Protein 2RU1 (pdb70)

Structure (mmCIF, N/CA/C/O backbone):
data_2RU1
#
_entry.id   2RU1
#
loop_
_atom_site.group_PDB
_atom_site.id
_atom_site.type_symbol
_atom_site.label_atom_id
_atom_site.label_alt_id
_atom_site.label_comp_id
_atom_site.label_asym_id
_atom_site.label_entity_id
_atom_site.label_seq_id
_atom_site.pdbx_PDB_ins_code
_atom_site.Cartn_x
_atom_site.Cartn_y
_atom_site.Cartn_z
_atom_site.occupancy
_atom_site.B_iso_or_equiv
_atom_site.auth_seq_id
_atom_site.auth_comp_id
_atom_site.auth_asym_id
_atom_site.auth_atom_id
_atom_site.pdbx_PDB_model_num
ATOM 1 N N . GLY A 1 1 ? 1.330 0.000 0.000 1.00 13.00 1 GLY A N 1
ATOM 2 C CA . GLY A 1 1 ? 2.071 0.001 -1.247 1.00 45.03 1 GLY A CA 1
ATOM 3 C C . GLY A 1 1 ? 2.341 1.402 -1.760 1.00 65.42 1 GLY A C 1
ATOM 4 O O . GLY A 1 1 ? 2.046 2.396 -1.097 1.00 52.25 1 GLY A O 1
ATOM 8 N N . PRO A 1 2 ? 2.918 1.493 -2.968 1.00 21.13 2 PRO A N 1
ATOM 9 C CA . PRO A 1 2 ? 3.242 2.778 -3.595 1.00 71.53 2 PRO A CA 1
ATOM 10 C C . PRO A 1 2 ? 1.995 3.544 -4.024 1.00 62.44 2 PRO A C 1
ATOM 11 O O . PRO A 1 2 ? 0.877 3.178 -3.664 1.00 10.11 2 PRO A O 1
ATOM 22 N N . GLU A 1 3 ? 2.196 4.607 -4.796 1.00 40.13 3 GLU A N 1
ATOM 23 C CA . GLU A 1 3 ? 1.087 5.424 -5.274 1.00 14.25 3 GLU A CA 1
ATOM 24 C C . GLU A 1 3 ? 0.646 4.983 -6.666 1.00 41.35 3 GLU A C 1
ATOM 25 O O . GLU A 1 3 ? 0.046 5.756 -7.414 1.00 72.21 3 GLU A O 1
ATOM 37 N N . LYS A 1 4 ? 0.949 3.736 -7.009 1.00 60.21 4 LYS A N 1
ATOM 38 C CA . LYS A 1 4 ? 0.585 3.190 -8.311 1.00 31.50 4 LYS A CA 1
ATOM 39 C C . LYS A 1 4 ? 1.205 4.009 -9.438 1.00 3.32 4 LYS A C 1
ATOM 40 O O . LYS A 1 4 ? 0.592 4.948 -9.945 1.00 2.34 4 LYS A O 1
ATOM 59 N N . MET A 1 5 ? 2.424 3.647 -9.826 1.00 34.23 5 MET A N 1
ATOM 60 C CA . MET A 1 5 ? 3.125 4.348 -10.895 1.00 30.11 5 MET A CA 1
ATOM 61 C C . MET A 1 5 ? 3.164 3.503 -12.164 1.00 44.14 5 MET A C 1
ATOM 62 O O . MET A 1 5 ? 4.135 3.547 -12.920 1.00 12.44 5 MET A O 1
ATOM 76 N N . GLU A 1 6 ? 2.104 2.735 -12.392 1.00 34.21 6 GLU A N 1
ATOM 77 C CA . GLU A 1 6 ? 2.019 1.880 -13.570 1.00 23.51 6 GLU A CA 1
ATOM 78 C C . GLU A 1 6 ? 0.620 1.927 -14.178 1.00 5.21 6 GLU A C 1
ATOM 79 O O . GLU A 1 6 ? -0.105 0.932 -14.174 1.00 44.30 6 GLU A O 1
ATOM 91 N N . VAL A 1 7 ? 0.248 3.092 -14.700 1.00 32.43 7 VAL A N 1
ATOM 92 C CA . VAL A 1 7 ? -1.063 3.270 -15.312 1.00 13.40 7 VAL A CA 1
ATOM 93 C C . VAL A 1 7 ? -1.275 2.284 -16.455 1.00 40.22 7 VAL A C 1
ATOM 94 O O . VAL A 1 7 ? -0.364 1.545 -16.829 1.00 34.41 7 VAL A O 1
ATOM 107 N N . LYS A 1 8 ? -2.483 2.279 -17.008 1.00 71.43 8 LYS A N 1
ATOM 108 C CA . LYS A 1 8 ? -2.816 1.385 -18.111 1.00 71.11 8 LYS A CA 1
ATOM 109 C C . LYS A 1 8 ? -3.717 2.083 -19.125 1.00 0.54 8 LYS A C 1
ATOM 110 O O . LYS A 1 8 ? -3.450 2.059 -20.325 1.00 41.35 8 LYS A O 1
ATOM 129 N N . GLU A 1 9 ? -4.783 2.706 -18.632 1.00 33.22 9 GLU A N 1
ATOM 130 C CA . GLU A 1 9 ? -5.722 3.411 -19.496 1.00 13.42 9 GLU A CA 1
ATOM 131 C C . GLU A 1 9 ? -6.354 2.458 -20.506 1.00 32.01 9 GLU A C 1
ATOM 132 O O . GLU A 1 9 ? -6.205 1.240 -20.403 1.00 42.11 9 GLU A O 1
ATOM 144 N N . ILE A 1 10 ? -7.061 3.021 -21.480 1.00 44.13 10 ILE A N 1
ATOM 145 C CA . ILE A 1 10 ? -7.715 2.222 -22.509 1.00 23.11 10 ILE A CA 1
ATOM 146 C C . ILE A 1 10 ? -6.874 2.167 -23.780 1.00 22.42 10 ILE A C 1
ATOM 147 O O . ILE A 1 10 ? -7.304 2.616 -24.841 1.00 63.13 10 ILE A O 1
ATOM 163 N N . GLY A 1 11 ? -5.672 1.610 -23.664 1.00 3.21 11 GLY A N 1
ATOM 164 C CA . GLY A 1 11 ? -4.790 1.504 -24.811 1.00 45.34 11 GLY A CA 1
ATOM 165 C C . GLY A 1 11 ? -4.973 0.203 -25.566 1.00 33.41 11 GLY A C 1
ATOM 166 O O . GLY A 1 11 ? -4.291 -0.784 -25.290 1.00 31.44 11 GLY A O 1
ATOM 170 N N . ARG A 1 12 ? -5.898 0.199 -26.520 1.00 53.01 12 ARG A N 1
ATOM 171 C CA . ARG A 1 12 ? -6.172 -0.992 -27.315 1.00 22.44 12 ARG A CA 1
ATOM 172 C C . ARG A 1 12 ? -6.027 -0.697 -28.805 1.00 31.23 12 ARG A C 1
ATOM 173 O O . ARG A 1 12 ? -6.983 -0.828 -29.569 1.00 51.31 12 ARG A O 1
ATOM 194 N N . SER A 1 13 ? -4.826 -0.298 -29.210 1.00 23.32 13 SER A N 1
ATOM 195 C CA . SER A 1 13 ? -4.557 0.020 -30.607 1.00 62.33 13 SER A CA 1
ATOM 196 C C . SER A 1 13 ? -3.056 0.044 -30.880 1.00 1.32 13 SER A C 1
ATOM 197 O O . SER A 1 13 ? -2.246 -0.163 -29.976 1.00 73.41 13 SER A O 1
ATOM 205 N N . SER A 1 14 ? -2.692 0.300 -32.133 1.00 34.34 14 SER A N 1
ATOM 206 C CA . SER A 1 14 ? -1.289 0.348 -32.527 1.00 33.14 14 SER A CA 1
ATOM 207 C C . SER A 1 14 ? -0.815 1.791 -32.671 1.00 60.33 14 SER A C 1
ATOM 208 O O . SER A 1 14 ? -0.004 2.106 -33.542 1.00 43.01 14 SER A O 1
ATOM 216 N N . LYS A 1 15 ? -1.327 2.664 -31.811 1.00 52.20 15 LYS A N 1
ATOM 217 C CA . LYS A 1 15 ? -0.957 4.074 -31.840 1.00 0.22 15 LYS A CA 1
ATOM 218 C C . LYS A 1 15 ? 0.497 4.264 -31.421 1.00 23.44 15 LYS A C 1
ATOM 219 O O . LYS A 1 15 ? 1.000 3.552 -30.550 1.00 73.34 15 LYS A O 1
ATOM 238 N N . ILE A 1 16 ? 1.167 5.227 -32.043 1.00 42.35 16 ILE A N 1
ATOM 239 C CA . ILE A 1 16 ? 2.563 5.511 -31.732 1.00 73.13 16 ILE A CA 1
ATOM 240 C C . ILE A 1 16 ? 3.014 6.819 -32.373 1.00 14.45 16 ILE A C 1
ATOM 241 O O . ILE A 1 16 ? 2.313 7.385 -33.212 1.00 15.31 16 ILE A O 1
ATOM 257 N N . ILE A 1 17 ? 4.188 7.294 -31.972 1.00 24.40 17 ILE A N 1
ATOM 258 C CA . ILE A 1 17 ? 4.734 8.534 -32.509 1.00 23.21 17 ILE A CA 1
ATOM 259 C C . ILE A 1 17 ? 6.020 8.277 -33.288 1.00 74.24 17 ILE A C 1
ATOM 260 O O . ILE A 1 17 ? 6.628 7.212 -33.171 1.00 13.13 17 ILE A O 1
ATOM 276 N N . LEU A 1 18 ? 6.429 9.259 -34.083 1.00 42.13 18 LEU A N 1
ATOM 277 C CA . LEU A 1 18 ? 7.644 9.141 -34.882 1.00 24.13 18 LEU A CA 1
ATOM 278 C C . LEU A 1 18 ? 8.563 10.338 -34.656 1.00 73.32 18 LEU A C 1
ATOM 279 O O . LEU A 1 18 ? 8.295 11.451 -35.109 1.00 61.23 18 LEU A O 1
ATOM 295 N N . PRO A 1 19 ? 9.673 10.105 -33.941 1.00 3.31 19 PRO A N 1
ATOM 296 C CA . PRO A 1 19 ? 10.655 11.152 -33.641 1.00 64.54 19 PRO A CA 1
ATOM 297 C C . PRO A 1 19 ? 11.428 11.593 -34.880 1.00 14.32 19 PRO A C 1
ATOM 298 O O . PRO A 1 19 ? 11.662 10.801 -35.792 1.00 4.13 19 PRO A O 1
ATOM 309 N N . ALA A 1 20 ? 11.820 12.863 -34.905 1.00 24.30 20 ALA A N 1
ATOM 310 C CA . ALA A 1 20 ? 12.568 13.409 -36.031 1.00 25.34 20 ALA A CA 1
ATOM 311 C C . ALA A 1 20 ? 12.899 14.881 -35.808 1.00 75.31 20 ALA A C 1
ATOM 312 O O . ALA A 1 20 ? 14.032 15.230 -35.478 1.00 42.52 20 ALA A O 1
ATOM 319 N N . CYS A 1 21 ? 11.902 15.740 -35.991 1.00 54.03 21 CYS A N 1
ATOM 320 C CA . CYS A 1 21 ? 12.086 17.175 -35.812 1.00 13.00 21 CYS A CA 1
ATOM 321 C C . CYS A 1 21 ? 10.951 17.769 -34.983 1.00 1.55 21 CYS A C 1
ATOM 322 O O . CYS A 1 21 ? 11.174 18.639 -34.141 1.00 13.12 21 CYS A O 1
ATOM 329 N N . MET A 1 22 ? 9.735 17.293 -35.227 1.00 14.31 22 MET A N 1
ATOM 330 C CA . MET A 1 22 ? 8.565 17.776 -34.502 1.00 3.54 22 MET A CA 1
ATOM 331 C C . MET A 1 22 ? 7.860 16.631 -33.782 1.00 43.01 22 MET A C 1
ATOM 332 O O . MET A 1 22 ? 8.399 15.529 -33.671 1.00 3.44 22 MET A O 1
ATOM 346 N N . HIS A 1 23 ? 6.653 16.898 -33.295 1.00 54.01 23 HIS A N 1
ATOM 347 C CA . HIS A 1 23 ? 5.874 15.889 -32.586 1.00 72.33 23 HIS A CA 1
ATOM 348 C C . HIS A 1 23 ? 4.731 15.375 -33.456 1.00 74.21 23 HIS A C 1
ATOM 349 O O . HIS A 1 23 ? 3.764 16.091 -33.713 1.00 13.34 23 HIS A O 1
ATOM 363 N N . GLU A 1 24 ? 4.850 14.130 -33.907 1.00 33.10 24 GLU A N 1
ATOM 364 C CA . GLU A 1 24 ? 3.826 13.522 -34.749 1.00 64.03 24 GLU A CA 1
ATOM 365 C C . GLU A 1 24 ? 3.300 12.234 -34.122 1.00 53.41 24 GLU A C 1
ATOM 366 O O . GLU A 1 24 ? 3.905 11.685 -33.201 1.00 43.21 24 GLU A O 1
ATOM 378 N N . THR A 1 25 ? 2.166 11.757 -34.627 1.00 42.43 25 THR A N 1
ATOM 379 C CA . THR A 1 25 ? 1.556 10.536 -34.117 1.00 0.33 25 THR A CA 1
ATOM 380 C C . THR A 1 25 ? 0.670 9.882 -35.171 1.00 13.44 25 THR A C 1
ATOM 381 O O . THR A 1 25 ? 0.264 10.524 -36.140 1.00 75.10 25 THR A O 1
ATOM 392 N N . CYS A 1 26 ? 0.372 8.602 -34.975 1.00 1.21 26 CYS A N 1
ATOM 393 C CA . CYS A 1 26 ? -0.467 7.860 -35.908 1.00 41.43 26 CYS A CA 1
ATOM 394 C C . CYS A 1 26 ? -1.127 6.670 -35.218 1.00 55.33 26 CYS A C 1
ATOM 395 O O . CYS A 1 26 ? -0.542 6.051 -34.330 1.00 62.25 26 CYS A O 1
ATOM 402 N N . SER A 1 27 ? -2.351 6.357 -35.634 1.00 24.25 27 SER A N 1
ATOM 403 C CA . SER A 1 27 ? -3.093 5.244 -35.054 1.00 22.44 27 SER A CA 1
ATOM 404 C C . SER A 1 27 ? -4.267 4.850 -35.945 1.00 41.40 27 SER A C 1
ATOM 405 O O . SER A 1 27 ? -5.196 5.631 -36.148 1.00 4.30 27 SER A O 1
ATOM 413 N N . GLY A 1 28 ? -4.217 3.632 -36.475 1.00 52.15 28 GLY A N 1
ATOM 414 C CA . GLY A 1 28 ? -5.281 3.155 -37.339 1.00 54.12 28 GLY A CA 1
ATOM 415 C C . GLY A 1 28 ? -5.728 1.750 -36.987 1.00 62.14 28 GLY A C 1
ATOM 416 O O . GLY A 1 28 ? -4.933 0.811 -37.024 1.00 13.32 28 GLY A O 1
ATOM 420 N N . GLY A 1 29 ? -7.004 1.604 -36.644 1.00 10.42 29 GLY A N 1
ATOM 421 C CA . GLY A 1 29 ? -7.532 0.301 -36.287 1.00 32.41 29 GLY A CA 1
ATOM 422 C C . GLY A 1 29 ? -8.711 0.392 -35.338 1.00 43.40 29 GLY A C 1
ATOM 423 O O . GLY A 1 29 ? -9.620 -0.436 -35.384 1.00 30.31 29 GLY A O 1
ATOM 427 N N . PHE A 1 30 ? -8.695 1.402 -34.474 1.00 32.22 30 PHE A N 1
ATOM 428 C CA . PHE A 1 30 ? -9.770 1.597 -33.507 1.00 43.34 30 PHE A CA 1
ATOM 429 C C . PHE A 1 30 ? -9.775 3.030 -32.982 1.00 24.10 30 PHE A C 1
ATOM 430 O O . PHE A 1 30 ? -10.832 3.636 -32.810 1.00 71.12 30 PHE A O 1
ATOM 447 N N . SER A 1 31 ? -8.585 3.565 -32.728 1.00 65.31 31 SER A N 1
ATOM 448 C CA . SER A 1 31 ? -8.451 4.924 -32.218 1.00 4.21 31 SER A CA 1
ATOM 449 C C . SER A 1 31 ? -8.608 5.944 -33.342 1.00 11.14 31 SER A C 1
ATOM 450 O O . SER A 1 31 ? -9.250 6.981 -33.169 1.00 43.33 31 SER A O 1
ATOM 458 N N . LEU A 1 32 ? -8.018 5.642 -34.493 1.00 10.11 32 LEU A N 1
ATOM 459 C CA . LEU A 1 32 ? -8.092 6.532 -35.647 1.00 23.52 32 LEU A CA 1
ATOM 460 C C . LEU A 1 32 ? -7.679 7.950 -35.268 1.00 52.30 32 LEU A C 1
ATOM 461 O O . LEU A 1 32 ? -8.524 8.800 -34.986 1.00 53.10 32 LEU A O 1
ATOM 477 N N . LYS A 1 33 ? -6.374 8.201 -35.265 1.00 73.35 33 LYS A N 1
ATOM 478 C CA . LYS A 1 33 ? -5.848 9.517 -34.925 1.00 40.22 33 LYS A CA 1
ATOM 479 C C . LYS A 1 33 ? -4.395 9.654 -35.369 1.00 71.32 33 LYS A C 1
ATOM 480 O O . LYS A 1 33 ? -3.728 8.661 -35.655 1.00 60.42 33 LYS A O 1
ATOM 499 N N . ASN A 1 34 ? -3.911 10.890 -35.423 1.00 53.51 34 ASN A N 1
ATOM 500 C CA . ASN A 1 34 ? -2.537 11.156 -35.831 1.00 44.34 34 ASN A CA 1
ATOM 501 C C . ASN A 1 34 ? -2.160 12.610 -35.560 1.00 60.33 34 ASN A C 1
ATOM 502 O O . ASN A 1 34 ? -2.970 13.517 -35.749 1.00 51.23 34 ASN A O 1
ATOM 513 N N . ASP A 1 35 ? -0.926 12.822 -35.117 1.00 41.31 35 ASP A N 1
ATOM 514 C CA . ASP A 1 35 ? -0.440 14.165 -34.821 1.00 55.35 35 ASP A CA 1
ATOM 515 C C . ASP A 1 35 ? 0.398 14.706 -35.975 1.00 45.11 35 ASP A C 1
ATOM 516 O O . ASP A 1 35 ? 1.284 14.021 -36.487 1.00 60.25 35 ASP A O 1
ATOM 525 N N . CYS A 1 36 ? 0.113 15.939 -36.380 1.00 43.12 36 CYS A N 1
ATOM 526 C CA . CYS A 1 36 ? 0.840 16.572 -37.474 1.00 55.42 36 CYS A CA 1
ATOM 527 C C . CYS A 1 36 ? 2.346 16.410 -37.293 1.00 70.32 36 CYS A C 1
ATOM 528 O O . CYS A 1 36 ? 2.819 16.083 -36.205 1.00 32.14 36 CYS A O 1
ATOM 535 N N . TRP A 1 37 ? 3.093 16.640 -38.367 1.00 1.04 37 TRP A N 1
ATOM 536 C CA . TRP A 1 37 ? 4.546 16.519 -38.326 1.00 41.34 37 TRP A CA 1
ATOM 537 C C . TRP A 1 37 ? 5.211 17.878 -38.521 1.00 72.41 37 TRP A C 1
ATOM 538 O O . TRP A 1 37 ? 4.551 18.916 -38.467 1.00 3.13 37 TRP A O 1
ATOM 559 N N . CYS A 1 38 ? 6.520 17.864 -38.748 1.00 71.13 38 CYS A N 1
ATOM 560 C CA . CYS A 1 38 ? 7.274 19.095 -38.951 1.00 64.30 38 CYS A CA 1
ATOM 561 C C . CYS A 1 38 ? 6.545 20.027 -39.914 1.00 43.30 38 CYS A C 1
ATOM 562 O O . CYS A 1 38 ? 6.081 19.605 -40.973 1.00 70.43 38 CYS A O 1
ATOM 569 N N . CYS A 1 39 ? 6.449 21.298 -39.539 1.00 12.33 39 CYS A N 1
ATOM 570 C CA . CYS A 1 39 ? 5.777 22.292 -40.367 1.00 73.13 39 CYS A CA 1
ATOM 571 C C . CYS A 1 39 ? 6.610 22.624 -41.602 1.00 1.33 39 CYS A C 1
ATOM 572 O O . CYS A 1 39 ? 7.581 21.933 -41.914 1.00 13.01 39 CYS A O 1
ATOM 579 N N . LEU A 1 40 ? 6.225 23.687 -42.300 1.00 31.30 40 LEU A N 1
ATOM 580 C CA . LEU A 1 40 ? 6.936 24.112 -43.501 1.00 1.14 40 LEU A CA 1
ATOM 581 C C . LEU A 1 40 ? 8.435 24.212 -43.239 1.00 25.13 40 LEU A C 1
ATOM 582 O O . LEU A 1 40 ? 9.217 23.398 -43.731 1.00 21.11 40 LEU A O 1
ATOM 598 N N . ARG A 1 41 ? 8.829 25.214 -42.459 1.00 64.51 41 ARG A N 1
ATOM 599 C CA . ARG A 1 41 ? 10.235 25.419 -42.131 1.00 30.11 41 ARG A CA 1
ATOM 600 C C . ARG A 1 41 ? 10.386 26.423 -40.992 1.00 21.34 41 ARG A C 1
ATOM 601 O O . ARG A 1 41 ? 9.508 27.256 -40.763 1.00 43.14 41 ARG A O 1
ATOM 622 N N . LEU A 1 42 ? 11.504 26.337 -40.279 1.00 60.11 42 LEU A N 1
ATOM 623 C CA . LEU A 1 42 ? 11.771 27.237 -39.163 1.00 13.24 42 LEU A CA 1
ATOM 624 C C . LEU A 1 42 ? 13.268 27.341 -38.893 1.00 3.24 42 LEU A C 1
ATOM 625 O O . LEU A 1 42 ? 14.064 26.579 -39.443 1.00 11.53 42 LEU A O 1
ATOM 641 N N . LYS A 1 43 ? 13.646 28.288 -38.040 1.00 62.14 43 LYS A N 1
ATOM 642 C CA . LYS A 1 43 ? 15.048 28.491 -37.693 1.00 72.53 43 LYS A CA 1
ATOM 643 C C . LYS A 1 43 ? 15.307 28.118 -36.237 1.00 62.21 43 LYS A C 1
ATOM 644 O O . LYS A 1 43 ? 16.243 27.377 -35.932 1.00 15.35 43 LYS A O 1
ATOM 663 N N . THR A 1 44 ? 14.472 28.635 -35.341 1.00 21.51 44 THR A N 1
ATOM 664 C CA . THR A 1 44 ? 14.611 28.356 -33.917 1.00 71.21 44 THR A CA 1
ATOM 665 C C . THR A 1 44 ? 13.502 27.432 -33.427 1.00 13.10 44 THR A C 1
ATOM 666 O O . THR A 1 44 ? 13.711 26.614 -32.531 1.00 61.11 44 THR A O 1
ATOM 677 N N . LYS A 1 45 ? 12.320 27.567 -34.020 1.00 44.12 45 LYS A N 1
ATOM 678 C CA . LYS A 1 45 ? 11.177 26.743 -33.646 1.00 1.31 45 LYS A CA 1
ATOM 679 C C . LYS A 1 45 ? 9.929 27.162 -34.417 1.00 22.12 45 LYS A C 1
ATOM 680 O O . LYS A 1 45 ? 9.066 26.336 -34.712 1.00 14.24 45 LYS A O 1
ATOM 699 N N . GLN A 1 46 ? 9.843 28.448 -34.741 1.00 20.10 46 GLN A N 1
ATOM 700 C CA . GLN A 1 46 ? 8.701 28.974 -35.479 1.00 13.45 46 GLN A CA 1
ATOM 701 C C . GLN A 1 46 ? 9.151 29.971 -36.542 1.00 24.25 46 GLN A C 1
ATOM 702 O O . GLN A 1 46 ? 10.126 30.698 -36.351 1.00 70.33 46 GLN A O 1
ATOM 716 N N . ALA A 1 47 ? 8.436 29.998 -37.661 1.00 14.40 47 ALA A N 1
ATOM 717 C CA . ALA A 1 47 ? 8.761 30.907 -38.754 1.00 21.34 47 ALA A CA 1
ATOM 718 C C . ALA A 1 47 ? 7.784 30.743 -39.913 1.00 11.42 47 ALA A C 1
ATOM 719 O O . ALA A 1 47 ? 6.932 31.602 -40.144 1.00 61.55 47 ALA A O 1
ATOM 726 N N . ARG A 1 48 ? 7.913 29.637 -40.638 1.00 43.54 48 ARG A N 1
ATOM 727 C CA . ARG A 1 48 ? 7.042 29.363 -41.775 1.00 45.30 48 ARG A CA 1
ATOM 728 C C . ARG A 1 48 ? 6.291 28.049 -41.580 1.00 3.51 48 ARG A C 1
ATOM 729 O O . ARG A 1 48 ? 6.901 26.991 -41.425 1.00 75.40 48 ARG A O 1
ATOM 750 N N . CYS A 1 49 ? 4.965 28.126 -41.588 1.00 33.40 49 CYS A N 1
ATOM 751 C CA . CYS A 1 49 ? 4.129 26.944 -41.411 1.00 43.01 49 CYS A CA 1
ATOM 752 C C . CYS A 1 49 ?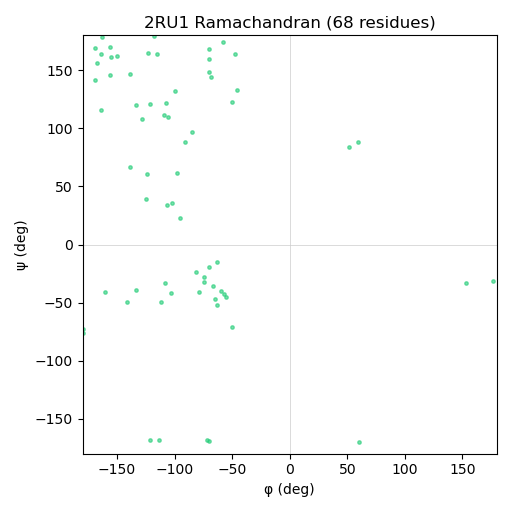 3.273 26.693 -42.649 1.00 63.31 49 CYS A C 1
ATOM 753 O O . CYS A 1 49 ? 3.330 27.449 -43.619 1.00 34.21 49 CYS A O 1
ATOM 760 N N . TRP A 1 50 ? 2.482 25.627 -42.608 1.00 21.13 50 TRP A N 1
ATOM 761 C CA . TRP A 1 50 ? 1.614 25.276 -43.726 1.00 31.11 50 TRP A CA 1
ATOM 762 C C . TRP A 1 50 ? 0.154 25.567 -43.394 1.00 65.11 50 TRP A C 1
ATOM 763 O O . TRP A 1 50 ? -0.390 25.037 -42.425 1.00 51.50 50 TRP A O 1
ATOM 784 N N . LYS A 1 51 ? -0.475 26.412 -44.204 1.00 21.40 51 LYS A N 1
ATOM 785 C CA . LYS A 1 51 ? -1.872 26.772 -43.998 1.00 15.33 51 LYS A CA 1
ATOM 786 C C . LYS A 1 51 ? -2.800 25.743 -44.636 1.00 1.20 51 LYS A C 1
ATOM 787 O O . LYS A 1 51 ? -3.079 25.805 -45.833 1.00 34.23 51 LYS A O 1
ATOM 806 N N . GLU A 1 52 ? -3.274 24.800 -43.829 1.00 35.43 52 GLU A N 1
ATOM 807 C CA . GLU A 1 52 ? -4.171 23.758 -44.316 1.00 51.22 52 GLU A CA 1
ATOM 808 C C . GLU A 1 52 ? -5.481 24.359 -44.817 1.00 53.13 52 GLU A C 1
ATOM 809 O O . GLU A 1 52 ? -6.252 23.701 -45.517 1.00 12.43 52 GLU A O 1
ATOM 821 N N . LYS A 1 53 ? -5.727 25.613 -44.454 1.00 52.31 53 LYS A N 1
ATOM 822 C CA . LYS A 1 53 ? -6.943 26.305 -44.866 1.00 3.31 53 LYS A CA 1
ATOM 823 C C . LYS A 1 53 ? -6.869 26.707 -46.335 1.00 44.44 53 LYS A C 1
ATOM 824 O O . LYS A 1 53 ? -7.883 26.741 -47.030 1.00 74.35 53 LYS A O 1
ATOM 843 N N . GLU A 1 54 ? -5.661 27.010 -46.801 1.00 41.33 54 GLU A N 1
ATOM 844 C CA . GLU A 1 54 ? -5.456 27.409 -48.189 1.00 11.21 54 GLU A CA 1
ATOM 845 C C . GLU A 1 54 ? -4.865 26.262 -49.003 1.00 42.02 54 GLU A C 1
ATOM 846 O O . GLU A 1 54 ? -5.262 26.027 -50.145 1.00 2.13 54 GLU A O 1
ATOM 858 N N . PHE A 1 55 ? -3.913 25.551 -48.408 1.00 21.00 55 PHE A N 1
ATOM 859 C CA . PHE A 1 55 ? -3.265 24.429 -49.078 1.00 1.25 55 PHE A CA 1
ATOM 860 C C . PHE A 1 55 ? -3.691 23.104 -48.453 1.00 62.42 55 PHE A C 1
ATOM 861 O O . PHE A 1 55 ? -3.354 22.790 -47.311 1.00 75.22 55 PHE A O 1
ATOM 878 N N . PRO A 1 56 ? -4.450 22.306 -49.219 1.00 43.15 56 PRO A N 1
ATOM 879 C CA . PRO A 1 56 ? -4.938 21.002 -48.763 1.00 75.52 56 PRO A CA 1
ATOM 880 C C . PRO A 1 56 ? -3.818 19.975 -48.634 1.00 41.42 56 PRO A C 1
ATOM 881 O O . PRO A 1 56 ? -3.967 18.962 -47.953 1.00 73.12 56 PRO A O 1
ATOM 892 N N . ASN A 1 57 ? -2.695 20.246 -49.293 1.00 34.25 57 ASN A N 1
ATOM 893 C CA . ASN A 1 57 ? -1.549 19.345 -49.251 1.00 51.20 57 ASN A CA 1
ATOM 894 C C . ASN A 1 57 ? -1.124 19.072 -47.812 1.00 3.14 57 ASN A C 1
ATOM 895 O O . ASN A 1 57 ? -0.861 17.930 -47.438 1.00 25.45 57 ASN A O 1
ATOM 906 N N . ALA A 1 58 ? -1.059 20.129 -47.009 1.00 13.23 58 ALA A N 1
ATOM 907 C CA . ALA A 1 58 ? -0.669 20.003 -45.610 1.00 42.50 58 ALA A CA 1
ATOM 908 C C . ALA A 1 58 ? -1.622 19.084 -44.854 1.00 70.24 58 ALA A C 1
ATOM 909 O O . ALA A 1 58 ? -1.199 18.285 -44.019 1.00 22.22 58 ALA A O 1
ATOM 916 N N . LYS A 1 59 ? -2.911 19.202 -45.153 1.00 34.04 59 LYS A N 1
ATOM 917 C CA . LYS A 1 59 ? -3.926 18.381 -44.502 1.00 40.13 59 LYS A CA 1
ATOM 918 C C . LYS A 1 59 ? -3.713 16.904 -44.816 1.00 32.54 59 LYS A C 1
ATOM 919 O O . LYS A 1 59 ? -3.651 16.071 -43.911 1.00 43.43 59 LYS A O 1
ATOM 938 N N . GLU A 1 60 ? -3.601 16.586 -46.102 1.00 33.14 60 GLU A N 1
ATOM 939 C CA . GLU A 1 60 ? -3.395 15.208 -46.532 1.00 42.23 60 GLU A CA 1
ATOM 940 C C . GLU A 1 60 ? -2.138 14.622 -45.896 1.00 31.35 60 GLU A C 1
ATOM 941 O O . GLU A 1 60 ? -2.135 13.477 -45.441 1.00 60.10 60 GLU A O 1
ATOM 953 N N . LEU A 1 61 ? -1.072 15.414 -45.867 1.00 30.32 61 LEU A N 1
ATOM 954 C CA . LEU A 1 61 ? 0.192 14.974 -45.286 1.00 42.24 61 LEU A CA 1
ATOM 955 C C . LEU A 1 61 ? 0.057 14.764 -43.782 1.00 33.13 61 LEU A C 1
ATOM 956 O O . LEU A 1 61 ? 0.667 13.858 -43.213 1.00 73.22 61 LEU A O 1
ATOM 972 N N . CYS A 1 62 ? -0.748 15.606 -43.142 1.00 74.41 62 CYS A N 1
ATOM 973 C CA . CYS A 1 62 ? -0.966 15.512 -41.704 1.00 34.14 62 CYS A CA 1
ATOM 974 C C . CYS A 1 62 ? -1.664 14.203 -41.343 1.00 44.23 62 CYS A C 1
ATOM 975 O O . CYS A 1 62 ? -1.253 13.503 -40.417 1.00 53.13 62 CYS A O 1
ATOM 982 N N . PHE A 1 63 ? -2.720 13.879 -42.082 1.00 1.24 63 PHE A N 1
ATOM 983 C CA . PHE A 1 63 ? -3.475 12.655 -41.840 1.00 51.31 63 PHE A CA 1
ATOM 984 C C . PHE A 1 63 ? -2.701 11.434 -42.327 1.00 20.43 63 PHE A C 1
ATOM 985 O O . PHE A 1 63 ? -2.868 10.332 -41.805 1.00 71.42 63 PHE A O 1
ATOM 1002 N N . ALA A 1 64 ? -1.854 11.638 -43.330 1.00 41.40 64 ALA A N 1
ATOM 1003 C CA . ALA A 1 64 ? -1.053 10.555 -43.887 1.00 2.34 64 ALA A CA 1
ATOM 1004 C C . ALA A 1 64 ? 0.181 10.290 -43.031 1.00 62.50 64 ALA A C 1
ATOM 1005 O O . ALA A 1 64 ? 0.743 9.195 -43.058 1.00 50.54 64 ALA A O 1
ATOM 1012 N N . ASN A 1 65 ? 0.598 11.298 -42.272 1.00 40.14 65 ASN A N 1
ATOM 1013 C CA . ASN A 1 65 ? 1.767 11.173 -41.409 1.00 41.15 65 ASN A CA 1
ATOM 1014 C C . ASN A 1 65 ? 1.677 9.915 -40.551 1.00 5.10 65 ASN A C 1
ATOM 1015 O O . ASN A 1 65 ? 0.717 9.727 -39.804 1.00 12.11 65 ASN A O 1
ATOM 1026 N N . CYS A 1 66 ? 2.685 9.056 -40.662 1.00 44.44 66 CYS A N 1
ATOM 1027 C CA . CYS A 1 66 ? 2.722 7.816 -39.897 1.00 40.12 66 CYS A CA 1
ATOM 1028 C C . CYS A 1 66 ? 4.161 7.397 -39.609 1.00 12.11 66 CYS A C 1
ATOM 1029 O O . CYS A 1 66 ? 5.107 7.851 -40.253 1.00 12.33 66 CYS A O 1
ATOM 1036 N N . PRO A 1 67 ? 4.331 6.509 -38.618 1.00 1.41 67 PRO A N 1
ATOM 1037 C CA . PRO A 1 67 ? 5.651 6.009 -38.222 1.00 33.32 67 PRO A CA 1
ATOM 1038 C C . PRO A 1 67 ? 6.265 5.096 -39.277 1.00 61.33 67 PRO A C 1
ATOM 1039 O O . PRO A 1 67 ? 5.605 4.671 -40.226 1.00 33.24 67 PRO A O 1
ATOM 1050 N N . PRO A 1 68 ? 7.559 4.785 -39.111 1.00 44.24 68 PRO A N 1
ATOM 1051 C CA . PRO A 1 68 ? 8.291 3.918 -40.040 1.00 52.31 68 PRO A CA 1
ATOM 1052 C C . PRO A 1 68 ? 7.831 2.466 -39.962 1.00 2.42 68 PRO A C 1
ATOM 1053 O O . PRO A 1 68 ? 7.229 2.048 -38.972 1.00 61.43 68 PRO A O 1
ATOM 1064 N N . LEU A 1 69 ? 8.119 1.702 -41.010 1.00 12.51 69 LEU A N 1
ATOM 1065 C CA . LEU A 1 69 ? 7.735 0.296 -41.060 1.00 23.24 69 LEU A CA 1
ATOM 1066 C C . LEU A 1 69 ? 8.950 -0.591 -41.311 1.00 24.34 69 LEU A C 1
ATOM 1067 O O . LEU A 1 69 ? 8.872 -1.572 -42.049 1.00 70.32 69 LEU A O 1
ATOM 1083 N N . GLU A 1 70 ? 10.072 -0.240 -40.689 1.00 72.10 70 GLU A N 1
ATOM 1084 C CA . GLU A 1 70 ? 11.303 -1.006 -40.845 1.00 32.03 70 GLU A CA 1
ATOM 1085 C C . GLU A 1 70 ? 11.801 -1.515 -39.495 1.00 45.32 70 GLU A C 1
ATOM 1086 O O . GLU A 1 70 ? 11.308 -2.516 -38.978 1.00 22.22 70 GLU A O 1
ATOM 1098 N N . GLY A 1 1 ? -2.028 -3.845 5.144 1.00 0.22 1 GLY A N 2
ATOM 1099 C CA . GLY A 1 1 ? -2.081 -3.243 3.825 1.00 41.41 1 GLY A CA 2
ATOM 1100 C C . GLY A 1 1 ? -0.733 -2.715 3.374 1.00 73.22 1 GLY A C 2
ATOM 1101 O O . GLY A 1 1 ? -0.502 -1.507 3.319 1.00 72.21 1 GLY A O 2
ATOM 1105 N N . PRO A 1 2 ? 0.185 -3.635 3.042 1.00 4.53 2 PRO A N 2
ATOM 1106 C CA . PRO A 1 2 ? 1.533 -3.279 2.589 1.00 4.11 2 PRO A CA 2
ATOM 1107 C C . PRO A 1 2 ? 1.530 -2.641 1.204 1.00 12.32 2 PRO A C 2
ATOM 1108 O O . PRO A 1 2 ? 0.472 -2.418 0.617 1.00 72.12 2 PRO A O 2
ATOM 1119 N N . GLU A 1 3 ? 2.720 -2.349 0.689 1.00 61.43 3 GLU A N 2
ATOM 1120 C CA . GLU A 1 3 ? 2.852 -1.736 -0.628 1.00 23.33 3 GLU A CA 2
ATOM 1121 C C . GLU A 1 3 ? 2.536 -2.742 -1.731 1.00 32.23 3 GLU A C 2
ATOM 1122 O O . GLU A 1 3 ? 3.329 -3.640 -2.014 1.00 71.34 3 GLU A O 2
ATOM 1134 N N . LYS A 1 4 ? 1.371 -2.585 -2.350 1.00 34.54 4 LYS A N 2
ATOM 1135 C CA . LYS A 1 4 ? 0.947 -3.478 -3.422 1.00 42.11 4 LYS A CA 2
ATOM 1136 C C . LYS A 1 4 ? 0.894 -2.739 -4.756 1.00 24.34 4 LYS A C 2
ATOM 1137 O O . LYS A 1 4 ? 1.235 -1.559 -4.836 1.00 33.42 4 LYS A O 2
ATOM 1156 N N . MET A 1 5 ? 0.464 -3.441 -5.799 1.00 65.10 5 MET A N 2
ATOM 1157 C CA . MET A 1 5 ? 0.365 -2.850 -7.128 1.00 52.04 5 MET A CA 2
ATOM 1158 C C . MET A 1 5 ? -0.516 -3.702 -8.038 1.00 4.45 5 MET A C 2
ATOM 1159 O O . MET A 1 5 ? -0.230 -4.876 -8.270 1.00 44.41 5 MET A O 2
ATOM 1173 N N . GLU A 1 6 ? -1.587 -3.102 -8.548 1.00 2.03 6 GLU A N 2
ATOM 1174 C CA . GLU A 1 6 ? -2.509 -3.807 -9.430 1.00 64.52 6 GLU A CA 2
ATOM 1175 C C . GLU A 1 6 ? -3.478 -2.834 -10.095 1.00 65.13 6 GLU A C 2
ATOM 1176 O O . GLU A 1 6 ? -4.033 -1.951 -9.443 1.00 15.35 6 GLU A O 2
ATOM 1188 N N . VAL A 1 7 ? -3.674 -3.002 -11.399 1.00 74.31 7 VAL A N 2
ATOM 1189 C CA . VAL A 1 7 ? -4.576 -2.140 -12.154 1.00 1.03 7 VAL A CA 2
ATOM 1190 C C . VAL A 1 7 ? -4.699 -2.605 -13.600 1.00 61.23 7 VAL A C 2
ATOM 1191 O O . VAL A 1 7 ? -3.701 -2.908 -14.254 1.00 25.20 7 VAL A O 2
ATOM 1204 N N . LYS A 1 8 ? -5.931 -2.659 -14.096 1.00 25.31 8 LYS A N 2
ATOM 1205 C CA . LYS A 1 8 ? -6.186 -3.086 -15.467 1.00 12.25 8 LYS A CA 2
ATOM 1206 C C . LYS A 1 8 ? -6.879 -1.982 -16.260 1.00 4.04 8 LYS A C 2
ATOM 1207 O O . LYS A 1 8 ? -8.054 -1.692 -16.040 1.00 31.11 8 LYS A O 2
ATOM 1226 N N . GLU A 1 9 ? -6.142 -1.371 -17.183 1.00 30.44 9 GLU A N 2
ATOM 1227 C CA . GLU A 1 9 ? -6.687 -0.300 -18.008 1.00 71.12 9 GLU A CA 2
ATOM 1228 C C . GLU A 1 9 ? -6.942 -0.787 -19.432 1.00 15.32 9 GLU A C 2
ATOM 1229 O O . GLU A 1 9 ? -6.876 -1.984 -19.711 1.00 23.10 9 GLU A O 2
ATOM 1241 N N . ILE A 1 10 ? -7.235 0.150 -20.327 1.00 54.33 10 ILE A N 2
ATOM 1242 C CA . ILE A 1 10 ? -7.500 -0.182 -21.721 1.00 72.45 10 ILE A CA 2
ATOM 1243 C C . ILE A 1 10 ? -6.446 0.424 -22.641 1.00 41.22 10 ILE A C 2
ATOM 1244 O O . ILE A 1 10 ? -6.770 1.148 -23.582 1.00 62.51 10 ILE A O 2
ATOM 1260 N N . GLY A 1 11 ? -5.181 0.122 -22.363 1.00 12.42 11 GLY A N 2
ATOM 1261 C CA . GLY A 1 11 ? -4.098 0.645 -23.175 1.00 61.42 11 GLY A CA 2
ATOM 1262 C C . GLY A 1 11 ? -3.816 -0.218 -24.390 1.00 12.34 11 GLY A C 2
ATOM 1263 O O . GLY A 1 11 ? -2.853 -0.984 -24.405 1.00 61.10 11 GLY A O 2
ATOM 1267 N N . ARG A 1 12 ? -4.659 -0.094 -25.409 1.00 73.25 12 ARG A N 2
ATOM 1268 C CA . ARG A 1 12 ? -4.498 -0.871 -26.633 1.00 3.14 12 ARG A CA 2
ATOM 1269 C C . ARG A 1 12 ? -4.542 0.034 -27.861 1.00 21.52 12 ARG A C 2
ATOM 1270 O O . ARG A 1 12 ? -5.434 -0.087 -28.701 1.00 4.32 12 ARG A O 2
ATOM 1291 N N . SER A 1 13 ? -3.574 0.939 -27.958 1.00 3.14 13 SER A N 2
ATOM 1292 C CA . SER A 1 13 ? -3.504 1.867 -29.080 1.00 74.15 13 SER A CA 2
ATOM 1293 C C . SER A 1 13 ? -2.111 1.864 -29.702 1.00 73.15 13 SER A C 2
ATOM 1294 O O . SER A 1 13 ? -1.109 1.707 -29.006 1.00 3.23 13 SER A O 2
ATOM 1302 N N . SER A 1 14 ? -2.058 2.038 -31.019 1.00 44.21 14 SER A N 2
ATOM 1303 C CA . SER A 1 14 ? -0.788 2.052 -31.737 1.00 75.12 14 SER A CA 2
ATOM 1304 C C . SER A 1 14 ? -0.328 3.483 -32.000 1.00 75.40 14 SER A C 2
ATOM 1305 O O . SER A 1 14 ? 0.333 3.761 -33.000 1.00 64.02 14 SER A O 2
ATOM 1313 N N . LYS A 1 15 ? -0.684 4.387 -31.094 1.00 52.44 15 LYS A N 2
ATOM 1314 C CA . LYS A 1 15 ? -0.308 5.790 -31.225 1.00 53.20 15 LYS A CA 2
ATOM 1315 C C . LYS A 1 15 ? 1.198 5.967 -31.062 1.00 12.45 15 LYS A C 2
ATOM 1316 O O . LYS A 1 15 ? 1.833 5.264 -30.275 1.00 50.12 15 LYS A O 2
ATOM 1335 N N . ILE A 1 16 ? 1.762 6.911 -31.807 1.00 43.22 16 ILE A N 2
ATOM 1336 C CA . ILE A 1 16 ? 3.193 7.182 -31.742 1.00 61.41 16 ILE A CA 2
ATOM 1337 C C . ILE A 1 16 ? 3.545 8.462 -32.492 1.00 2.03 16 ILE A C 2
ATOM 1338 O O . ILE A 1 16 ? 2.729 8.999 -33.241 1.00 72.11 16 ILE A O 2
ATOM 1354 N N . ILE A 1 17 ? 4.766 8.945 -32.286 1.00 32.03 17 ILE A N 2
ATOM 1355 C CA . ILE A 1 17 ? 5.227 10.161 -32.944 1.00 70.35 17 ILE A CA 2
ATOM 1356 C C . ILE A 1 17 ? 6.382 9.866 -33.895 1.00 42.43 17 ILE A C 2
ATOM 1357 O O . ILE A 1 17 ? 6.979 8.789 -33.851 1.00 15.52 17 ILE A O 2
ATOM 1373 N N . LEU A 1 18 ? 6.695 10.831 -34.754 1.00 34.40 18 LEU A N 2
ATOM 1374 C CA . LEU A 1 18 ? 7.781 10.676 -35.716 1.00 12.44 18 LEU A CA 2
ATOM 1375 C C . LEU A 1 18 ? 8.806 11.795 -35.563 1.00 4.14 18 LEU A C 2
ATOM 1376 O O . LEU A 1 18 ? 8.568 12.944 -35.935 1.00 42.12 18 LEU A O 2
ATOM 1392 N N . PRO A 1 19 ? 9.976 11.453 -35.003 1.00 45.13 19 PRO A N 2
ATOM 1393 C CA . PRO A 1 19 ? 11.063 12.414 -34.791 1.00 22.21 19 PRO A CA 2
ATOM 1394 C C . PRO A 1 19 ? 11.707 12.859 -36.099 1.00 40.34 19 PRO A C 2
ATOM 1395 O O . PRO A 1 19 ? 11.829 12.076 -37.041 1.00 34.25 19 PRO A O 2
ATOM 1406 N N . ALA A 1 20 ? 12.118 14.122 -36.151 1.00 42.03 20 ALA A N 2
ATOM 1407 C CA . ALA A 1 20 ? 12.752 14.671 -37.344 1.00 30.42 20 ALA A CA 2
ATOM 1408 C C . ALA A 1 20 ? 13.143 16.130 -37.136 1.00 32.22 20 ALA A C 2
ATOM 1409 O O . ALA A 1 20 ? 14.314 16.446 -36.925 1.00 21.54 20 ALA A O 2
ATOM 1416 N N . CYS A 1 21 ? 12.155 17.017 -37.198 1.00 21.43 21 CYS A N 2
ATOM 1417 C CA . CYS A 1 21 ? 12.395 18.443 -37.017 1.00 42.24 21 CYS A CA 2
ATOM 1418 C C . CYS A 1 21 ? 11.253 19.093 -36.243 1.00 13.54 21 CYS A C 2
ATOM 1419 O O . CYS A 1 21 ? 11.479 19.921 -35.360 1.00 25.50 21 CYS A O 2
ATOM 1426 N N . MET A 1 22 ? 10.025 18.713 -36.580 1.00 33.15 22 MET A N 2
ATOM 1427 C CA . MET A 1 22 ? 8.847 19.258 -35.915 1.00 33.35 22 MET A CA 2
ATOM 1428 C C . MET A 1 22 ? 8.209 18.217 -34.999 1.00 43.21 22 MET A C 2
ATOM 1429 O O . MET A 1 22 ? 8.791 17.163 -34.741 1.00 62.12 22 MET A O 2
ATOM 1443 N N . HIS A 1 23 ? 7.011 18.520 -34.510 1.00 51.32 23 HIS A N 2
ATOM 1444 C CA . HIS A 1 23 ? 6.295 17.610 -33.623 1.00 54.43 23 HIS A CA 2
ATOM 1445 C C . HIS A 1 23 ? 5.067 17.029 -34.318 1.00 12.12 23 HIS A C 2
ATOM 1446 O O . HIS A 1 23 ? 4.084 17.732 -34.551 1.00 30.21 23 HIS A O 2
ATOM 1460 N N . GLU A 1 24 ? 5.132 15.743 -34.646 1.00 31.51 24 GLU A N 2
ATOM 1461 C CA . GLU A 1 24 ? 4.026 15.069 -35.315 1.00 75.42 24 GLU A CA 2
ATOM 1462 C C . GLU A 1 24 ? 3.587 13.834 -34.533 1.00 11.25 24 GLU A C 2
ATOM 1463 O O . GLU A 1 24 ? 4.301 13.359 -33.649 1.00 34.53 24 GLU A O 2
ATOM 1475 N N . THR A 1 25 ? 2.407 13.319 -34.863 1.00 54.42 25 THR A N 2
ATOM 1476 C CA . THR A 1 25 ? 1.871 12.142 -34.191 1.00 51.25 25 THR A CA 2
ATOM 1477 C C . THR A 1 25 ? 0.835 11.438 -35.060 1.00 32.43 25 THR A C 2
ATOM 1478 O O . THR A 1 25 ? 0.311 12.016 -36.012 1.00 50.12 25 THR A O 2
ATOM 1489 N N . CYS A 1 26 ? 0.542 10.185 -34.725 1.00 43.30 26 CYS A N 2
ATOM 1490 C CA . CYS A 1 26 ? -0.432 9.401 -35.474 1.00 21.22 26 CYS A CA 2
ATOM 1491 C C . CYS A 1 26 ? -1.025 8.296 -34.604 1.00 0.21 26 CYS A C 2
ATOM 1492 O O . CYS A 1 26 ? -0.337 7.717 -33.763 1.00 51.21 26 CYS A O 2
ATOM 1499 N N . SER A 1 27 ? -2.306 8.009 -34.813 1.00 1.51 27 SER A N 2
ATOM 1500 C CA . SER A 1 27 ? -2.993 6.977 -34.046 1.00 12.01 27 SER A CA 2
ATOM 1501 C C . SER A 1 27 ? -4.340 6.638 -34.677 1.00 14.04 27 SER A C 2
ATOM 1502 O O . SER A 1 27 ? -5.146 7.523 -34.960 1.00 50.44 27 SER A O 2
ATOM 1510 N N . GLY A 1 28 ? -4.578 5.348 -34.893 1.00 65.32 28 GLY A N 2
ATOM 1511 C CA . GLY A 1 28 ? -5.827 4.913 -35.489 1.00 34.02 28 GLY A CA 2
ATOM 1512 C C . GLY A 1 28 ? -6.283 3.566 -34.963 1.00 42.20 28 GLY A C 2
ATOM 1513 O O . GLY A 1 28 ? -5.629 2.549 -35.191 1.00 43.51 28 GLY A O 2
ATOM 1517 N N . GLY A 1 29 ? -7.408 3.559 -34.255 1.00 31.53 29 GLY A N 2
ATOM 1518 C CA . GLY A 1 29 ? -7.930 2.321 -33.704 1.00 41.34 29 GLY A CA 2
ATOM 1519 C C . GLY A 1 29 ? -8.113 2.387 -32.201 1.00 40.11 29 GLY A C 2
ATOM 1520 O O . GLY A 1 29 ? -7.942 1.387 -31.503 1.00 55.22 29 GLY A O 2
ATOM 1524 N N . PHE A 1 30 ? -8.460 3.568 -31.700 1.00 44.10 30 PHE A N 2
ATOM 1525 C CA . PHE A 1 30 ? -8.663 3.761 -30.269 1.00 53.41 30 PHE A CA 2
ATOM 1526 C C . PHE A 1 30 ? -9.100 5.193 -29.970 1.00 72.53 30 PHE A C 2
ATOM 1527 O O . PHE A 1 30 ? -10.192 5.424 -29.451 1.00 50.11 30 PHE A O 2
ATOM 1544 N N . SER A 1 31 ? -8.239 6.149 -30.302 1.00 10.22 31 SER A N 2
ATOM 1545 C CA . SER A 1 31 ? -8.533 7.558 -30.066 1.00 30.25 31 SER A CA 2
ATOM 1546 C C . SER A 1 31 ? -8.624 8.322 -31.383 1.00 11.22 31 SER A C 2
ATOM 1547 O O . SER A 1 31 ? -9.280 9.362 -31.467 1.00 63.40 31 SER A O 2
ATOM 1555 N N . LEU A 1 32 ? -7.962 7.800 -32.409 1.00 42.12 32 LEU A N 2
ATOM 1556 C CA . LEU A 1 32 ? -7.967 8.432 -33.724 1.00 42.10 32 LEU A CA 2
ATOM 1557 C C . LEU A 1 32 ? -7.469 9.871 -33.638 1.00 42.34 32 LEU A C 2
ATOM 1558 O O . LEU A 1 32 ? -8.247 10.796 -33.406 1.00 10.53 32 LEU A O 2
ATOM 1574 N N . LYS A 1 33 ? -6.167 10.054 -33.830 1.00 63.40 33 LYS A N 2
ATOM 1575 C CA . LYS A 1 33 ? -5.564 11.380 -33.778 1.00 44.13 33 LYS A CA 2
ATOM 1576 C C . LYS A 1 33 ? -4.226 11.398 -34.511 1.00 42.50 33 LYS A C 2
ATOM 1577 O O . LYS A 1 33 ? -3.651 10.350 -34.799 1.00 22.34 33 LYS A O 2
ATOM 1596 N N . ASN A 1 34 ? -3.736 12.598 -34.809 1.00 22.52 34 ASN A N 2
ATOM 1597 C CA . ASN A 1 34 ? -2.465 12.752 -35.507 1.00 62.22 34 ASN A CA 2
ATOM 1598 C C . ASN A 1 34 ? -2.014 14.209 -35.500 1.00 41.34 34 ASN A C 2
ATOM 1599 O O . ASN A 1 34 ? -2.820 15.120 -35.693 1.00 45.03 34 ASN A O 2
ATOM 1610 N N . ASP A 1 35 ? -0.722 14.422 -35.278 1.00 24.24 35 ASP A N 2
ATOM 1611 C CA . ASP A 1 35 ? -0.162 15.768 -35.247 1.00 53.33 35 ASP A CA 2
ATOM 1612 C C . ASP A 1 35 ? 0.607 16.066 -36.530 1.00 64.03 35 ASP A C 2
ATOM 1613 O O . ASP A 1 35 ? 1.430 15.264 -36.974 1.00 74.21 35 ASP A O 2
ATOM 1622 N N . CYS A 1 36 ? 0.335 17.224 -37.123 1.00 34.32 36 CYS A N 2
ATOM 1623 C CA . CYS A 1 36 ? 0.999 17.628 -38.356 1.00 24.43 36 CYS A CA 2
ATOM 1624 C C . CYS A 1 36 ? 2.514 17.488 -38.228 1.00 74.53 36 CYS A C 2
ATOM 1625 O O . CYS A 1 36 ? 3.039 17.295 -37.132 1.00 2.41 36 CYS A O 2
ATOM 1632 N N . TRP A 1 37 ? 3.208 17.585 -39.356 1.00 52.32 37 TRP A N 2
ATOM 1633 C CA . TRP A 1 37 ? 4.662 17.470 -39.371 1.00 73.21 37 TRP A CA 2
ATOM 1634 C C . TRP A 1 37 ? 5.309 18.797 -39.750 1.00 4.02 37 TRP A C 2
ATOM 1635 O O . TRP A 1 37 ? 4.644 19.832 -39.799 1.00 2.21 37 TRP A O 2
ATOM 1656 N N . CYS A 1 38 ? 6.611 18.761 -40.017 1.00 75.41 38 CYS A N 2
ATOM 1657 C CA . CYS A 1 38 ? 7.349 19.961 -40.391 1.00 73.35 38 CYS A CA 2
ATOM 1658 C C . CYS A 1 38 ? 6.593 20.755 -41.453 1.00 1.11 38 CYS A C 2
ATOM 1659 O O . CYS A 1 38 ? 6.039 20.185 -42.394 1.00 0.35 38 CYS A O 2
ATOM 1666 N N . CYS A 1 39 ? 6.575 22.074 -41.295 1.00 42.44 39 CYS A N 2
ATOM 1667 C CA . CYS A 1 39 ? 5.888 22.948 -42.239 1.00 4.54 39 CYS A CA 2
ATOM 1668 C C . CYS A 1 39 ? 6.717 23.139 -43.506 1.00 12.11 39 CYS A C 2
ATOM 1669 O O . CYS A 1 39 ? 7.706 22.438 -43.726 1.00 14.20 39 CYS A O 2
ATOM 1676 N N . LEU A 1 40 ? 6.307 24.092 -44.336 1.00 71.31 40 LEU A N 2
ATOM 1677 C CA . LEU A 1 40 ? 7.011 24.376 -45.582 1.00 33.21 40 LEU A CA 2
ATOM 1678 C C . LEU A 1 40 ? 8.505 24.558 -45.334 1.00 53.00 40 LEU A C 2
ATOM 1679 O O . LEU A 1 40 ? 9.321 23.756 -45.786 1.00 64.54 40 LEU A O 2
ATOM 1695 N N . ARG A 1 41 ? 8.854 25.617 -44.611 1.00 65.12 41 ARG A N 2
ATOM 1696 C CA . ARG A 1 41 ? 10.250 25.904 -44.302 1.00 61.21 41 ARG A CA 2
ATOM 1697 C C . ARG A 1 41 ? 10.359 26.985 -43.231 1.00 35.24 41 ARG A C 2
ATOM 1698 O O . ARG A 1 41 ? 9.430 27.768 -43.028 1.00 11.34 41 ARG A O 2
ATOM 1719 N N . LEU A 1 42 ? 11.497 27.021 -42.548 1.00 2.15 42 LEU A N 2
ATOM 1720 C CA . LEU A 1 42 ? 11.728 28.006 -41.496 1.00 34.30 42 LEU A CA 2
ATOM 1721 C C . LEU A 1 42 ? 13.220 28.190 -41.240 1.00 50.22 42 LEU A C 2
ATOM 1722 O O . LEU A 1 42 ? 14.018 27.281 -41.471 1.00 13.14 42 LEU A O 2
ATOM 1738 N N . LYS A 1 43 ? 13.591 29.372 -40.760 1.00 50.44 43 LYS A N 2
ATOM 1739 C CA . LYS A 1 43 ? 14.987 29.677 -40.469 1.00 71.52 43 LYS A CA 2
ATOM 1740 C C . LYS A 1 43 ? 15.373 29.180 -39.080 1.00 5.03 43 LYS A C 2
ATOM 1741 O O . LYS A 1 43 ? 16.239 28.316 -38.936 1.00 31.32 43 LYS A O 2
ATOM 1760 N N . THR A 1 44 ? 14.726 29.731 -38.058 1.00 34.13 44 THR A N 2
ATOM 1761 C CA . THR A 1 44 ? 15.001 29.344 -36.680 1.00 23.10 44 THR A CA 2
ATOM 1762 C C . THR A 1 44 ? 13.889 28.462 -36.123 1.00 41.44 44 THR A C 2
ATOM 1763 O O . THR A 1 44 ? 14.139 27.557 -35.327 1.00 44.32 44 THR A O 2
ATOM 1774 N N . LYS A 1 45 ? 12.659 28.732 -36.548 1.00 20.44 45 LYS A N 2
ATOM 1775 C CA . LYS A 1 45 ? 11.507 27.962 -36.094 1.00 30.14 45 LYS A CA 2
ATOM 1776 C C . LYS A 1 45 ? 10.234 28.422 -36.797 1.00 31.23 45 LYS A C 2
ATOM 1777 O O . LYS A 1 45 ? 9.320 27.630 -37.024 1.00 34.04 45 LYS A O 2
ATOM 1796 N N . GLN A 1 46 ? 10.183 29.705 -37.140 1.00 23.13 46 GLN A N 2
ATOM 1797 C CA . GLN A 1 46 ? 9.022 30.269 -37.818 1.00 20.51 46 GLN A CA 2
ATOM 1798 C C . GLN A 1 46 ? 9.447 31.103 -39.022 1.00 13.35 46 GLN A C 2
ATOM 1799 O O . GLN A 1 46 ? 10.452 31.812 -38.974 1.00 54.11 46 GLN A O 2
ATOM 1813 N N . ALA A 1 47 ? 8.675 31.014 -40.100 1.00 34.25 47 ALA A N 2
ATOM 1814 C CA . ALA A 1 47 ? 8.970 31.762 -41.315 1.00 10.20 47 ALA A CA 2
ATOM 1815 C C . ALA A 1 47 ? 7.930 31.487 -42.396 1.00 32.14 47 ALA A C 2
ATOM 1816 O O . ALA A 1 47 ? 7.087 32.335 -42.690 1.00 21.24 47 ALA A O 2
ATOM 1823 N N . ARG A 1 48 ? 7.995 30.297 -42.984 1.00 44.11 48 ARG A N 2
ATOM 1824 C CA . ARG A 1 48 ? 7.060 29.911 -44.034 1.00 1.42 48 ARG A CA 2
ATOM 1825 C C . ARG A 1 48 ? 6.300 28.646 -43.647 1.00 64.20 48 ARG A C 2
ATOM 1826 O O . ARG A 1 48 ? 6.842 27.763 -42.980 1.00 55.32 48 ARG A O 2
ATOM 1847 N N . CYS A 1 49 ? 5.043 28.564 -44.069 1.00 42.34 49 CYS A N 2
ATOM 1848 C CA . CYS A 1 49 ? 4.208 27.408 -43.767 1.00 52.33 49 CYS A CA 2
ATOM 1849 C C . CYS A 1 49 ? 3.368 27.012 -44.978 1.00 43.35 49 CYS A C 2
ATOM 1850 O O . CYS A 1 49 ? 3.448 27.641 -46.034 1.00 64.40 49 CYS A O 2
ATOM 1857 N N . TRP A 1 50 ? 2.564 25.968 -44.818 1.00 23.44 50 TRP A N 2
ATOM 1858 C CA . TRP A 1 50 ? 1.710 25.488 -45.898 1.00 34.23 50 TRP A CA 2
ATOM 1859 C C . TRP A 1 50 ? 0.249 25.838 -45.633 1.00 25.12 50 TRP A C 2
ATOM 1860 O O . TRP A 1 50 ? -0.319 25.444 -44.614 1.00 72.13 50 TRP A O 2
ATOM 1881 N N . LYS A 1 51 ? -0.353 26.580 -46.555 1.00 53.14 51 LYS A N 2
ATOM 1882 C CA . LYS A 1 51 ? -1.748 26.982 -46.423 1.00 15.52 51 LYS A CA 2
ATOM 1883 C C . LYS A 1 51 ? -2.682 25.880 -46.914 1.00 4.40 51 LYS A C 2
ATOM 1884 O O . LYS A 1 51 ? -2.967 25.783 -48.107 1.00 11.11 51 LYS A O 2
ATOM 1903 N N . GLU A 1 52 ? -3.154 25.054 -45.986 1.00 72.01 52 GLU A N 2
ATOM 1904 C CA . GLU A 1 52 ? -4.056 23.960 -46.326 1.00 62.35 52 GLU A CA 2
ATOM 1905 C C . GLU A 1 52 ? -5.367 24.493 -46.897 1.00 32.54 52 GLU A C 2
ATOM 1906 O O . GLU A 1 52 ? -6.143 23.750 -47.499 1.00 41.33 52 GLU A O 2
ATOM 1918 N N . LYS A 1 53 ? -5.609 25.784 -46.701 1.00 42.41 53 LYS A N 2
ATOM 1919 C CA . LYS A 1 53 ? -6.825 26.419 -47.195 1.00 40.11 53 LYS A CA 2
ATOM 1920 C C . LYS A 1 53 ? -6.758 26.622 -48.705 1.00 43.43 53 LYS A C 2
ATOM 1921 O O . LYS A 1 53 ? -7.776 26.568 -49.393 1.00 53.24 53 LYS A O 2
ATOM 1940 N N . GLU A 1 54 ? -5.551 26.855 -49.214 1.00 34.05 54 GLU A N 2
ATOM 1941 C CA . GLU A 1 54 ? -5.353 27.065 -50.643 1.00 10.42 54 GLU A CA 2
ATOM 1942 C C . GLU A 1 54 ? -4.772 25.817 -51.301 1.00 11.21 54 GLU A C 2
ATOM 1943 O O . GLU A 1 54 ? -5.175 25.437 -52.401 1.00 4.14 54 GLU A O 2
ATOM 1955 N N . PHE A 1 55 ? -3.823 25.184 -50.620 1.00 64.01 55 PHE A N 2
ATOM 1956 C CA . PHE A 1 55 ? -3.184 23.980 -51.138 1.00 73.43 55 PHE A CA 2
ATOM 1957 C C . PHE A 1 55 ? -3.617 22.750 -50.345 1.00 14.21 55 PHE A C 2
ATOM 1958 O O . PHE A 1 55 ? -3.281 22.587 -49.172 1.00 31.21 55 PHE A O 2
ATOM 1975 N N . PRO A 1 56 ? -4.383 21.864 -50.999 1.00 63.12 56 PRO A N 2
ATOM 1976 C CA . PRO A 1 56 ? -4.879 20.634 -50.375 1.00 60.22 56 PRO A CA 2
ATOM 1977 C C . PRO A 1 56 ? -3.765 19.626 -50.114 1.00 3.24 56 PRO A C 2
ATOM 1978 O O . PRO A 1 56 ? -3.917 18.715 -49.301 1.00 54.03 56 PRO A O 2
ATOM 1989 N N . ASN A 1 57 ? -2.644 19.797 -50.807 1.00 61.01 57 ASN A N 2
ATOM 1990 C CA . ASN A 1 57 ? -1.503 18.902 -50.649 1.00 75.33 57 ASN A CA 2
ATOM 1991 C C . ASN A 1 57 ? -1.071 18.824 -49.188 1.00 41.23 57 ASN A C 2
ATOM 1992 O O . ASN A 1 57 ? -0.797 17.743 -48.668 1.00 12.10 57 ASN A O 2
ATOM 2003 N N . ALA A 1 58 ? -1.012 19.978 -48.532 1.00 51.53 58 ALA A N 2
ATOM 2004 C CA . ALA A 1 58 ? -0.616 20.041 -47.131 1.00 43.51 58 ALA A CA 2
ATOM 2005 C C . ALA A 1 58 ? -1.551 19.212 -46.258 1.00 70.31 58 ALA A C 2
ATOM 2006 O O . ALA A 1 58 ? -1.108 18.503 -45.354 1.00 61.22 58 ALA A O 2
ATOM 2013 N N . LYS A 1 59 ? -2.848 19.305 -46.533 1.00 65.13 59 LYS A N 2
ATOM 2014 C CA . LYS A 1 59 ? -3.847 18.563 -45.774 1.00 23.31 59 LYS A CA 2
ATOM 2015 C C . LYS A 1 59 ? -3.656 17.059 -45.948 1.00 11.33 59 LYS A C 2
ATOM 2016 O O . LYS A 1 59 ? -3.703 16.303 -44.978 1.00 63.03 59 LYS A O 2
ATOM 2035 N N . GLU A 1 60 ? -3.440 16.634 -47.189 1.00 0.23 60 GLU A N 2
ATOM 2036 C CA . GLU A 1 60 ? -3.242 15.221 -47.488 1.00 24.14 60 GLU A CA 2
ATOM 2037 C C . GLU A 1 60 ? -2.004 14.683 -46.776 1.00 21.34 60 GLU A C 2
ATOM 2038 O O . GLU A 1 60 ? -2.015 13.574 -46.239 1.00 13.25 60 GLU A O 2
ATOM 2050 N N . LEU A 1 61 ? -0.937 15.475 -46.776 1.00 34.32 61 LEU A N 2
ATOM 2051 C CA . LEU A 1 61 ? 0.310 15.079 -46.131 1.00 33.14 61 LEU A CA 2
ATOM 2052 C C . LEU A 1 61 ? 0.160 15.074 -44.613 1.00 11.33 61 LEU A C 2
ATOM 2053 O O . LEU A 1 61 ? 0.746 14.240 -43.923 1.00 21.43 61 LEU A O 2
ATOM 2069 N N . CYS A 1 62 ? -0.631 16.010 -44.099 1.00 4.55 62 CYS A N 2
ATOM 2070 C CA . CYS A 1 62 ? -0.860 16.114 -42.663 1.00 0.24 62 CYS A CA 2
ATOM 2071 C C . CYS A 1 62 ? -1.623 14.899 -42.144 1.00 60.53 62 CYS A C 2
ATOM 2072 O O . CYS A 1 62 ? -1.285 14.338 -41.101 1.00 50.15 62 CYS A O 2
ATOM 2079 N N . PHE A 1 63 ? -2.654 14.496 -42.880 1.00 43.03 63 PHE A N 2
ATOM 2080 C CA . PHE A 1 63 ? -3.466 13.347 -42.495 1.00 44.45 63 PHE A CA 2
ATOM 2081 C C . PHE A 1 63 ? -2.707 12.044 -42.726 1.00 30.43 63 PHE A C 2
ATOM 2082 O O . PHE A 1 63 ? -2.795 11.112 -41.926 1.00 51.41 63 PHE A O 2
ATOM 2099 N N . ALA A 1 64 ? -1.963 11.985 -43.825 1.00 44.41 64 ALA A N 2
ATOM 2100 C CA . ALA A 1 64 ? -1.187 10.798 -44.161 1.00 34.52 64 ALA A CA 2
ATOM 2101 C C . ALA A 1 64 ? 0.045 10.677 -43.271 1.00 62.22 64 ALA A C 2
ATOM 2102 O O . ALA A 1 64 ? 0.580 9.586 -43.081 1.00 22.41 64 ALA A O 2
ATOM 2109 N N . ASN A 1 65 ? 0.491 11.806 -42.729 1.00 60.43 65 ASN A N 2
ATOM 2110 C CA . ASN A 1 65 ? 1.662 11.826 -41.860 1.00 62.24 65 ASN A CA 2
ATOM 2111 C C . ASN A 1 65 ? 1.537 10.782 -40.754 1.00 40.34 65 ASN A C 2
ATOM 2112 O O . ASN A 1 65 ? 0.514 10.702 -40.074 1.00 11.52 65 ASN A O 2
ATOM 2123 N N . CYS A 1 66 ? 2.585 9.984 -40.580 1.00 41.32 66 CYS A N 2
ATOM 2124 C CA . CYS A 1 66 ? 2.594 8.946 -39.557 1.00 63.53 66 CYS A CA 2
ATOM 2125 C C . CYS A 1 66 ? 4.016 8.465 -39.283 1.00 4.25 66 CYS A C 2
ATOM 2126 O O . CYS A 1 66 ? 4.903 8.553 -40.132 1.00 70.23 66 CYS A O 2
ATOM 2133 N N . PRO A 1 67 ? 4.241 7.945 -38.067 1.00 34.13 67 PRO A N 2
ATOM 2134 C CA . PRO A 1 67 ? 5.552 7.440 -37.652 1.00 25.45 67 PRO A CA 2
ATOM 2135 C C . PRO A 1 67 ? 5.936 6.156 -38.379 1.00 60.33 67 PRO A C 2
ATOM 2136 O O . PRO A 1 67 ? 5.127 5.544 -39.078 1.00 2.23 67 PRO A O 2
ATOM 2147 N N . PRO A 1 68 ? 7.199 5.735 -38.214 1.00 11.33 68 PRO A N 2
ATOM 2148 C CA . PRO A 1 68 ? 7.718 4.519 -38.847 1.00 12.15 68 PRO A CA 2
ATOM 2149 C C . PRO A 1 68 ? 7.114 3.252 -38.250 1.00 2.42 68 PRO A C 2
ATOM 2150 O O . PRO A 1 68 ? 6.246 3.317 -37.378 1.00 62.12 68 PRO A O 2
ATOM 2161 N N . LEU A 1 69 ? 7.579 2.101 -38.723 1.00 54.55 69 LEU A N 2
ATOM 2162 C CA . LEU A 1 69 ? 7.085 0.818 -38.236 1.00 14.31 69 LEU A CA 2
ATOM 2163 C C . LEU A 1 69 ? 8.236 -0.152 -37.993 1.00 3.20 69 LEU A C 2
ATOM 2164 O O . LEU A 1 69 ? 8.063 -1.367 -38.073 1.00 21.43 69 LEU A O 2
ATOM 2180 N N . GLU A 1 70 ? 9.411 0.395 -37.694 1.00 72.34 70 GLU A N 2
ATOM 2181 C CA . GLU A 1 70 ? 10.590 -0.424 -37.438 1.00 43.43 70 GLU A CA 2
ATOM 2182 C C . GLU A 1 70 ? 10.495 -1.104 -36.076 1.00 20.12 70 GLU A C 2
ATOM 2183 O O . GLU A 1 70 ? 9.604 -1.920 -35.840 1.00 3.44 70 GLU A O 2
ATOM 2195 N N . GLY A 1 1 ? 3.304 -0.520 -0.613 1.00 52.23 1 GLY A N 3
ATOM 2196 C CA . GLY A 1 1 ? 1.906 -0.209 -0.848 1.00 12.22 1 GLY A CA 3
ATOM 2197 C C . GLY A 1 1 ? 1.585 -0.055 -2.321 1.00 62.44 1 GLY A C 3
ATOM 2198 O O . GLY A 1 1 ? 2.460 -0.150 -3.182 1.00 64.11 1 GLY A O 3
ATOM 2202 N N . PRO A 1 2 ? 0.302 0.186 -2.630 1.00 23.22 2 PRO A N 3
ATOM 2203 C CA . PRO A 1 2 ? -0.161 0.356 -4.010 1.00 14.40 2 PRO A CA 3
ATOM 2204 C C . PRO A 1 2 ? 0.335 1.657 -4.632 1.00 12.44 2 PRO A C 3
ATOM 2205 O O . PRO A 1 2 ? 1.134 2.376 -4.032 1.00 55.54 2 PRO A O 3
ATOM 2216 N N . GLU A 1 3 ? -0.144 1.953 -5.836 1.00 13.11 3 GLU A N 3
ATOM 2217 C CA . GLU A 1 3 ? 0.252 3.168 -6.538 1.00 1.23 3 GLU A CA 3
ATOM 2218 C C . GLU A 1 3 ? 1.753 3.173 -6.812 1.00 3.12 3 GLU A C 3
ATOM 2219 O O . GLU A 1 3 ? 2.372 4.231 -6.926 1.00 51.44 3 GLU A O 3
ATOM 2231 N N . LYS A 1 4 ? 2.334 1.982 -6.915 1.00 54.32 4 LYS A N 3
ATOM 2232 C CA . LYS A 1 4 ? 3.762 1.847 -7.176 1.00 73.33 4 LYS A CA 3
ATOM 2233 C C . LYS A 1 4 ? 4.010 0.976 -8.404 1.00 41.41 4 LYS A C 3
ATOM 2234 O O . LYS A 1 4 ? 4.911 0.138 -8.410 1.00 32.12 4 LYS A O 3
ATOM 2253 N N . MET A 1 5 ? 3.207 1.183 -9.442 1.00 74.34 5 MET A N 3
ATOM 2254 C CA . MET A 1 5 ? 3.342 0.418 -10.677 1.00 20.03 5 MET A CA 3
ATOM 2255 C C . MET A 1 5 ? 2.780 1.196 -11.862 1.00 72.45 5 MET A C 3
ATOM 2256 O O . MET A 1 5 ? 1.648 1.677 -11.819 1.00 44.52 5 MET A O 3
ATOM 2270 N N . GLU A 1 6 ? 3.578 1.314 -12.919 1.00 73.32 6 GLU A N 3
ATOM 2271 C CA . GLU A 1 6 ? 3.158 2.034 -14.116 1.00 3.25 6 GLU A CA 3
ATOM 2272 C C . GLU A 1 6 ? 2.073 1.264 -14.862 1.00 13.11 6 GLU A C 3
ATOM 2273 O O . GLU A 1 6 ? 2.343 0.243 -15.494 1.00 22.45 6 GLU A O 3
ATOM 2285 N N . VAL A 1 7 ? 0.842 1.762 -14.784 1.00 25.41 7 VAL A N 3
ATOM 2286 C CA . VAL A 1 7 ? -0.285 1.122 -15.452 1.00 23.13 7 VAL A CA 3
ATOM 2287 C C . VAL A 1 7 ? -1.325 2.150 -15.880 1.00 54.21 7 VAL A C 3
ATOM 2288 O O . VAL A 1 7 ? -1.638 3.081 -15.137 1.00 45.12 7 VAL A O 3
ATOM 2301 N N . LYS A 1 8 ? -1.861 1.976 -17.084 1.00 3.03 8 LYS A N 3
ATOM 2302 C CA . LYS A 1 8 ? -2.869 2.887 -17.613 1.00 4.25 8 LYS A CA 3
ATOM 2303 C C . LYS A 1 8 ? -4.062 2.116 -18.167 1.00 61.13 8 LYS A C 3
ATOM 2304 O O . LYS A 1 8 ? -4.176 0.907 -17.971 1.00 22.43 8 LYS A O 3
ATOM 2323 N N . GLU A 1 9 ? -4.947 2.824 -18.862 1.00 33.31 9 GLU A N 3
ATOM 2324 C CA . GLU A 1 9 ? -6.131 2.204 -19.445 1.00 73.32 9 GLU A CA 3
ATOM 2325 C C . GLU A 1 9 ? -6.309 2.631 -20.899 1.00 40.42 9 GLU A C 3
ATOM 2326 O O . GLU A 1 9 ? -5.509 3.401 -21.433 1.00 34.12 9 GLU A O 3
ATOM 2338 N N . ILE A 1 10 ? -7.362 2.127 -21.534 1.00 23.34 10 ILE A N 3
ATOM 2339 C CA . ILE A 1 10 ? -7.645 2.456 -22.925 1.00 2.51 10 ILE A CA 3
ATOM 2340 C C . ILE A 1 10 ? -6.479 2.071 -23.829 1.00 41.54 10 ILE A C 3
ATOM 2341 O O . ILE A 1 10 ? -5.887 2.922 -24.492 1.00 45.01 10 ILE A O 3
ATOM 2357 N N . GLY A 1 11 ? -6.156 0.782 -23.853 1.00 23.13 11 GLY A N 3
ATOM 2358 C CA . GLY A 1 11 ? -5.063 0.306 -24.681 1.00 20.14 11 GLY A CA 3
ATOM 2359 C C . GLY A 1 11 ? -5.541 -0.559 -25.830 1.00 43.23 11 GLY A C 3
ATOM 2360 O O . GLY A 1 11 ? -4.882 -1.531 -26.200 1.00 20.01 11 GLY A O 3
ATOM 2364 N N . ARG A 1 12 ? -6.690 -0.206 -26.396 1.00 52.12 12 ARG A N 3
ATOM 2365 C CA . ARG A 1 12 ? -7.257 -0.959 -27.509 1.00 1.24 12 ARG A CA 3
ATOM 2366 C C . ARG A 1 12 ? -7.033 -0.228 -28.830 1.00 20.44 12 ARG A C 3
ATOM 2367 O O . ARG A 1 12 ? -7.962 -0.051 -29.617 1.00 41.15 12 ARG A O 3
ATOM 2388 N N . SER A 1 13 ? -5.794 0.193 -29.064 1.00 55.21 13 SER A N 3
ATOM 2389 C CA . SER A 1 13 ? -5.449 0.908 -30.287 1.00 52.23 13 SER A CA 3
ATOM 2390 C C . SER A 1 13 ? -3.953 0.812 -30.569 1.00 3.14 13 SER A C 3
ATOM 2391 O O . SER A 1 13 ? -3.152 0.595 -29.659 1.00 44.55 13 SER A O 3
ATOM 2399 N N . SER A 1 14 ? -3.583 0.975 -31.835 1.00 75.00 14 SER A N 3
ATOM 2400 C CA . SER A 1 14 ? -2.184 0.903 -32.239 1.00 10.05 14 SER A CA 3
ATOM 2401 C C . SER A 1 14 ? -1.598 2.300 -32.418 1.00 1.10 14 SER A C 3
ATOM 2402 O O . SER A 1 14 ? -0.770 2.531 -33.300 1.00 34.10 14 SER A O 3
ATOM 2410 N N . LYS A 1 15 ? -2.033 3.230 -31.575 1.00 12.22 15 LYS A N 3
ATOM 2411 C CA . LYS A 1 15 ? -1.553 4.605 -31.637 1.00 44.41 15 LYS A CA 3
ATOM 2412 C C . LYS A 1 15 ? -0.084 4.688 -31.232 1.00 35.45 15 LYS A C 3
ATOM 2413 O O . LYS A 1 15 ? 0.365 3.963 -30.343 1.00 70.01 15 LYS A O 3
ATOM 2432 N N . ILE A 1 16 ? 0.657 5.575 -31.887 1.00 32.44 16 ILE A N 3
ATOM 2433 C CA . ILE A 1 16 ? 2.073 5.752 -31.592 1.00 1.44 16 ILE A CA 3
ATOM 2434 C C . ILE A 1 16 ? 2.626 6.996 -32.280 1.00 22.31 16 ILE A C 3
ATOM 2435 O O . ILE A 1 16 ? 1.961 7.598 -33.124 1.00 25.42 16 ILE A O 3
ATOM 2451 N N . ILE A 1 17 ? 3.847 7.374 -31.915 1.00 73.52 17 ILE A N 3
ATOM 2452 C CA . ILE A 1 17 ? 4.490 8.543 -32.500 1.00 3.41 17 ILE A CA 3
ATOM 2453 C C . ILE A 1 17 ? 5.704 8.144 -33.332 1.00 50.54 17 ILE A C 3
ATOM 2454 O O . ILE A 1 17 ? 6.206 7.025 -33.222 1.00 33.01 17 ILE A O 3
ATOM 2470 N N . LEU A 1 18 ? 6.173 9.068 -34.165 1.00 32.34 18 LEU A N 3
ATOM 2471 C CA . LEU A 1 18 ? 7.330 8.814 -35.016 1.00 22.24 18 LEU A CA 3
ATOM 2472 C C . LEU A 1 18 ? 8.286 10.002 -35.003 1.00 45.00 18 LEU A C 3
ATOM 2473 O O . LEU A 1 18 ? 8.012 11.057 -35.576 1.00 23.05 18 LEU A O 3
ATOM 2489 N N . PRO A 1 19 ? 9.438 9.829 -34.337 1.00 34.43 19 PRO A N 3
ATOM 2490 C CA . PRO A 1 19 ? 10.459 10.875 -34.236 1.00 63.10 19 PRO A CA 3
ATOM 2491 C C . PRO A 1 19 ? 11.156 11.135 -35.567 1.00 55.44 19 PRO A C 3
ATOM 2492 O O . PRO A 1 19 ? 11.303 10.231 -36.389 1.00 21.12 19 PRO A O 3
ATOM 2503 N N . ALA A 1 20 ? 11.582 12.377 -35.774 1.00 11.00 20 ALA A N 3
ATOM 2504 C CA . ALA A 1 20 ? 12.265 12.755 -37.005 1.00 11.31 20 ALA A CA 3
ATOM 2505 C C . ALA A 1 20 ? 12.686 14.221 -36.971 1.00 20.40 20 ALA A C 3
ATOM 2506 O O . ALA A 1 20 ? 13.854 14.536 -36.741 1.00 52.53 20 ALA A O 3
ATOM 2513 N N . CYS A 1 21 ? 11.728 15.112 -37.202 1.00 1.12 21 CYS A N 3
ATOM 2514 C CA . CYS A 1 21 ? 11.999 16.545 -37.199 1.00 22.40 21 CYS A CA 3
ATOM 2515 C C . CYS A 1 21 ? 11.139 17.259 -36.161 1.00 15.00 21 CYS A C 3
ATOM 2516 O O . CYS A 1 21 ? 11.509 18.318 -35.656 1.00 12.32 21 CYS A O 3
ATOM 2523 N N . MET A 1 22 ? 9.989 16.671 -35.848 1.00 75.00 22 MET A N 3
ATOM 2524 C CA . MET A 1 22 ? 9.076 17.250 -34.869 1.00 51.43 22 MET A CA 3
ATOM 2525 C C . MET A 1 22 ? 8.294 16.160 -34.143 1.00 52.43 22 MET A C 3
ATOM 2526 O O . MET A 1 22 ? 8.606 14.975 -34.261 1.00 41.12 22 MET A O 3
ATOM 2540 N N . HIS A 1 23 ? 7.276 16.569 -33.392 1.00 21.11 23 HIS A N 3
ATOM 2541 C CA . HIS A 1 23 ? 6.449 15.626 -32.647 1.00 1.31 23 HIS A CA 3
ATOM 2542 C C . HIS A 1 23 ? 5.184 15.279 -33.426 1.00 42.32 23 HIS A C 3
ATOM 2543 O O . HIS A 1 23 ? 4.285 16.107 -33.567 1.00 13.11 23 HIS A O 3
ATOM 2557 N N . GLU A 1 24 ? 5.124 14.051 -33.931 1.00 31.12 24 GLU A N 3
ATOM 2558 C CA . GLU A 1 24 ? 3.970 13.596 -34.697 1.00 54.42 24 GLU A CA 3
ATOM 2559 C C . GLU A 1 24 ? 3.363 12.342 -34.075 1.00 63.21 24 GLU A C 3
ATOM 2560 O O . GLU A 1 24 ? 3.984 11.688 -33.236 1.00 11.11 24 GLU A O 3
ATOM 2572 N N . THR A 1 25 ? 2.145 12.011 -34.492 1.00 61.12 25 THR A N 3
ATOM 2573 C CA . THR A 1 25 ? 1.453 10.837 -33.976 1.00 21.30 25 THR A CA 3
ATOM 2574 C C . THR A 1 25 ? 0.515 10.247 -35.023 1.00 14.24 25 THR A C 3
ATOM 2575 O O . THR A 1 25 ? 0.168 10.907 -36.002 1.00 54.35 25 THR A O 3
ATOM 2586 N N . CYS A 1 26 ? 0.106 9.001 -34.809 1.00 52.00 26 CYS A N 3
ATOM 2587 C CA . CYS A 1 26 ? -0.793 8.322 -35.734 1.00 34.43 26 CYS A CA 3
ATOM 2588 C C . CYS A 1 26 ? -1.568 7.214 -35.025 1.00 1.33 26 CYS A C 3
ATOM 2589 O O . CYS A 1 26 ? -1.047 6.557 -34.123 1.00 50.53 26 CYS A O 3
ATOM 2596 N N . SER A 1 27 ? -2.815 7.013 -35.439 1.00 1.32 27 SER A N 3
ATOM 2597 C CA . SER A 1 27 ? -3.663 5.988 -34.842 1.00 1.45 27 SER A CA 3
ATOM 2598 C C . SER A 1 27 ? -4.894 5.731 -35.705 1.00 11.10 27 SER A C 3
ATOM 2599 O O . SER A 1 27 ? -5.694 6.633 -35.950 1.00 42.22 27 SER A O 3
ATOM 2607 N N . GLY A 1 28 ? -5.039 4.491 -36.164 1.00 11.43 28 GLY A N 3
ATOM 2608 C CA . GLY A 1 28 ? -6.174 4.136 -36.995 1.00 13.11 28 GLY A CA 3
ATOM 2609 C C . GLY A 1 28 ? -6.738 2.771 -36.654 1.00 63.20 28 GLY A C 3
ATOM 2610 O O . GLY A 1 28 ? -6.340 1.764 -37.238 1.00 25.22 28 GLY A O 3
ATOM 2614 N N . GLY A 1 29 ? -7.667 2.736 -35.704 1.00 12.12 29 GLY A N 3
ATOM 2615 C CA . GLY A 1 29 ? -8.270 1.479 -35.301 1.00 64.30 29 GLY A CA 3
ATOM 2616 C C . GLY A 1 29 ? -9.351 1.663 -34.255 1.00 75.13 29 GLY A C 3
ATOM 2617 O O . GLY A 1 29 ? -10.338 0.926 -34.236 1.00 1.33 29 GLY A O 3
ATOM 2621 N N . PHE A 1 30 ? -9.167 2.647 -33.382 1.00 43.41 30 PHE A N 3
ATOM 2622 C CA . PHE A 1 30 ? -10.134 2.924 -32.326 1.00 42.54 30 PHE A CA 3
ATOM 2623 C C . PHE A 1 30 ? -10.037 4.377 -31.868 1.00 75.31 30 PHE A C 3
ATOM 2624 O O . PHE A 1 30 ? -11.052 5.036 -31.640 1.00 70.51 30 PHE A O 3
ATOM 2641 N N . SER A 1 31 ? -8.810 4.869 -31.735 1.00 21.33 31 SER A N 3
ATOM 2642 C CA . SER A 1 31 ? -8.580 6.241 -31.299 1.00 43.34 31 SER A CA 3
ATOM 2643 C C . SER A 1 31 ? -8.788 7.219 -32.452 1.00 23.10 31 SER A C 3
ATOM 2644 O O . SER A 1 31 ? -9.328 8.310 -32.266 1.00 43.32 31 SER A O 3
ATOM 2652 N N . LEU A 1 32 ? -8.356 6.820 -33.643 1.00 65.20 32 LEU A N 3
ATOM 2653 C CA . LEU A 1 32 ? -8.494 7.660 -34.828 1.00 24.41 32 LEU A CA 3
ATOM 2654 C C . LEU A 1 32 ? -7.933 9.055 -34.574 1.00 42.35 32 LEU A C 3
ATOM 2655 O O . LEU A 1 32 ? -8.655 9.960 -34.156 1.00 11.12 32 LEU A O 3
ATOM 2671 N N . LYS A 1 33 ? -6.640 9.224 -34.833 1.00 74.20 33 LYS A N 3
ATOM 2672 C CA . LYS A 1 33 ? -5.982 10.510 -34.637 1.00 22.22 33 LYS A CA 3
ATOM 2673 C C . LYS A 1 33 ? -4.559 10.482 -35.185 1.00 62.45 33 LYS A C 3
ATOM 2674 O O . LYS A 1 33 ? -4.007 9.414 -35.450 1.00 40.54 33 LYS A O 3
ATOM 2693 N N . ASN A 1 34 ? -3.970 11.661 -35.352 1.00 51.50 34 ASN A N 3
ATOM 2694 C CA . ASN A 1 34 ? -2.611 11.771 -35.868 1.00 45.23 34 ASN A CA 3
ATOM 2695 C C . ASN A 1 34 ? -2.088 13.197 -35.725 1.00 42.43 34 ASN A C 3
ATOM 2696 O O . ASN A 1 34 ? -2.789 14.160 -36.037 1.00 3.52 34 ASN A O 3
ATOM 2707 N N . ASP A 1 35 ? -0.853 13.324 -35.253 1.00 43.31 35 ASP A N 3
ATOM 2708 C CA . ASP A 1 35 ? -0.235 14.632 -35.070 1.00 44.43 35 ASP A CA 3
ATOM 2709 C C . ASP A 1 35 ? 0.696 14.961 -36.234 1.00 11.14 35 ASP A C 3
ATOM 2710 O O . ASP A 1 35 ? 1.653 14.234 -36.502 1.00 11.13 35 ASP A O 3
ATOM 2719 N N . CYS A 1 36 ? 0.408 16.060 -36.922 1.00 40.44 36 CYS A N 3
ATOM 2720 C CA . CYS A 1 36 ? 1.217 16.486 -38.058 1.00 61.42 36 CYS A CA 3
ATOM 2721 C C . CYS A 1 36 ? 2.685 16.613 -37.663 1.00 4.54 36 CYS A C 3
ATOM 2722 O O . CYS A 1 36 ? 3.044 16.423 -36.501 1.00 24.23 36 CYS A O 3
ATOM 2729 N N . TRP A 1 37 ? 3.528 16.937 -38.636 1.00 42.43 37 TRP A N 3
ATOM 2730 C CA . TRP A 1 37 ? 4.958 17.091 -38.390 1.00 54.20 37 TRP A CA 3
ATOM 2731 C C . TRP A 1 37 ? 5.393 18.538 -38.595 1.00 13.02 37 TRP A C 3
ATOM 2732 O O . TRP A 1 37 ? 4.574 19.406 -38.900 1.00 61.32 37 TRP A O 3
ATOM 2753 N N . CYS A 1 38 ? 6.686 18.792 -38.425 1.00 51.10 38 CYS A N 3
ATOM 2754 C CA . CYS A 1 38 ? 7.230 20.134 -38.591 1.00 2.40 38 CYS A CA 3
ATOM 2755 C C . CYS A 1 38 ? 6.798 20.735 -39.925 1.00 41.44 38 CYS A C 3
ATOM 2756 O O . CYS A 1 38 ? 7.335 20.389 -40.978 1.00 60.00 38 CYS A O 3
ATOM 2763 N N . CYS A 1 39 ? 5.824 21.638 -39.874 1.00 5.33 39 CYS A N 3
ATOM 2764 C CA . CYS A 1 39 ? 5.319 22.288 -41.077 1.00 10.33 39 CYS A CA 3
ATOM 2765 C C . CYS A 1 39 ? 6.185 23.488 -41.452 1.00 32.34 39 CYS A C 3
ATOM 2766 O O . CYS A 1 39 ? 6.574 24.280 -40.592 1.00 71.50 39 CYS A O 3
ATOM 2773 N N . LEU A 1 40 ? 6.483 23.615 -42.740 1.00 15.51 40 LEU A N 3
ATOM 2774 C CA . LEU A 1 40 ? 7.302 24.718 -43.230 1.00 1.30 40 LEU A CA 3
ATOM 2775 C C . LEU A 1 40 ? 8.624 24.792 -42.473 1.00 44.32 40 LEU A C 3
ATOM 2776 O O . LEU A 1 40 ? 8.922 23.938 -41.638 1.00 73.24 40 LEU A O 3
ATOM 2792 N N . ARG A 1 41 ? 9.413 25.820 -42.770 1.00 1.15 41 ARG A N 3
ATOM 2793 C CA . ARG A 1 41 ? 10.703 26.006 -42.116 1.00 42.25 41 ARG A CA 3
ATOM 2794 C C . ARG A 1 41 ? 10.602 27.037 -40.996 1.00 53.11 41 ARG A C 3
ATOM 2795 O O . ARG A 1 41 ? 9.835 27.996 -41.088 1.00 55.51 41 ARG A O 3
ATOM 2816 N N . LEU A 1 42 ? 11.380 26.833 -39.939 1.00 34.41 42 LEU A N 3
ATOM 2817 C CA . LEU A 1 42 ? 11.377 27.744 -38.800 1.00 24.24 42 LEU A CA 3
ATOM 2818 C C . LEU A 1 42 ? 12.801 28.057 -38.350 1.00 70.11 42 LEU A C 3
ATOM 2819 O O . LEU A 1 42 ? 13.770 27.606 -38.961 1.00 42.43 42 LEU A O 3
ATOM 2835 N N . LYS A 1 43 ? 12.920 28.830 -37.276 1.00 41.22 43 LYS A N 3
ATOM 2836 C CA . LYS A 1 43 ? 14.225 29.202 -36.741 1.00 74.51 43 LYS A CA 3
ATOM 2837 C C . LYS A 1 43 ? 14.205 29.208 -35.216 1.00 2.21 43 LYS A C 3
ATOM 2838 O O . LYS A 1 43 ? 15.124 28.702 -34.570 1.00 51.32 43 LYS A O 3
ATOM 2857 N N . THR A 1 44 ? 13.152 29.783 -34.644 1.00 54.33 44 THR A N 3
ATOM 2858 C CA . THR A 1 44 ? 13.012 29.855 -33.195 1.00 45.33 44 THR A CA 3
ATOM 2859 C C . THR A 1 44 ? 11.911 28.924 -32.702 1.00 1.12 44 THR A C 3
ATOM 2860 O O . THR A 1 44 ? 11.105 29.296 -31.849 1.00 11.12 44 THR A O 3
ATOM 2871 N N . LYS A 1 45 ? 11.882 27.711 -33.243 1.00 20.12 45 LYS A N 3
ATOM 2872 C CA . LYS A 1 45 ? 10.881 26.724 -32.856 1.00 55.14 45 LYS A CA 3
ATOM 2873 C C . LYS A 1 45 ? 9.520 27.068 -33.453 1.00 75.23 45 LYS A C 3
ATOM 2874 O O . LYS A 1 45 ? 8.547 26.338 -33.263 1.00 50.12 45 LYS A O 3
ATOM 2893 N N . GLN A 1 46 ? 9.460 28.182 -34.176 1.00 34.40 46 GLN A N 3
ATOM 2894 C CA . GLN A 1 46 ? 8.217 28.620 -34.801 1.00 3.21 46 GLN A CA 3
ATOM 2895 C C . GLN A 1 46 ? 8.469 29.783 -35.755 1.00 71.01 46 GLN A C 3
ATOM 2896 O O . GLN A 1 46 ? 9.382 30.581 -35.549 1.00 5.21 46 GLN A O 3
ATOM 2910 N N . ALA A 1 47 ? 7.653 29.872 -36.800 1.00 74.31 47 ALA A N 3
ATOM 2911 C CA . ALA A 1 47 ? 7.786 30.938 -37.785 1.00 72.22 47 ALA A CA 3
ATOM 2912 C C . ALA A 1 47 ? 6.721 30.819 -38.870 1.00 13.20 47 ALA A C 3
ATOM 2913 O O . ALA A 1 47 ? 5.737 31.560 -38.871 1.00 62.40 47 ALA A O 3
ATOM 2920 N N . ARG A 1 48 ? 6.924 29.884 -39.792 1.00 74.02 48 ARG A N 3
ATOM 2921 C CA . ARG A 1 48 ? 5.981 29.670 -40.884 1.00 1.22 48 ARG A CA 3
ATOM 2922 C C . ARG A 1 48 ? 5.449 28.240 -40.870 1.00 51.24 48 ARG A C 3
ATOM 2923 O O . ARG A 1 48 ? 6.163 27.304 -40.511 1.00 21.23 48 ARG A O 3
ATOM 2944 N N . CYS A 1 49 ? 4.190 28.079 -41.264 1.00 41.22 49 CYS A N 3
ATOM 2945 C CA . CYS A 1 49 ? 3.561 26.765 -41.297 1.00 33.40 49 CYS A CA 3
ATOM 2946 C C . CYS A 1 49 ? 2.946 26.490 -42.666 1.00 72.13 49 CYS A C 3
ATOM 2947 O O . CYS A 1 49 ? 3.027 27.320 -43.572 1.00 33.30 49 CYS A O 3
ATOM 2954 N N . TRP A 1 50 ? 2.332 25.321 -42.809 1.00 12.02 50 TRP A N 3
ATOM 2955 C CA . TRP A 1 50 ? 1.703 24.937 -44.067 1.00 72.24 50 TRP A CA 3
ATOM 2956 C C . TRP A 1 50 ? 0.205 25.220 -44.036 1.00 71.11 50 TRP A C 3
ATOM 2957 O O . TRP A 1 50 ? -0.517 24.707 -43.180 1.00 65.03 50 TRP A O 3
ATOM 2978 N N . LYS A 1 51 ? -0.258 26.039 -44.974 1.00 43.22 51 LYS A N 3
ATOM 2979 C CA . LYS A 1 51 ? -1.671 26.390 -45.056 1.00 23.15 51 LYS A CA 3
ATOM 2980 C C . LYS A 1 51 ? -2.463 25.294 -45.761 1.00 55.31 51 LYS A C 3
ATOM 2981 O O . LYS A 1 51 ? -2.571 25.286 -46.987 1.00 31.22 51 LYS A O 3
ATOM 3000 N N . GLU A 1 52 ? -3.017 24.373 -44.979 1.00 12.24 52 GLU A N 3
ATOM 3001 C CA . GLU A 1 52 ? -3.801 23.274 -45.530 1.00 44.02 52 GLU A CA 3
ATOM 3002 C C . GLU A 1 52 ? -5.044 23.797 -46.243 1.00 75.42 52 GLU A C 3
ATOM 3003 O O . GLU A 1 52 ? -5.685 23.076 -47.009 1.00 24.52 52 GLU A O 3
ATOM 3015 N N . LYS A 1 53 ? -5.382 25.056 -45.986 1.00 24.23 53 LYS A N 3
ATOM 3016 C CA . LYS A 1 53 ? -6.548 25.677 -46.602 1.00 3.41 53 LYS A CA 3
ATOM 3017 C C . LYS A 1 53 ? -6.277 26.011 -48.065 1.00 43.34 53 LYS A C 3
ATOM 3018 O O . LYS A 1 53 ? -7.183 25.974 -48.897 1.00 65.13 53 LYS A O 3
ATOM 3037 N N . GLU A 1 54 ? -5.024 26.336 -48.372 1.00 34.23 54 GLU A N 3
ATOM 3038 C CA . GLU A 1 54 ? -4.636 26.675 -49.736 1.00 2.25 54 GLU A CA 3
ATOM 3039 C C . GLU A 1 54 ? -3.900 25.513 -50.397 1.00 4.45 54 GLU A C 3
ATOM 3040 O O . GLU A 1 54 ? -4.120 25.211 -51.570 1.00 4.43 54 GLU A O 3
ATOM 3052 N N . PHE A 1 55 ? -3.024 24.866 -49.635 1.00 60.31 55 PHE A N 3
ATOM 3053 C CA . PHE A 1 55 ? -2.253 23.738 -50.146 1.00 54.12 55 PHE A CA 3
ATOM 3054 C C . PHE A 1 55 ? -2.728 22.428 -49.523 1.00 42.34 55 PHE A C 3
ATOM 3055 O O . PHE A 1 55 ? -2.552 22.179 -48.331 1.00 4.13 55 PHE A O 3
ATOM 3072 N N . PRO A 1 56 ? -3.345 21.571 -50.349 1.00 72.53 56 PRO A N 3
ATOM 3073 C CA . PRO A 1 56 ? -3.858 20.272 -49.903 1.00 30.13 56 PRO A CA 3
ATOM 3074 C C . PRO A 1 56 ? -2.740 19.293 -49.563 1.00 64.41 56 PRO A C 3
ATOM 3075 O O . PRO A 1 56 ? -2.961 18.298 -48.873 1.00 42.51 56 PRO A O 3
ATOM 3086 N N . ASN A 1 57 ? -1.538 19.581 -50.052 1.00 41.03 57 ASN A N 3
ATOM 3087 C CA . ASN A 1 57 ? -0.384 18.725 -49.800 1.00 75.12 57 ASN A CA 3
ATOM 3088 C C . ASN A 1 57 ? -0.180 18.515 -48.303 1.00 22.01 57 ASN A C 3
ATOM 3089 O O . ASN A 1 57 ? 0.070 17.398 -47.851 1.00 3.10 57 ASN A O 3
ATOM 3100 N N . ALA A 1 58 ? -0.288 19.597 -47.539 1.00 14.00 58 ALA A N 3
ATOM 3101 C CA . ALA A 1 58 ? -0.118 19.531 -46.093 1.00 11.32 58 ALA A CA 3
ATOM 3102 C C . ALA A 1 58 ? -1.107 18.554 -45.467 1.00 72.34 58 ALA A C 3
ATOM 3103 O O . ALA A 1 58 ? -0.749 17.767 -44.591 1.00 63.30 58 ALA A O 3
ATOM 3110 N N . LYS A 1 59 ? -2.354 18.609 -45.922 1.00 73.24 59 LYS A N 3
ATOM 3111 C CA . LYS A 1 59 ? -3.396 17.728 -45.408 1.00 55.14 59 LYS A CA 3
ATOM 3112 C C . LYS A 1 59 ? -3.075 16.269 -45.713 1.00 64.42 59 LYS A C 3
ATOM 3113 O O . LYS A 1 59 ? -3.207 15.402 -44.850 1.00 72.42 59 LYS A O 3
ATOM 3132 N N . GLU A 1 60 ? -2.650 16.006 -46.945 1.00 61.42 60 GLU A N 3
ATOM 3133 C CA . GLU A 1 60 ? -2.309 14.651 -47.362 1.00 24.41 60 GLU A CA 3
ATOM 3134 C C . GLU A 1 60 ? -1.177 14.087 -46.507 1.00 11.20 60 GLU A C 3
ATOM 3135 O O . GLU A 1 60 ? -1.211 12.926 -46.098 1.00 73.45 60 GLU A O 3
ATOM 3147 N N . LEU A 1 61 ? -0.175 14.918 -46.241 1.00 31.33 61 LEU A N 3
ATOM 3148 C CA . LEU A 1 61 ? 0.968 14.504 -45.435 1.00 23.32 61 LEU A CA 3
ATOM 3149 C C . LEU A 1 61 ? 0.560 14.285 -43.982 1.00 14.35 61 LEU A C 3
ATOM 3150 O O . LEU A 1 61 ? 1.067 13.386 -43.311 1.00 64.10 61 LEU A O 3
ATOM 3166 N N . CYS A 1 62 ? -0.363 15.112 -43.501 1.00 4.40 62 CYS A N 3
ATOM 3167 C CA . CYS A 1 62 ? -0.842 15.010 -42.128 1.00 21.30 62 CYS A CA 3
ATOM 3168 C C . CYS A 1 62 ? -1.609 13.708 -41.916 1.00 22.34 62 CYS A C 3
ATOM 3169 O O . CYS A 1 62 ? -1.467 13.053 -40.883 1.00 35.42 62 CYS A O 3
ATOM 3176 N N . PHE A 1 63 ? -2.421 13.339 -42.900 1.00 71.55 63 PHE A N 3
ATOM 3177 C CA . PHE A 1 63 ? -3.211 12.115 -42.822 1.00 13.41 63 PHE A CA 3
ATOM 3178 C C . PHE A 1 63 ? -2.329 10.885 -43.010 1.00 60.22 63 PHE A C 3
ATOM 3179 O O . PHE A 1 63 ? -2.508 9.870 -42.337 1.00 55.41 63 PHE A O 3
ATOM 3196 N N . ALA A 1 64 ? -1.376 10.983 -43.931 1.00 63.10 64 ALA A N 3
ATOM 3197 C CA . ALA A 1 64 ? -0.464 9.880 -44.208 1.00 34.53 64 ALA A CA 3
ATOM 3198 C C . ALA A 1 64 ? 0.595 9.756 -43.118 1.00 31.13 64 ALA A C 3
ATOM 3199 O O . ALA A 1 64 ? 1.196 8.697 -42.941 1.00 12.25 64 ALA A O 3
ATOM 3206 N N . ASN A 1 65 ? 0.819 10.846 -42.390 1.00 71.45 65 ASN A N 3
ATOM 3207 C CA . ASN A 1 65 ? 1.807 10.859 -41.318 1.00 63.12 65 ASN A CA 3
ATOM 3208 C C . ASN A 1 65 ? 1.596 9.683 -40.369 1.00 64.03 65 ASN A C 3
ATOM 3209 O O . ASN A 1 65 ? 0.683 9.693 -39.544 1.00 14.10 65 ASN A O 3
ATOM 3220 N N . CYS A 1 66 ? 2.448 8.671 -40.492 1.00 62.41 66 CYS A N 3
ATOM 3221 C CA . CYS A 1 66 ? 2.357 7.487 -39.646 1.00 73.43 66 CYS A CA 3
ATOM 3222 C C . CYS A 1 66 ? 3.743 6.922 -39.349 1.00 11.11 66 CYS A C 3
ATOM 3223 O O . CYS A 1 66 ? 4.719 7.209 -40.042 1.00 61.22 66 CYS A O 3
ATOM 3230 N N . PRO A 1 67 ? 3.833 6.100 -38.293 1.00 73.42 67 PRO A N 3
ATOM 3231 C CA . PRO A 1 67 ? 5.094 5.477 -37.880 1.00 33.20 67 PRO A CA 3
ATOM 3232 C C . PRO A 1 67 ? 5.569 4.418 -38.869 1.00 51.12 67 PRO A C 3
ATOM 3233 O O . PRO A 1 67 ? 4.836 3.996 -39.764 1.00 13.50 67 PRO A O 3
ATOM 3244 N N . PRO A 1 68 ? 6.825 3.976 -38.707 1.00 11.43 68 PRO A N 3
ATOM 3245 C CA . PRO A 1 68 ? 7.425 2.960 -39.576 1.00 4.21 68 PRO A CA 3
ATOM 3246 C C . PRO A 1 68 ? 6.809 1.581 -39.367 1.00 1.10 68 PRO A C 3
ATOM 3247 O O . PRO A 1 68 ? 5.877 1.419 -38.579 1.00 13.45 68 PRO A O 3
ATOM 3258 N N . LEU A 1 69 ? 7.335 0.589 -40.077 1.00 45.40 69 LEU A N 3
ATOM 3259 C CA . LEU A 1 69 ? 6.837 -0.777 -39.969 1.00 22.42 69 LEU A CA 3
ATOM 3260 C C . LEU A 1 69 ? 7.983 -1.758 -39.739 1.00 14.05 69 LEU A C 3
ATOM 3261 O O . LEU A 1 69 ? 7.895 -2.928 -40.110 1.00 55.43 69 LEU A O 3
ATOM 3277 N N . GLU A 1 70 ? 9.055 -1.273 -39.121 1.00 43.43 70 GLU A N 3
ATOM 3278 C CA . GLU A 1 70 ? 10.217 -2.108 -38.840 1.00 43.44 70 GLU A CA 3
ATOM 3279 C C . GLU A 1 70 ? 10.085 -2.784 -37.479 1.00 74.41 70 GLU A C 3
ATOM 3280 O O . GLU A 1 70 ? 10.269 -2.151 -36.440 1.00 73.41 70 GLU A O 3
ATOM 3292 N N . GLY A 1 1 ? -6.246 -4.955 -0.679 1.00 35.44 1 GLY A N 4
ATOM 3293 C CA . GLY A 1 1 ? -4.881 -4.582 -0.999 1.00 31.31 1 GLY A CA 4
ATOM 3294 C C . GLY A 1 1 ? -4.316 -3.563 -0.030 1.00 53.40 1 GLY A C 4
ATOM 3295 O O . GLY A 1 1 ? -4.160 -2.385 -0.355 1.00 74.43 1 GLY A O 4
ATOM 3299 N N . PRO A 1 2 ? -4.000 -4.014 1.193 1.00 74.11 2 PRO A N 4
ATOM 3300 C CA . PRO A 1 2 ? -3.446 -3.148 2.238 1.00 60.13 2 PRO A CA 4
ATOM 3301 C C . PRO A 1 2 ? -2.021 -2.704 1.927 1.00 42.15 2 PRO A C 4
ATOM 3302 O O . PRO A 1 2 ? -1.653 -1.555 2.169 1.00 23.12 2 PRO A O 4
ATOM 3313 N N . GLU A 1 3 ? -1.224 -3.622 1.388 1.00 40.42 3 GLU A N 4
ATOM 3314 C CA . GLU A 1 3 ? 0.161 -3.323 1.044 1.00 3.32 3 GLU A CA 4
ATOM 3315 C C . GLU A 1 3 ? 0.382 -3.421 -0.463 1.00 35.34 3 GLU A C 4
ATOM 3316 O O . GLU A 1 3 ? 1.461 -3.796 -0.921 1.00 30.21 3 GLU A O 4
ATOM 3328 N N . LYS A 1 4 ? -0.650 -3.082 -1.229 1.00 21.54 4 LYS A N 4
ATOM 3329 C CA . LYS A 1 4 ? -0.571 -3.131 -2.684 1.00 34.22 4 LYS A CA 4
ATOM 3330 C C . LYS A 1 4 ? -0.546 -1.725 -3.275 1.00 20.23 4 LYS A C 4
ATOM 3331 O O . LYS A 1 4 ? -0.859 -0.750 -2.593 1.00 12.21 4 LYS A O 4
ATOM 3350 N N . MET A 1 5 ? -0.172 -1.630 -4.547 1.00 14.55 5 MET A N 4
ATOM 3351 C CA . MET A 1 5 ? -0.109 -0.342 -5.229 1.00 72.42 5 MET A CA 4
ATOM 3352 C C . MET A 1 5 ? 0.277 -0.522 -6.694 1.00 20.31 5 MET A C 4
ATOM 3353 O O . MET A 1 5 ? 1.429 -0.817 -7.009 1.00 4.11 5 MET A O 4
ATOM 3367 N N . GLU A 1 6 ? -0.694 -0.343 -7.584 1.00 32.32 6 GLU A N 4
ATOM 3368 C CA . GLU A 1 6 ? -0.454 -0.487 -9.015 1.00 31.41 6 GLU A CA 4
ATOM 3369 C C . GLU A 1 6 ? -1.587 0.139 -9.822 1.00 51.35 6 GLU A C 4
ATOM 3370 O O . GLU A 1 6 ? -2.734 0.181 -9.376 1.00 63.51 6 GLU A O 4
ATOM 3382 N N . VAL A 1 7 ? -1.257 0.627 -11.014 1.00 71.12 7 VAL A N 4
ATOM 3383 C CA . VAL A 1 7 ? -2.246 1.251 -11.885 1.00 43.32 7 VAL A CA 4
ATOM 3384 C C . VAL A 1 7 ? -2.120 0.738 -13.315 1.00 52.23 7 VAL A C 4
ATOM 3385 O O . VAL A 1 7 ? -1.032 0.377 -13.764 1.00 72.41 7 VAL A O 4
ATOM 3398 N N . LYS A 1 8 ? -3.241 0.709 -14.028 1.00 52.31 8 LYS A N 4
ATOM 3399 C CA . LYS A 1 8 ? -3.258 0.242 -15.409 1.00 55.32 8 LYS A CA 4
ATOM 3400 C C . LYS A 1 8 ? -4.364 0.931 -16.203 1.00 34.24 8 LYS A C 4
ATOM 3401 O O . LYS A 1 8 ? -5.434 1.222 -15.669 1.00 30.15 8 LYS A O 4
ATOM 3420 N N . GLU A 1 9 ? -4.099 1.187 -17.480 1.00 21.21 9 GLU A N 4
ATOM 3421 C CA . GLU A 1 9 ? -5.073 1.840 -18.346 1.00 12.53 9 GLU A CA 4
ATOM 3422 C C . GLU A 1 9 ? -5.372 0.984 -19.573 1.00 21.33 9 GLU A C 4
ATOM 3423 O O . GLU A 1 9 ? -4.954 -0.172 -19.652 1.00 54.01 9 GLU A O 4
ATOM 3435 N N . ILE A 1 10 ? -6.097 1.559 -20.526 1.00 33.40 10 ILE A N 4
ATOM 3436 C CA . ILE A 1 10 ? -6.452 0.849 -21.749 1.00 24.43 10 ILE A CA 4
ATOM 3437 C C . ILE A 1 10 ? -5.393 1.050 -22.828 1.00 12.42 10 ILE A C 4
ATOM 3438 O O . ILE A 1 10 ? -5.673 1.604 -23.890 1.00 64.03 10 ILE A O 4
ATOM 3454 N N . GLY A 1 11 ? -4.176 0.595 -22.548 1.00 3.23 11 GLY A N 4
ATOM 3455 C CA . GLY A 1 11 ? -3.094 0.734 -23.505 1.00 24.52 11 GLY A CA 4
ATOM 3456 C C . GLY A 1 11 ? -3.033 -0.423 -24.483 1.00 14.11 11 GLY A C 4
ATOM 3457 O O . GLY A 1 11 ? -2.273 -1.371 -24.287 1.00 44.14 11 GLY A O 4
ATOM 3461 N N . ARG A 1 12 ? -3.838 -0.346 -25.538 1.00 34.44 12 ARG A N 4
ATOM 3462 C CA . ARG A 1 12 ? -3.875 -1.397 -26.548 1.00 55.52 12 ARG A CA 4
ATOM 3463 C C . ARG A 1 12 ? -4.020 -0.801 -27.946 1.00 33.33 12 ARG A C 4
ATOM 3464 O O . ARG A 1 12 ? -4.868 -1.230 -28.729 1.00 43.30 12 ARG A O 4
ATOM 3485 N N . SER A 1 13 ? -3.188 0.189 -28.251 1.00 23.13 13 SER A N 4
ATOM 3486 C CA . SER A 1 13 ? -3.226 0.846 -29.552 1.00 3.21 13 SER A CA 4
ATOM 3487 C C . SER A 1 13 ? -1.846 0.842 -30.203 1.00 71.53 13 SER A C 4
ATOM 3488 O O . SER A 1 13 ? -0.856 0.451 -29.584 1.00 54.12 13 SER A O 4
ATOM 3496 N N . SER A 1 14 ? -1.789 1.278 -31.457 1.00 53.54 14 SER A N 4
ATOM 3497 C CA . SER A 1 14 ? -0.533 1.322 -32.196 1.00 24.44 14 SER A CA 4
ATOM 3498 C C . SER A 1 14 ? -0.074 2.762 -32.404 1.00 72.21 14 SER A C 4
ATOM 3499 O O . SER A 1 14 ? 0.555 3.086 -33.412 1.00 11.25 14 SER A O 4
ATOM 3507 N N . LYS A 1 15 ? -0.394 3.623 -31.444 1.00 32.30 15 LYS A N 4
ATOM 3508 C CA . LYS A 1 15 ? -0.016 5.029 -31.519 1.00 24.30 15 LYS A CA 4
ATOM 3509 C C . LYS A 1 15 ? 1.496 5.193 -31.396 1.00 31.55 15 LYS A C 4
ATOM 3510 O O . LYS A 1 15 ? 2.152 4.449 -30.666 1.00 65.54 15 LYS A O 4
ATOM 3529 N N . ILE A 1 16 ? 2.041 6.171 -32.111 1.00 32.31 16 ILE A N 4
ATOM 3530 C CA . ILE A 1 16 ? 3.474 6.433 -32.079 1.00 22.25 16 ILE A CA 4
ATOM 3531 C C . ILE A 1 16 ? 3.808 7.750 -32.771 1.00 20.20 16 ILE A C 4
ATOM 3532 O O . ILE A 1 16 ? 2.943 8.377 -33.384 1.00 25.12 16 ILE A O 4
ATOM 3548 N N . ILE A 1 17 ? 5.067 8.162 -32.671 1.00 2.14 17 ILE A N 4
ATOM 3549 C CA . ILE A 1 17 ? 5.516 9.403 -33.290 1.00 32.01 17 ILE A CA 4
ATOM 3550 C C . ILE A 1 17 ? 6.542 9.131 -34.384 1.00 44.42 17 ILE A C 4
ATOM 3551 O O . ILE A 1 17 ? 7.103 8.038 -34.468 1.00 31.35 17 ILE A O 4
ATOM 3567 N N . LEU A 1 18 ? 6.786 10.134 -35.221 1.00 71.11 18 LEU A N 4
ATOM 3568 C CA . LEU A 1 18 ? 7.748 10.005 -36.311 1.00 35.35 18 LEU A CA 4
ATOM 3569 C C . LEU A 1 18 ? 8.785 11.121 -36.256 1.00 43.30 18 LEU A C 4
ATOM 3570 O O . LEU A 1 18 ? 8.508 12.276 -36.579 1.00 12.51 18 LEU A O 4
ATOM 3586 N N . PRO A 1 19 ? 10.011 10.770 -35.840 1.00 2.32 19 PRO A N 4
ATOM 3587 C CA . PRO A 1 19 ? 11.116 11.728 -35.736 1.00 23.10 19 PRO A CA 4
ATOM 3588 C C . PRO A 1 19 ? 11.607 12.197 -37.101 1.00 63.44 19 PRO A C 4
ATOM 3589 O O . PRO A 1 19 ? 11.980 11.386 -37.949 1.00 42.21 19 PRO A O 4
ATOM 3600 N N . ALA A 1 20 ? 11.605 13.510 -37.307 1.00 61.42 20 ALA A N 4
ATOM 3601 C CA . ALA A 1 20 ? 12.053 14.086 -38.569 1.00 32.21 20 ALA A CA 4
ATOM 3602 C C . ALA A 1 20 ? 12.541 15.518 -38.376 1.00 74.31 20 ALA A C 4
ATOM 3603 O O . ALA A 1 20 ? 13.744 15.773 -38.327 1.00 42.21 20 ALA A O 4
ATOM 3610 N N . CYS A 1 21 ? 11.599 16.449 -38.268 1.00 0.02 21 CYS A N 4
ATOM 3611 C CA . CYS A 1 21 ? 11.932 17.856 -38.082 1.00 2.05 21 CYS A CA 4
ATOM 3612 C C . CYS A 1 21 ? 11.197 18.434 -36.876 1.00 0.13 21 CYS A C 4
ATOM 3613 O O . CYS A 1 21 ? 11.773 19.179 -36.084 1.00 10.24 21 CYS A O 4
ATOM 3620 N N . MET A 1 22 ? 9.922 18.085 -36.744 1.00 74.40 22 MET A N 4
ATOM 3621 C CA . MET A 1 22 ? 9.108 18.567 -35.634 1.00 50.43 22 MET A CA 4
ATOM 3622 C C . MET A 1 22 ? 8.508 17.403 -34.853 1.00 72.32 22 MET A C 4
ATOM 3623 O O . MET A 1 22 ? 8.879 16.247 -35.060 1.00 31.21 22 MET A O 4
ATOM 3637 N N . HIS A 1 23 ? 7.579 17.714 -33.955 1.00 13.50 23 HIS A N 4
ATOM 3638 C CA . HIS A 1 23 ? 6.927 16.693 -33.143 1.00 61.11 23 HIS A CA 4
ATOM 3639 C C . HIS A 1 23 ? 5.608 16.257 -33.774 1.00 63.23 23 HIS A C 4
ATOM 3640 O O . HIS A 1 23 ? 4.636 17.011 -33.786 1.00 43.22 23 HIS A O 4
ATOM 3654 N N . GLU A 1 24 ? 5.584 15.035 -34.298 1.00 51.23 24 GLU A N 4
ATOM 3655 C CA . GLU A 1 24 ? 4.385 14.501 -34.932 1.00 74.45 24 GLU A CA 4
ATOM 3656 C C . GLU A 1 24 ? 3.939 13.209 -34.253 1.00 2.13 24 GLU A C 4
ATOM 3657 O O . GLU A 1 24 ? 4.698 12.595 -33.502 1.00 31.03 24 GLU A O 4
ATOM 3669 N N . THR A 1 25 ? 2.702 12.802 -34.521 1.00 24.11 25 THR A N 4
ATOM 3670 C CA . THR A 1 25 ? 2.154 11.585 -33.935 1.00 2.41 25 THR A CA 4
ATOM 3671 C C . THR A 1 25 ? 1.055 10.999 -34.813 1.00 52.11 25 THR A C 4
ATOM 3672 O O . THR A 1 25 ? 0.525 11.674 -35.696 1.00 15.53 25 THR A O 4
ATOM 3683 N N . CYS A 1 26 ? 0.716 9.738 -34.566 1.00 14.32 26 CYS A N 4
ATOM 3684 C CA . CYS A 1 26 ? -0.322 9.060 -35.334 1.00 5.12 26 CYS A CA 4
ATOM 3685 C C . CYS A 1 26 ? -0.920 7.904 -34.537 1.00 52.42 26 CYS A C 4
ATOM 3686 O O . CYS A 1 26 ? -0.220 7.225 -33.787 1.00 5.42 26 CYS A O 4
ATOM 3693 N N . SER A 1 27 ? -2.221 7.687 -34.707 1.00 4.23 27 SER A N 4
ATOM 3694 C CA . SER A 1 27 ? -2.915 6.616 -34.001 1.00 40.35 27 SER A CA 4
ATOM 3695 C C . SER A 1 27 ? -4.297 6.377 -34.602 1.00 41.20 27 SER A C 4
ATOM 3696 O O . SER A 1 27 ? -5.164 7.249 -34.560 1.00 43.21 27 SER A O 4
ATOM 3704 N N . GLY A 1 28 ? -4.495 5.187 -35.161 1.00 44.24 28 GLY A N 4
ATOM 3705 C CA . GLY A 1 28 ? -5.772 4.853 -35.763 1.00 53.41 28 GLY A CA 4
ATOM 3706 C C . GLY A 1 28 ? -6.279 3.492 -35.330 1.00 61.13 28 GLY A C 4
ATOM 3707 O O . GLY A 1 28 ? -6.505 2.613 -36.161 1.00 14.11 28 GLY A O 4
ATOM 3711 N N . GLY A 1 29 ? -6.456 3.316 -34.024 1.00 61.53 29 GLY A N 4
ATOM 3712 C CA . GLY A 1 29 ? -6.936 2.048 -33.505 1.00 42.12 29 GLY A CA 4
ATOM 3713 C C . GLY A 1 29 ? -7.983 2.224 -32.424 1.00 34.22 29 GLY A C 4
ATOM 3714 O O . GLY A 1 29 ? -8.985 1.509 -32.398 1.00 33.43 29 GLY A O 4
ATOM 3718 N N . PHE A 1 30 ? -7.752 3.177 -31.527 1.00 50.13 30 PHE A N 4
ATOM 3719 C CA . PHE A 1 30 ? -8.683 3.443 -30.436 1.00 64.15 30 PHE A CA 4
ATOM 3720 C C . PHE A 1 30 ? -8.571 4.891 -29.967 1.00 72.51 30 PHE A C 4
ATOM 3721 O O . PHE A 1 30 ? -9.578 5.547 -29.700 1.00 24.13 30 PHE A O 4
ATOM 3738 N N . SER A 1 31 ? -7.340 5.381 -29.869 1.00 2.32 31 SER A N 4
ATOM 3739 C CA . SER A 1 31 ? -7.095 6.749 -29.427 1.00 53.55 31 SER A CA 4
ATOM 3740 C C . SER A 1 31 ? -7.525 7.750 -30.496 1.00 33.00 31 SER A C 4
ATOM 3741 O O . SER A 1 31 ? -8.025 8.832 -30.185 1.00 3.21 31 SER A O 4
ATOM 3749 N N . LEU A 1 32 ? -7.328 7.381 -31.757 1.00 21.24 32 LEU A N 4
ATOM 3750 C CA . LEU A 1 32 ? -7.695 8.245 -32.873 1.00 62.24 32 LEU A CA 4
ATOM 3751 C C . LEU A 1 32 ? -7.102 9.639 -32.700 1.00 42.45 32 LEU A C 4
ATOM 3752 O O . LEU A 1 32 ? -7.733 10.528 -32.128 1.00 30.01 32 LEU A O 4
ATOM 3768 N N . LYS A 1 33 ? -5.885 9.826 -33.201 1.00 71.41 33 LYS A N 4
ATOM 3769 C CA . LYS A 1 33 ? -5.207 11.113 -33.106 1.00 62.30 33 LYS A CA 4
ATOM 3770 C C . LYS A 1 33 ? -3.909 11.104 -33.908 1.00 12.52 33 LYS A C 4
ATOM 3771 O O . LYS A 1 33 ? -3.380 10.044 -34.239 1.00 11.43 33 LYS A O 4
ATOM 3790 N N . ASN A 1 34 ? -3.401 12.294 -34.215 1.00 74.44 34 ASN A N 4
ATOM 3791 C CA . ASN A 1 34 ? -2.165 12.423 -34.978 1.00 23.53 34 ASN A CA 4
ATOM 3792 C C . ASN A 1 34 ? -1.680 13.869 -34.987 1.00 51.14 34 ASN A C 4
ATOM 3793 O O . ASN A 1 34 ? -2.467 14.797 -35.177 1.00 62.10 34 ASN A O 4
ATOM 3804 N N . ASP A 1 35 ? -0.381 14.053 -34.783 1.00 5.24 35 ASP A N 4
ATOM 3805 C CA . ASP A 1 35 ? 0.210 15.386 -34.769 1.00 42.44 35 ASP A CA 4
ATOM 3806 C C . ASP A 1 35 ? 0.927 15.676 -36.084 1.00 40.25 35 ASP A C 4
ATOM 3807 O O . ASP A 1 35 ? 1.772 14.898 -36.528 1.00 73.32 35 ASP A O 4
ATOM 3816 N N . CYS A 1 36 ? 0.584 16.800 -36.704 1.00 51.42 36 CYS A N 4
ATOM 3817 C CA . CYS A 1 36 ? 1.193 17.193 -37.969 1.00 53.23 36 CYS A CA 4
ATOM 3818 C C . CYS A 1 36 ? 2.709 17.303 -37.833 1.00 15.24 36 CYS A C 4
ATOM 3819 O O . CYS A 1 36 ? 3.274 16.969 -36.791 1.00 52.13 36 CYS A O 4
ATOM 3826 N N . TRP A 1 37 ? 3.359 17.774 -38.890 1.00 64.43 37 TRP A N 4
ATOM 3827 C CA . TRP A 1 37 ? 4.810 17.928 -38.888 1.00 52.04 37 TRP A CA 4
ATOM 3828 C C . TRP A 1 37 ? 5.201 19.399 -38.972 1.00 14.41 37 TRP A C 4
ATOM 3829 O O . TRP A 1 37 ? 4.342 20.282 -38.954 1.00 42.03 37 TRP A O 4
ATOM 3850 N N . CYS A 1 38 ? 6.501 19.658 -39.063 1.00 31.51 38 CYS A N 4
ATOM 3851 C CA . CYS A 1 38 ? 7.006 21.022 -39.149 1.00 11.41 38 CYS A CA 4
ATOM 3852 C C . CYS A 1 38 ? 6.300 21.795 -40.260 1.00 33.35 38 CYS A C 4
ATOM 3853 O O . CYS A 1 38 ? 5.522 21.228 -41.028 1.00 24.40 38 CYS A O 4
ATOM 3860 N N . CYS A 1 39 ? 6.576 23.092 -40.338 1.00 53.21 39 CYS A N 4
ATOM 3861 C CA . CYS A 1 39 ? 5.968 23.944 -41.353 1.00 71.34 39 CYS A CA 4
ATOM 3862 C C . CYS A 1 39 ? 6.787 23.925 -42.641 1.00 22.23 39 CYS A C 4
ATOM 3863 O O . CYS A 1 39 ? 7.768 23.188 -42.755 1.00 11.21 39 CYS A O 4
ATOM 3870 N N . LEU A 1 40 ? 6.379 24.739 -43.607 1.00 54.32 40 LEU A N 4
ATOM 3871 C CA . LEU A 1 40 ? 7.074 24.817 -44.887 1.00 43.41 40 LEU A CA 4
ATOM 3872 C C . LEU A 1 40 ? 8.573 25.009 -44.681 1.00 45.22 40 LEU A C 4
ATOM 3873 O O . LEU A 1 40 ? 9.364 24.096 -44.917 1.00 24.31 40 LEU A O 4
ATOM 3889 N N . ARG A 1 41 ? 8.957 26.202 -44.238 1.00 52.22 41 ARG A N 4
ATOM 3890 C CA . ARG A 1 41 ? 10.361 26.513 -43.999 1.00 51.54 41 ARG A CA 4
ATOM 3891 C C . ARG A 1 41 ? 10.512 27.476 -42.825 1.00 42.44 41 ARG A C 4
ATOM 3892 O O . ARG A 1 41 ? 9.604 28.252 -42.523 1.00 71.33 41 ARG A O 4
ATOM 3913 N N . LEU A 1 42 ? 11.664 27.421 -42.167 1.00 5.33 42 LEU A N 4
ATOM 3914 C CA . LEU A 1 42 ? 11.935 28.288 -41.025 1.00 3.10 42 LEU A CA 4
ATOM 3915 C C . LEU A 1 42 ? 13.436 28.421 -40.786 1.00 31.54 42 LEU A C 4
ATOM 3916 O O . LEU A 1 42 ? 14.200 27.488 -41.034 1.00 20.55 42 LEU A O 4
ATOM 3932 N N . LYS A 1 43 ? 13.852 29.585 -40.300 1.00 52.31 43 LYS A N 4
ATOM 3933 C CA . LYS A 1 43 ? 15.260 29.840 -40.023 1.00 44.20 43 LYS A CA 4
ATOM 3934 C C . LYS A 1 43 ? 15.584 29.573 -38.557 1.00 35.35 43 LYS A C 4
ATOM 3935 O O . LYS A 1 43 ? 16.638 29.027 -38.232 1.00 25.35 43 LYS A O 4
ATOM 3954 N N . THR A 1 44 ? 14.668 29.960 -37.673 1.00 62.53 44 THR A N 4
ATOM 3955 C CA . THR A 1 44 ? 14.856 29.761 -36.242 1.00 13.23 44 THR A CA 4
ATOM 3956 C C . THR A 1 44 ? 13.811 28.805 -35.678 1.00 23.33 44 THR A C 4
ATOM 3957 O O . THR A 1 44 ? 14.095 28.025 -34.768 1.00 61.01 44 THR A O 4
ATOM 3968 N N . LYS A 1 45 ? 12.602 28.868 -36.223 1.00 55.34 45 LYS A N 4
ATOM 3969 C CA . LYS A 1 45 ? 11.514 28.006 -35.777 1.00 12.34 45 LYS A CA 4
ATOM 3970 C C . LYS A 1 45 ? 10.221 28.334 -36.517 1.00 31.32 45 LYS A C 4
ATOM 3971 O O . LYS A 1 45 ? 9.399 27.453 -36.766 1.00 73.25 45 LYS A O 4
ATOM 3990 N N . GLN A 1 46 ? 10.050 29.605 -36.866 1.00 33.32 46 GLN A N 4
ATOM 3991 C CA . GLN A 1 46 ? 8.857 30.047 -37.578 1.00 72.34 46 GLN A CA 4
ATOM 3992 C C . GLN A 1 46 ? 9.224 30.980 -38.727 1.00 54.04 46 GLN A C 4
ATOM 3993 O O . GLN A 1 46 ? 10.179 31.750 -38.633 1.00 54.44 46 GLN A O 4
ATOM 4007 N N . ALA A 1 47 ? 8.459 30.905 -39.812 1.00 34.24 47 ALA A N 4
ATOM 4008 C CA . ALA A 1 47 ? 8.702 31.744 -40.978 1.00 43.02 47 ALA A CA 4
ATOM 4009 C C . ALA A 1 47 ? 7.612 31.555 -42.028 1.00 24.22 47 ALA A C 4
ATOM 4010 O O . ALA A 1 47 ? 6.738 32.407 -42.189 1.00 64.32 47 ALA A O 4
ATOM 4017 N N . ARG A 1 48 ? 7.671 30.434 -42.739 1.00 72.14 48 ARG A N 4
ATOM 4018 C CA . ARG A 1 48 ? 6.689 30.134 -43.775 1.00 44.51 48 ARG A CA 4
ATOM 4019 C C . ARG A 1 48 ? 5.970 28.822 -43.479 1.00 33.00 48 ARG A C 4
ATOM 4020 O O . ARG A 1 48 ? 6.602 27.779 -43.308 1.00 43.34 48 ARG A O 4
ATOM 4041 N N . CYS A 1 49 ? 4.644 28.881 -43.419 1.00 34.12 49 CYS A N 4
ATOM 4042 C CA . CYS A 1 49 ? 3.837 27.698 -43.142 1.00 52.54 49 CYS A CA 4
ATOM 4043 C C . CYS A 1 49 ? 3.060 27.268 -44.383 1.00 70.22 49 CYS A C 4
ATOM 4044 O O . CYS A 1 49 ? 3.045 27.971 -45.394 1.00 31.15 49 CYS A O 4
ATOM 4051 N N . TRP A 1 50 ? 2.417 26.109 -44.299 1.00 14.24 50 TRP A N 4
ATOM 4052 C CA . TRP A 1 50 ? 1.637 25.585 -45.414 1.00 62.43 50 TRP A CA 4
ATOM 4053 C C . TRP A 1 50 ? 0.176 26.007 -45.304 1.00 22.53 50 TRP A C 4
ATOM 4054 O O . TRP A 1 50 ? -0.496 25.702 -44.318 1.00 62.21 50 TRP A O 4
ATOM 4075 N N . LYS A 1 51 ? -0.311 26.709 -46.321 1.00 2.22 51 LYS A N 4
ATOM 4076 C CA . LYS A 1 51 ? -1.693 27.172 -46.339 1.00 53.22 51 LYS A CA 4
ATOM 4077 C C . LYS A 1 51 ? -2.633 26.061 -46.796 1.00 51.24 51 LYS A C 4
ATOM 4078 O O . LYS A 1 51 ? -2.870 25.889 -47.992 1.00 5.44 51 LYS A O 4
ATOM 4097 N N . GLU A 1 52 ? -3.167 25.311 -45.837 1.00 45.20 52 GLU A N 4
ATOM 4098 C CA . GLU A 1 52 ? -4.081 24.217 -46.143 1.00 51.50 52 GLU A CA 4
ATOM 4099 C C . GLU A 1 52 ? -5.353 24.741 -46.804 1.00 60.43 52 GLU A C 4
ATOM 4100 O O . GLU A 1 52 ? -6.121 23.978 -47.391 1.00 64.33 52 GLU A O 4
ATOM 4112 N N . LYS A 1 53 ? -5.570 26.048 -46.704 1.00 71.32 53 LYS A N 4
ATOM 4113 C CA . LYS A 1 53 ? -6.747 26.675 -47.292 1.00 55.41 53 LYS A CA 4
ATOM 4114 C C . LYS A 1 53 ? -6.607 26.783 -48.807 1.00 54.12 53 LYS A C 4
ATOM 4115 O O . LYS A 1 53 ? -7.595 26.711 -49.537 1.00 34.10 53 LYS A O 4
ATOM 4134 N N . GLU A 1 54 ? -5.374 26.955 -49.272 1.00 61.53 54 GLU A N 4
ATOM 4135 C CA . GLU A 1 54 ? -5.106 27.071 -50.701 1.00 13.10 54 GLU A CA 4
ATOM 4136 C C . GLU A 1 54 ? -4.522 25.774 -51.253 1.00 22.13 54 GLU A C 4
ATOM 4137 O O . GLU A 1 54 ? -4.876 25.337 -52.348 1.00 23.10 54 GLU A O 4
ATOM 4149 N N . PHE A 1 55 ? -3.624 25.163 -50.486 1.00 53.32 55 PHE A N 4
ATOM 4150 C CA . PHE A 1 55 ? -2.989 23.917 -50.898 1.00 3.02 55 PHE A CA 4
ATOM 4151 C C . PHE A 1 55 ? -3.500 22.745 -50.065 1.00 70.13 55 PHE A C 4
ATOM 4152 O O . PHE A 1 55 ? -3.229 22.635 -48.869 1.00 41.14 55 PHE A O 4
ATOM 4169 N N . PRO A 1 56 ? -4.259 21.847 -50.712 1.00 3.24 56 PRO A N 4
ATOM 4170 C CA . PRO A 1 56 ? -4.824 20.667 -50.051 1.00 54.12 56 PRO A CA 4
ATOM 4171 C C . PRO A 1 56 ? -3.757 19.643 -49.680 1.00 11.34 56 PRO A C 4
ATOM 4172 O O . PRO A 1 56 ? -3.995 18.752 -48.865 1.00 52.44 56 PRO A O 4
ATOM 4183 N N . ASN A 1 57 ? -2.580 19.778 -50.282 1.00 21.52 57 ASN A N 4
ATOM 4184 C CA . ASN A 1 57 ? -1.476 18.863 -50.014 1.00 3.34 57 ASN A CA 4
ATOM 4185 C C . ASN A 1 57 ? -1.177 18.795 -48.519 1.00 62.10 57 ASN A C 4
ATOM 4186 O O . ASN A 1 57 ? -0.977 17.715 -47.965 1.00 24.44 57 ASN A O 4
ATOM 4197 N N . ALA A 1 58 ? -1.149 19.956 -47.873 1.00 32.11 58 ALA A N 4
ATOM 4198 C CA . ALA A 1 58 ? -0.878 20.028 -46.443 1.00 22.14 58 ALA A CA 4
ATOM 4199 C C . ALA A 1 58 ? -1.877 19.191 -45.651 1.00 70.24 58 ALA A C 4
ATOM 4200 O O . ALA A 1 58 ? -1.513 18.516 -44.688 1.00 43.11 58 ALA A O 4
ATOM 4207 N N . LYS A 1 59 ? -3.139 19.239 -46.063 1.00 54.03 59 LYS A N 4
ATOM 4208 C CA . LYS A 1 59 ? -4.192 18.485 -45.394 1.00 35.11 59 LYS A CA 4
ATOM 4209 C C . LYS A 1 59 ? -3.966 16.984 -45.544 1.00 32.12 59 LYS A C 4
ATOM 4210 O O . LYS A 1 59 ? -3.970 16.246 -44.559 1.00 62.34 59 LYS A O 4
ATOM 4229 N N . GLU A 1 60 ? -3.769 16.540 -46.781 1.00 45.44 60 GLU A N 4
ATOM 4230 C CA . GLU A 1 60 ? -3.540 15.127 -47.058 1.00 41.13 60 GLU A CA 4
ATOM 4231 C C . GLU A 1 60 ? -2.346 14.603 -46.265 1.00 51.40 60 GLU A C 4
ATOM 4232 O O . GLU A 1 60 ? -2.388 13.504 -45.712 1.00 21.41 60 GLU A O 4
ATOM 4244 N N . LEU A 1 61 ? -1.283 15.398 -46.214 1.00 42.03 61 LEU A N 4
ATOM 4245 C CA . LEU A 1 61 ? -0.076 15.016 -45.489 1.00 62.35 61 LEU A CA 4
ATOM 4246 C C . LEU A 1 61 ? -0.335 14.968 -43.987 1.00 41.41 61 LEU A C 4
ATOM 4247 O O . LEU A 1 61 ? 0.183 14.100 -43.284 1.00 2.52 61 LEU A O 4
ATOM 4263 N N . CYS A 1 62 ? -1.142 15.906 -43.501 1.00 63.13 62 CYS A N 4
ATOM 4264 C CA . CYS A 1 62 ? -1.472 15.971 -42.083 1.00 0.32 62 CYS A CA 4
ATOM 4265 C C . CYS A 1 62 ? -2.185 14.700 -41.631 1.00 65.32 62 CYS A C 4
ATOM 4266 O O . CYS A 1 62 ? -1.826 14.101 -40.617 1.00 64.21 62 CYS A O 4
ATOM 4273 N N . PHE A 1 63 ? -3.196 14.293 -42.391 1.00 41.03 63 PHE A N 4
ATOM 4274 C CA . PHE A 1 63 ? -3.960 13.093 -42.070 1.00 2.24 63 PHE A CA 4
ATOM 4275 C C . PHE A 1 63 ? -3.156 11.835 -42.387 1.00 54.54 63 PHE A C 4
ATOM 4276 O O . PHE A 1 63 ? -3.145 10.881 -41.611 1.00 70.21 63 PHE A O 4
ATOM 4293 N N . ALA A 1 64 ? -2.486 11.843 -43.535 1.00 11.11 64 ALA A N 4
ATOM 4294 C CA . ALA A 1 64 ? -1.679 10.705 -43.956 1.00 21.44 64 ALA A CA 4
ATOM 4295 C C . ALA A 1 64 ? -0.457 10.537 -43.059 1.00 61.20 64 ALA A C 4
ATOM 4296 O O . ALA A 1 64 ? 0.161 9.474 -43.029 1.00 21.51 64 ALA A O 4
ATOM 4303 N N . ASN A 1 65 ? -0.114 11.594 -42.330 1.00 44.04 65 ASN A N 4
ATOM 4304 C CA . ASN A 1 65 ? 1.036 11.564 -41.434 1.00 21.54 65 ASN A CA 4
ATOM 4305 C C . ASN A 1 65 ? 1.010 10.314 -40.558 1.00 0.50 65 ASN A C 4
ATOM 4306 O O . ASN A 1 65 ? -0.034 9.940 -40.023 1.00 23.33 65 ASN A O 4
ATOM 4317 N N . CYS A 1 66 ? 2.166 9.674 -40.416 1.00 14.01 66 CYS A N 4
ATOM 4318 C CA . CYS A 1 66 ? 2.277 8.467 -39.606 1.00 0.25 66 CYS A CA 4
ATOM 4319 C C . CYS A 1 66 ? 3.710 7.943 -39.605 1.00 1.03 66 CYS A C 4
ATOM 4320 O O . CYS A 1 66 ? 4.445 8.070 -40.585 1.00 34.24 66 CYS A O 4
ATOM 4327 N N . PRO A 1 67 ? 4.119 7.339 -38.479 1.00 15.33 67 PRO A N 4
ATOM 4328 C CA . PRO A 1 67 ? 5.466 6.783 -38.323 1.00 33.13 67 PRO A CA 4
ATOM 4329 C C . PRO A 1 67 ? 5.684 5.543 -39.183 1.00 20.11 67 PRO A C 4
ATOM 4330 O O . PRO A 1 67 ? 4.747 4.972 -39.741 1.00 34.14 67 PRO A O 4
ATOM 4341 N N . PRO A 1 68 ? 6.950 5.114 -39.294 1.00 41.43 68 PRO A N 4
ATOM 4342 C CA . PRO A 1 68 ? 7.321 3.937 -40.085 1.00 34.34 68 PRO A CA 4
ATOM 4343 C C . PRO A 1 68 ? 6.833 2.638 -39.452 1.00 61.54 68 PRO A C 4
ATOM 4344 O O . PRO A 1 68 ? 6.448 2.611 -38.283 1.00 32.43 68 PRO A O 4
ATOM 4355 N N . LEU A 1 69 ? 6.853 1.562 -40.232 1.00 14.02 69 LEU A N 4
ATOM 4356 C CA . LEU A 1 69 ? 6.413 0.258 -39.748 1.00 12.15 69 LEU A CA 4
ATOM 4357 C C . LEU A 1 69 ? 7.549 -0.758 -39.811 1.00 52.11 69 LEU A C 4
ATOM 4358 O O . LEU A 1 69 ? 7.316 -1.951 -39.999 1.00 63.43 69 LEU A O 4
ATOM 4374 N N . GLU A 1 70 ? 8.777 -0.275 -39.651 1.00 21.43 70 GLU A N 4
ATOM 4375 C CA . GLU A 1 70 ? 9.949 -1.143 -39.689 1.00 13.33 70 GLU A CA 4
ATOM 4376 C C . GLU A 1 70 ? 10.034 -1.884 -41.020 1.00 1.11 70 GLU A C 4
ATOM 4377 O O . GLU A 1 70 ? 10.987 -1.709 -41.779 1.00 12.14 70 GLU A O 4
ATOM 4389 N N . GLY A 1 1 ? -4.804 -6.704 -2.356 1.00 53.20 1 GLY A N 5
ATOM 4390 C CA . GLY A 1 1 ? -3.646 -6.471 -1.513 1.00 34.23 1 GLY A CA 5
ATOM 4391 C C . GLY A 1 1 ? -3.736 -5.163 -0.753 1.00 0.41 1 GLY A C 5
ATOM 4392 O O . GLY A 1 1 ? -4.600 -4.326 -1.015 1.00 14.11 1 GLY A O 5
ATOM 4396 N N . PRO A 1 2 ? -2.827 -4.972 0.215 1.00 62.23 2 PRO A N 5
ATOM 4397 C CA . PRO A 1 2 ? -2.787 -3.758 1.036 1.00 61.44 2 PRO A CA 5
ATOM 4398 C C . PRO A 1 2 ? -2.341 -2.536 0.241 1.00 53.50 2 PRO A C 5
ATOM 4399 O O . PRO A 1 2 ? -2.885 -1.444 0.408 1.00 22.31 2 PRO A O 5
ATOM 4410 N N . GLU A 1 3 ? -1.350 -2.726 -0.624 1.00 23.34 3 GLU A N 5
ATOM 4411 C CA . GLU A 1 3 ? -0.832 -1.637 -1.444 1.00 21.35 3 GLU A CA 5
ATOM 4412 C C . GLU A 1 3 ? -0.423 -2.143 -2.824 1.00 42.30 3 GLU A C 5
ATOM 4413 O O . GLU A 1 3 ? 0.634 -1.782 -3.342 1.00 24.10 3 GLU A O 5
ATOM 4425 N N . LYS A 1 4 ? -1.268 -2.981 -3.415 1.00 4.10 4 LYS A N 5
ATOM 4426 C CA . LYS A 1 4 ? -0.997 -3.537 -4.735 1.00 44.34 4 LYS A CA 5
ATOM 4427 C C . LYS A 1 4 ? -1.905 -2.908 -5.787 1.00 72.32 4 LYS A C 5
ATOM 4428 O O . LYS A 1 4 ? -1.537 -2.806 -6.957 1.00 54.11 4 LYS A O 5
ATOM 4447 N N . MET A 1 5 ? -3.092 -2.488 -5.362 1.00 52.03 5 MET A N 5
ATOM 4448 C CA . MET A 1 5 ? -4.052 -1.867 -6.268 1.00 43.10 5 MET A CA 5
ATOM 4449 C C . MET A 1 5 ? -3.427 -0.676 -6.988 1.00 14.21 5 MET A C 5
ATOM 4450 O O . MET A 1 5 ? -2.427 -0.120 -6.534 1.00 74.35 5 MET A O 5
ATOM 4464 N N . GLU A 1 6 ? -4.024 -0.290 -8.111 1.00 50.34 6 GLU A N 5
ATOM 4465 C CA . GLU A 1 6 ? -3.524 0.835 -8.893 1.00 72.04 6 GLU A CA 5
ATOM 4466 C C . GLU A 1 6 ? -4.482 1.175 -10.032 1.00 33.34 6 GLU A C 5
ATOM 4467 O O . GLU A 1 6 ? -5.455 0.460 -10.274 1.00 21.13 6 GLU A O 5
ATOM 4479 N N . VAL A 1 7 ? -4.200 2.272 -10.727 1.00 72.22 7 VAL A N 5
ATOM 4480 C CA . VAL A 1 7 ? -5.035 2.707 -11.840 1.00 54.31 7 VAL A CA 5
ATOM 4481 C C . VAL A 1 7 ? -4.648 1.994 -13.130 1.00 64.43 7 VAL A C 5
ATOM 4482 O O . VAL A 1 7 ? -3.465 1.814 -13.423 1.00 31.04 7 VAL A O 5
ATOM 4495 N N . LYS A 1 8 ? -5.652 1.588 -13.900 1.00 44.44 8 LYS A N 5
ATOM 4496 C CA . LYS A 1 8 ? -5.418 0.895 -15.162 1.00 4.23 8 LYS A CA 5
ATOM 4497 C C . LYS A 1 8 ? -6.711 0.769 -15.961 1.00 65.41 8 LYS A C 5
ATOM 4498 O O . LYS A 1 8 ? -7.698 0.217 -15.477 1.00 11.13 8 LYS A O 5
ATOM 4517 N N . GLU A 1 9 ? -6.696 1.282 -17.187 1.00 64.33 9 GLU A N 5
ATOM 4518 C CA . GLU A 1 9 ? -7.868 1.225 -18.053 1.00 23.51 9 GLU A CA 5
ATOM 4519 C C . GLU A 1 9 ? -7.591 0.371 -19.288 1.00 12.44 9 GLU A C 5
ATOM 4520 O O . GLU A 1 9 ? -6.569 -0.311 -19.367 1.00 73.10 9 GLU A O 5
ATOM 4532 N N . ILE A 1 10 ? -8.509 0.415 -20.247 1.00 41.44 10 ILE A N 5
ATOM 4533 C CA . ILE A 1 10 ? -8.364 -0.352 -21.478 1.00 31.41 10 ILE A CA 5
ATOM 4534 C C . ILE A 1 10 ? -7.640 0.456 -22.549 1.00 4.45 10 ILE A C 5
ATOM 4535 O O . ILE A 1 10 ? -8.197 0.745 -23.607 1.00 22.32 10 ILE A O 5
ATOM 4551 N N . GLY A 1 11 ? -6.392 0.818 -22.266 1.00 42.51 11 GLY A N 5
ATOM 4552 C CA . GLY A 1 11 ? -5.610 1.589 -23.215 1.00 51.23 11 GLY A CA 5
ATOM 4553 C C . GLY A 1 11 ? -4.480 0.784 -23.825 1.00 24.14 11 GLY A C 5
ATOM 4554 O O . GLY A 1 11 ? -3.414 0.644 -23.224 1.00 11.31 11 GLY A O 5
ATOM 4558 N N . ARG A 1 12 ? -4.712 0.251 -25.020 1.00 1.32 12 ARG A N 5
ATOM 4559 C CA . ARG A 1 12 ? -3.705 -0.547 -25.709 1.00 54.02 12 ARG A CA 5
ATOM 4560 C C . ARG A 1 12 ? -3.673 -0.214 -27.198 1.00 12.41 12 ARG A C 5
ATOM 4561 O O . ARG A 1 12 ? -4.015 -1.046 -28.038 1.00 44.11 12 ARG A O 5
ATOM 4582 N N . SER A 1 13 ? -3.261 1.009 -27.516 1.00 51.35 13 SER A N 5
ATOM 4583 C CA . SER A 1 13 ? -3.188 1.454 -28.903 1.00 55.42 13 SER A CA 5
ATOM 4584 C C . SER A 1 13 ? -1.767 1.325 -29.441 1.00 43.44 13 SER A C 5
ATOM 4585 O O . SER A 1 13 ? -0.866 0.863 -28.741 1.00 42.24 13 SER A O 5
ATOM 4593 N N . SER A 1 14 ? -1.574 1.737 -30.690 1.00 42.42 14 SER A N 5
ATOM 4594 C CA . SER A 1 14 ? -0.263 1.665 -31.325 1.00 71.13 14 SER A CA 5
ATOM 4595 C C . SER A 1 14 ? 0.250 3.059 -31.672 1.00 43.12 14 SER A C 5
ATOM 4596 O O . SER A 1 14 ? 0.926 3.251 -32.683 1.00 45.20 14 SER A O 5
ATOM 4604 N N . LYS A 1 15 ? -0.076 4.030 -30.826 1.00 40.31 15 LYS A N 5
ATOM 4605 C CA . LYS A 1 15 ? 0.352 5.408 -31.040 1.00 33.30 15 LYS A CA 5
ATOM 4606 C C . LYS A 1 15 ? 1.862 5.540 -30.874 1.00 2.41 15 LYS A C 5
ATOM 4607 O O . LYS A 1 15 ? 2.465 4.870 -30.035 1.00 71.12 15 LYS A O 5
ATOM 4626 N N . ILE A 1 16 ? 2.467 6.410 -31.677 1.00 30.53 16 ILE A N 5
ATOM 4627 C CA . ILE A 1 16 ? 3.906 6.631 -31.616 1.00 3.21 16 ILE A CA 5
ATOM 4628 C C . ILE A 1 16 ? 4.310 7.851 -32.437 1.00 13.43 16 ILE A C 5
ATOM 4629 O O . ILE A 1 16 ? 3.499 8.410 -33.177 1.00 22.24 16 ILE A O 5
ATOM 4645 N N . ILE A 1 17 ? 5.567 8.259 -32.302 1.00 22.21 17 ILE A N 5
ATOM 4646 C CA . ILE A 1 17 ? 6.079 9.411 -33.033 1.00 70.04 17 ILE A CA 5
ATOM 4647 C C . ILE A 1 17 ? 7.123 8.990 -34.061 1.00 65.15 17 ILE A C 5
ATOM 4648 O O . ILE A 1 17 ? 7.644 7.874 -34.013 1.00 53.33 17 ILE A O 5
ATOM 4664 N N . LEU A 1 18 ? 7.428 9.890 -34.990 1.00 74.42 18 LEU A N 5
ATOM 4665 C CA . LEU A 1 18 ? 8.412 9.613 -36.030 1.00 65.23 18 LEU A CA 5
ATOM 4666 C C . LEU A 1 18 ? 9.350 10.800 -36.222 1.00 42.41 18 LEU A C 5
ATOM 4667 O O . LEU A 1 18 ? 8.971 11.842 -36.757 1.00 52.31 18 LEU A O 5
ATOM 4683 N N . PRO A 1 19 ? 10.606 10.641 -35.777 1.00 53.25 19 PRO A N 5
ATOM 4684 C CA . PRO A 1 19 ? 11.625 11.689 -35.892 1.00 33.23 19 PRO A CA 5
ATOM 4685 C C . PRO A 1 19 ? 12.061 11.919 -37.335 1.00 34.33 19 PRO A C 5
ATOM 4686 O O . PRO A 1 19 ? 12.113 10.984 -38.134 1.00 11.05 19 PRO A O 5
ATOM 4697 N N . ALA A 1 20 ? 12.373 13.168 -37.662 1.00 10.42 20 ALA A N 5
ATOM 4698 C CA . ALA A 1 20 ? 12.807 13.520 -39.008 1.00 71.01 20 ALA A CA 5
ATOM 4699 C C . ALA A 1 20 ? 13.137 15.005 -39.108 1.00 53.43 20 ALA A C 5
ATOM 4700 O O . ALA A 1 20 ? 14.305 15.390 -39.172 1.00 71.42 20 ALA A O 5
ATOM 4707 N N . CYS A 1 21 ? 12.100 15.837 -39.122 1.00 45.12 21 CYS A N 5
ATOM 4708 C CA . CYS A 1 21 ? 12.279 17.281 -39.216 1.00 24.12 21 CYS A CA 5
ATOM 4709 C C . CYS A 1 21 ? 11.709 17.981 -37.986 1.00 34.33 21 CYS A C 5
ATOM 4710 O O . CYS A 1 21 ? 12.333 18.881 -37.426 1.00 1.31 21 CYS A O 5
ATOM 4717 N N . MET A 1 22 ? 10.518 17.559 -37.571 1.00 44.20 22 MET A N 5
ATOM 4718 C CA . MET A 1 22 ? 9.864 18.144 -36.406 1.00 41.24 22 MET A CA 5
ATOM 4719 C C . MET A 1 22 ? 9.225 17.063 -35.541 1.00 63.52 22 MET A C 5
ATOM 4720 O O . MET A 1 22 ? 9.465 15.871 -35.742 1.00 12.34 22 MET A O 5
ATOM 4734 N N . HIS A 1 23 ? 8.412 17.485 -34.578 1.00 72.34 23 HIS A N 5
ATOM 4735 C CA . HIS A 1 23 ? 7.738 16.551 -33.683 1.00 3.24 23 HIS A CA 5
ATOM 4736 C C . HIS A 1 23 ? 6.383 16.137 -34.248 1.00 42.04 23 HIS A C 5
ATOM 4737 O O . HIS A 1 23 ? 5.445 16.933 -34.281 1.00 21.50 23 HIS A O 5
ATOM 4751 N N . GLU A 1 24 ? 6.290 14.888 -34.693 1.00 72.23 24 GLU A N 5
ATOM 4752 C CA . GLU A 1 24 ? 5.050 14.370 -35.259 1.00 73.11 24 GLU A CA 5
ATOM 4753 C C . GLU A 1 24 ? 4.584 13.128 -34.504 1.00 62.14 24 GLU A C 5
ATOM 4754 O O . GLU A 1 24 ? 5.345 12.527 -33.745 1.00 14.05 24 GLU A O 5
ATOM 4766 N N . THR A 1 25 ? 3.328 12.748 -34.719 1.00 3.22 25 THR A N 5
ATOM 4767 C CA . THR A 1 25 ? 2.760 11.580 -34.059 1.00 33.13 25 THR A CA 5
ATOM 4768 C C . THR A 1 25 ? 1.695 10.921 -34.928 1.00 61.12 25 THR A C 5
ATOM 4769 O O . THR A 1 25 ? 1.189 11.526 -35.874 1.00 65.21 25 THR A O 5
ATOM 4780 N N . CYS A 1 26 ? 1.358 9.678 -34.602 1.00 72.31 26 CYS A N 5
ATOM 4781 C CA . CYS A 1 26 ? 0.352 8.936 -35.353 1.00 64.40 26 CYS A CA 5
ATOM 4782 C C . CYS A 1 26 ? -0.274 7.843 -34.491 1.00 64.11 26 CYS A C 5
ATOM 4783 O O . CYS A 1 26 ? 0.396 7.238 -33.654 1.00 43.10 26 CYS A O 5
ATOM 4790 N N . SER A 1 27 ? -1.562 7.596 -34.703 1.00 33.42 27 SER A N 5
ATOM 4791 C CA . SER A 1 27 ? -2.280 6.579 -33.943 1.00 72.44 27 SER A CA 5
ATOM 4792 C C . SER A 1 27 ? -3.622 6.260 -34.596 1.00 31.14 27 SER A C 5
ATOM 4793 O O . SER A 1 27 ? -4.461 7.141 -34.779 1.00 2.10 27 SER A O 5
ATOM 4801 N N . GLY A 1 28 ? -3.817 4.992 -34.944 1.00 74.33 28 GLY A N 5
ATOM 4802 C CA . GLY A 1 28 ? -5.058 4.578 -35.572 1.00 74.25 28 GLY A CA 5
ATOM 4803 C C . GLY A 1 28 ? -5.527 3.219 -35.091 1.00 11.14 28 GLY A C 5
ATOM 4804 O O . GLY A 1 28 ? -5.183 2.193 -35.675 1.00 72.22 28 GLY A O 5
ATOM 4808 N N . GLY A 1 29 ? -6.314 3.212 -34.019 1.00 33.00 29 GLY A N 5
ATOM 4809 C CA . GLY A 1 29 ? -6.816 1.963 -33.476 1.00 14.43 29 GLY A CA 5
ATOM 4810 C C . GLY A 1 29 ? -7.693 2.172 -32.257 1.00 1.42 29 GLY A C 5
ATOM 4811 O O . GLY A 1 29 ? -8.641 1.421 -32.029 1.00 55.31 29 GLY A O 5
ATOM 4815 N N . PHE A 1 30 ? -7.375 3.195 -31.469 1.00 62.45 30 PHE A N 5
ATOM 4816 C CA . PHE A 1 30 ? -8.139 3.499 -30.265 1.00 61.32 30 PHE A CA 5
ATOM 4817 C C . PHE A 1 30 ? -7.997 4.970 -29.888 1.00 40.52 30 PHE A C 5
ATOM 4818 O O . PHE A 1 30 ? -8.969 5.620 -29.503 1.00 2.04 30 PHE A O 5
ATOM 4835 N N . SER A 1 31 ? -6.779 5.490 -30.002 1.00 64.52 31 SER A N 5
ATOM 4836 C CA . SER A 1 31 ? -6.507 6.883 -29.669 1.00 53.14 31 SER A CA 5
ATOM 4837 C C . SER A 1 31 ? -6.944 7.807 -30.802 1.00 14.10 31 SER A C 5
ATOM 4838 O O . SER A 1 31 ? -7.474 8.893 -30.564 1.00 11.34 31 SER A O 5
ATOM 4846 N N . LEU A 1 32 ? -6.719 7.368 -32.035 1.00 41.23 32 LEU A N 5
ATOM 4847 C CA . LEU A 1 32 ? -7.089 8.155 -33.207 1.00 21.30 32 LEU A CA 5
ATOM 4848 C C . LEU A 1 32 ? -6.532 9.571 -33.110 1.00 0.31 32 LEU A C 5
ATOM 4849 O O . LEU A 1 32 ? -7.193 10.477 -32.602 1.00 34.14 32 LEU A O 5
ATOM 4865 N N . LYS A 1 33 ? -5.312 9.757 -33.603 1.00 31.13 33 LYS A N 5
ATOM 4866 C CA . LYS A 1 33 ? -4.666 11.064 -33.576 1.00 30.25 33 LYS A CA 5
ATOM 4867 C C . LYS A 1 33 ? -3.345 11.034 -34.338 1.00 31.32 33 LYS A C 5
ATOM 4868 O O . LYS A 1 33 ? -2.812 9.965 -34.633 1.00 33.24 33 LYS A O 5
ATOM 4887 N N . ASN A 1 34 ? -2.822 12.214 -34.653 1.00 3.15 34 ASN A N 5
ATOM 4888 C CA . ASN A 1 34 ? -1.562 12.322 -35.380 1.00 12.32 34 ASN A CA 5
ATOM 4889 C C . ASN A 1 34 ? -1.063 13.764 -35.392 1.00 32.01 34 ASN A C 5
ATOM 4890 O O . ASN A 1 34 ? -1.823 14.693 -35.667 1.00 73.50 34 ASN A O 5
ATOM 4901 N N . ASP A 1 35 ? 0.219 13.943 -35.093 1.00 33.03 35 ASP A N 5
ATOM 4902 C CA . ASP A 1 35 ? 0.820 15.271 -35.071 1.00 5.13 35 ASP A CA 5
ATOM 4903 C C . ASP A 1 35 ? 1.558 15.555 -36.376 1.00 11.25 35 ASP A C 5
ATOM 4904 O O . ASP A 1 35 ? 2.464 14.817 -36.763 1.00 31.53 35 ASP A O 5
ATOM 4913 N N . CYS A 1 36 ? 1.163 16.630 -37.050 1.00 62.34 36 CYS A N 5
ATOM 4914 C CA . CYS A 1 36 ? 1.785 17.011 -38.313 1.00 14.53 36 CYS A CA 5
ATOM 4915 C C . CYS A 1 36 ? 3.286 17.223 -38.138 1.00 13.21 36 CYS A C 5
ATOM 4916 O O . CYS A 1 36 ? 3.834 16.993 -37.060 1.00 32.10 36 CYS A O 5
ATOM 4923 N N . TRP A 1 37 ? 3.943 17.663 -39.204 1.00 43.15 37 TRP A N 5
ATOM 4924 C CA . TRP A 1 37 ? 5.381 17.906 -39.169 1.00 40.41 37 TRP A CA 5
ATOM 4925 C C . TRP A 1 37 ? 5.688 19.386 -39.372 1.00 31.00 37 TRP A C 5
ATOM 4926 O O . TRP A 1 37 ? 4.779 20.208 -39.491 1.00 10.22 37 TRP A O 5
ATOM 4947 N N . CYS A 1 38 ? 6.974 19.719 -39.411 1.00 13.30 38 CYS A N 5
ATOM 4948 C CA . CYS A 1 38 ? 7.401 21.100 -39.599 1.00 52.44 38 CYS A CA 5
ATOM 4949 C C . CYS A 1 38 ? 6.649 21.749 -40.758 1.00 14.12 38 CYS A C 5
ATOM 4950 O O . CYS A 1 38 ? 6.055 21.062 -41.589 1.00 53.14 38 CYS A O 5
ATOM 4957 N N . CYS A 1 39 ? 6.679 23.077 -40.806 1.00 34.32 39 CYS A N 5
ATOM 4958 C CA . CYS A 1 39 ? 6.001 23.820 -41.861 1.00 35.21 39 CYS A CA 5
ATOM 4959 C C . CYS A 1 39 ? 6.771 23.724 -43.175 1.00 12.53 39 CYS A C 5
ATOM 4960 O O . CYS A 1 39 ? 7.730 22.960 -43.291 1.00 52.10 39 CYS A O 5
ATOM 4967 N N . LEU A 1 40 ? 6.345 24.505 -44.161 1.00 42.45 40 LEU A N 5
ATOM 4968 C CA . LEU A 1 40 ? 6.994 24.510 -45.468 1.00 5.12 40 LEU A CA 5
ATOM 4969 C C . LEU A 1 40 ? 8.506 24.656 -45.324 1.00 40.01 40 LEU A C 5
ATOM 4970 O O . LEU A 1 40 ? 9.272 23.883 -45.900 1.00 33.33 40 LEU A O 5
ATOM 4986 N N . ARG A 1 41 ? 8.928 25.651 -44.551 1.00 4.01 41 ARG A N 5
ATOM 4987 C CA . ARG A 1 41 ? 10.348 25.897 -44.331 1.00 3.54 41 ARG A CA 5
ATOM 4988 C C . ARG A 1 41 ? 10.555 27.033 -43.332 1.00 54.05 41 ARG A C 5
ATOM 4989 O O . ARG A 1 41 ? 10.199 28.182 -43.600 1.00 72.41 41 ARG A O 5
ATOM 5010 N N . LEU A 1 42 ? 11.131 26.705 -42.181 1.00 75.54 42 LEU A N 5
ATOM 5011 C CA . LEU A 1 42 ? 11.384 27.696 -41.142 1.00 40.51 42 LEU A CA 5
ATOM 5012 C C . LEU A 1 42 ? 12.599 27.309 -40.304 1.00 55.34 42 LEU A C 5
ATOM 5013 O O . LEU A 1 42 ? 13.240 26.289 -40.556 1.00 4.20 42 LEU A O 5
ATOM 5029 N N . LYS A 1 43 ? 12.908 28.129 -39.306 1.00 14.33 43 LYS A N 5
ATOM 5030 C CA . LYS A 1 43 ? 14.043 27.872 -38.427 1.00 53.34 43 LYS A CA 5
ATOM 5031 C C . LYS A 1 43 ? 13.584 27.698 -36.983 1.00 4.10 43 LYS A C 5
ATOM 5032 O O . LYS A 1 43 ? 14.373 27.336 -36.109 1.00 61.33 43 LYS A O 5
ATOM 5051 N N . THR A 1 44 ? 12.304 27.957 -36.738 1.00 13.33 44 THR A N 5
ATOM 5052 C CA . THR A 1 44 ? 11.741 27.829 -35.400 1.00 35.14 44 THR A CA 5
ATOM 5053 C C . THR A 1 44 ? 10.223 27.976 -35.425 1.00 45.12 44 THR A C 5
ATOM 5054 O O . THR A 1 44 ? 9.492 27.022 -35.158 1.00 40.41 44 THR A O 5
ATOM 5065 N N . LYS A 1 45 ? 9.756 29.177 -35.749 1.00 34.13 45 LYS A N 5
ATOM 5066 C CA . LYS A 1 45 ? 8.325 29.450 -35.811 1.00 74.55 45 LYS A CA 5
ATOM 5067 C C . LYS A 1 45 ? 8.032 30.600 -36.769 1.00 15.44 45 LYS A C 5
ATOM 5068 O O . LYS A 1 45 ? 6.940 31.169 -36.753 1.00 4.54 45 LYS A O 5
ATOM 5087 N N . GLN A 1 46 ? 9.012 30.936 -37.601 1.00 12.20 46 GLN A N 5
ATOM 5088 C CA . GLN A 1 46 ? 8.857 32.019 -38.565 1.00 62.24 46 GLN A CA 5
ATOM 5089 C C . GLN A 1 46 ? 8.971 31.496 -39.994 1.00 31.04 46 GLN A C 5
ATOM 5090 O O . GLN A 1 46 ? 8.771 30.309 -40.248 1.00 73.20 46 GLN A O 5
ATOM 5104 N N . ALA A 1 47 ? 9.293 32.391 -40.922 1.00 62.40 47 ALA A N 5
ATOM 5105 C CA . ALA A 1 47 ? 9.435 32.019 -42.324 1.00 41.03 47 ALA A CA 5
ATOM 5106 C C . ALA A 1 47 ? 8.084 31.674 -42.940 1.00 74.52 47 ALA A C 5
ATOM 5107 O O . ALA A 1 47 ? 7.035 31.987 -42.375 1.00 63.45 47 ALA A O 5
ATOM 5114 N N . ARG A 1 48 ? 8.115 31.027 -44.101 1.00 43.41 48 ARG A N 5
ATOM 5115 C CA . ARG A 1 48 ? 6.892 30.641 -44.794 1.00 43.43 48 ARG A CA 5
ATOM 5116 C C . ARG A 1 48 ? 6.358 29.317 -44.258 1.00 21.34 48 ARG A C 5
ATOM 5117 O O . ARG A 1 48 ? 7.127 28.435 -43.872 1.00 52.41 48 ARG A O 5
ATOM 5138 N N . CYS A 1 49 ? 5.036 29.183 -44.235 1.00 42.30 49 CYS A N 5
ATOM 5139 C CA . CYS A 1 49 ? 4.398 27.968 -43.745 1.00 70.40 49 CYS A CA 5
ATOM 5140 C C . CYS A 1 49 ? 3.351 27.466 -44.735 1.00 62.45 49 CYS A C 5
ATOM 5141 O O . CYS A 1 49 ? 2.987 28.168 -45.679 1.00 24.13 49 CYS A O 5
ATOM 5148 N N . TRP A 1 50 ? 2.872 26.247 -44.514 1.00 12.24 50 TRP A N 5
ATOM 5149 C CA . TRP A 1 50 ? 1.867 25.651 -45.386 1.00 74.03 50 TRP A CA 5
ATOM 5150 C C . TRP A 1 50 ? 0.461 25.927 -44.865 1.00 74.21 50 TRP A C 5
ATOM 5151 O O . TRP A 1 50 ? 0.121 25.558 -43.741 1.00 33.23 50 TRP A O 5
ATOM 5172 N N . LYS A 1 51 ? -0.354 26.578 -45.689 1.00 20.43 51 LYS A N 5
ATOM 5173 C CA . LYS A 1 51 ? -1.725 26.902 -45.312 1.00 23.11 51 LYS A CA 5
ATOM 5174 C C . LYS A 1 51 ? -2.688 25.814 -45.776 1.00 13.42 51 LYS A C 5
ATOM 5175 O O . LYS A 1 51 ? -3.008 25.721 -46.960 1.00 61.54 51 LYS A O 5
ATOM 5194 N N . GLU A 1 52 ? -3.148 24.996 -44.834 1.00 54.42 52 GLU A N 5
ATOM 5195 C CA . GLU A 1 52 ? -4.076 23.916 -45.148 1.00 52.33 52 GLU A CA 5
ATOM 5196 C C . GLU A 1 52 ? -5.396 24.470 -45.677 1.00 73.43 52 GLU A C 5
ATOM 5197 O O . GLU A 1 52 ? -6.202 23.740 -46.255 1.00 33.55 52 GLU A O 5
ATOM 5209 N N . LYS A 1 53 ? -5.611 25.765 -45.475 1.00 51.25 53 LYS A N 5
ATOM 5210 C CA . LYS A 1 53 ? -6.832 26.419 -45.932 1.00 10.05 53 LYS A CA 5
ATOM 5211 C C . LYS A 1 53 ? -6.804 26.631 -47.442 1.00 33.41 53 LYS A C 5
ATOM 5212 O O . LYS A 1 53 ? -7.820 26.473 -48.118 1.00 14.51 53 LYS A O 5
ATOM 5231 N N . GLU A 1 54 ? -5.635 26.986 -47.964 1.00 5.21 54 GLU A N 5
ATOM 5232 C CA . GLU A 1 54 ? -5.476 27.218 -49.395 1.00 12.13 54 GLU A CA 5
ATOM 5233 C C . GLU A 1 54 ? -4.935 25.973 -50.091 1.00 73.32 54 GLU A C 5
ATOM 5234 O O . GLU A 1 54 ? -5.387 25.610 -51.178 1.00 23.24 54 GLU A O 5
ATOM 5246 N N . PHE A 1 55 ? -3.965 25.322 -49.458 1.00 2.31 55 PHE A N 5
ATOM 5247 C CA . PHE A 1 55 ? -3.360 24.118 -50.016 1.00 54.43 55 PHE A CA 5
ATOM 5248 C C . PHE A 1 55 ? -3.744 22.888 -49.199 1.00 50.03 55 PHE A C 5
ATOM 5249 O O . PHE A 1 55 ? -3.326 22.717 -48.054 1.00 14.33 55 PHE A O 5
ATOM 5266 N N . PRO A 1 56 ? -4.559 22.009 -49.801 1.00 54.52 56 PRO A N 5
ATOM 5267 C CA . PRO A 1 56 ? -5.018 20.780 -49.149 1.00 31.53 56 PRO A CA 5
ATOM 5268 C C . PRO A 1 56 ? -3.895 19.764 -48.971 1.00 25.01 56 PRO A C 5
ATOM 5269 O O . PRO A 1 56 ? -3.998 18.846 -48.159 1.00 72.40 56 PRO A O 5
ATOM 5280 N N . ASN A 1 57 ? -2.821 19.936 -49.735 1.00 51.15 57 ASN A N 5
ATOM 5281 C CA . ASN A 1 57 ? -1.678 19.034 -49.662 1.00 23.30 57 ASN A CA 5
ATOM 5282 C C . ASN A 1 57 ? -1.149 18.941 -48.234 1.00 21.01 57 ASN A C 5
ATOM 5283 O O . ASN A 1 57 ? -0.851 17.853 -47.741 1.00 15.53 57 ASN A O 5
ATOM 5294 N N . ALA A 1 58 ? -1.035 20.090 -47.575 1.00 72.41 58 ALA A N 5
ATOM 5295 C CA . ALA A 1 58 ? -0.545 20.138 -46.203 1.00 51.12 58 ALA A CA 5
ATOM 5296 C C . ALA A 1 58 ? -1.418 19.296 -45.278 1.00 44.05 58 ALA A C 5
ATOM 5297 O O . ALA A 1 58 ? -0.912 18.565 -44.426 1.00 15.30 58 ALA A O 5
ATOM 5304 N N . LYS A 1 59 ? -2.731 19.403 -45.452 1.00 4.23 59 LYS A N 5
ATOM 5305 C CA . LYS A 1 59 ? -3.675 18.651 -44.633 1.00 43.55 59 LYS A CA 5
ATOM 5306 C C . LYS A 1 59 ? -3.502 17.151 -44.844 1.00 21.44 59 LYS A C 5
ATOM 5307 O O . LYS A 1 59 ? -3.455 16.382 -43.884 1.00 14.24 59 LYS A O 5
ATOM 5326 N N . GLU A 1 60 ? -3.406 16.741 -46.105 1.00 11.23 60 GLU A N 5
ATOM 5327 C CA . GLU A 1 60 ? -3.238 15.332 -46.439 1.00 23.21 60 GLU A CA 5
ATOM 5328 C C . GLU A 1 60 ? -1.961 14.774 -45.817 1.00 22.02 60 GLU A C 5
ATOM 5329 O O . GLU A 1 60 ? -1.950 13.664 -45.284 1.00 30.44 60 GLU A O 5
ATOM 5341 N N . LEU A 1 61 ? -0.886 15.551 -45.889 1.00 51.42 61 LEU A N 5
ATOM 5342 C CA . LEU A 1 61 ? 0.397 15.136 -45.334 1.00 5.20 61 LEU A CA 5
ATOM 5343 C C . LEU A 1 61 ? 0.328 15.043 -43.813 1.00 44.20 61 LEU A C 5
ATOM 5344 O O . LEU A 1 61 ? 0.945 14.168 -43.205 1.00 73.51 61 LEU A O 5
ATOM 5360 N N . CYS A 1 62 ? -0.427 15.951 -43.204 1.00 34.42 62 CYS A N 5
ATOM 5361 C CA . CYS A 1 62 ? -0.580 15.971 -41.754 1.00 45.00 62 CYS A CA 5
ATOM 5362 C C . CYS A 1 62 ? -1.316 14.726 -41.267 1.00 4.32 62 CYS A C 5
ATOM 5363 O O . CYS A 1 62 ? -0.898 14.081 -40.305 1.00 2.43 62 CYS A O 5
ATOM 5370 N N . PHE A 1 63 ? -2.413 14.394 -41.938 1.00 15.31 63 PHE A N 5
ATOM 5371 C CA . PHE A 1 63 ? -3.209 13.227 -41.574 1.00 3.45 63 PHE A CA 5
ATOM 5372 C C . PHE A 1 63 ? -2.510 11.939 -41.999 1.00 14.12 63 PHE A C 5
ATOM 5373 O O . PHE A 1 63 ? -2.635 10.907 -41.340 1.00 65.24 63 PHE A O 5
ATOM 5390 N N . ALA A 1 64 ? -1.777 12.008 -43.105 1.00 5.14 64 ALA A N 5
ATOM 5391 C CA . ALA A 1 64 ? -1.057 10.849 -43.618 1.00 32.22 64 ALA A CA 5
ATOM 5392 C C . ALA A 1 64 ? 0.225 10.606 -42.830 1.00 24.42 64 ALA A C 5
ATOM 5393 O O . ALA A 1 64 ? 0.747 9.492 -42.803 1.00 71.35 64 ALA A O 5
ATOM 5400 N N . ASN A 1 65 ? 0.729 11.656 -42.189 1.00 61.33 65 ASN A N 5
ATOM 5401 C CA . ASN A 1 65 ? 1.952 11.556 -41.401 1.00 62.33 65 ASN A CA 5
ATOM 5402 C C . ASN A 1 65 ? 1.882 10.378 -40.435 1.00 32.54 65 ASN A C 5
ATOM 5403 O O . ASN A 1 65 ? 1.037 10.345 -39.539 1.00 23.30 65 ASN A O 5
ATOM 5414 N N . CYS A 1 66 ? 2.775 9.412 -40.621 1.00 61.35 66 CYS A N 5
ATOM 5415 C CA . CYS A 1 66 ? 2.816 8.231 -39.767 1.00 53.21 66 CYS A CA 5
ATOM 5416 C C . CYS A 1 66 ? 4.229 7.661 -39.694 1.00 63.23 66 CYS A C 5
ATOM 5417 O O . CYS A 1 66 ? 5.080 7.932 -40.542 1.00 55.52 66 CYS A O 5
ATOM 5424 N N . PRO A 1 67 ? 4.487 6.850 -38.657 1.00 45.41 67 PRO A N 5
ATOM 5425 C CA . PRO A 1 67 ? 5.796 6.224 -38.449 1.00 23.03 67 PRO A CA 5
ATOM 5426 C C . PRO A 1 67 ? 6.097 5.150 -39.489 1.00 3.32 67 PRO A C 5
ATOM 5427 O O . PRO A 1 67 ? 5.224 4.720 -40.243 1.00 1.31 67 PRO A O 5
ATOM 5438 N N . PRO A 1 68 ? 7.362 4.705 -39.532 1.00 52.11 68 PRO A N 5
ATOM 5439 C CA . PRO A 1 68 ? 7.806 3.675 -40.475 1.00 65.15 68 PRO A CA 5
ATOM 5440 C C . PRO A 1 68 ? 7.231 2.302 -40.148 1.00 33.52 68 PRO A C 5
ATOM 5441 O O . PRO A 1 68 ? 6.999 1.976 -38.983 1.00 14.14 68 PRO A O 5
ATOM 5452 N N . LEU A 1 69 ? 7.003 1.499 -41.181 1.00 74.15 69 LEU A N 5
ATOM 5453 C CA . LEU A 1 69 ? 6.454 0.159 -41.003 1.00 60.03 69 LEU A CA 5
ATOM 5454 C C . LEU A 1 69 ? 7.373 -0.892 -41.618 1.00 1.12 69 LEU A C 5
ATOM 5455 O O . LEU A 1 69 ? 6.925 -1.969 -42.010 1.00 11.33 69 LEU A O 5
ATOM 5471 N N . GLU A 1 70 ? 8.661 -0.571 -41.696 1.00 71.32 70 GLU A N 5
ATOM 5472 C CA . GLU A 1 70 ? 9.643 -1.489 -42.262 1.00 32.12 70 GLU A CA 5
ATOM 5473 C C . GLU A 1 70 ? 10.647 -1.933 -41.202 1.00 11.53 70 GLU A C 5
ATOM 5474 O O . GLU A 1 70 ? 10.305 -2.068 -40.027 1.00 61.04 70 GLU A O 5
ATOM 5486 N N . GLY A 1 1 ? -1.001 17.993 -18.769 1.00 53.21 1 GLY A N 6
ATOM 5487 C CA . GLY A 1 1 ? -1.332 17.815 -17.367 1.00 41.23 1 GLY A CA 6
ATOM 5488 C C . GLY A 1 1 ? -0.103 17.791 -16.480 1.00 61.04 1 GLY A C 6
ATOM 5489 O O . GLY A 1 1 ? 1.017 18.040 -16.928 1.00 13.44 1 GLY A O 6
ATOM 5493 N N . PRO A 1 2 ? -0.306 17.486 -15.190 1.00 5.00 2 PRO A N 6
ATOM 5494 C CA . PRO A 1 2 ? 0.784 17.424 -14.211 1.00 14.23 2 PRO A CA 6
ATOM 5495 C C . PRO A 1 2 ? 1.709 16.236 -14.448 1.00 24.04 2 PRO A C 6
ATOM 5496 O O . PRO A 1 2 ? 2.930 16.387 -14.485 1.00 50.12 2 PRO A O 6
ATOM 5507 N N . GLU A 1 3 ? 1.120 15.055 -14.607 1.00 42.02 3 GLU A N 6
ATOM 5508 C CA . GLU A 1 3 ? 1.894 13.841 -14.840 1.00 40.31 3 GLU A CA 6
ATOM 5509 C C . GLU A 1 3 ? 1.002 12.719 -15.362 1.00 73.14 3 GLU A C 6
ATOM 5510 O O . GLU A 1 3 ? -0.134 12.954 -15.776 1.00 10.15 3 GLU A O 6
ATOM 5522 N N . LYS A 1 4 ? 1.524 11.497 -15.341 1.00 42.44 4 LYS A N 6
ATOM 5523 C CA . LYS A 1 4 ? 0.777 10.337 -15.811 1.00 71.04 4 LYS A CA 6
ATOM 5524 C C . LYS A 1 4 ? 1.421 9.042 -15.326 1.00 51.22 4 LYS A C 6
ATOM 5525 O O . LYS A 1 4 ? 2.461 9.064 -14.668 1.00 73.04 4 LYS A O 6
ATOM 5544 N N . MET A 1 5 ? 0.797 7.916 -15.656 1.00 52.24 5 MET A N 6
ATOM 5545 C CA . MET A 1 5 ? 1.312 6.612 -15.256 1.00 34.10 5 MET A CA 6
ATOM 5546 C C . MET A 1 5 ? 1.406 5.673 -16.455 1.00 1.33 5 MET A C 6
ATOM 5547 O O . MET A 1 5 ? 1.082 6.054 -17.579 1.00 12.31 5 MET A O 6
ATOM 5561 N N . GLU A 1 6 ? 1.852 4.446 -16.206 1.00 63.02 6 GLU A N 6
ATOM 5562 C CA . GLU A 1 6 ? 1.990 3.455 -17.267 1.00 30.43 6 GLU A CA 6
ATOM 5563 C C . GLU A 1 6 ? 1.410 2.111 -16.834 1.00 50.10 6 GLU A C 6
ATOM 5564 O O . GLU A 1 6 ? 2.096 1.089 -16.859 1.00 52.02 6 GLU A O 6
ATOM 5576 N N . VAL A 1 7 ? 0.142 2.121 -16.437 1.00 15.14 7 VAL A N 6
ATOM 5577 C CA . VAL A 1 7 ? -0.532 0.904 -15.999 1.00 11.53 7 VAL A CA 6
ATOM 5578 C C . VAL A 1 7 ? -1.848 0.707 -16.742 1.00 54.11 7 VAL A C 6
ATOM 5579 O O . VAL A 1 7 ? -2.700 1.596 -16.766 1.00 72.31 7 VAL A O 6
ATOM 5592 N N . LYS A 1 8 ? -2.009 -0.464 -17.348 1.00 72.32 8 LYS A N 6
ATOM 5593 C CA . LYS A 1 8 ? -3.223 -0.781 -18.092 1.00 24.31 8 LYS A CA 6
ATOM 5594 C C . LYS A 1 8 ? -3.274 -2.265 -18.442 1.00 35.14 8 LYS A C 6
ATOM 5595 O O . LYS A 1 8 ? -2.243 -2.892 -18.680 1.00 43.32 8 LYS A O 6
ATOM 5614 N N . GLU A 1 9 ? -4.482 -2.820 -18.471 1.00 53.21 9 GLU A N 6
ATOM 5615 C CA . GLU A 1 9 ? -4.667 -4.230 -18.793 1.00 22.04 9 GLU A CA 6
ATOM 5616 C C . GLU A 1 9 ? -5.435 -4.394 -20.101 1.00 12.22 9 GLU A C 6
ATOM 5617 O O . GLU A 1 9 ? -5.633 -5.510 -20.581 1.00 32.42 9 GLU A O 6
ATOM 5629 N N . ILE A 1 10 ? -5.866 -3.274 -20.671 1.00 44.34 10 ILE A N 6
ATOM 5630 C CA . ILE A 1 10 ? -6.611 -3.293 -21.924 1.00 14.44 10 ILE A CA 6
ATOM 5631 C C . ILE A 1 10 ? -5.816 -2.638 -23.047 1.00 44.44 10 ILE A C 6
ATOM 5632 O O . ILE A 1 10 ? -6.226 -1.619 -23.601 1.00 55.31 10 ILE A O 6
ATOM 5648 N N . GLY A 1 11 ? -4.674 -3.232 -23.381 1.00 3.31 11 GLY A N 6
ATOM 5649 C CA . GLY A 1 11 ? -3.839 -2.693 -24.439 1.00 23.13 11 GLY A CA 6
ATOM 5650 C C . GLY A 1 11 ? -3.990 -3.454 -25.741 1.00 24.32 11 GLY A C 6
ATOM 5651 O O . GLY A 1 11 ? -3.135 -4.267 -26.095 1.00 52.33 11 GLY A O 6
ATOM 5655 N N . ARG A 1 12 ? -5.080 -3.193 -26.454 1.00 41.33 12 ARG A N 6
ATOM 5656 C CA . ARG A 1 12 ? -5.341 -3.861 -27.723 1.00 72.52 12 ARG A CA 6
ATOM 5657 C C . ARG A 1 12 ? -5.307 -2.866 -28.879 1.00 64.55 12 ARG A C 6
ATOM 5658 O O . ARG A 1 12 ? -6.206 -2.844 -29.719 1.00 72.04 12 ARG A O 6
ATOM 5679 N N . SER A 1 13 ? -4.262 -2.045 -28.915 1.00 54.23 13 SER A N 6
ATOM 5680 C CA . SER A 1 13 ? -4.113 -1.044 -29.966 1.00 24.43 13 SER A CA 6
ATOM 5681 C C . SER A 1 13 ? -2.701 -1.071 -30.543 1.00 43.43 13 SER A C 6
ATOM 5682 O O . SER A 1 13 ? -1.749 -1.460 -29.867 1.00 44.02 13 SER A O 6
ATOM 5690 N N . SER A 1 14 ? -2.574 -0.653 -31.799 1.00 31.21 14 SER A N 6
ATOM 5691 C CA . SER A 1 14 ? -1.280 -0.632 -32.470 1.00 41.15 14 SER A CA 6
ATOM 5692 C C . SER A 1 14 ? -0.732 0.790 -32.549 1.00 23.35 14 SER A C 6
ATOM 5693 O O . SER A 1 14 ? -0.027 1.145 -33.494 1.00 12.55 14 SER A O 6
ATOM 5701 N N . LYS A 1 15 ? -1.060 1.600 -31.548 1.00 34.53 15 LYS A N 6
ATOM 5702 C CA . LYS A 1 15 ? -0.602 2.983 -31.500 1.00 25.33 15 LYS A CA 6
ATOM 5703 C C . LYS A 1 15 ? 0.908 3.048 -31.287 1.00 55.22 15 LYS A C 6
ATOM 5704 O O . LYS A 1 15 ? 1.480 2.220 -30.579 1.00 23.23 15 LYS A O 6
ATOM 5723 N N . ILE A 1 16 ? 1.545 4.038 -31.904 1.00 33.14 16 ILE A N 6
ATOM 5724 C CA . ILE A 1 16 ? 2.987 4.212 -31.779 1.00 55.11 16 ILE A CA 6
ATOM 5725 C C . ILE A 1 16 ? 3.430 5.553 -32.354 1.00 11.23 16 ILE A C 6
ATOM 5726 O O . ILE A 1 16 ? 2.645 6.258 -32.988 1.00 55.02 16 ILE A O 6
ATOM 5742 N N . ILE A 1 17 ? 4.693 5.898 -32.129 1.00 1.45 17 ILE A N 6
ATOM 5743 C CA . ILE A 1 17 ? 5.242 7.154 -32.627 1.00 33.35 17 ILE A CA 6
ATOM 5744 C C . ILE A 1 17 ? 6.293 6.905 -33.703 1.00 54.54 17 ILE A C 6
ATOM 5745 O O . ILE A 1 17 ? 6.785 5.787 -33.860 1.00 54.23 17 ILE A O 6
ATOM 5761 N N . LEU A 1 18 ? 6.634 7.955 -34.442 1.00 52.41 18 LEU A N 6
ATOM 5762 C CA . LEU A 1 18 ? 7.629 7.853 -35.504 1.00 72.21 18 LEU A CA 6
ATOM 5763 C C . LEU A 1 18 ? 8.498 9.105 -35.559 1.00 22.14 18 LEU A C 6
ATOM 5764 O O . LEU A 1 18 ? 8.057 10.179 -35.967 1.00 43.34 18 LEU A O 6
ATOM 5780 N N . PRO A 1 19 ? 9.764 8.965 -35.139 1.00 45.10 19 PRO A N 6
ATOM 5781 C CA . PRO A 1 19 ? 10.723 10.074 -35.133 1.00 24.20 19 PRO A CA 6
ATOM 5782 C C . PRO A 1 19 ? 11.133 10.494 -36.541 1.00 32.15 19 PRO A C 6
ATOM 5783 O O . PRO A 1 19 ? 11.224 9.664 -37.444 1.00 61.42 19 PRO A O 6
ATOM 5794 N N . ALA A 1 20 ? 11.379 11.788 -36.719 1.00 35.30 20 ALA A N 6
ATOM 5795 C CA . ALA A 1 20 ? 11.781 12.317 -38.016 1.00 53.02 20 ALA A CA 6
ATOM 5796 C C . ALA A 1 20 ? 12.034 13.819 -37.942 1.00 22.14 20 ALA A C 6
ATOM 5797 O O . ALA A 1 20 ? 13.180 14.268 -37.980 1.00 50.24 20 ALA A O 6
ATOM 5804 N N . CYS A 1 21 ? 10.958 14.591 -37.835 1.00 41.22 21 CYS A N 6
ATOM 5805 C CA . CYS A 1 21 ? 11.063 16.043 -37.756 1.00 41.14 21 CYS A CA 6
ATOM 5806 C C . CYS A 1 21 ? 10.608 16.548 -36.390 1.00 51.12 21 CYS A C 6
ATOM 5807 O O . CYS A 1 21 ? 11.018 17.620 -35.945 1.00 60.42 21 CYS A O 6
ATOM 5814 N N . MET A 1 22 ? 9.758 15.768 -35.730 1.00 50.14 22 MET A N 6
ATOM 5815 C CA . MET A 1 22 ? 9.248 16.135 -34.414 1.00 42.44 22 MET A CA 6
ATOM 5816 C C . MET A 1 22 ? 8.556 14.950 -33.749 1.00 63.11 22 MET A C 6
ATOM 5817 O O . MET A 1 22 ? 8.668 13.814 -34.211 1.00 73.14 22 MET A O 6
ATOM 5831 N N . HIS A 1 23 ? 7.842 15.221 -32.661 1.00 41.33 23 HIS A N 6
ATOM 5832 C CA . HIS A 1 23 ? 7.132 14.176 -31.933 1.00 12.34 23 HIS A CA 6
ATOM 5833 C C . HIS A 1 23 ? 5.749 13.939 -32.533 1.00 64.11 23 HIS A C 6
ATOM 5834 O O . HIS A 1 23 ? 4.845 14.757 -32.372 1.00 55.02 23 HIS A O 6
ATOM 5848 N N . GLU A 1 24 ? 5.595 12.815 -33.226 1.00 23.34 24 GLU A N 6
ATOM 5849 C CA . GLU A 1 24 ? 4.323 12.472 -33.851 1.00 64.20 24 GLU A CA 6
ATOM 5850 C C . GLU A 1 24 ? 3.833 11.107 -33.375 1.00 4.30 24 GLU A C 6
ATOM 5851 O O . GLU A 1 24 ? 4.589 10.334 -32.786 1.00 21.32 24 GLU A O 6
ATOM 5863 N N . THR A 1 25 ? 2.562 10.818 -33.634 1.00 51.21 25 THR A N 6
ATOM 5864 C CA . THR A 1 25 ? 1.969 9.549 -33.231 1.00 42.14 25 THR A CA 6
ATOM 5865 C C . THR A 1 25 ? 0.909 9.097 -34.228 1.00 73.55 25 THR A C 6
ATOM 5866 O O . THR A 1 25 ? 0.433 9.886 -35.045 1.00 70.44 25 THR A O 6
ATOM 5877 N N . CYS A 1 26 ? 0.541 7.822 -34.156 1.00 63.44 26 CYS A N 6
ATOM 5878 C CA . CYS A 1 26 ? -0.464 7.263 -35.053 1.00 1.14 26 CYS A CA 6
ATOM 5879 C C . CYS A 1 26 ? -1.128 6.039 -34.429 1.00 72.24 26 CYS A C 6
ATOM 5880 O O . CYS A 1 26 ? -0.487 5.268 -33.716 1.00 30.52 26 CYS A O 6
ATOM 5887 N N . SER A 1 27 ? -2.417 5.867 -34.705 1.00 13.53 27 SER A N 6
ATOM 5888 C CA . SER A 1 27 ? -3.170 4.739 -34.169 1.00 10.53 27 SER A CA 6
ATOM 5889 C C . SER A 1 27 ? -4.502 4.580 -34.896 1.00 2.40 27 SER A C 6
ATOM 5890 O O . SER A 1 27 ? -5.319 5.499 -34.926 1.00 51.31 27 SER A O 6
ATOM 5898 N N . GLY A 1 28 ? -4.712 3.405 -35.482 1.00 14.41 28 GLY A N 6
ATOM 5899 C CA . GLY A 1 28 ? -5.946 3.146 -36.202 1.00 24.15 28 GLY A CA 6
ATOM 5900 C C . GLY A 1 28 ? -6.481 1.750 -35.949 1.00 53.55 28 GLY A C 6
ATOM 5901 O O . GLY A 1 28 ? -6.689 0.979 -36.885 1.00 53.42 28 GLY A O 6
ATOM 5905 N N . GLY A 1 29 ? -6.704 1.424 -34.680 1.00 20.21 29 GLY A N 6
ATOM 5906 C CA . GLY A 1 29 ? -7.215 0.111 -34.330 1.00 42.33 29 GLY A CA 6
ATOM 5907 C C . GLY A 1 29 ? -8.252 0.168 -33.226 1.00 60.03 29 GLY A C 6
ATOM 5908 O O . GLY A 1 29 ? -9.408 -0.204 -33.431 1.00 2.24 29 GLY A O 6
ATOM 5912 N N . PHE A 1 30 ? -7.839 0.633 -32.052 1.00 21.11 30 PHE A N 6
ATOM 5913 C CA . PHE A 1 30 ? -8.740 0.734 -30.910 1.00 12.40 30 PHE A CA 6
ATOM 5914 C C . PHE A 1 30 ? -8.766 2.158 -30.363 1.00 13.45 30 PHE A C 6
ATOM 5915 O O . PHE A 1 30 ? -9.809 2.651 -29.932 1.00 73.43 30 PHE A O 6
ATOM 5932 N N . SER A 1 31 ? -7.611 2.815 -30.382 1.00 25.43 31 SER A N 6
ATOM 5933 C CA . SER A 1 31 ? -7.499 4.181 -29.884 1.00 23.55 31 SER A CA 6
ATOM 5934 C C . SER A 1 31 ? -7.959 5.183 -30.938 1.00 33.34 31 SER A C 6
ATOM 5935 O O . SER A 1 31 ? -8.632 6.166 -30.624 1.00 43.25 31 SER A O 6
ATOM 5943 N N . LEU A 1 32 ? -7.593 4.926 -32.188 1.00 42.35 32 LEU A N 6
ATOM 5944 C CA . LEU A 1 32 ? -7.968 5.805 -33.291 1.00 3.00 32 LEU A CA 6
ATOM 5945 C C . LEU A 1 32 ? -7.526 7.239 -33.019 1.00 5.23 32 LEU A C 6
ATOM 5946 O O . LEU A 1 32 ? -8.349 8.115 -32.752 1.00 73.42 32 LEU A O 6
ATOM 5962 N N . LYS A 1 33 ? -6.220 7.474 -33.089 1.00 64.25 33 LYS A N 6
ATOM 5963 C CA . LYS A 1 33 ? -5.667 8.802 -32.854 1.00 45.34 33 LYS A CA 6
ATOM 5964 C C . LYS A 1 33 ? -4.378 9.003 -33.646 1.00 52.10 33 LYS A C 6
ATOM 5965 O O . LYS A 1 33 ? -3.907 8.091 -34.324 1.00 51.32 33 LYS A O 6
ATOM 5984 N N . ASN A 1 34 ? -3.813 10.202 -33.553 1.00 41.42 34 ASN A N 6
ATOM 5985 C CA . ASN A 1 34 ? -2.578 10.522 -34.260 1.00 51.13 34 ASN A CA 6
ATOM 5986 C C . ASN A 1 34 ? -2.046 11.887 -33.835 1.00 44.24 34 ASN A C 6
ATOM 5987 O O . ASN A 1 34 ? -2.816 12.796 -33.524 1.00 62.05 34 ASN A O 6
ATOM 5998 N N . ASP A 1 35 ? -0.724 12.024 -33.825 1.00 73.42 35 ASP A N 6
ATOM 5999 C CA . ASP A 1 35 ? -0.088 13.278 -33.440 1.00 51.13 35 ASP A CA 6
ATOM 6000 C C . ASP A 1 35 ? 0.651 13.897 -34.622 1.00 43.43 35 ASP A C 6
ATOM 6001 O O . ASP A 1 35 ? 1.528 13.270 -35.218 1.00 10.34 35 ASP A O 6
ATOM 6010 N N . CYS A 1 36 ? 0.291 15.132 -34.958 1.00 22.32 36 CYS A N 6
ATOM 6011 C CA . CYS A 1 36 ? 0.918 15.836 -36.069 1.00 43.34 36 CYS A CA 6
ATOM 6012 C C . CYS A 1 36 ? 2.438 15.823 -35.934 1.00 22.03 36 CYS A C 6
ATOM 6013 O O . CYS A 1 36 ? 2.978 15.360 -34.928 1.00 53.45 36 CYS A O 6
ATOM 6020 N N . TRP A 1 37 ? 3.122 16.333 -36.952 1.00 13.45 37 TRP A N 6
ATOM 6021 C CA . TRP A 1 37 ? 4.579 16.380 -36.946 1.00 4.50 37 TRP A CA 6
ATOM 6022 C C . TRP A 1 37 ? 5.078 17.820 -37.012 1.00 32.12 37 TRP A C 6
ATOM 6023 O O . TRP A 1 37 ? 4.290 18.764 -36.944 1.00 30.14 37 TRP A O 6
ATOM 6044 N N . CYS A 1 38 ? 6.390 17.982 -37.145 1.00 30.21 38 CYS A N 6
ATOM 6045 C CA . CYS A 1 38 ? 6.994 19.307 -37.220 1.00 31.52 38 CYS A CA 6
ATOM 6046 C C . CYS A 1 38 ? 6.271 20.177 -38.244 1.00 63.42 38 CYS A C 6
ATOM 6047 O O . CYS A 1 38 ? 5.703 19.672 -39.213 1.00 13.10 38 CYS A O 6
ATOM 6054 N N . CYS A 1 39 ? 6.298 21.487 -38.023 1.00 70.33 39 CYS A N 6
ATOM 6055 C CA . CYS A 1 39 ? 5.646 22.428 -38.926 1.00 2.24 39 CYS A CA 6
ATOM 6056 C C . CYS A 1 39 ? 6.506 22.683 -40.160 1.00 64.21 39 CYS A C 6
ATOM 6057 O O . CYS A 1 39 ? 7.470 21.960 -40.419 1.00 10.41 39 CYS A O 6
ATOM 6064 N N . LEU A 1 40 ? 6.152 23.714 -40.919 1.00 10.25 40 LEU A N 6
ATOM 6065 C CA . LEU A 1 40 ? 6.891 24.066 -42.126 1.00 61.42 40 LEU A CA 6
ATOM 6066 C C . LEU A 1 40 ? 8.392 24.097 -41.856 1.00 40.13 40 LEU A C 6
ATOM 6067 O O . LEU A 1 40 ? 9.126 23.200 -42.271 1.00 43.33 40 LEU A O 6
ATOM 6083 N N . ARG A 1 41 ? 8.841 25.134 -41.157 1.00 15.33 41 ARG A N 6
ATOM 6084 C CA . ARG A 1 41 ? 10.254 25.282 -40.830 1.00 73.13 41 ARG A CA 6
ATOM 6085 C C . ARG A 1 41 ? 10.435 26.110 -39.561 1.00 70.33 41 ARG A C 6
ATOM 6086 O O . ARG A 1 41 ? 9.511 26.790 -39.114 1.00 32.14 41 ARG A O 6
ATOM 6107 N N . LEU A 1 42 ? 11.631 26.047 -38.986 1.00 73.21 42 LEU A N 6
ATOM 6108 C CA . LEU A 1 42 ? 11.934 26.790 -37.768 1.00 12.11 42 LEU A CA 6
ATOM 6109 C C . LEU A 1 42 ? 13.437 26.821 -37.509 1.00 14.14 42 LEU A C 6
ATOM 6110 O O . LEU A 1 42 ? 14.159 25.891 -37.867 1.00 30.20 42 LEU A O 6
ATOM 6126 N N . LYS A 1 43 ? 13.901 27.896 -36.882 1.00 3.45 43 LYS A N 6
ATOM 6127 C CA . LYS A 1 43 ? 15.318 28.049 -36.570 1.00 74.40 43 LYS A CA 6
ATOM 6128 C C . LYS A 1 43 ? 15.633 27.494 -35.184 1.00 55.52 43 LYS A C 6
ATOM 6129 O O . LYS A 1 43 ? 16.648 26.826 -34.987 1.00 74.41 43 LYS A O 6
ATOM 6148 N N . THR A 1 44 ? 14.755 27.776 -34.226 1.00 20.42 44 THR A N 6
ATOM 6149 C CA . THR A 1 44 ? 14.939 27.305 -32.859 1.00 3.12 44 THR A CA 6
ATOM 6150 C C . THR A 1 44 ? 13.794 26.394 -32.432 1.00 1.33 44 THR A C 6
ATOM 6151 O O . THR A 1 44 ? 13.998 25.424 -31.702 1.00 73.30 44 THR A O 6
ATOM 6162 N N . LYS A 1 45 ? 12.589 26.712 -32.891 1.00 54.31 45 LYS A N 6
ATOM 6163 C CA . LYS A 1 45 ? 11.409 25.922 -32.559 1.00 25.44 45 LYS A CA 6
ATOM 6164 C C . LYS A 1 45 ? 10.171 26.469 -33.261 1.00 43.15 45 LYS A C 6
ATOM 6165 O O . LYS A 1 45 ? 9.266 25.716 -33.618 1.00 32.20 45 LYS A O 6
ATOM 6184 N N . GLN A 1 46 ? 10.141 27.783 -33.458 1.00 55.21 46 GLN A N 6
ATOM 6185 C CA . GLN A 1 46 ? 9.013 28.430 -34.119 1.00 63.14 46 GLN A CA 6
ATOM 6186 C C . GLN A 1 46 ? 9.496 29.473 -35.121 1.00 52.55 46 GLN A C 6
ATOM 6187 O O . GLN A 1 46 ? 10.471 30.182 -34.873 1.00 54.32 46 GLN A O 6
ATOM 6201 N N . ALA A 1 47 ? 8.807 29.562 -36.254 1.00 72.55 47 ALA A N 6
ATOM 6202 C CA . ALA A 1 47 ? 9.164 30.520 -37.293 1.00 61.53 47 ALA A CA 6
ATOM 6203 C C . ALA A 1 47 ? 8.135 30.518 -38.419 1.00 24.10 47 ALA A C 6
ATOM 6204 O O . ALA A 1 47 ? 7.346 31.453 -38.552 1.00 74.22 47 ALA A O 6
ATOM 6211 N N . ARG A 1 48 ? 8.151 29.463 -39.227 1.00 31.20 48 ARG A N 6
ATOM 6212 C CA . ARG A 1 48 ? 7.220 29.341 -40.343 1.00 3.14 48 ARG A CA 6
ATOM 6213 C C . ARG A 1 48 ? 6.391 28.066 -40.222 1.00 61.23 48 ARG A C 6
ATOM 6214 O O . ARG A 1 48 ? 6.934 26.961 -40.181 1.00 12.24 48 ARG A O 6
ATOM 6235 N N . CYS A 1 49 ? 5.073 28.226 -40.166 1.00 42.33 49 CYS A N 6
ATOM 6236 C CA . CYS A 1 49 ? 4.168 27.089 -40.050 1.00 2.33 49 CYS A CA 6
ATOM 6237 C C . CYS A 1 49 ? 3.377 26.890 -41.339 1.00 33.40 49 CYS A C 6
ATOM 6238 O O . CYS A 1 49 ? 3.351 27.764 -42.205 1.00 51.00 49 CYS A O 6
ATOM 6245 N N . TRP A 1 50 ? 2.733 25.734 -41.458 1.00 41.11 50 TRP A N 6
ATOM 6246 C CA . TRP A 1 50 ? 1.940 25.419 -42.641 1.00 45.44 50 TRP A CA 6
ATOM 6247 C C . TRP A 1 50 ? 0.481 25.813 -42.440 1.00 4.23 50 TRP A C 6
ATOM 6248 O O . TRP A 1 50 ? -0.178 25.339 -41.515 1.00 32.43 50 TRP A O 6
ATOM 6269 N N . LYS A 1 51 ? -0.018 26.683 -43.311 1.00 0.43 51 LYS A N 6
ATOM 6270 C CA . LYS A 1 51 ? -1.400 27.140 -43.230 1.00 12.34 51 LYS A CA 6
ATOM 6271 C C . LYS A 1 51 ? -2.345 26.135 -43.880 1.00 22.41 51 LYS A C 6
ATOM 6272 O O . LYS A 1 51 ? -2.567 26.172 -45.089 1.00 75.35 51 LYS A O 6
ATOM 6291 N N . GLU A 1 52 ? -2.898 25.238 -43.068 1.00 42.55 52 GLU A N 6
ATOM 6292 C CA . GLU A 1 52 ? -3.819 24.224 -43.567 1.00 21.35 52 GLU A CA 6
ATOM 6293 C C . GLU A 1 52 ? -5.076 24.867 -44.145 1.00 61.14 52 GLU A C 6
ATOM 6294 O O . GLU A 1 52 ? -5.844 24.223 -44.861 1.00 45.41 52 GLU A O 6
ATOM 6306 N N . LYS A 1 53 ? -5.280 26.141 -43.830 1.00 11.33 53 LYS A N 6
ATOM 6307 C CA . LYS A 1 53 ? -6.442 26.874 -44.318 1.00 14.14 53 LYS A CA 6
ATOM 6308 C C . LYS A 1 53 ? -6.283 27.228 -45.793 1.00 21.42 53 LYS A C 6
ATOM 6309 O O . LYS A 1 53 ? -7.262 27.285 -46.536 1.00 33.45 53 LYS A O 6
ATOM 6328 N N . GLU A 1 54 ? -5.043 27.463 -46.210 1.00 23.52 54 GLU A N 6
ATOM 6329 C CA . GLU A 1 54 ? -4.757 27.810 -47.597 1.00 23.41 54 GLU A CA 6
ATOM 6330 C C . GLU A 1 54 ? -4.182 26.613 -48.350 1.00 3.24 54 GLU A C 6
ATOM 6331 O O . GLU A 1 54 ? -4.537 26.361 -49.501 1.00 32.40 54 GLU A O 6
ATOM 6343 N N . PHE A 1 55 ? -3.290 25.880 -47.691 1.00 12.11 55 PHE A N 6
ATOM 6344 C CA . PHE A 1 55 ? -2.664 24.711 -48.297 1.00 40.02 55 PHE A CA 6
ATOM 6345 C C . PHE A 1 55 ? -3.172 23.425 -47.651 1.00 51.43 55 PHE A C 6
ATOM 6346 O O . PHE A 1 55 ? -2.888 23.130 -46.490 1.00 74.33 55 PHE A O 6
ATOM 6363 N N . PRO A 1 56 ? -3.943 22.642 -48.420 1.00 63.15 56 PRO A N 6
ATOM 6364 C CA . PRO A 1 56 ? -4.507 21.375 -47.945 1.00 53.32 56 PRO A CA 6
ATOM 6365 C C . PRO A 1 56 ? -3.441 20.302 -47.750 1.00 54.51 56 PRO A C 6
ATOM 6366 O O . PRO A 1 56 ? -3.671 19.303 -47.071 1.00 22.21 56 PRO A O 6
ATOM 6377 N N . ASN A 1 57 ? -2.275 20.518 -48.350 1.00 70.40 57 ASN A N 6
ATOM 6378 C CA . ASN A 1 57 ? -1.173 19.568 -48.242 1.00 13.12 57 ASN A CA 6
ATOM 6379 C C . ASN A 1 57 ? -0.834 19.293 -46.780 1.00 70.11 57 ASN A C 6
ATOM 6380 O O . ASN A 1 57 ? -0.626 18.146 -46.386 1.00 64.21 57 ASN A O 6
ATOM 6391 N N . ALA A 1 58 ? -0.781 20.353 -45.981 1.00 12.33 58 ALA A N 6
ATOM 6392 C CA . ALA A 1 58 ? -0.470 20.226 -44.562 1.00 51.14 58 ALA A CA 6
ATOM 6393 C C . ALA A 1 58 ? -1.449 19.285 -43.868 1.00 65.21 58 ALA A C 6
ATOM 6394 O O . ALA A 1 58 ? -1.050 18.435 -43.071 1.00 63.15 58 ALA A O 6
ATOM 6401 N N . LYS A 1 59 ? -2.732 19.442 -44.174 1.00 61.24 59 LYS A N 6
ATOM 6402 C CA . LYS A 1 59 ? -3.769 18.606 -43.581 1.00 25.13 59 LYS A CA 6
ATOM 6403 C C . LYS A 1 59 ? -3.598 17.149 -43.999 1.00 34.12 59 LYS A C 6
ATOM 6404 O O . LYS A 1 59 ? -3.687 16.243 -43.171 1.00 62.53 59 LYS A O 6
ATOM 6423 N N . GLU A 1 60 ? -3.353 16.932 -45.287 1.00 44.42 60 GLU A N 6
ATOM 6424 C CA . GLU A 1 60 ? -3.170 15.585 -45.813 1.00 65.23 60 GLU A CA 6
ATOM 6425 C C . GLU A 1 60 ? -2.028 14.871 -45.095 1.00 61.22 60 GLU A C 6
ATOM 6426 O O . GLU A 1 60 ? -2.143 13.699 -44.734 1.00 62.33 60 GLU A O 6
ATOM 6438 N N . LEU A 1 61 ? -0.927 15.585 -44.892 1.00 4.14 61 LEU A N 6
ATOM 6439 C CA . LEU A 1 61 ? 0.237 15.021 -44.217 1.00 65.01 61 LEU A CA 6
ATOM 6440 C C . LEU A 1 61 ? -0.069 14.735 -42.750 1.00 44.14 61 LEU A C 6
ATOM 6441 O O . LEU A 1 61 ? 0.330 13.702 -42.212 1.00 2.13 61 LEU A O 6
ATOM 6457 N N . CYS A 1 62 ? -0.781 15.656 -42.110 1.00 21.24 62 CYS A N 6
ATOM 6458 C CA . CYS A 1 62 ? -1.143 15.503 -40.706 1.00 1.03 62 CYS A CA 6
ATOM 6459 C C . CYS A 1 62 ? -1.940 14.221 -40.486 1.00 33.40 62 CYS A C 6
ATOM 6460 O O . CYS A 1 62 ? -1.648 13.443 -39.577 1.00 53.11 62 CYS A O 6
ATOM 6467 N N . PHE A 1 63 ? -2.948 14.006 -41.325 1.00 14.31 63 PHE A N 6
ATOM 6468 C CA . PHE A 1 63 ? -3.789 12.819 -41.223 1.00 1.03 63 PHE A CA 6
ATOM 6469 C C . PHE A 1 63 ? -3.049 11.584 -41.727 1.00 62.34 63 PHE A C 6
ATOM 6470 O O . PHE A 1 63 ? -3.114 10.516 -41.119 1.00 2.35 63 PHE A O 6
ATOM 6487 N N . ALA A 1 64 ? -2.346 11.738 -42.845 1.00 32.21 64 ALA A N 6
ATOM 6488 C CA . ALA A 1 64 ? -1.593 10.636 -43.431 1.00 43.54 64 ALA A CA 6
ATOM 6489 C C . ALA A 1 64 ? -0.422 10.236 -42.540 1.00 41.31 64 ALA A C 6
ATOM 6490 O O . ALA A 1 64 ? 0.152 9.160 -42.700 1.00 4.20 64 ALA A O 6
ATOM 6497 N N . ASN A 1 65 ? -0.073 11.110 -41.602 1.00 2.33 65 ASN A N 6
ATOM 6498 C CA . ASN A 1 65 ? 1.031 10.848 -40.685 1.00 62.05 65 ASN A CA 6
ATOM 6499 C C . ASN A 1 65 ? 0.912 9.455 -40.074 1.00 54.24 65 ASN A C 6
ATOM 6500 O O . ASN A 1 65 ? -0.161 9.053 -39.624 1.00 34.23 65 ASN A O 6
ATOM 6511 N N . CYS A 1 66 ? 2.021 8.723 -40.062 1.00 13.41 66 CYS A N 6
ATOM 6512 C CA . CYS A 1 66 ? 2.042 7.376 -39.506 1.00 60.35 66 CYS A CA 6
ATOM 6513 C C . CYS A 1 66 ? 3.450 6.790 -39.553 1.00 45.23 66 CYS A C 6
ATOM 6514 O O . CYS A 1 66 ? 4.290 7.192 -40.359 1.00 61.23 66 CYS A O 6
ATOM 6521 N N . PRO A 1 67 ? 3.716 5.817 -38.669 1.00 5.40 67 PRO A N 6
ATOM 6522 C CA . PRO A 1 67 ? 5.022 5.155 -38.590 1.00 12.14 67 PRO A CA 6
ATOM 6523 C C . PRO A 1 67 ? 5.295 4.266 -39.798 1.00 21.11 67 PRO A C 6
ATOM 6524 O O . PRO A 1 67 ? 4.406 3.973 -40.597 1.00 52.35 67 PRO A O 6
ATOM 6535 N N . PRO A 1 68 ? 6.554 3.824 -39.936 1.00 41.41 68 PRO A N 6
ATOM 6536 C CA . PRO A 1 68 ? 6.973 2.961 -41.044 1.00 41.02 68 PRO A CA 6
ATOM 6537 C C . PRO A 1 68 ? 6.388 1.557 -40.938 1.00 62.21 68 PRO A C 6
ATOM 6538 O O . PRO A 1 68 ? 6.258 1.008 -39.843 1.00 4.31 68 PRO A O 6
ATOM 6549 N N . LEU A 1 69 ? 6.037 0.979 -42.082 1.00 1.32 69 LEU A N 6
ATOM 6550 C CA . LEU A 1 69 ? 5.466 -0.363 -42.118 1.00 2.44 69 LEU A CA 6
ATOM 6551 C C . LEU A 1 69 ? 6.469 -1.366 -42.678 1.00 73.24 69 LEU A C 6
ATOM 6552 O O . LEU A 1 69 ? 6.086 -2.389 -43.246 1.00 13.24 69 LEU A O 6
ATOM 6568 N N . GLU A 1 70 ? 7.753 -1.067 -42.513 1.00 44.25 70 GLU A N 6
ATOM 6569 C CA . GLU A 1 70 ? 8.810 -1.944 -43.002 1.00 64.25 70 GLU A CA 6
ATOM 6570 C C . GLU A 1 70 ? 9.868 -2.174 -41.927 1.00 1.32 70 GLU A C 6
ATOM 6571 O O . GLU A 1 70 ? 9.982 -3.269 -41.378 1.00 74.21 70 GLU A O 6
ATOM 6583 N N . GLY A 1 1 ? -6.762 -4.029 -3.638 1.00 31.14 1 GLY A N 7
ATOM 6584 C CA . GLY A 1 1 ? -7.710 -3.607 -4.652 1.00 71.42 1 GLY A CA 7
ATOM 6585 C C . GLY A 1 1 ? -9.039 -4.329 -4.540 1.00 3.53 1 GLY A C 7
ATOM 6586 O O . GLY A 1 1 ? -9.398 -5.149 -5.385 1.00 4.22 1 GLY A O 7
ATOM 6590 N N . PRO A 1 2 ? -9.793 -4.024 -3.473 1.00 72.24 2 PRO A N 7
ATOM 6591 C CA . PRO A 1 2 ? -11.101 -4.639 -3.227 1.00 61.24 2 PRO A CA 7
ATOM 6592 C C . PRO A 1 2 ? -12.156 -4.179 -4.228 1.00 5.42 2 PRO A C 7
ATOM 6593 O O . PRO A 1 2 ? -12.926 -4.986 -4.746 1.00 14.23 2 PRO A O 7
ATOM 6604 N N . GLU A 1 3 ? -12.183 -2.877 -4.495 1.00 3.42 3 GLU A N 7
ATOM 6605 C CA . GLU A 1 3 ? -13.144 -2.310 -5.434 1.00 21.04 3 GLU A CA 7
ATOM 6606 C C . GLU A 1 3 ? -12.431 -1.594 -6.577 1.00 64.20 3 GLU A C 7
ATOM 6607 O O . GLU A 1 3 ? -12.363 -0.365 -6.610 1.00 34.20 3 GLU A O 7
ATOM 6619 N N . LYS A 1 4 ? -11.898 -2.372 -7.514 1.00 34.04 4 LYS A N 7
ATOM 6620 C CA . LYS A 1 4 ? -11.190 -1.815 -8.660 1.00 12.01 4 LYS A CA 7
ATOM 6621 C C . LYS A 1 4 ? -11.184 -2.798 -9.826 1.00 20.30 4 LYS A C 7
ATOM 6622 O O . LYS A 1 4 ? -10.583 -3.869 -9.744 1.00 32.25 4 LYS A O 7
ATOM 6641 N N . MET A 1 5 ? -11.855 -2.427 -10.911 1.00 41.53 5 MET A N 7
ATOM 6642 C CA . MET A 1 5 ? -11.924 -3.276 -12.095 1.00 4.50 5 MET A CA 7
ATOM 6643 C C . MET A 1 5 ? -11.621 -2.474 -13.357 1.00 61.21 5 MET A C 7
ATOM 6644 O O . MET A 1 5 ? -12.089 -2.811 -14.444 1.00 33.52 5 MET A O 7
ATOM 6658 N N . GLU A 1 6 ? -10.836 -1.412 -13.205 1.00 25.53 6 GLU A N 7
ATOM 6659 C CA . GLU A 1 6 ? -10.472 -0.563 -14.333 1.00 73.52 6 GLU A CA 7
ATOM 6660 C C . GLU A 1 6 ? -8.957 -0.427 -14.446 1.00 24.12 6 GLU A C 7
ATOM 6661 O O . GLU A 1 6 ? -8.300 0.089 -13.542 1.00 4.23 6 GLU A O 7
ATOM 6673 N N . VAL A 1 7 ? -8.408 -0.895 -15.563 1.00 4.45 7 VAL A N 7
ATOM 6674 C CA . VAL A 1 7 ? -6.970 -0.825 -15.795 1.00 1.01 7 VAL A CA 7
ATOM 6675 C C . VAL A 1 7 ? -6.577 0.513 -16.411 1.00 0.01 7 VAL A C 7
ATOM 6676 O O . VAL A 1 7 ? -7.320 1.084 -17.210 1.00 20.14 7 VAL A O 7
ATOM 6689 N N . LYS A 1 8 ? -5.403 1.009 -16.035 1.00 11.21 8 LYS A N 7
ATOM 6690 C CA . LYS A 1 8 ? -4.908 2.280 -16.551 1.00 73.00 8 LYS A CA 7
ATOM 6691 C C . LYS A 1 8 ? -3.489 2.550 -16.062 1.00 12.55 8 LYS A C 7
ATOM 6692 O O . LYS A 1 8 ? -3.284 3.315 -15.120 1.00 4.31 8 LYS A O 7
ATOM 6711 N N . GLU A 1 9 ? -2.514 1.919 -16.708 1.00 74.03 9 GLU A N 7
ATOM 6712 C CA . GLU A 1 9 ? -1.115 2.093 -16.338 1.00 1.32 9 GLU A CA 7
ATOM 6713 C C . GLU A 1 9 ? -0.205 1.270 -17.245 1.00 33.51 9 GLU A C 7
ATOM 6714 O O . GLU A 1 9 ? 0.914 1.678 -17.555 1.00 24.14 9 GLU A O 7
ATOM 6726 N N . ILE A 1 10 ? -0.695 0.108 -17.666 1.00 44.34 10 ILE A N 7
ATOM 6727 C CA . ILE A 1 10 ? 0.073 -0.772 -18.538 1.00 21.52 10 ILE A CA 7
ATOM 6728 C C . ILE A 1 10 ? -0.654 -1.011 -19.857 1.00 43.50 10 ILE A C 7
ATOM 6729 O O . ILE A 1 10 ? -1.114 -2.118 -20.133 1.00 43.55 10 ILE A O 7
ATOM 6745 N N . GLY A 1 11 ? -0.752 0.037 -20.670 1.00 1.10 11 GLY A N 7
ATOM 6746 C CA . GLY A 1 11 ? -1.422 -0.079 -21.952 1.00 13.12 11 GLY A CA 7
ATOM 6747 C C . GLY A 1 11 ? -0.456 -0.340 -23.090 1.00 42.20 11 GLY A C 7
ATOM 6748 O O . GLY A 1 11 ? -0.717 -1.175 -23.956 1.00 21.44 11 GLY A O 7
ATOM 6752 N N . ARG A 1 12 ? 0.663 0.378 -23.091 1.00 32.34 12 ARG A N 7
ATOM 6753 C CA . ARG A 1 12 ? 1.670 0.222 -24.133 1.00 21.50 12 ARG A CA 7
ATOM 6754 C C . ARG A 1 12 ? 1.081 0.524 -25.508 1.00 4.43 12 ARG A C 7
ATOM 6755 O O . ARG A 1 12 ? 0.653 -0.381 -26.224 1.00 5.40 12 ARG A O 7
ATOM 6776 N N . SER A 1 13 ? 1.063 1.803 -25.869 1.00 52.51 13 SER A N 7
ATOM 6777 C CA . SER A 1 13 ? 0.523 2.226 -27.156 1.00 13.51 13 SER A CA 7
ATOM 6778 C C . SER A 1 13 ? 1.533 1.987 -28.274 1.00 53.21 13 SER A C 7
ATOM 6779 O O . SER A 1 13 ? 2.562 1.344 -28.069 1.00 30.03 13 SER A O 7
ATOM 6787 N N . SER A 1 14 ? 1.230 2.510 -29.458 1.00 60.21 14 SER A N 7
ATOM 6788 C CA . SER A 1 14 ? 2.108 2.351 -30.611 1.00 65.51 14 SER A CA 7
ATOM 6789 C C . SER A 1 14 ? 2.612 3.705 -31.102 1.00 34.31 14 SER A C 7
ATOM 6790 O O . SER A 1 14 ? 2.843 3.899 -32.295 1.00 50.34 14 SER A O 7
ATOM 6798 N N . LYS A 1 15 ? 2.779 4.639 -30.172 1.00 71.10 15 LYS A N 7
ATOM 6799 C CA . LYS A 1 15 ? 3.256 5.976 -30.507 1.00 34.42 15 LYS A CA 7
ATOM 6800 C C . LYS A 1 15 ? 4.708 5.935 -30.970 1.00 64.10 15 LYS A C 7
ATOM 6801 O O . LYS A 1 15 ? 5.506 5.140 -30.472 1.00 61.12 15 LYS A O 7
ATOM 6820 N N . ILE A 1 16 ? 5.045 6.797 -31.924 1.00 32.05 16 ILE A N 7
ATOM 6821 C CA . ILE A 1 16 ? 6.402 6.860 -32.451 1.00 2.40 16 ILE A CA 7
ATOM 6822 C C . ILE A 1 16 ? 6.591 8.087 -33.337 1.00 72.13 16 ILE A C 7
ATOM 6823 O O . ILE A 1 16 ? 5.625 8.762 -33.694 1.00 75.53 16 ILE A O 7
ATOM 6839 N N . ILE A 1 17 ? 7.840 8.369 -33.690 1.00 25.50 17 ILE A N 7
ATOM 6840 C CA . ILE A 1 17 ? 8.155 9.512 -34.537 1.00 43.03 17 ILE A CA 7
ATOM 6841 C C . ILE A 1 17 ? 8.786 9.065 -35.852 1.00 0.23 17 ILE A C 7
ATOM 6842 O O . ILE A 1 17 ? 9.223 7.921 -35.986 1.00 42.52 17 ILE A O 7
ATOM 6858 N N . LEU A 1 18 ? 8.832 9.975 -36.819 1.00 32.22 18 LEU A N 7
ATOM 6859 C CA . LEU A 1 18 ? 9.411 9.676 -38.124 1.00 25.33 18 LEU A CA 7
ATOM 6860 C C . LEU A 1 18 ? 10.514 10.671 -38.471 1.00 24.44 18 LEU A C 7
ATOM 6861 O O . LEU A 1 18 ? 10.259 11.834 -38.782 1.00 3.22 18 LEU A O 7
ATOM 6877 N N . PRO A 1 19 ? 11.771 10.204 -38.418 1.00 73.34 19 PRO A N 7
ATOM 6878 C CA . PRO A 1 19 ? 12.938 11.035 -38.727 1.00 12.44 19 PRO A CA 7
ATOM 6879 C C . PRO A 1 19 ? 13.025 11.385 -40.208 1.00 41.52 19 PRO A C 7
ATOM 6880 O O . PRO A 1 19 ? 12.641 10.592 -41.067 1.00 22.12 19 PRO A O 7
ATOM 6891 N N . ALA A 1 20 ? 13.533 12.578 -40.501 1.00 0.33 20 ALA A N 7
ATOM 6892 C CA . ALA A 1 20 ? 13.673 13.032 -41.879 1.00 30.21 20 ALA A CA 7
ATOM 6893 C C . ALA A 1 20 ? 14.301 14.420 -41.939 1.00 0.11 20 ALA A C 7
ATOM 6894 O O . ALA A 1 20 ? 15.484 14.565 -42.248 1.00 22.31 20 ALA A O 7
ATOM 6901 N N . CYS A 1 21 ? 13.502 15.439 -41.642 1.00 53.32 21 CYS A N 7
ATOM 6902 C CA . CYS A 1 21 ? 13.978 16.817 -41.663 1.00 64.14 21 CYS A CA 7
ATOM 6903 C C . CYS A 1 21 ? 13.443 17.596 -40.465 1.00 43.14 21 CYS A C 7
ATOM 6904 O O . CYS A 1 21 ? 14.168 18.372 -39.843 1.00 30.21 21 CYS A O 7
ATOM 6911 N N . MET A 1 22 ? 12.170 17.383 -40.149 1.00 3.11 22 MET A N 7
ATOM 6912 C CA . MET A 1 22 ? 11.538 18.064 -39.025 1.00 5.23 22 MET A CA 7
ATOM 6913 C C . MET A 1 22 ? 11.175 17.073 -37.923 1.00 51.34 22 MET A C 7
ATOM 6914 O O . MET A 1 22 ? 11.593 15.915 -37.954 1.00 2.44 22 MET A O 7
ATOM 6928 N N . HIS A 1 23 ? 10.394 17.535 -36.952 1.00 2.32 23 HIS A N 7
ATOM 6929 C CA . HIS A 1 23 ? 9.974 16.689 -35.841 1.00 24.33 23 HIS A CA 7
ATOM 6930 C C . HIS A 1 23 ? 8.504 16.303 -35.977 1.00 4.34 23 HIS A C 7
ATOM 6931 O O . HIS A 1 23 ? 7.617 17.144 -35.832 1.00 24.34 23 HIS A O 7
ATOM 6945 N N . GLU A 1 24 ? 8.255 15.028 -36.257 1.00 23.24 24 GLU A N 7
ATOM 6946 C CA . GLU A 1 24 ? 6.893 14.533 -36.414 1.00 33.25 24 GLU A CA 7
ATOM 6947 C C . GLU A 1 24 ? 6.615 13.387 -35.445 1.00 22.21 24 GLU A C 7
ATOM 6948 O O . GLU A 1 24 ? 7.537 12.810 -34.866 1.00 13.20 24 GLU A O 7
ATOM 6960 N N . THR A 1 25 ? 5.338 13.061 -35.273 1.00 13.44 25 THR A N 7
ATOM 6961 C CA . THR A 1 25 ? 4.937 11.986 -34.374 1.00 3.43 25 THR A CA 7
ATOM 6962 C C . THR A 1 25 ? 3.555 11.454 -34.735 1.00 25.41 25 THR A C 7
ATOM 6963 O O . THR A 1 25 ? 2.797 12.103 -35.456 1.00 3.00 25 THR A O 7
ATOM 6974 N N . CYS A 1 26 ? 3.233 10.268 -34.229 1.00 71.12 26 CYS A N 7
ATOM 6975 C CA . CYS A 1 26 ? 1.942 9.647 -34.498 1.00 55.11 26 CYS A CA 7
ATOM 6976 C C . CYS A 1 26 ? 1.582 8.645 -33.405 1.00 73.20 26 CYS A C 7
ATOM 6977 O O . CYS A 1 26 ? 2.450 7.956 -32.870 1.00 21.12 26 CYS A O 7
ATOM 6984 N N . SER A 1 27 ? 0.295 8.569 -33.079 1.00 43.52 27 SER A N 7
ATOM 6985 C CA . SER A 1 27 ? -0.180 7.655 -32.048 1.00 23.52 27 SER A CA 7
ATOM 6986 C C . SER A 1 27 ? -1.701 7.546 -32.077 1.00 32.12 27 SER A C 7
ATOM 6987 O O . SER A 1 27 ? -2.407 8.553 -32.050 1.00 74.11 27 SER A O 7
ATOM 6995 N N . GLY A 1 28 ? -2.200 6.314 -32.132 1.00 5.30 28 GLY A N 7
ATOM 6996 C CA . GLY A 1 28 ? -3.634 6.095 -32.164 1.00 43.10 28 GLY A CA 7
ATOM 6997 C C . GLY A 1 28 ? -4.046 4.844 -31.414 1.00 1.12 28 GLY A C 7
ATOM 6998 O O . GLY A 1 28 ? -3.753 3.729 -31.844 1.00 10.25 28 GLY A O 7
ATOM 7002 N N . GLY A 1 29 ? -4.727 5.029 -30.287 1.00 31.11 29 GLY A N 7
ATOM 7003 C CA . GLY A 1 29 ? -5.167 3.897 -29.492 1.00 54.32 29 GLY A CA 7
ATOM 7004 C C . GLY A 1 29 ? -4.700 3.983 -28.053 1.00 24.41 29 GLY A C 7
ATOM 7005 O O . GLY A 1 29 ? -4.432 2.962 -27.418 1.00 14.22 29 GLY A O 7
ATOM 7009 N N . PHE A 1 30 ? -4.598 5.203 -27.537 1.00 33.14 30 PHE A N 7
ATOM 7010 C CA . PHE A 1 30 ? -4.157 5.418 -26.164 1.00 24.14 30 PHE A CA 7
ATOM 7011 C C . PHE A 1 30 ? -4.181 6.902 -25.811 1.00 5.23 30 PHE A C 7
ATOM 7012 O O . PHE A 1 30 ? -4.951 7.335 -24.954 1.00 1.23 30 PHE A O 7
ATOM 7029 N N . SER A 1 31 ? -3.331 7.677 -26.477 1.00 64.45 31 SER A N 7
ATOM 7030 C CA . SER A 1 31 ? -3.250 9.112 -26.232 1.00 32.20 31 SER A CA 7
ATOM 7031 C C . SER A 1 31 ? -3.804 9.897 -27.417 1.00 4.41 31 SER A C 7
ATOM 7032 O O . SER A 1 31 ? -4.253 11.035 -27.268 1.00 24.33 31 SER A O 7
ATOM 7040 N N . LEU A 1 32 ? -3.768 9.283 -28.594 1.00 51.12 32 LEU A N 7
ATOM 7041 C CA . LEU A 1 32 ? -4.266 9.924 -29.807 1.00 21.53 32 LEU A CA 7
ATOM 7042 C C . LEU A 1 32 ? -3.579 11.267 -30.034 1.00 74.53 32 LEU A C 7
ATOM 7043 O O . LEU A 1 32 ? -4.025 12.297 -29.530 1.00 10.42 32 LEU A O 7
ATOM 7059 N N . LYS A 1 33 ? -2.493 11.248 -30.799 1.00 71.31 33 LYS A N 7
ATOM 7060 C CA . LYS A 1 33 ? -1.746 12.464 -31.098 1.00 21.43 33 LYS A CA 7
ATOM 7061 C C . LYS A 1 33 ? -0.780 12.238 -32.257 1.00 12.13 33 LYS A C 7
ATOM 7062 O O . LYS A 1 33 ? -0.480 11.100 -32.614 1.00 73.22 33 LYS A O 7
ATOM 7081 N N . ASN A 1 34 ? -0.296 13.330 -32.839 1.00 1.43 34 ASN A N 7
ATOM 7082 C CA . ASN A 1 34 ? 0.637 13.251 -33.957 1.00 11.00 34 ASN A CA 7
ATOM 7083 C C . ASN A 1 34 ? 1.224 14.623 -34.274 1.00 52.12 34 ASN A C 7
ATOM 7084 O O . ASN A 1 34 ? 0.516 15.630 -34.263 1.00 52.21 34 ASN A O 7
ATOM 7095 N N . ASP A 1 35 ? 2.521 14.654 -34.557 1.00 44.23 35 ASP A N 7
ATOM 7096 C CA . ASP A 1 35 ? 3.204 15.902 -34.880 1.00 31.14 35 ASP A CA 7
ATOM 7097 C C . ASP A 1 35 ? 3.430 16.025 -36.383 1.00 71.02 35 ASP A C 7
ATOM 7098 O O . ASP A 1 35 ? 3.982 15.123 -37.015 1.00 13.42 35 ASP A O 7
ATOM 7107 N N . CYS A 1 36 ? 2.999 17.146 -36.951 1.00 51.23 36 CYS A N 7
ATOM 7108 C CA . CYS A 1 36 ? 3.152 17.388 -38.381 1.00 21.31 36 CYS A CA 7
ATOM 7109 C C . CYS A 1 36 ? 4.597 17.166 -38.818 1.00 61.42 36 CYS A C 7
ATOM 7110 O O . CYS A 1 36 ? 5.487 16.987 -37.987 1.00 23.10 36 CYS A O 7
ATOM 7117 N N . TRP A 1 37 ? 4.821 17.179 -40.127 1.00 65.51 37 TRP A N 7
ATOM 7118 C CA . TRP A 1 37 ? 6.158 16.979 -40.675 1.00 63.22 37 TRP A CA 7
ATOM 7119 C C . TRP A 1 37 ? 6.674 18.255 -41.330 1.00 42.25 37 TRP A C 7
ATOM 7120 O O . TRP A 1 37 ? 6.092 19.328 -41.167 1.00 71.22 37 TRP A O 7
ATOM 7141 N N . CYS A 1 38 ? 7.770 18.133 -42.073 1.00 14.03 38 CYS A N 7
ATOM 7142 C CA . CYS A 1 38 ? 8.364 19.277 -42.753 1.00 5.01 38 CYS A CA 7
ATOM 7143 C C . CYS A 1 38 ? 7.295 20.108 -43.456 1.00 42.12 38 CYS A C 7
ATOM 7144 O O . CYS A 1 38 ? 6.278 19.579 -43.905 1.00 52.33 38 CYS A O 7
ATOM 7151 N N . CYS A 1 39 ? 7.533 21.412 -43.548 1.00 50.24 39 CYS A N 7
ATOM 7152 C CA . CYS A 1 39 ? 6.592 22.318 -44.196 1.00 72.43 39 CYS A CA 7
ATOM 7153 C C . CYS A 1 39 ? 7.174 22.871 -45.494 1.00 24.52 39 CYS A C 7
ATOM 7154 O O . CYS A 1 39 ? 8.168 22.357 -46.010 1.00 30.12 39 CYS A O 7
ATOM 7161 N N . LEU A 1 40 ? 6.550 23.920 -46.016 1.00 11.31 40 LEU A N 7
ATOM 7162 C CA . LEU A 1 40 ? 7.006 24.544 -47.253 1.00 53.33 40 LEU A CA 7
ATOM 7163 C C . LEU A 1 40 ? 8.508 24.804 -47.211 1.00 22.12 40 LEU A C 7
ATOM 7164 O O . LEU A 1 40 ? 9.230 24.487 -48.157 1.00 32.05 40 LEU A O 7
ATOM 7180 N N . ARG A 1 41 ? 8.973 25.380 -46.107 1.00 51.42 41 ARG A N 7
ATOM 7181 C CA . ARG A 1 41 ? 10.390 25.682 -45.941 1.00 73.50 41 ARG A CA 7
ATOM 7182 C C . ARG A 1 41 ? 10.655 26.315 -44.579 1.00 14.55 41 ARG A C 7
ATOM 7183 O O . ARG A 1 41 ? 10.066 27.341 -44.234 1.00 51.20 41 ARG A O 7
ATOM 7204 N N . LEU A 1 42 ? 11.543 25.698 -43.808 1.00 10.45 42 LEU A N 7
ATOM 7205 C CA . LEU A 1 42 ? 11.886 26.202 -42.482 1.00 21.41 42 LEU A CA 7
ATOM 7206 C C . LEU A 1 42 ? 13.363 25.970 -42.177 1.00 15.11 42 LEU A C 7
ATOM 7207 O O . LEU A 1 42 ? 13.944 24.968 -42.594 1.00 4.32 42 LEU A O 7
ATOM 7223 N N . LYS A 1 43 ? 13.963 26.902 -41.445 1.00 3.11 43 LYS A N 7
ATOM 7224 C CA . LYS A 1 43 ? 15.371 26.799 -41.080 1.00 2.42 43 LYS A CA 7
ATOM 7225 C C . LYS A 1 43 ? 15.527 26.287 -39.652 1.00 30.43 43 LYS A C 7
ATOM 7226 O O . LYS A 1 43 ? 16.486 25.583 -39.334 1.00 64.34 43 LYS A O 7
ATOM 7245 N N . THR A 1 44 ? 14.577 26.643 -38.793 1.00 34.42 44 THR A N 7
ATOM 7246 C CA . THR A 1 44 ? 14.608 26.218 -37.399 1.00 3.31 44 THR A CA 7
ATOM 7247 C C . THR A 1 44 ? 13.483 25.235 -37.098 1.00 12.33 44 THR A C 7
ATOM 7248 O O . THR A 1 44 ? 13.687 24.231 -36.415 1.00 2.52 44 THR A O 7
ATOM 7259 N N . LYS A 1 45 ? 12.293 25.529 -37.612 1.00 4.32 45 LYS A N 7
ATOM 7260 C CA . LYS A 1 45 ? 11.134 24.670 -37.400 1.00 43.51 45 LYS A CA 7
ATOM 7261 C C . LYS A 1 45 ? 9.889 25.267 -38.048 1.00 42.24 45 LYS A C 7
ATOM 7262 O O . LYS A 1 45 ? 9.016 24.540 -38.520 1.00 35.03 45 LYS A O 7
ATOM 7281 N N . GLN A 1 46 ? 9.817 26.594 -38.069 1.00 53.22 46 GLN A N 7
ATOM 7282 C CA . GLN A 1 46 ? 8.678 27.287 -38.661 1.00 4.31 46 GLN A CA 7
ATOM 7283 C C . GLN A 1 46 ? 9.143 28.423 -39.567 1.00 23.41 46 GLN A C 7
ATOM 7284 O O . GLN A 1 46 ? 10.215 28.993 -39.364 1.00 33.14 46 GLN A O 7
ATOM 7298 N N . ALA A 1 47 ? 8.330 28.745 -40.568 1.00 5.14 47 ALA A N 7
ATOM 7299 C CA . ALA A 1 47 ? 8.658 29.813 -41.504 1.00 11.42 47 ALA A CA 7
ATOM 7300 C C . ALA A 1 47 ? 7.563 29.979 -42.553 1.00 24.34 47 ALA A C 7
ATOM 7301 O O . ALA A 1 47 ? 6.762 30.911 -42.486 1.00 3.22 47 ALA A O 7
ATOM 7308 N N . ARG A 1 48 ? 7.536 29.069 -43.521 1.00 33.32 48 ARG A N 7
ATOM 7309 C CA . ARG A 1 48 ? 6.540 29.115 -44.585 1.00 43.50 48 ARG A CA 7
ATOM 7310 C C . ARG A 1 48 ? 5.708 27.837 -44.608 1.00 22.43 48 ARG A C 7
ATOM 7311 O O . ARG A 1 48 ? 6.243 26.738 -44.761 1.00 73.04 48 ARG A O 7
ATOM 7332 N N . CYS A 1 49 ? 4.397 27.987 -44.453 1.00 40.22 49 CYS A N 7
ATOM 7333 C CA . CYS A 1 49 ? 3.490 26.846 -44.455 1.00 23.32 49 CYS A CA 7
ATOM 7334 C C . CYS A 1 49 ? 2.086 27.267 -44.877 1.00 52.21 49 CYS A C 7
ATOM 7335 O O . CYS A 1 49 ? 1.841 28.437 -45.173 1.00 75.41 49 CYS A O 7
ATOM 7342 N N . TRP A 1 50 ? 1.169 26.307 -44.902 1.00 53.01 50 TRP A N 7
ATOM 7343 C CA . TRP A 1 50 ? -0.211 26.578 -45.288 1.00 15.51 50 TRP A CA 7
ATOM 7344 C C . TRP A 1 50 ? -1.164 26.312 -44.127 1.00 45.31 50 TRP A C 7
ATOM 7345 O O . TRP A 1 50 ? -1.048 25.300 -43.436 1.00 13.13 50 TRP A O 7
ATOM 7366 N N . LYS A 1 51 ? -2.105 27.227 -43.918 1.00 24.32 51 LYS A N 7
ATOM 7367 C CA . LYS A 1 51 ? -3.079 27.090 -42.841 1.00 45.43 51 LYS A CA 7
ATOM 7368 C C . LYS A 1 51 ? -4.090 25.994 -43.159 1.00 15.13 51 LYS A C 7
ATOM 7369 O O . LYS A 1 51 ? -4.602 25.914 -44.275 1.00 64.21 51 LYS A O 7
ATOM 7388 N N . GLU A 1 52 ? -4.376 25.153 -42.169 1.00 45.50 52 GLU A N 7
ATOM 7389 C CA . GLU A 1 52 ? -5.327 24.063 -42.344 1.00 73.24 52 GLU A CA 7
ATOM 7390 C C . GLU A 1 52 ? -6.730 24.602 -42.607 1.00 54.13 52 GLU A C 7
ATOM 7391 O O . GLU A 1 52 ? -7.576 23.913 -43.178 1.00 52.33 52 GLU A O 7
ATOM 7403 N N . LYS A 1 53 ? -6.971 25.839 -42.186 1.00 41.10 53 LYS A N 7
ATOM 7404 C CA . LYS A 1 53 ? -8.270 26.473 -42.375 1.00 50.43 53 LYS A CA 7
ATOM 7405 C C . LYS A 1 53 ? -8.456 26.911 -43.825 1.00 30.43 53 LYS A C 7
ATOM 7406 O O . LYS A 1 53 ? -9.546 26.791 -44.383 1.00 10.10 53 LYS A O 7
ATOM 7425 N N . GLU A 1 54 ? -7.385 27.416 -44.428 1.00 25.00 54 GLU A N 7
ATOM 7426 C CA . GLU A 1 54 ? -7.431 27.870 -45.813 1.00 34.21 54 GLU A CA 7
ATOM 7427 C C . GLU A 1 54 ? -6.969 26.768 -46.762 1.00 40.34 54 GLU A C 7
ATOM 7428 O O . GLU A 1 54 ? -7.108 26.884 -47.980 1.00 54.02 54 GLU A O 7
ATOM 7440 N N . PHE A 1 55 ? -6.417 25.700 -46.196 1.00 54.20 55 PHE A N 7
ATOM 7441 C CA . PHE A 1 55 ? -5.932 24.578 -46.991 1.00 35.10 55 PHE A CA 7
ATOM 7442 C C . PHE A 1 55 ? -6.267 23.250 -46.318 1.00 20.01 55 PHE A C 7
ATOM 7443 O O . PHE A 1 55 ? -5.763 22.926 -45.242 1.00 70.24 55 PHE A O 7
ATOM 7460 N N . PRO A 1 56 ? -7.139 22.462 -46.965 1.00 43.31 56 PRO A N 7
ATOM 7461 C CA . PRO A 1 56 ? -7.561 21.157 -46.448 1.00 62.05 56 PRO A CA 7
ATOM 7462 C C . PRO A 1 56 ? -6.440 20.124 -46.498 1.00 73.12 56 PRO A C 7
ATOM 7463 O O . PRO A 1 56 ? -6.415 19.183 -45.706 1.00 11.54 56 PRO A O 7
ATOM 7474 N N . ASN A 1 57 ? -5.515 20.306 -47.434 1.00 42.15 57 ASN A N 7
ATOM 7475 C CA . ASN A 1 57 ? -4.391 19.389 -47.587 1.00 72.02 57 ASN A CA 7
ATOM 7476 C C . ASN A 1 57 ? -3.556 19.335 -46.311 1.00 71.44 57 ASN A C 7
ATOM 7477 O O . ASN A 1 57 ? -3.003 18.292 -45.964 1.00 23.03 57 ASN A O 7
ATOM 7488 N N . ALA A 1 58 ? -3.471 20.465 -45.618 1.00 1.20 58 ALA A N 7
ATOM 7489 C CA . ALA A 1 58 ? -2.706 20.546 -44.380 1.00 32.13 58 ALA A CA 7
ATOM 7490 C C . ALA A 1 58 ? -3.197 19.521 -43.363 1.00 71.54 58 ALA A C 7
ATOM 7491 O O . ALA A 1 58 ? -2.404 18.785 -42.775 1.00 72.45 58 ALA A O 7
ATOM 7498 N N . LYS A 1 59 ? -4.509 19.477 -43.160 1.00 55.32 59 LYS A N 7
ATOM 7499 C CA . LYS A 1 59 ? -5.107 18.542 -42.215 1.00 75.21 59 LYS A CA 7
ATOM 7500 C C . LYS A 1 59 ? -4.955 17.104 -42.702 1.00 41.41 59 LYS A C 7
ATOM 7501 O O . LYS A 1 59 ? -4.686 16.198 -41.914 1.00 43.41 59 LYS A O 7
ATOM 7520 N N . GLU A 1 60 ? -5.127 16.904 -44.005 1.00 13.10 60 GLU A N 7
ATOM 7521 C CA . GLU A 1 60 ? -5.008 15.576 -44.595 1.00 43.25 60 GLU A CA 7
ATOM 7522 C C . GLU A 1 60 ? -3.589 15.037 -44.438 1.00 60.43 60 GLU A C 7
ATOM 7523 O O . GLU A 1 60 ? -3.390 13.888 -44.040 1.00 61.04 60 GLU A O 7
ATOM 7535 N N . LEU A 1 61 ? -2.606 15.873 -44.754 1.00 32.22 61 LEU A N 7
ATOM 7536 C CA . LEU A 1 61 ? -1.205 15.481 -44.649 1.00 1.05 61 LEU A CA 7
ATOM 7537 C C . LEU A 1 61 ? -0.815 15.238 -43.194 1.00 11.40 61 LEU A C 7
ATOM 7538 O O . LEU A 1 61 ? -0.129 14.266 -42.878 1.00 4.32 61 LEU A O 7
ATOM 7554 N N . CYS A 1 62 ? -1.259 16.127 -42.312 1.00 12.23 62 CYS A N 7
ATOM 7555 C CA . CYS A 1 62 ? -0.959 16.010 -40.890 1.00 31.21 62 CYS A CA 7
ATOM 7556 C C . CYS A 1 62 ? -1.560 14.732 -40.311 1.00 11.33 62 CYS A C 7
ATOM 7557 O O . CYS A 1 62 ? -0.934 14.051 -39.498 1.00 43.44 62 CYS A O 7
ATOM 7564 N N . PHE A 1 63 ? -2.778 14.413 -40.735 1.00 14.23 63 PHE A N 7
ATOM 7565 C CA . PHE A 1 63 ? -3.465 13.218 -40.258 1.00 51.22 63 PHE A CA 7
ATOM 7566 C C . PHE A 1 63 ? -2.774 11.956 -40.765 1.00 32.50 63 PHE A C 7
ATOM 7567 O O . PHE A 1 63 ? -2.602 10.989 -40.023 1.00 32.00 63 PHE A O 7
ATOM 7584 N N . ALA A 1 64 ? -2.381 11.972 -42.034 1.00 51.34 64 ALA A N 7
ATOM 7585 C CA . ALA A 1 64 ? -1.708 10.830 -42.641 1.00 0.43 64 ALA A CA 7
ATOM 7586 C C . ALA A 1 64 ? -0.276 10.703 -42.131 1.00 53.15 64 ALA A C 7
ATOM 7587 O O . ALA A 1 64 ? 0.281 9.607 -42.085 1.00 14.22 64 ALA A O 7
ATOM 7594 N N . ASN A 1 65 ? 0.314 11.832 -41.751 1.00 62.53 65 ASN A N 7
ATOM 7595 C CA . ASN A 1 65 ? 1.682 11.846 -41.246 1.00 64.25 65 ASN A CA 7
ATOM 7596 C C . ASN A 1 65 ? 1.862 10.817 -40.134 1.00 45.31 65 ASN A C 7
ATOM 7597 O O . ASN A 1 65 ? 1.246 10.919 -39.073 1.00 55.23 65 ASN A O 7
ATOM 7608 N N . CYS A 1 66 ? 2.712 9.827 -40.384 1.00 24.24 66 CYS A N 7
ATOM 7609 C CA . CYS A 1 66 ? 2.975 8.779 -39.405 1.00 2.04 66 CYS A CA 7
ATOM 7610 C C . CYS A 1 66 ? 4.286 8.062 -39.714 1.00 21.21 66 CYS A C 7
ATOM 7611 O O . CYS A 1 66 ? 4.733 8.000 -40.859 1.00 65.23 66 CYS A O 7
ATOM 7618 N N . PRO A 1 67 ? 4.917 7.506 -38.669 1.00 4.41 67 PRO A N 7
ATOM 7619 C CA . PRO A 1 67 ? 6.185 6.783 -38.803 1.00 62.23 67 PRO A CA 7
ATOM 7620 C C . PRO A 1 67 ? 6.020 5.455 -39.535 1.00 21.03 67 PRO A C 7
ATOM 7621 O O . PRO A 1 67 ? 4.908 4.992 -39.788 1.00 14.22 67 PRO A O 7
ATOM 7632 N N . PRO A 1 68 ? 7.152 4.826 -39.883 1.00 22.51 68 PRO A N 7
ATOM 7633 C CA . PRO A 1 68 ? 7.159 3.541 -40.589 1.00 54.14 68 PRO A CA 7
ATOM 7634 C C . PRO A 1 68 ? 6.675 2.393 -39.710 1.00 3.24 68 PRO A C 7
ATOM 7635 O O . PRO A 1 68 ? 6.638 2.510 -38.484 1.00 14.10 68 PRO A O 7
ATOM 7646 N N . LEU A 1 69 ? 6.307 1.284 -40.342 1.00 10.34 69 LEU A N 7
ATOM 7647 C CA . LEU A 1 69 ? 5.826 0.114 -39.616 1.00 22.23 69 LEU A CA 7
ATOM 7648 C C . LEU A 1 69 ? 6.942 -0.910 -39.434 1.00 72.52 69 LEU A C 7
ATOM 7649 O O . LEU A 1 69 ? 6.693 -2.115 -39.412 1.00 60.33 69 LEU A O 7
ATOM 7665 N N . GLU A 1 70 ? 8.171 -0.422 -39.302 1.00 42.13 70 GLU A N 7
ATOM 7666 C CA . GLU A 1 70 ? 9.324 -1.296 -39.121 1.00 43.21 70 GLU A CA 7
ATOM 7667 C C . GLU A 1 70 ? 9.883 -1.173 -37.706 1.00 50.13 70 GLU A C 7
ATOM 7668 O O . GLU A 1 70 ? 10.254 -2.169 -37.086 1.00 74.24 70 GLU A O 7
ATOM 7680 N N . GLY A 1 1 ? 7.609 12.421 -15.756 1.00 14.53 1 GLY A N 8
ATOM 7681 C CA . GLY A 1 1 ? 7.964 11.979 -14.420 1.00 12.11 1 GLY A CA 8
ATOM 7682 C C . GLY A 1 1 ? 7.594 10.530 -14.171 1.00 52.34 1 GLY A C 8
ATOM 7683 O O . GLY A 1 1 ? 7.205 9.801 -15.084 1.00 52.31 1 GLY A O 8
ATOM 7687 N N . PRO A 1 2 ? 7.716 10.092 -12.909 1.00 52.55 2 PRO A N 8
ATOM 7688 C CA . PRO A 1 2 ? 7.397 8.717 -12.514 1.00 42.25 2 PRO A CA 8
ATOM 7689 C C . PRO A 1 2 ? 5.901 8.429 -12.574 1.00 30.04 2 PRO A C 8
ATOM 7690 O O . PRO A 1 2 ? 5.486 7.334 -12.951 1.00 54.15 2 PRO A O 8
ATOM 7701 N N . GLU A 1 3 ? 5.097 9.419 -12.198 1.00 72.22 3 GLU A N 8
ATOM 7702 C CA . GLU A 1 3 ? 3.646 9.270 -12.209 1.00 24.51 3 GLU A CA 8
ATOM 7703 C C . GLU A 1 3 ? 3.006 10.251 -13.186 1.00 14.22 3 GLU A C 8
ATOM 7704 O O . GLU A 1 3 ? 2.318 11.189 -12.781 1.00 34.53 3 GLU A O 8
ATOM 7716 N N . LYS A 1 4 ? 3.237 10.030 -14.475 1.00 70.42 4 LYS A N 8
ATOM 7717 C CA . LYS A 1 4 ? 2.683 10.892 -15.512 1.00 1.51 4 LYS A CA 8
ATOM 7718 C C . LYS A 1 4 ? 1.941 10.073 -16.562 1.00 55.15 4 LYS A C 8
ATOM 7719 O O . LYS A 1 4 ? 0.782 10.349 -16.873 1.00 43.15 4 LYS A O 8
ATOM 7738 N N . MET A 1 5 ? 2.614 9.064 -17.104 1.00 65.13 5 MET A N 8
ATOM 7739 C CA . MET A 1 5 ? 2.016 8.203 -18.118 1.00 64.11 5 MET A CA 8
ATOM 7740 C C . MET A 1 5 ? 1.885 6.772 -17.607 1.00 34.21 5 MET A C 8
ATOM 7741 O O . MET A 1 5 ? 2.874 6.146 -17.228 1.00 34.32 5 MET A O 8
ATOM 7755 N N . GLU A 1 6 ? 0.657 6.261 -17.600 1.00 1.34 6 GLU A N 8
ATOM 7756 C CA . GLU A 1 6 ? 0.398 4.904 -17.133 1.00 53.25 6 GLU A CA 8
ATOM 7757 C C . GLU A 1 6 ? -0.980 4.428 -17.585 1.00 12.15 6 GLU A C 8
ATOM 7758 O O . GLU A 1 6 ? -1.149 3.279 -17.994 1.00 12.34 6 GLU A O 8
ATOM 7770 N N . VAL A 1 7 ? -1.963 5.320 -17.506 1.00 61.21 7 VAL A N 8
ATOM 7771 C CA . VAL A 1 7 ? -3.326 4.992 -17.906 1.00 51.23 7 VAL A CA 8
ATOM 7772 C C . VAL A 1 7 ? -3.479 5.036 -19.422 1.00 73.25 7 VAL A C 8
ATOM 7773 O O . VAL A 1 7 ? -2.925 5.910 -20.089 1.00 51.10 7 VAL A O 8
ATOM 7786 N N . LYS A 1 8 ? -4.236 4.086 -19.963 1.00 3.33 8 LYS A N 8
ATOM 7787 C CA . LYS A 1 8 ? -4.465 4.016 -21.401 1.00 23.41 8 LYS A CA 8
ATOM 7788 C C . LYS A 1 8 ? -5.504 2.950 -21.735 1.00 1.14 8 LYS A C 8
ATOM 7789 O O . LYS A 1 8 ? -5.250 2.053 -22.537 1.00 43.05 8 LYS A O 8
ATOM 7808 N N . GLU A 1 9 ? -6.675 3.057 -21.114 1.00 63.20 9 GLU A N 8
ATOM 7809 C CA . GLU A 1 9 ? -7.752 2.102 -21.347 1.00 22.20 9 GLU A CA 8
ATOM 7810 C C . GLU A 1 9 ? -8.137 2.066 -22.823 1.00 72.21 9 GLU A C 8
ATOM 7811 O O . GLU A 1 9 ? -7.961 3.047 -23.545 1.00 40.44 9 GLU A O 8
ATOM 7823 N N . ILE A 1 10 ? -8.663 0.928 -23.264 1.00 30.25 10 ILE A N 8
ATOM 7824 C CA . ILE A 1 10 ? -9.074 0.764 -24.652 1.00 63.24 10 ILE A CA 8
ATOM 7825 C C . ILE A 1 10 ? -7.954 1.164 -25.608 1.00 32.45 10 ILE A C 8
ATOM 7826 O O . ILE A 1 10 ? -8.184 1.868 -26.589 1.00 42.53 10 ILE A O 8
ATOM 7842 N N . GLY A 1 11 ? -6.741 0.707 -25.313 1.00 63.51 11 GLY A N 8
ATOM 7843 C CA . GLY A 1 11 ? -5.603 1.025 -26.156 1.00 53.31 11 GLY A CA 8
ATOM 7844 C C . GLY A 1 11 ? -5.238 -0.111 -27.091 1.00 1.32 11 GLY A C 8
ATOM 7845 O O . GLY A 1 11 ? -4.135 -0.654 -27.017 1.00 54.44 11 GLY A O 8
ATOM 7849 N N . ARG A 1 12 ? -6.166 -0.472 -27.971 1.00 23.40 12 ARG A N 8
ATOM 7850 C CA . ARG A 1 12 ? -5.936 -1.553 -28.922 1.00 35.40 12 ARG A CA 8
ATOM 7851 C C . ARG A 1 12 ? -5.936 -1.027 -30.354 1.00 54.31 12 ARG A C 8
ATOM 7852 O O . ARG A 1 12 ? -6.690 -1.505 -31.202 1.00 63.00 12 ARG A O 8
ATOM 7873 N N . SER A 1 13 ? -5.087 -0.039 -30.616 1.00 3.43 13 SER A N 8
ATOM 7874 C CA . SER A 1 13 ? -4.992 0.556 -31.944 1.00 4.23 13 SER A CA 8
ATOM 7875 C C . SER A 1 13 ? -3.539 0.631 -32.403 1.00 25.52 13 SER A C 8
ATOM 7876 O O . SER A 1 13 ? -3.238 1.185 -33.460 1.00 24.31 13 SER A O 8
ATOM 7884 N N . SER A 1 14 ? -2.641 0.068 -31.600 1.00 32.04 14 SER A N 8
ATOM 7885 C CA . SER A 1 14 ? -1.219 0.073 -31.920 1.00 43.22 14 SER A CA 8
ATOM 7886 C C . SER A 1 14 ? -0.700 1.500 -32.069 1.00 15.45 14 SER A C 8
ATOM 7887 O O . SER A 1 14 ? 0.098 1.795 -32.959 1.00 34.33 14 SER A O 8
ATOM 7895 N N . LYS A 1 15 ? -1.160 2.384 -31.189 1.00 53.45 15 LYS A N 8
ATOM 7896 C CA . LYS A 1 15 ? -0.744 3.781 -31.219 1.00 51.44 15 LYS A CA 8
ATOM 7897 C C . LYS A 1 15 ? 0.723 3.921 -30.825 1.00 33.25 15 LYS A C 8
ATOM 7898 O O . LYS A 1 15 ? 1.214 3.193 -29.961 1.00 44.04 15 LYS A O 8
ATOM 7917 N N . ILE A 1 16 ? 1.415 4.860 -31.460 1.00 61.11 16 ILE A N 8
ATOM 7918 C CA . ILE A 1 16 ? 2.825 5.095 -31.173 1.00 15.45 16 ILE A CA 8
ATOM 7919 C C . ILE A 1 16 ? 3.309 6.389 -31.818 1.00 53.24 16 ILE A C 8
ATOM 7920 O O . ILE A 1 16 ? 2.578 7.028 -32.576 1.00 72.55 16 ILE A O 8
ATOM 7936 N N . ILE A 1 17 ? 4.545 6.769 -31.514 1.00 41.05 17 ILE A N 8
ATOM 7937 C CA . ILE A 1 17 ? 5.128 7.985 -32.068 1.00 11.11 17 ILE A CA 8
ATOM 7938 C C . ILE A 1 17 ? 6.306 7.664 -32.981 1.00 23.22 17 ILE A C 8
ATOM 7939 O O . ILE A 1 17 ? 6.840 6.554 -32.956 1.00 44.13 17 ILE A O 8
ATOM 7955 N N . LEU A 1 18 ? 6.709 8.642 -33.784 1.00 74.05 18 LEU A N 8
ATOM 7956 C CA . LEU A 1 18 ? 7.826 8.465 -34.705 1.00 63.12 18 LEU A CA 8
ATOM 7957 C C . LEU A 1 18 ? 8.832 9.603 -34.566 1.00 51.32 18 LEU A C 8
ATOM 7958 O O . LEU A 1 18 ? 8.586 10.736 -34.982 1.00 20.22 18 LEU A O 8
ATOM 7974 N N . PRO A 1 19 ? 9.994 9.297 -33.970 1.00 13.44 19 PRO A N 8
ATOM 7975 C CA . PRO A 1 19 ? 11.061 10.281 -33.765 1.00 23.13 19 PRO A CA 8
ATOM 7976 C C . PRO A 1 19 ? 11.729 10.693 -35.072 1.00 54.03 19 PRO A C 8
ATOM 7977 O O . PRO A 1 19 ? 11.825 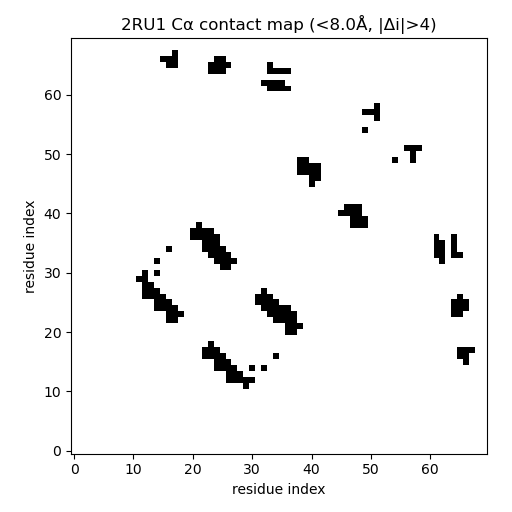9.899 -36.008 1.00 3.32 19 PRO A O 8
ATOM 7988 N N . ALA A 1 20 ? 12.188 11.939 -35.130 1.00 32.20 20 ALA A N 8
ATOM 7989 C CA . ALA A 1 20 ? 12.848 12.455 -36.322 1.00 44.13 20 ALA A CA 8
ATOM 7990 C C . ALA A 1 20 ? 13.280 13.904 -36.127 1.00 5.34 20 ALA A C 8
ATOM 7991 O O . ALA A 1 20 ? 14.460 14.188 -35.916 1.00 41.31 20 ALA A O 8
ATOM 7998 N N . CYS A 1 21 ? 12.319 14.818 -36.198 1.00 13.40 21 CYS A N 8
ATOM 7999 C CA . CYS A 1 21 ? 12.599 16.239 -36.030 1.00 2.11 21 CYS A CA 8
ATOM 8000 C C . CYS A 1 21 ? 11.566 16.893 -35.117 1.00 2.21 21 CYS A C 8
ATOM 8001 O O . CYS A 1 21 ? 11.902 17.739 -34.288 1.00 62.15 21 CYS A O 8
ATOM 8008 N N . MET A 1 22 ? 10.308 16.495 -35.275 1.00 62.21 22 MET A N 8
ATOM 8009 C CA . MET A 1 22 ? 9.226 17.041 -34.464 1.00 43.00 22 MET A CA 8
ATOM 8010 C C . MET A 1 22 ? 8.503 15.933 -33.705 1.00 74.05 22 MET A C 8
ATOM 8011 O O . MET A 1 22 ? 8.970 14.795 -33.653 1.00 45.02 22 MET A O 8
ATOM 8025 N N . HIS A 1 23 ? 7.359 16.273 -33.118 1.00 64.35 23 HIS A N 8
ATOM 8026 C CA . HIS A 1 23 ? 6.571 15.306 -32.363 1.00 22.32 23 HIS A CA 8
ATOM 8027 C C . HIS A 1 23 ? 5.356 14.850 -33.165 1.00 62.40 23 HIS A C 8
ATOM 8028 O O . HIS A 1 23 ? 4.414 15.614 -33.369 1.00 71.04 23 HIS A O 8
ATOM 8042 N N . GLU A 1 24 ? 5.387 13.600 -33.617 1.00 73.12 24 GLU A N 8
ATOM 8043 C CA . GLU A 1 24 ? 4.288 13.044 -34.398 1.00 61.14 24 GLU A CA 8
ATOM 8044 C C . GLU A 1 24 ? 3.737 11.782 -33.741 1.00 21.21 24 GLU A C 8
ATOM 8045 O O . GLU A 1 24 ? 4.368 11.202 -32.856 1.00 53.20 24 GLU A O 8
ATOM 8057 N N . THR A 1 25 ? 2.555 11.361 -34.179 1.00 53.04 25 THR A N 8
ATOM 8058 C CA . THR A 1 25 ? 1.917 10.170 -33.634 1.00 32.34 25 THR A CA 8
ATOM 8059 C C . THR A 1 25 ? 1.014 9.506 -34.668 1.00 4.43 25 THR A C 8
ATOM 8060 O O . THR A 1 25 ? 0.619 10.130 -35.653 1.00 50.20 25 THR A O 8
ATOM 8071 N N . CYS A 1 26 ? 0.691 8.238 -34.437 1.00 51.44 26 CYS A N 8
ATOM 8072 C CA . CYS A 1 26 ? -0.166 7.490 -35.349 1.00 22.52 26 CYS A CA 8
ATOM 8073 C C . CYS A 1 26 ? -0.848 6.331 -34.626 1.00 42.33 26 CYS A C 8
ATOM 8074 O O . CYS A 1 26 ? -0.270 5.721 -33.727 1.00 32.21 26 CYS A O 8
ATOM 8081 N N . SER A 1 27 ? -2.080 6.035 -35.027 1.00 20.32 27 SER A N 8
ATOM 8082 C CA . SER A 1 27 ? -2.843 4.952 -34.416 1.00 4.43 27 SER A CA 8
ATOM 8083 C C . SER A 1 27 ? -4.035 4.569 -35.287 1.00 32.03 27 SER A C 8
ATOM 8084 O O . SER A 1 27 ? -4.973 5.348 -35.453 1.00 44.11 27 SER A O 8
ATOM 8092 N N . GLY A 1 28 ? -3.991 3.361 -35.841 1.00 14.11 28 GLY A N 8
ATOM 8093 C CA . GLY A 1 28 ? -5.073 2.894 -36.688 1.00 40.13 28 GLY A CA 8
ATOM 8094 C C . GLY A 1 28 ? -5.604 1.541 -36.258 1.00 63.02 28 GLY A C 8
ATOM 8095 O O . GLY A 1 28 ? -4.857 0.565 -36.196 1.00 35.11 28 GLY A O 8
ATOM 8099 N N . GLY A 1 29 ? -6.898 1.482 -35.959 1.00 1.44 29 GLY A N 8
ATOM 8100 C CA . GLY A 1 29 ? -7.505 0.235 -35.534 1.00 32.41 29 GLY A CA 8
ATOM 8101 C C . GLY A 1 29 ? -8.841 0.444 -34.849 1.00 31.32 29 GLY A C 8
ATOM 8102 O O . GLY A 1 29 ? -9.790 -0.307 -35.079 1.00 45.34 29 GLY A O 8
ATOM 8106 N N . PHE A 1 30 ? -8.917 1.465 -34.002 1.00 43.43 30 PHE A N 8
ATOM 8107 C CA . PHE A 1 30 ? -10.146 1.769 -33.279 1.00 2.51 30 PHE A CA 8
ATOM 8108 C C . PHE A 1 30 ? -10.158 3.223 -32.814 1.00 23.32 30 PHE A C 8
ATOM 8109 O O . PHE A 1 30 ? -11.183 3.900 -32.886 1.00 42.42 30 PHE A O 8
ATOM 8126 N N . SER A 1 31 ? -9.011 3.694 -32.336 1.00 4.33 31 SER A N 8
ATOM 8127 C CA . SER A 1 31 ? -8.889 5.065 -31.854 1.00 52.43 31 SER A CA 8
ATOM 8128 C C . SER A 1 31 ? -8.779 6.043 -33.021 1.00 31.24 31 SER A C 8
ATOM 8129 O O . SER A 1 31 ? -9.338 7.140 -32.982 1.00 34.42 31 SER A O 8
ATOM 8137 N N . LEU A 1 32 ? -8.054 5.638 -34.057 1.00 71.53 32 LEU A N 8
ATOM 8138 C CA . LEU A 1 32 ? -7.869 6.476 -35.236 1.00 54.45 32 LEU A CA 8
ATOM 8139 C C . LEU A 1 32 ? -7.387 7.869 -34.844 1.00 12.23 32 LEU A C 8
ATOM 8140 O O . LEU A 1 32 ? -8.187 8.790 -34.672 1.00 23.53 32 LEU A O 8
ATOM 8156 N N . LYS A 1 33 ? -6.074 8.018 -34.705 1.00 71.33 33 LYS A N 8
ATOM 8157 C CA . LYS A 1 33 ? -5.483 9.299 -34.337 1.00 32.35 33 LYS A CA 8
ATOM 8158 C C . LYS A 1 33 ? -4.036 9.387 -34.811 1.00 52.21 33 LYS A C 8
ATOM 8159 O O . LYS A 1 33 ? -3.397 8.370 -35.075 1.00 43.02 33 LYS A O 8
ATOM 8178 N N . ASN A 1 34 ? -3.526 10.610 -34.916 1.00 12.14 34 ASN A N 8
ATOM 8179 C CA . ASN A 1 34 ? -2.154 10.831 -35.358 1.00 20.35 34 ASN A CA 8
ATOM 8180 C C . ASN A 1 34 ? -1.744 12.286 -35.153 1.00 22.25 34 ASN A C 8
ATOM 8181 O O . ASN A 1 34 ? -2.529 13.203 -35.395 1.00 64.20 34 ASN A O 8
ATOM 8192 N N . ASP A 1 35 ? -0.510 12.489 -34.705 1.00 44.22 35 ASP A N 8
ATOM 8193 C CA . ASP A 1 35 ? 0.006 13.833 -34.469 1.00 63.41 35 ASP A CA 8
ATOM 8194 C C . ASP A 1 35 ? 0.856 14.303 -35.646 1.00 12.14 35 ASP A C 8
ATOM 8195 O O . ASP A 1 35 ? 1.718 13.573 -36.134 1.00 25.53 35 ASP A O 8
ATOM 8204 N N . CYS A 1 36 ? 0.605 15.527 -36.097 1.00 42.44 36 CYS A N 8
ATOM 8205 C CA . CYS A 1 36 ? 1.345 16.096 -37.218 1.00 30.14 36 CYS A CA 8
ATOM 8206 C C . CYS A 1 36 ? 2.847 15.900 -37.033 1.00 60.21 36 CYS A C 8
ATOM 8207 O O . CYS A 1 36 ? 3.313 15.590 -35.936 1.00 53.25 36 CYS A O 8
ATOM 8214 N N . TRP A 1 37 ? 3.599 16.083 -38.113 1.00 35.53 37 TRP A N 8
ATOM 8215 C CA . TRP A 1 37 ? 5.048 15.926 -38.070 1.00 41.01 37 TRP A CA 8
ATOM 8216 C C . TRP A 1 37 ? 5.747 17.253 -38.345 1.00 21.15 37 TRP A C 8
ATOM 8217 O O . TRP A 1 37 ? 5.123 18.314 -38.307 1.00 64.04 37 TRP A O 8
ATOM 8238 N N . CYS A 1 38 ? 7.045 17.187 -38.620 1.00 63.13 38 CYS A N 8
ATOM 8239 C CA . CYS A 1 38 ? 7.830 18.383 -38.901 1.00 52.20 38 CYS A CA 8
ATOM 8240 C C . CYS A 1 38 ? 7.080 19.315 -39.849 1.00 1.34 38 CYS A C 8
ATOM 8241 O O . CYS A 1 38 ? 6.203 18.883 -40.597 1.00 13.40 38 CYS A O 8
ATOM 8248 N N . CYS A 1 39 ? 7.432 20.596 -39.811 1.00 41.00 39 CYS A N 8
ATOM 8249 C CA . CYS A 1 39 ? 6.794 21.590 -40.665 1.00 51.41 39 CYS A CA 8
ATOM 8250 C C . CYS A 1 39 ? 7.814 22.249 -41.590 1.00 21.35 39 CYS A C 8
ATOM 8251 O O . CYS A 1 39 ? 8.927 21.750 -41.759 1.00 64.35 39 CYS A O 8
ATOM 8258 N N . LEU A 1 40 ? 7.427 23.372 -42.184 1.00 71.42 40 LEU A N 8
ATOM 8259 C CA . LEU A 1 40 ? 8.307 24.100 -43.092 1.00 22.34 40 LEU A CA 8
ATOM 8260 C C . LEU A 1 40 ? 9.699 24.260 -42.488 1.00 61.44 40 LEU A C 8
ATOM 8261 O O . LEU A 1 40 ? 10.706 23.997 -43.147 1.00 34.12 40 LEU A O 8
ATOM 8277 N N . ARG A 1 41 ? 9.748 24.690 -41.232 1.00 30.21 41 ARG A N 8
ATOM 8278 C CA . ARG A 1 41 ? 11.016 24.884 -40.540 1.00 23.55 41 ARG A CA 8
ATOM 8279 C C . ARG A 1 41 ? 10.786 25.327 -39.098 1.00 4.22 41 ARG A C 8
ATOM 8280 O O . ARG A 1 41 ? 10.015 26.252 -38.837 1.00 23.32 41 ARG A O 8
ATOM 8301 N N . LEU A 1 42 ? 11.459 24.662 -38.165 1.00 44.33 42 LEU A N 8
ATOM 8302 C CA . LEU A 1 42 ? 11.329 24.987 -36.749 1.00 54.41 42 LEU A CA 8
ATOM 8303 C C . LEU A 1 42 ? 12.621 24.681 -35.998 1.00 75.45 42 LEU A C 8
ATOM 8304 O O . LEU A 1 42 ? 13.297 23.692 -36.282 1.00 72.34 42 LEU A O 8
ATOM 8320 N N . LYS A 1 43 ? 12.957 25.534 -35.037 1.00 70.12 43 LYS A N 8
ATOM 8321 C CA . LYS A 1 43 ? 14.166 25.354 -34.242 1.00 33.51 43 LYS A CA 8
ATOM 8322 C C . LYS A 1 43 ? 13.846 24.679 -32.912 1.00 22.51 43 LYS A C 8
ATOM 8323 O O . LYS A 1 43 ? 14.669 23.946 -32.361 1.00 42.33 43 LYS A O 8
ATOM 8342 N N . THR A 1 44 ? 12.645 24.928 -32.400 1.00 52.20 44 THR A N 8
ATOM 8343 C CA . THR A 1 44 ? 12.217 24.345 -31.135 1.00 74.41 44 THR A CA 8
ATOM 8344 C C . THR A 1 44 ? 11.056 23.378 -31.341 1.00 22.43 44 THR A C 8
ATOM 8345 O O . THR A 1 44 ? 11.023 22.297 -30.752 1.00 20.12 44 THR A O 8
ATOM 8356 N N . LYS A 1 45 ? 10.105 23.772 -32.180 1.00 41.14 45 LYS A N 8
ATOM 8357 C CA . LYS A 1 45 ? 8.943 22.940 -32.466 1.00 74.31 45 LYS A CA 8
ATOM 8358 C C . LYS A 1 45 ? 7.984 23.651 -33.416 1.00 1.33 45 LYS A C 8
ATOM 8359 O O . LYS A 1 45 ? 7.319 23.014 -34.232 1.00 41.31 45 LYS A O 8
ATOM 8378 N N . GLN A 1 46 ? 7.920 24.974 -33.303 1.00 41.03 46 GLN A N 8
ATOM 8379 C CA . GLN A 1 46 ? 7.043 25.771 -34.153 1.00 62.11 46 GLN A CA 8
ATOM 8380 C C . GLN A 1 46 ? 7.780 26.985 -34.710 1.00 23.53 46 GLN A C 8
ATOM 8381 O O . GLN A 1 46 ? 8.724 27.484 -34.098 1.00 0.01 46 GLN A O 8
ATOM 8395 N N . ALA A 1 47 ? 7.343 27.454 -35.874 1.00 21.52 47 ALA A N 8
ATOM 8396 C CA . ALA A 1 47 ? 7.960 28.610 -36.512 1.00 24.50 47 ALA A CA 8
ATOM 8397 C C . ALA A 1 47 ? 7.274 28.939 -37.833 1.00 71.01 47 ALA A C 8
ATOM 8398 O O . ALA A 1 47 ? 6.491 29.885 -37.917 1.00 75.14 47 ALA A O 8
ATOM 8405 N N . ARG A 1 48 ? 7.573 28.153 -38.862 1.00 44.34 48 ARG A N 8
ATOM 8406 C CA . ARG A 1 48 ? 6.986 28.363 -40.180 1.00 42.31 48 ARG A CA 8
ATOM 8407 C C . ARG A 1 48 ? 6.218 27.126 -40.636 1.00 51.44 48 ARG A C 8
ATOM 8408 O O . ARG A 1 48 ? 6.783 26.038 -40.750 1.00 11.20 48 ARG A O 8
ATOM 8429 N N . CYS A 1 49 ? 4.926 27.301 -40.896 1.00 64.11 49 CYS A N 8
ATOM 8430 C CA . CYS A 1 49 ? 4.079 26.200 -41.339 1.00 4.11 49 CYS A CA 8
ATOM 8431 C C . CYS A 1 49 ? 2.883 26.719 -42.131 1.00 14.14 49 CYS A C 8
ATOM 8432 O O . CYS A 1 49 ? 2.735 27.924 -42.334 1.00 4.21 49 CYS A O 8
ATOM 8439 N N . TRP A 1 50 ? 2.031 25.801 -42.574 1.00 42.41 50 TRP A N 8
ATOM 8440 C CA . TRP A 1 50 ? 0.847 26.166 -43.343 1.00 51.14 50 TRP A CA 8
ATOM 8441 C C . TRP A 1 50 ? -0.426 25.806 -42.586 1.00 14.53 50 TRP A C 8
ATOM 8442 O O . TRP A 1 50 ? -0.533 24.724 -42.008 1.00 41.24 50 TRP A O 8
ATOM 8463 N N . LYS A 1 51 ? -1.391 26.720 -42.591 1.00 51.23 51 LYS A N 8
ATOM 8464 C CA . LYS A 1 51 ? -2.659 26.499 -41.906 1.00 2.22 51 LYS A CA 8
ATOM 8465 C C . LYS A 1 51 ? -3.508 25.473 -42.649 1.00 64.32 51 LYS A C 8
ATOM 8466 O O . LYS A 1 51 ? -3.790 25.631 -43.836 1.00 54.32 51 LYS A O 8
ATOM 8485 N N . GLU A 1 52 ? -3.912 24.422 -41.942 1.00 65.22 52 GLU A N 8
ATOM 8486 C CA . GLU A 1 52 ? -4.729 23.371 -42.537 1.00 23.44 52 GLU A CA 8
ATOM 8487 C C . GLU A 1 52 ? -6.074 23.923 -42.999 1.00 11.02 52 GLU A C 8
ATOM 8488 O O . GLU A 1 52 ? -6.790 23.282 -43.769 1.00 13.45 52 GLU A O 8
ATOM 8500 N N . LYS A 1 53 ? -6.412 25.117 -42.523 1.00 23.32 53 LYS A N 8
ATOM 8501 C CA . LYS A 1 53 ? -7.670 25.758 -42.886 1.00 62.10 53 LYS A CA 8
ATOM 8502 C C . LYS A 1 53 ? -7.607 26.316 -44.304 1.00 63.43 53 LYS A C 8
ATOM 8503 O O . LYS A 1 53 ? -8.579 26.240 -45.054 1.00 74.21 53 LYS A O 8
ATOM 8522 N N . GLU A 1 54 ? -6.456 26.874 -44.665 1.00 45.12 54 GLU A N 8
ATOM 8523 C CA . GLU A 1 54 ? -6.267 27.443 -45.994 1.00 50.53 54 GLU A CA 8
ATOM 8524 C C . GLU A 1 54 ? -5.441 26.510 -46.874 1.00 62.41 54 GLU A C 8
ATOM 8525 O O . GLU A 1 54 ? -5.321 26.720 -48.081 1.00 51.12 54 GLU A O 8
ATOM 8537 N N . PHE A 1 55 ? -4.872 25.477 -46.260 1.00 51.32 55 PHE A N 8
ATOM 8538 C CA . PHE A 1 55 ? -4.056 24.511 -46.986 1.00 44.41 55 PHE A CA 8
ATOM 8539 C C . PHE A 1 55 ? -4.515 23.085 -46.698 1.00 12.21 55 PHE A C 8
ATOM 8540 O O . PHE A 1 55 ? -4.409 22.586 -45.577 1.00 43.24 55 PHE A O 8
ATOM 8557 N N . PRO A 1 56 ? -5.040 22.413 -47.733 1.00 64.40 56 PRO A N 8
ATOM 8558 C CA . PRO A 1 56 ? -5.526 21.035 -47.617 1.00 33.32 56 PRO A CA 8
ATOM 8559 C C . PRO A 1 56 ? -4.393 20.035 -47.415 1.00 30.33 56 PRO A C 8
ATOM 8560 O O . PRO A 1 56 ? -4.594 18.960 -46.851 1.00 14.01 56 PRO A O 8
ATOM 8571 N N . ASN A 1 57 ? -3.201 20.396 -47.878 1.00 51.45 57 ASN A N 8
ATOM 8572 C CA . ASN A 1 57 ? -2.035 19.530 -47.748 1.00 73.13 57 ASN A CA 8
ATOM 8573 C C . ASN A 1 57 ? -1.733 19.242 -46.281 1.00 22.31 57 ASN A C 8
ATOM 8574 O O . ASN A 1 57 ? -1.346 18.130 -45.923 1.00 72.52 57 ASN A O 8
ATOM 8585 N N . ALA A 1 58 ? -1.912 20.252 -45.436 1.00 75.30 58 ALA A N 8
ATOM 8586 C CA . ALA A 1 58 ? -1.662 20.106 -44.008 1.00 4.45 58 ALA A CA 8
ATOM 8587 C C . ALA A 1 58 ? -2.472 18.955 -43.422 1.00 64.42 58 ALA A C 8
ATOM 8588 O O . ALA A 1 58 ? -1.950 18.137 -42.664 1.00 2.35 58 ALA A O 8
ATOM 8595 N N . LYS A 1 59 ? -3.750 18.895 -43.779 1.00 12.53 59 LYS A N 8
ATOM 8596 C CA . LYS A 1 59 ? -4.633 17.843 -43.290 1.00 15.42 59 LYS A CA 8
ATOM 8597 C C . LYS A 1 59 ? -4.217 16.483 -43.841 1.00 2.54 59 LYS A C 8
ATOM 8598 O O . LYS A 1 59 ? -4.074 15.518 -43.091 1.00 40.12 59 LYS A O 8
ATOM 8617 N N . GLU A 1 60 ? -4.022 16.416 -45.154 1.00 52.20 60 GLU A N 8
ATOM 8618 C CA . GLU A 1 60 ? -3.621 15.174 -45.804 1.00 31.15 60 GLU A CA 8
ATOM 8619 C C . GLU A 1 60 ? -2.321 14.643 -45.207 1.00 21.05 60 GLU A C 8
ATOM 8620 O O . GLU A 1 60 ? -2.207 13.457 -44.894 1.00 65.12 60 GLU A O 8
ATOM 8632 N N . LEU A 1 61 ? -1.343 15.529 -45.051 1.00 72.23 61 LEU A N 8
ATOM 8633 C CA . LEU A 1 61 ? -0.050 15.151 -44.492 1.00 61.32 61 LEU A CA 8
ATOM 8634 C C . LEU A 1 61 ? -0.189 14.733 -43.032 1.00 10.12 61 LEU A C 8
ATOM 8635 O O . LEU A 1 61 ? 0.415 13.753 -42.595 1.00 1.11 61 LEU A O 8
ATOM 8651 N N . CYS A 1 62 ? -0.991 15.482 -42.282 1.00 24.34 62 CYS A N 8
ATOM 8652 C CA . CYS A 1 62 ? -1.212 15.189 -40.871 1.00 5.25 62 CYS A CA 8
ATOM 8653 C C . CYS A 1 62 ? -1.715 13.761 -40.683 1.00 54.04 62 CYS A C 8
ATOM 8654 O O . CYS A 1 62 ? -1.213 13.020 -39.838 1.00 74.22 62 CYS A O 8
ATOM 8661 N N . PHE A 1 63 ? -2.711 13.382 -41.478 1.00 64.22 63 PHE A N 8
ATOM 8662 C CA . PHE A 1 63 ? -3.283 12.043 -41.400 1.00 54.03 63 PHE A CA 8
ATOM 8663 C C . PHE A 1 63 ? -2.332 11.009 -41.996 1.00 55.12 63 PHE A C 8
ATOM 8664 O O . PHE A 1 63 ? -2.249 9.878 -41.518 1.00 14.20 63 PHE A O 8
ATOM 8681 N N . ALA A 1 64 ? -1.617 11.406 -43.044 1.00 34.03 64 ALA A N 8
ATOM 8682 C CA . ALA A 1 64 ? -0.671 10.515 -43.705 1.00 14.55 64 ALA A CA 8
ATOM 8683 C C . ALA A 1 64 ? 0.507 10.191 -42.792 1.00 53.42 64 ALA A C 8
ATOM 8684 O O . ALA A 1 64 ? 1.082 9.107 -42.868 1.00 23.11 64 ALA A O 8
ATOM 8691 N N . ASN A 1 65 ? 0.861 11.140 -41.931 1.00 35.22 65 ASN A N 8
ATOM 8692 C CA . ASN A 1 65 ? 1.972 10.955 -41.004 1.00 53.05 65 ASN A CA 8
ATOM 8693 C C . ASN A 1 65 ? 1.831 9.641 -40.242 1.00 65.00 65 ASN A C 8
ATOM 8694 O O . ASN A 1 65 ? 0.768 9.333 -39.704 1.00 13.35 65 ASN A O 8
ATOM 8705 N N . CYS A 1 66 ? 2.913 8.870 -40.200 1.00 34.51 66 CYS A N 8
ATOM 8706 C CA . CYS A 1 66 ? 2.912 7.589 -39.504 1.00 31.51 66 CYS A CA 8
ATOM 8707 C C . CYS A 1 66 ? 4.334 7.064 -39.329 1.00 22.13 66 CYS A C 8
ATOM 8708 O O . CYS A 1 66 ? 5.267 7.486 -40.013 1.00 32.21 66 CYS A O 8
ATOM 8715 N N . PRO A 1 67 ? 4.506 6.121 -38.390 1.00 55.13 67 PRO A N 8
ATOM 8716 C CA . PRO A 1 67 ? 5.810 5.518 -38.103 1.00 63.44 67 PRO A CA 8
ATOM 8717 C C . PRO A 1 67 ? 6.294 4.618 -39.235 1.00 62.34 67 PRO A C 8
ATOM 8718 O O . PRO A 1 67 ? 5.549 4.282 -40.156 1.00 13.20 67 PRO A O 8
ATOM 8729 N N . PRO A 1 68 ? 7.572 4.216 -39.168 1.00 22.01 68 PRO A N 8
ATOM 8730 C CA . PRO A 1 68 ? 8.184 3.348 -40.179 1.00 53.40 68 PRO A CA 8
ATOM 8731 C C . PRO A 1 68 ? 7.632 1.928 -40.134 1.00 22.52 68 PRO A C 8
ATOM 8732 O O . PRO A 1 68 ? 6.681 1.643 -39.405 1.00 21.43 68 PRO A O 8
ATOM 8743 N N . LEU A 1 69 ? 8.235 1.039 -40.916 1.00 55.04 69 LEU A N 8
ATOM 8744 C CA . LEU A 1 69 ? 7.804 -0.354 -40.965 1.00 52.12 69 LEU A CA 8
ATOM 8745 C C . LEU A 1 69 ? 8.854 -1.271 -40.347 1.00 3.22 69 LEU A C 8
ATOM 8746 O O . LEU A 1 69 ? 8.970 -2.438 -40.720 1.00 13.41 69 LEU A O 8
ATOM 8762 N N . GLU A 1 70 ? 9.616 -0.734 -39.398 1.00 60.54 70 GLU A N 8
ATOM 8763 C CA . GLU A 1 70 ? 10.656 -1.506 -38.728 1.00 11.24 70 GLU A CA 8
ATOM 8764 C C . GLU A 1 70 ? 10.067 -2.740 -38.051 1.00 73.31 70 GLU A C 8
ATOM 8765 O O . GLU A 1 70 ? 10.411 -3.871 -38.393 1.00 73.03 70 GLU A O 8
ATOM 8777 N N . GLY A 1 1 ? -1.094 4.191 -1.041 1.00 61.01 1 GLY A N 9
ATOM 8778 C CA . GLY A 1 1 ? -0.881 5.499 -1.632 1.00 53.21 1 GLY A CA 9
ATOM 8779 C C . GLY A 1 1 ? -2.095 6.398 -1.502 1.00 41.14 1 GLY A C 9
ATOM 8780 O O . GLY A 1 1 ? -3.043 6.097 -0.777 1.00 24.44 1 GLY A O 9
ATOM 8784 N N . PRO A 1 2 ? -2.075 7.533 -2.218 1.00 30.43 2 PRO A N 9
ATOM 8785 C CA . PRO A 1 2 ? -3.174 8.502 -2.195 1.00 54.01 2 PRO A CA 9
ATOM 8786 C C . PRO A 1 2 ? -4.427 7.974 -2.885 1.00 35.31 2 PRO A C 9
ATOM 8787 O O . PRO A 1 2 ? -5.540 8.152 -2.391 1.00 52.30 2 PRO A O 9
ATOM 8798 N N . GLU A 1 3 ? -4.238 7.323 -4.028 1.00 72.43 3 GLU A N 9
ATOM 8799 C CA . GLU A 1 3 ? -5.355 6.769 -4.785 1.00 62.12 3 GLU A CA 9
ATOM 8800 C C . GLU A 1 3 ? -4.899 5.596 -5.649 1.00 4.33 3 GLU A C 9
ATOM 8801 O O . GLU A 1 3 ? -5.070 5.604 -6.868 1.00 2.41 3 GLU A O 9
ATOM 8813 N N . LYS A 1 4 ? -4.316 4.589 -5.008 1.00 32.33 4 LYS A N 9
ATOM 8814 C CA . LYS A 1 4 ? -3.835 3.408 -5.715 1.00 31.45 4 LYS A CA 9
ATOM 8815 C C . LYS A 1 4 ? -2.722 3.774 -6.691 1.00 72.13 4 LYS A C 9
ATOM 8816 O O . LYS A 1 4 ? -2.982 4.290 -7.778 1.00 14.44 4 LYS A O 9
ATOM 8835 N N . MET A 1 5 ? -1.482 3.502 -6.298 1.00 33.42 5 MET A N 9
ATOM 8836 C CA . MET A 1 5 ? -0.330 3.801 -7.141 1.00 35.52 5 MET A CA 9
ATOM 8837 C C . MET A 1 5 ? -0.099 2.689 -8.159 1.00 73.14 5 MET A C 9
ATOM 8838 O O . MET A 1 5 ? -0.604 1.578 -8.003 1.00 63.51 5 MET A O 9
ATOM 8852 N N . GLU A 1 6 ? 0.666 2.997 -9.202 1.00 11.11 6 GLU A N 9
ATOM 8853 C CA . GLU A 1 6 ? 0.962 2.023 -10.246 1.00 11.20 6 GLU A CA 9
ATOM 8854 C C . GLU A 1 6 ? -0.324 1.450 -10.836 1.00 3.41 6 GLU A C 9
ATOM 8855 O O . GLU A 1 6 ? -0.720 0.329 -10.519 1.00 23.32 6 GLU A O 9
ATOM 8867 N N . VAL A 1 7 ? -0.972 2.230 -11.696 1.00 64.31 7 VAL A N 9
ATOM 8868 C CA . VAL A 1 7 ? -2.212 1.801 -12.331 1.00 40.14 7 VAL A CA 9
ATOM 8869 C C . VAL A 1 7 ? -1.987 1.458 -13.800 1.00 32.54 7 VAL A C 9
ATOM 8870 O O . VAL A 1 7 ? -1.106 2.017 -14.452 1.00 63.01 7 VAL A O 9
ATOM 8883 N N . LYS A 1 8 ? -2.791 0.533 -14.315 1.00 50.50 8 LYS A N 9
ATOM 8884 C CA . LYS A 1 8 ? -2.683 0.115 -15.708 1.00 24.15 8 LYS A CA 9
ATOM 8885 C C . LYS A 1 8 ? -4.040 0.172 -16.400 1.00 35.40 8 LYS A C 9
ATOM 8886 O O . LYS A 1 8 ? -5.039 0.559 -15.795 1.00 55.01 8 LYS A O 9
ATOM 8905 N N . GLU A 1 9 ? -4.069 -0.219 -17.671 1.00 3.45 9 GLU A N 9
ATOM 8906 C CA . GLU A 1 9 ? -5.305 -0.212 -18.444 1.00 20.24 9 GLU A CA 9
ATOM 8907 C C . GLU A 1 9 ? -5.213 -1.175 -19.624 1.00 53.44 9 GLU A C 9
ATOM 8908 O O . GLU A 1 9 ? -4.264 -1.952 -19.733 1.00 13.32 9 GLU A O 9
ATOM 8920 N N . ILE A 1 10 ? -6.206 -1.117 -20.506 1.00 11.35 10 ILE A N 9
ATOM 8921 C CA . ILE A 1 10 ? -6.238 -1.982 -21.678 1.00 64.10 10 ILE A CA 9
ATOM 8922 C C . ILE A 1 10 ? -5.533 -1.329 -22.862 1.00 62.12 10 ILE A C 9
ATOM 8923 O O . ILE A 1 10 ? -6.146 -1.069 -23.897 1.00 1.14 10 ILE A O 9
ATOM 8939 N N . GLY A 1 11 ? -4.239 -1.068 -22.703 1.00 63.24 11 GLY A N 9
ATOM 8940 C CA . GLY A 1 11 ? -3.471 -0.449 -23.768 1.00 24.40 11 GLY A CA 9
ATOM 8941 C C . GLY A 1 11 ? -3.129 -1.423 -24.878 1.00 72.42 11 GLY A C 9
ATOM 8942 O O . GLY A 1 11 ? -2.174 -2.192 -24.767 1.00 33.45 11 GLY A O 9
ATOM 8946 N N . ARG A 1 12 ? -3.912 -1.392 -25.952 1.00 20.52 12 ARG A N 9
ATOM 8947 C CA . ARG A 1 12 ? -3.689 -2.282 -27.086 1.00 12.54 12 ARG A CA 9
ATOM 8948 C C . ARG A 1 12 ? -3.839 -1.529 -28.404 1.00 54.14 12 ARG A C 9
ATOM 8949 O O . ARG A 1 12 ? -4.795 -1.746 -29.149 1.00 14.31 12 ARG A O 9
ATOM 8970 N N . SER A 1 13 ? -2.889 -0.643 -28.686 1.00 61.51 13 SER A N 9
ATOM 8971 C CA . SER A 1 13 ? -2.918 0.145 -29.913 1.00 23.43 13 SER A CA 9
ATOM 8972 C C . SER A 1 13 ? -1.637 -0.055 -30.717 1.00 24.21 13 SER A C 9
ATOM 8973 O O . SER A 1 13 ? -0.737 -0.784 -30.300 1.00 65.34 13 SER A O 9
ATOM 8981 N N . SER A 1 14 ? -1.563 0.598 -31.872 1.00 44.20 14 SER A N 9
ATOM 8982 C CA . SER A 1 14 ? -0.394 0.490 -32.738 1.00 12.32 14 SER A CA 9
ATOM 8983 C C . SER A 1 14 ? 0.227 1.862 -32.985 1.00 62.51 14 SER A C 9
ATOM 8984 O O . SER A 1 14 ? 0.774 2.125 -34.056 1.00 63.43 14 SER A O 9
ATOM 8992 N N . LYS A 1 15 ? 0.139 2.733 -31.986 1.00 53.01 15 LYS A N 9
ATOM 8993 C CA . LYS A 1 15 ? 0.692 4.078 -32.092 1.00 23.32 15 LYS A CA 9
ATOM 8994 C C . LYS A 1 15 ? 2.216 4.036 -32.146 1.00 41.11 15 LYS A C 9
ATOM 8995 O O . LYS A 1 15 ? 2.847 3.205 -31.492 1.00 61.14 15 LYS A O 9
ATOM 9014 N N . ILE A 1 16 ? 2.801 4.938 -32.928 1.00 34.24 16 ILE A N 9
ATOM 9015 C CA . ILE A 1 16 ? 4.250 5.005 -33.064 1.00 62.32 16 ILE A CA 9
ATOM 9016 C C . ILE A 1 16 ? 4.674 6.265 -33.811 1.00 64.31 16 ILE A C 9
ATOM 9017 O O . ILE A 1 16 ? 3.838 6.991 -34.348 1.00 12.53 16 ILE A O 9
ATOM 9033 N N . ILE A 1 17 ? 5.979 6.516 -33.843 1.00 13.02 17 ILE A N 9
ATOM 9034 C CA . ILE A 1 17 ? 6.514 7.687 -34.527 1.00 22.43 17 ILE A CA 9
ATOM 9035 C C . ILE A 1 17 ? 7.344 7.282 -35.740 1.00 41.44 17 ILE A C 9
ATOM 9036 O O . ILE A 1 17 ? 7.729 6.121 -35.885 1.00 12.15 17 ILE A O 9
ATOM 9052 N N . LEU A 1 18 ? 7.618 8.248 -36.611 1.00 24.14 18 LEU A N 9
ATOM 9053 C CA . LEU A 1 18 ? 8.405 7.994 -37.812 1.00 63.14 18 LEU A CA 9
ATOM 9054 C C . LEU A 1 18 ? 9.389 9.131 -38.070 1.00 55.21 18 LEU A C 9
ATOM 9055 O O . LEU A 1 18 ? 9.009 10.237 -38.455 1.00 1.41 18 LEU A O 9
ATOM 9071 N N . PRO A 1 19 ? 10.683 8.854 -37.856 1.00 3.44 19 PRO A N 9
ATOM 9072 C CA . PRO A 1 19 ? 11.748 9.841 -38.061 1.00 62.30 19 PRO A CA 9
ATOM 9073 C C . PRO A 1 19 ? 11.961 10.166 -39.536 1.00 32.44 19 PRO A C 9
ATOM 9074 O O . PRO A 1 19 ? 11.790 9.307 -40.401 1.00 12.42 19 PRO A O 9
ATOM 9085 N N . ALA A 1 20 ? 12.335 11.410 -39.815 1.00 20.14 20 ALA A N 9
ATOM 9086 C CA . ALA A 1 20 ? 12.573 11.847 -41.185 1.00 24.04 20 ALA A CA 9
ATOM 9087 C C . ALA A 1 20 ? 13.021 13.304 -41.226 1.00 12.20 20 ALA A C 9
ATOM 9088 O O . ALA A 1 20 ? 14.199 13.597 -41.434 1.00 14.12 20 ALA A O 9
ATOM 9095 N N . CYS A 1 21 ? 12.074 14.215 -41.028 1.00 33.14 21 CYS A N 9
ATOM 9096 C CA . CYS A 1 21 ? 12.369 15.642 -41.043 1.00 43.33 21 CYS A CA 9
ATOM 9097 C C . CYS A 1 21 ? 12.132 16.262 -39.669 1.00 52.23 21 CYS A C 9
ATOM 9098 O O . CYS A 1 21 ? 12.813 17.210 -39.279 1.00 14.03 21 CYS A O 9
ATOM 9105 N N . MET A 1 22 ? 11.161 15.719 -38.941 1.00 44.52 22 MET A N 9
ATOM 9106 C CA . MET A 1 22 ? 10.835 16.218 -37.610 1.00 41.12 22 MET A CA 9
ATOM 9107 C C . MET A 1 22 ? 10.201 15.122 -36.759 1.00 41.25 22 MET A C 9
ATOM 9108 O O . MET A 1 22 ? 10.225 13.947 -37.125 1.00 61.51 22 MET A O 9
ATOM 9122 N N . HIS A 1 23 ? 9.635 15.515 -35.623 1.00 35.32 23 HIS A N 9
ATOM 9123 C CA . HIS A 1 23 ? 8.994 14.565 -34.720 1.00 73.11 23 HIS A CA 9
ATOM 9124 C C . HIS A 1 23 ? 7.518 14.396 -35.068 1.00 71.30 23 HIS A C 9
ATOM 9125 O O . HIS A 1 23 ? 6.708 15.291 -34.830 1.00 4.25 23 HIS A O 9
ATOM 9139 N N . GLU A 1 24 ? 7.177 13.242 -35.633 1.00 55.05 24 GLU A N 9
ATOM 9140 C CA . GLU A 1 24 ? 5.798 12.958 -36.015 1.00 63.53 24 GLU A CA 9
ATOM 9141 C C . GLU A 1 24 ? 5.298 11.684 -35.340 1.00 24.23 24 GLU A C 9
ATOM 9142 O O . GLU A 1 24 ? 6.085 10.897 -34.811 1.00 50.04 24 GLU A O 9
ATOM 9154 N N . THR A 1 25 ? 3.984 11.487 -35.360 1.00 33.12 25 THR A N 9
ATOM 9155 C CA . THR A 1 25 ? 3.378 10.311 -34.749 1.00 35.14 25 THR A CA 9
ATOM 9156 C C . THR A 1 25 ? 2.118 9.890 -35.496 1.00 55.34 25 THR A C 9
ATOM 9157 O O . THR A 1 25 ? 1.552 10.667 -36.267 1.00 21.21 25 THR A O 9
ATOM 9168 N N . CYS A 1 26 ? 1.681 8.657 -35.264 1.00 63.12 26 CYS A N 9
ATOM 9169 C CA . CYS A 1 26 ? 0.487 8.132 -35.916 1.00 2.25 26 CYS A CA 9
ATOM 9170 C C . CYS A 1 26 ? -0.145 7.022 -35.080 1.00 43.35 26 CYS A C 9
ATOM 9171 O O . CYS A 1 26 ? 0.555 6.247 -34.428 1.00 54.22 26 CYS A O 9
ATOM 9178 N N . SER A 1 27 ? -1.472 6.952 -35.106 1.00 41.44 27 SER A N 9
ATOM 9179 C CA . SER A 1 27 ? -2.199 5.940 -34.349 1.00 41.14 27 SER A CA 9
ATOM 9180 C C . SER A 1 27 ? -3.658 5.875 -34.791 1.00 62.03 27 SER A C 9
ATOM 9181 O O . SER A 1 27 ? -4.361 6.884 -34.800 1.00 51.33 27 SER A O 9
ATOM 9189 N N . GLY A 1 28 ? -4.106 4.678 -35.158 1.00 22.11 28 GLY A N 9
ATOM 9190 C CA . GLY A 1 28 ? -5.478 4.502 -35.596 1.00 61.33 28 GLY A CA 9
ATOM 9191 C C . GLY A 1 28 ? -6.076 3.194 -35.117 1.00 15.32 28 GLY A C 9
ATOM 9192 O O . GLY A 1 28 ? -6.610 2.420 -35.910 1.00 31.11 28 GLY A O 9
ATOM 9196 N N . GLY A 1 29 ? -5.986 2.946 -33.813 1.00 54.55 29 GLY A N 9
ATOM 9197 C CA . GLY A 1 29 ? -6.526 1.722 -33.252 1.00 60.22 29 GLY A CA 9
ATOM 9198 C C . GLY A 1 29 ? -7.270 1.958 -31.953 1.00 2.13 29 GLY A C 9
ATOM 9199 O O . GLY A 1 29 ? -8.457 1.650 -31.844 1.00 2.15 29 GLY A O 9
ATOM 9203 N N . PHE A 1 30 ? -6.571 2.505 -30.964 1.00 23.13 30 PHE A N 9
ATOM 9204 C CA . PHE A 1 30 ? -7.172 2.780 -29.664 1.00 24.33 30 PHE A CA 9
ATOM 9205 C C . PHE A 1 30 ? -7.000 4.248 -29.285 1.00 24.35 30 PHE A C 9
ATOM 9206 O O . PHE A 1 30 ? -7.889 4.854 -28.688 1.00 54.21 30 PHE A O 9
ATOM 9223 N N . SER A 1 31 ? -5.848 4.812 -29.635 1.00 14.23 31 SER A N 9
ATOM 9224 C CA . SER A 1 31 ? -5.557 6.208 -29.328 1.00 23.43 31 SER A CA 9
ATOM 9225 C C . SER A 1 31 ? -6.168 7.133 -30.375 1.00 44.52 31 SER A C 9
ATOM 9226 O O . SER A 1 31 ? -6.724 8.182 -30.046 1.00 21.15 31 SER A O 9
ATOM 9234 N N . LEU A 1 32 ? -6.060 6.739 -31.639 1.00 71.30 32 LEU A N 9
ATOM 9235 C CA . LEU A 1 32 ? -6.602 7.532 -32.737 1.00 44.01 32 LEU A CA 9
ATOM 9236 C C . LEU A 1 32 ? -6.033 8.947 -32.718 1.00 53.42 32 LEU A C 9
ATOM 9237 O O . LEU A 1 32 ? -6.743 9.910 -32.426 1.00 35.44 32 LEU A O 9
ATOM 9253 N N . LYS A 1 33 ? -4.748 9.068 -33.034 1.00 74.33 33 LYS A N 9
ATOM 9254 C CA . LYS A 1 33 ? -4.084 10.365 -33.058 1.00 1.44 33 LYS A CA 9
ATOM 9255 C C . LYS A 1 33 ? -2.934 10.370 -34.060 1.00 21.14 33 LYS A C 9
ATOM 9256 O O . LYS A 1 33 ? -2.647 9.356 -34.694 1.00 32.41 33 LYS A O 9
ATOM 9275 N N . ASN A 1 34 ? -2.278 11.518 -34.196 1.00 21.24 34 ASN A N 9
ATOM 9276 C CA . ASN A 1 34 ? -1.158 11.653 -35.120 1.00 52.41 34 ASN A CA 9
ATOM 9277 C C . ASN A 1 34 ? -0.464 13.000 -34.940 1.00 55.35 34 ASN A C 9
ATOM 9278 O O . ASN A 1 34 ? -1.111 14.011 -34.665 1.00 41.31 34 ASN A O 9
ATOM 9289 N N . ASP A 1 35 ? 0.854 13.006 -35.099 1.00 24.11 35 ASP A N 9
ATOM 9290 C CA . ASP A 1 35 ? 1.636 14.229 -34.956 1.00 65.51 35 ASP A CA 9
ATOM 9291 C C . ASP A 1 35 ? 2.211 14.666 -36.300 1.00 23.12 35 ASP A C 9
ATOM 9292 O O . ASP A 1 35 ? 2.970 13.930 -36.932 1.00 34.11 35 ASP A O 9
ATOM 9301 N N . CYS A 1 36 ? 1.845 15.868 -36.731 1.00 73.03 36 CYS A N 9
ATOM 9302 C CA . CYS A 1 36 ? 2.322 16.404 -38.000 1.00 72.23 36 CYS A CA 9
ATOM 9303 C C . CYS A 1 36 ? 3.847 16.426 -38.042 1.00 61.14 36 CYS A C 9
ATOM 9304 O O . CYS A 1 36 ? 4.510 15.989 -37.102 1.00 64.20 36 CYS A O 9
ATOM 9311 N N . TRP A 1 37 ? 4.395 16.938 -39.138 1.00 64.23 37 TRP A N 9
ATOM 9312 C CA . TRP A 1 37 ? 5.842 17.017 -39.303 1.00 45.20 37 TRP A CA 9
ATOM 9313 C C . TRP A 1 37 ? 6.302 18.469 -39.384 1.00 22.30 37 TRP A C 9
ATOM 9314 O O . TRP A 1 37 ? 5.505 19.393 -39.220 1.00 22.14 37 TRP A O 9
ATOM 9335 N N . CYS A 1 38 ? 7.592 18.663 -39.638 1.00 51.04 38 CYS A N 9
ATOM 9336 C CA . CYS A 1 38 ? 8.158 20.002 -39.741 1.00 42.51 38 CYS A CA 9
ATOM 9337 C C . CYS A 1 38 ? 7.385 20.844 -40.752 1.00 15.11 38 CYS A C 9
ATOM 9338 O O . CYS A 1 38 ? 6.458 20.358 -41.401 1.00 51.33 38 CYS A O 9
ATOM 9345 N N . CYS A 1 39 ? 7.772 22.109 -40.880 1.00 33.20 39 CYS A N 9
ATOM 9346 C CA . CYS A 1 39 ? 7.116 23.019 -41.811 1.00 11.33 39 CYS A CA 9
ATOM 9347 C C . CYS A 1 39 ? 8.093 23.501 -42.880 1.00 14.04 39 CYS A C 9
ATOM 9348 O O . CYS A 1 39 ? 9.186 22.954 -43.030 1.00 32.44 39 CYS A O 9
ATOM 9355 N N . LEU A 1 40 ? 7.691 24.528 -43.620 1.00 0.30 40 LEU A N 9
ATOM 9356 C CA . LEU A 1 40 ? 8.530 25.085 -44.675 1.00 43.14 40 LEU A CA 9
ATOM 9357 C C . LEU A 1 40 ? 9.949 25.330 -44.171 1.00 71.51 40 LEU A C 9
ATOM 9358 O O . LEU A 1 40 ? 10.924 24.975 -44.834 1.00 53.44 40 LEU A O 9
ATOM 9374 N N . ARG A 1 41 ? 10.056 25.935 -42.993 1.00 5.01 41 ARG A N 9
ATOM 9375 C CA . ARG A 1 41 ? 11.356 26.226 -42.399 1.00 71.41 41 ARG A CA 9
ATOM 9376 C C . ARG A 1 41 ? 11.194 26.888 -41.034 1.00 31.42 41 ARG A C 9
ATOM 9377 O O . ARG A 1 41 ? 10.479 27.881 -40.894 1.00 41.15 41 ARG A O 9
ATOM 9398 N N . LEU A 1 42 ? 11.861 26.331 -40.029 1.00 63.23 42 LEU A N 9
ATOM 9399 C CA . LEU A 1 42 ? 11.791 26.866 -38.674 1.00 45.42 42 LEU A CA 9
ATOM 9400 C C . LEU A 1 42 ? 13.117 26.676 -37.944 1.00 61.42 42 LEU A C 9
ATOM 9401 O O . LEU A 1 42 ? 13.778 25.647 -38.092 1.00 55.10 42 LEU A O 9
ATOM 9417 N N . LYS A 1 43 ? 13.500 27.673 -37.154 1.00 63.30 43 LYS A N 9
ATOM 9418 C CA . LYS A 1 43 ? 14.745 27.615 -36.397 1.00 62.31 43 LYS A CA 9
ATOM 9419 C C . LYS A 1 43 ? 14.490 27.155 -34.965 1.00 65.33 43 LYS A C 9
ATOM 9420 O O . LYS A 1 43 ? 15.336 26.504 -34.351 1.00 63.40 43 LYS A O 9
ATOM 9439 N N . THR A 1 44 ? 13.319 27.496 -34.438 1.00 54.23 44 THR A N 9
ATOM 9440 C CA . THR A 1 44 ? 12.952 27.118 -33.079 1.00 45.12 44 THR A CA 9
ATOM 9441 C C . THR A 1 44 ? 11.786 26.137 -33.077 1.00 21.32 44 THR A C 9
ATOM 9442 O O . THR A 1 44 ? 11.782 25.162 -32.325 1.00 5.04 44 THR A O 9
ATOM 9453 N N . LYS A 1 45 ? 10.796 26.399 -33.924 1.00 4.24 45 LYS A N 9
ATOM 9454 C CA . LYS A 1 45 ? 9.624 25.538 -34.021 1.00 52.14 45 LYS A CA 9
ATOM 9455 C C . LYS A 1 45 ? 8.620 26.098 -35.024 1.00 71.43 45 LYS A C 9
ATOM 9456 O O . LYS A 1 45 ? 7.919 25.344 -35.699 1.00 51.54 45 LYS A O 9
ATOM 9475 N N . GLN A 1 46 ? 8.558 27.422 -35.117 1.00 1.13 46 GLN A N 9
ATOM 9476 C CA . GLN A 1 46 ? 7.640 28.081 -36.038 1.00 43.03 46 GLN A CA 9
ATOM 9477 C C . GLN A 1 46 ? 8.348 29.188 -36.813 1.00 11.02 46 GLN A C 9
ATOM 9478 O O . GLN A 1 46 ? 9.323 29.768 -36.335 1.00 35.31 46 GLN A O 9
ATOM 9492 N N . ALA A 1 47 ? 7.851 29.476 -38.011 1.00 72.33 47 ALA A N 9
ATOM 9493 C CA . ALA A 1 47 ? 8.435 30.514 -38.851 1.00 54.22 47 ALA A CA 9
ATOM 9494 C C . ALA A 1 47 ? 7.679 30.643 -40.170 1.00 1.25 47 ALA A C 9
ATOM 9495 O O . ALA A 1 47 ? 6.882 31.563 -40.351 1.00 54.33 47 ALA A O 9
ATOM 9502 N N . ARG A 1 48 ? 7.936 29.716 -41.087 1.00 12.15 48 ARG A N 9
ATOM 9503 C CA . ARG A 1 48 ? 7.281 29.728 -42.389 1.00 60.10 48 ARG A CA 9
ATOM 9504 C C . ARG A 1 48 ? 6.510 28.432 -42.621 1.00 54.05 48 ARG A C 9
ATOM 9505 O O . ARG A 1 48 ? 7.085 27.343 -42.609 1.00 1.43 48 ARG A O 9
ATOM 9526 N N . CYS A 1 49 ? 5.204 28.557 -42.833 1.00 73.22 49 CYS A N 9
ATOM 9527 C CA . CYS A 1 49 ? 4.352 27.397 -43.067 1.00 62.15 49 CYS A CA 9
ATOM 9528 C C . CYS A 1 49 ? 3.107 27.787 -43.859 1.00 2.02 49 CYS A C 9
ATOM 9529 O O . CYS A 1 49 ? 2.928 28.950 -44.219 1.00 52.34 49 CYS A O 9
ATOM 9536 N N . TRP A 1 50 ? 2.251 26.807 -44.125 1.00 2.14 50 TRP A N 9
ATOM 9537 C CA . TRP A 1 50 ? 1.023 27.048 -44.873 1.00 74.20 50 TRP A CA 9
ATOM 9538 C C . TRP A 1 50 ? -0.203 26.721 -44.027 1.00 60.42 50 TRP A C 9
ATOM 9539 O O . TRP A 1 50 ? -0.277 25.659 -43.408 1.00 74.22 50 TRP A O 9
ATOM 9560 N N . LYS A 1 51 ? -1.163 27.639 -44.005 1.00 32.34 51 LYS A N 9
ATOM 9561 C CA . LYS A 1 51 ? -2.387 27.448 -43.236 1.00 33.53 51 LYS A CA 9
ATOM 9562 C C . LYS A 1 51 ? -3.283 26.400 -43.890 1.00 25.14 51 LYS A C 9
ATOM 9563 O O . LYS A 1 51 ? -3.618 26.507 -45.069 1.00 31.34 51 LYS A O 9
ATOM 9582 N N . GLU A 1 52 ? -3.666 25.389 -43.116 1.00 13.54 52 GLU A N 9
ATOM 9583 C CA . GLU A 1 52 ? -4.523 24.324 -43.621 1.00 74.42 52 GLU A CA 9
ATOM 9584 C C . GLU A 1 52 ? -5.890 24.870 -44.024 1.00 72.43 52 GLU A C 9
ATOM 9585 O O . GLU A 1 52 ? -6.658 24.203 -44.718 1.00 35.54 52 GLU A O 9
ATOM 9597 N N . LYS A 1 53 ? -6.187 26.088 -43.584 1.00 74.43 53 LYS A N 9
ATOM 9598 C CA . LYS A 1 53 ? -7.460 26.726 -43.898 1.00 72.33 53 LYS A CA 9
ATOM 9599 C C . LYS A 1 53 ? -7.512 27.144 -45.364 1.00 41.51 53 LYS A C 9
ATOM 9600 O O . LYS A 1 53 ? -8.552 27.039 -46.012 1.00 75.32 53 LYS A O 9
ATOM 9619 N N . GLU A 1 54 ? -6.382 27.619 -45.880 1.00 30.52 54 GLU A N 9
ATOM 9620 C CA . GLU A 1 54 ? -6.300 28.052 -47.270 1.00 13.14 54 GLU A CA 9
ATOM 9621 C C . GLU A 1 54 ? -5.558 27.023 -48.118 1.00 14.02 54 GLU A C 9
ATOM 9622 O O . GLU A 1 54 ? -5.748 26.950 -49.332 1.00 73.11 54 GLU A O 9
ATOM 9634 N N . PHE A 1 55 ? -4.712 26.230 -47.469 1.00 71.12 55 PHE A N 9
ATOM 9635 C CA . PHE A 1 55 ? -3.940 25.206 -48.163 1.00 22.21 55 PHE A CA 9
ATOM 9636 C C . PHE A 1 55 ? -4.445 23.810 -47.808 1.00 42.31 55 PHE A C 9
ATOM 9637 O O . PHE A 1 55 ? -4.322 23.348 -46.674 1.00 21.22 55 PHE A O 9
ATOM 9654 N N . PRO A 1 56 ? -5.028 23.122 -48.801 1.00 42.42 56 PRO A N 9
ATOM 9655 C CA . PRO A 1 56 ? -5.564 21.770 -48.619 1.00 44.12 56 PRO A CA 9
ATOM 9656 C C . PRO A 1 56 ? -4.464 20.734 -48.415 1.00 20.41 56 PRO A C 9
ATOM 9657 O O . PRO A 1 56 ? -4.674 19.713 -47.761 1.00 1.23 56 PRO A O 9
ATOM 9668 N N . ASN A 1 57 ? -3.291 21.003 -48.979 1.00 70.10 57 ASN A N 9
ATOM 9669 C CA . ASN A 1 57 ? -2.158 20.093 -48.858 1.00 60.34 57 ASN A CA 9
ATOM 9670 C C . ASN A 1 57 ? -1.781 19.884 -47.395 1.00 33.12 57 ASN A C 9
ATOM 9671 O O . ASN A 1 57 ? -1.373 18.793 -46.998 1.00 2.00 57 ASN A O 9
ATOM 9682 N N . ALA A 1 58 ? -1.922 20.937 -46.597 1.00 54.51 58 ALA A N 9
ATOM 9683 C CA . ALA A 1 58 ? -1.600 20.869 -45.177 1.00 42.33 58 ALA A CA 9
ATOM 9684 C C . ALA A 1 58 ? -2.371 19.746 -44.492 1.00 62.15 58 ALA A C 9
ATOM 9685 O O . ALA A 1 58 ? -1.795 18.939 -43.763 1.00 31.43 58 ALA A O 9
ATOM 9692 N N . LYS A 1 59 ? -3.677 19.700 -44.732 1.00 30.15 59 LYS A N 9
ATOM 9693 C CA . LYS A 1 59 ? -4.528 18.675 -44.139 1.00 12.24 59 LYS A CA 9
ATOM 9694 C C . LYS A 1 59 ? -4.199 17.298 -44.707 1.00 4.54 59 LYS A C 9
ATOM 9695 O O . LYS A 1 59 ? -4.124 16.316 -43.970 1.00 65.42 59 LYS A O 9
ATOM 9714 N N . GLU A 1 60 ? -4.002 17.237 -46.020 1.00 24.31 60 GLU A N 9
ATOM 9715 C CA . GLU A 1 60 ? -3.679 15.980 -46.685 1.00 32.30 60 GLU A CA 9
ATOM 9716 C C . GLU A 1 60 ? -2.402 15.373 -46.112 1.00 23.01 60 GLU A C 9
ATOM 9717 O O . GLU A 1 60 ? -2.333 14.170 -45.855 1.00 43.24 60 GLU A O 9
ATOM 9729 N N . LEU A 1 61 ? -1.392 16.213 -45.914 1.00 41.22 61 LEU A N 9
ATOM 9730 C CA . LEU A 1 61 ? -0.115 15.761 -45.372 1.00 13.11 61 LEU A CA 9
ATOM 9731 C C . LEU A 1 61 ? -0.263 15.333 -43.915 1.00 74.04 61 LEU A C 9
ATOM 9732 O O . LEU A 1 61 ? 0.224 14.275 -43.515 1.00 51.24 61 LEU A O 9
ATOM 9748 N N . CYS A 1 62 ? -0.941 16.161 -43.127 1.00 22.52 62 CYS A N 9
ATOM 9749 C CA . CYS A 1 62 ? -1.156 15.868 -41.715 1.00 25.12 62 CYS A CA 9
ATOM 9750 C C . CYS A 1 62 ? -1.942 14.572 -41.541 1.00 74.04 62 CYS A C 9
ATOM 9751 O O . CYS A 1 62 ? -1.634 13.758 -40.671 1.00 34.32 62 CYS A O 9
ATOM 9758 N N . PHE A 1 63 ? -2.960 14.388 -42.376 1.00 64.34 63 PHE A N 9
ATOM 9759 C CA . PHE A 1 63 ? -3.792 13.192 -42.316 1.00 24.43 63 PHE A CA 9
ATOM 9760 C C . PHE A 1 63 ? -3.049 11.984 -42.879 1.00 72.45 63 PHE A C 9
ATOM 9761 O O . PHE A 1 63 ? -3.119 10.886 -42.328 1.00 33.30 63 PHE A O 9
ATOM 9778 N N . ALA A 1 64 ? -2.339 12.195 -43.982 1.00 43.15 64 ALA A N 9
ATOM 9779 C CA . ALA A 1 64 ? -1.582 11.125 -44.621 1.00 12.22 64 ALA A CA 9
ATOM 9780 C C . ALA A 1 64 ? -0.371 10.733 -43.782 1.00 4.42 64 ALA A C 9
ATOM 9781 O O . ALA A 1 64 ? 0.176 9.642 -43.936 1.00 11.12 64 ALA A O 9
ATOM 9788 N N . ASN A 1 65 ? 0.044 11.632 -42.894 1.00 63.44 65 ASN A N 9
ATOM 9789 C CA . ASN A 1 65 ? 1.193 11.380 -42.032 1.00 32.44 65 ASN A CA 9
ATOM 9790 C C . ASN A 1 65 ? 1.064 10.028 -41.336 1.00 24.20 65 ASN A C 9
ATOM 9791 O O . ASN A 1 65 ? 0.026 9.713 -40.755 1.00 33.54 65 ASN A O 9
ATOM 9802 N N . CYS A 1 66 ? 2.127 9.233 -41.399 1.00 62.33 66 CYS A N 9
ATOM 9803 C CA . CYS A 1 66 ? 2.135 7.915 -40.776 1.00 61.21 66 CYS A CA 9
ATOM 9804 C C . CYS A 1 66 ? 3.456 7.197 -41.038 1.00 40.12 66 CYS A C 9
ATOM 9805 O O . CYS A 1 66 ? 4.156 7.469 -42.014 1.00 71.20 66 CYS A O 9
ATOM 9812 N N . PRO A 1 67 ? 3.806 6.258 -40.147 1.00 20.12 67 PRO A N 9
ATOM 9813 C CA . PRO A 1 67 ? 5.044 5.481 -40.260 1.00 51.03 67 PRO A CA 9
ATOM 9814 C C . PRO A 1 67 ? 5.008 4.500 -41.427 1.00 35.42 67 PRO A C 9
ATOM 9815 O O . PRO A 1 67 ? 3.963 4.253 -42.029 1.00 74.42 67 PRO A O 9
ATOM 9826 N N . PRO A 1 68 ? 6.174 3.925 -41.755 1.00 5.24 68 PRO A N 9
ATOM 9827 C CA . PRO A 1 68 ? 6.302 2.960 -42.851 1.00 15.51 68 PRO A CA 9
ATOM 9828 C C . PRO A 1 68 ? 5.624 1.632 -42.535 1.00 71.52 68 PRO A C 9
ATOM 9829 O O . PRO A 1 68 ? 5.462 1.267 -41.370 1.00 30.12 68 PRO A O 9
ATOM 9840 N N . LEU A 1 69 ? 5.230 0.911 -43.579 1.00 72.03 69 LEU A N 9
ATOM 9841 C CA . LEU A 1 69 ? 4.570 -0.379 -43.413 1.00 74.22 69 LEU A CA 9
ATOM 9842 C C . LEU A 1 69 ? 5.525 -1.525 -43.731 1.00 1.10 69 LEU A C 9
ATOM 9843 O O . LEU A 1 69 ? 5.121 -2.547 -44.284 1.00 32.12 69 LEU A O 9
ATOM 9859 N N . GLU A 1 70 ? 6.794 -1.347 -43.376 1.00 13.44 70 GLU A N 9
ATOM 9860 C CA . GLU A 1 70 ? 7.806 -2.367 -43.622 1.00 50.32 70 GLU A CA 9
ATOM 9861 C C . GLU A 1 70 ? 7.668 -3.521 -42.633 1.00 53.32 70 GLU A C 9
ATOM 9862 O O . GLU A 1 70 ? 6.624 -3.689 -42.003 1.00 3.10 70 GLU A O 9
ATOM 9874 N N . GLY A 1 1 ? 7.384 12.252 -6.219 1.00 5.41 1 GLY A N 10
ATOM 9875 C CA . GLY A 1 1 ? 6.227 13.123 -6.129 1.00 74.34 1 GLY A CA 10
ATOM 9876 C C . GLY A 1 1 ? 4.942 12.355 -5.890 1.00 55.14 1 GLY A C 10
ATOM 9877 O O . GLY A 1 1 ? 4.884 11.135 -6.044 1.00 24.11 1 GLY A O 10
ATOM 9881 N N . PRO A 1 2 ? 3.880 13.077 -5.503 1.00 54.45 2 PRO A N 10
ATOM 9882 C CA . PRO A 1 2 ? 2.570 12.477 -5.233 1.00 71.13 2 PRO A CA 10
ATOM 9883 C C . PRO A 1 2 ? 1.889 11.975 -6.502 1.00 64.02 2 PRO A C 10
ATOM 9884 O O . PRO A 1 2 ? 2.479 11.994 -7.582 1.00 22.40 2 PRO A O 10
ATOM 9895 N N . GLU A 1 3 ? 0.645 11.527 -6.364 1.00 3.52 3 GLU A N 10
ATOM 9896 C CA . GLU A 1 3 ? -0.114 11.020 -7.501 1.00 13.35 3 GLU A CA 10
ATOM 9897 C C . GLU A 1 3 ? -0.274 12.095 -8.572 1.00 2.44 3 GLU A C 10
ATOM 9898 O O . GLU A 1 3 ? -1.060 13.030 -8.417 1.00 51.24 3 GLU A O 10
ATOM 9910 N N . LYS A 1 4 ? 0.479 11.956 -9.658 1.00 13.22 4 LYS A N 10
ATOM 9911 C CA . LYS A 1 4 ? 0.422 12.913 -10.756 1.00 41.52 4 LYS A CA 10
ATOM 9912 C C . LYS A 1 4 ? 0.489 12.201 -12.103 1.00 62.21 4 LYS A C 10
ATOM 9913 O O . LYS A 1 4 ? 1.119 12.686 -13.042 1.00 3.41 4 LYS A O 10
ATOM 9932 N N . MET A 1 5 ? -0.166 11.048 -12.190 1.00 64.45 5 MET A N 10
ATOM 9933 C CA . MET A 1 5 ? -0.182 10.270 -13.424 1.00 41.01 5 MET A CA 10
ATOM 9934 C C . MET A 1 5 ? -1.547 9.626 -13.643 1.00 32.33 5 MET A C 10
ATOM 9935 O O . MET A 1 5 ? -2.326 9.468 -12.703 1.00 40.11 5 MET A O 10
ATOM 9949 N N . GLU A 1 6 ? -1.830 9.256 -14.888 1.00 2.10 6 GLU A N 10
ATOM 9950 C CA . GLU A 1 6 ? -3.102 8.630 -15.228 1.00 51.12 6 GLU A CA 10
ATOM 9951 C C . GLU A 1 6 ? -2.904 7.164 -15.602 1.00 34.12 6 GLU A C 10
ATOM 9952 O O . GLU A 1 6 ? -1.775 6.681 -15.690 1.00 34.21 6 GLU A O 10
ATOM 9964 N N . VAL A 1 7 ? -4.011 6.460 -15.820 1.00 40.40 7 VAL A N 10
ATOM 9965 C CA . VAL A 1 7 ? -3.961 5.050 -16.185 1.00 24.44 7 VAL A CA 10
ATOM 9966 C C . VAL A 1 7 ? -4.936 4.739 -17.314 1.00 33.30 7 VAL A C 10
ATOM 9967 O O . VAL A 1 7 ? -6.053 5.256 -17.345 1.00 40.42 7 VAL A O 10
ATOM 9980 N N . LYS A 1 8 ? -4.508 3.889 -18.241 1.00 40.13 8 LYS A N 10
ATOM 9981 C CA . LYS A 1 8 ? -5.343 3.506 -19.373 1.00 54.13 8 LYS A CA 10
ATOM 9982 C C . LYS A 1 8 ? -4.845 2.209 -20.003 1.00 34.02 8 LYS A C 10
ATOM 9983 O O . LYS A 1 8 ? -3.722 1.776 -19.747 1.00 52.54 8 LYS A O 10
ATOM 10002 N N . GLU A 1 9 ? -5.688 1.595 -20.827 1.00 73.31 9 GLU A N 10
ATOM 10003 C CA . GLU A 1 9 ? -5.332 0.347 -21.493 1.00 1.41 9 GLU A CA 10
ATOM 10004 C C . GLU A 1 9 ? -6.305 0.039 -22.627 1.00 71.40 9 GLU A C 10
ATOM 10005 O O . GLU A 1 9 ? -7.095 0.892 -23.030 1.00 55.43 9 GLU A O 10
ATOM 10017 N N . ILE A 1 10 ? -6.241 -1.187 -23.137 1.00 4.32 10 ILE A N 10
ATOM 10018 C CA . ILE A 1 10 ? -7.116 -1.608 -24.224 1.00 23.55 10 ILE A CA 10
ATOM 10019 C C . ILE A 1 10 ? -6.901 -0.751 -25.466 1.00 74.12 10 ILE A C 10
ATOM 10020 O O . ILE A 1 10 ? -7.704 0.130 -25.771 1.00 71.13 10 ILE A O 10
ATOM 10036 N N . GLY A 1 11 ? -5.813 -1.017 -26.182 1.00 3.13 11 GLY A N 10
ATOM 10037 C CA . GLY A 1 11 ? -5.513 -0.262 -27.385 1.00 21.45 11 GLY A CA 10
ATOM 10038 C C . GLY A 1 11 ? -5.608 -1.109 -28.639 1.00 2.45 11 GLY A C 10
ATOM 10039 O O . GLY A 1 11 ? -6.605 -1.053 -29.359 1.00 24.11 11 GLY A O 10
ATOM 10043 N N . ARG A 1 12 ? -4.568 -1.893 -28.901 1.00 44.14 12 ARG A N 10
ATOM 10044 C CA . ARG A 1 12 ? -4.537 -2.752 -30.079 1.00 22.02 12 ARG A CA 10
ATOM 10045 C C . ARG A 1 12 ? -4.844 -1.954 -31.342 1.00 52.25 12 ARG A C 10
ATOM 10046 O O . ARG A 1 12 ? -5.835 -2.212 -32.026 1.00 64.12 12 ARG A O 10
ATOM 10067 N N . SER A 1 13 ? -3.989 -0.983 -31.646 1.00 5.02 13 SER A N 10
ATOM 10068 C CA . SER A 1 13 ? -4.171 -0.144 -32.824 1.00 62.04 13 SER A CA 10
ATOM 10069 C C . SER A 1 13 ? -2.877 -0.047 -33.628 1.00 34.42 13 SER A C 10
ATOM 10070 O O . SER A 1 13 ? -2.799 0.685 -34.614 1.00 14.42 13 SER A O 10
ATOM 10078 N N . SER A 1 14 ? -1.864 -0.793 -33.198 1.00 52.21 14 SER A N 10
ATOM 10079 C CA . SER A 1 14 ? -0.572 -0.789 -33.874 1.00 71.20 14 SER A CA 10
ATOM 10080 C C . SER A 1 14 ? -0.004 0.625 -33.953 1.00 30.44 14 SER A C 10
ATOM 10081 O O . SER A 1 14 ? 0.637 0.995 -34.936 1.00 41.31 14 SER A O 10
ATOM 10089 N N . LYS A 1 15 ? -0.244 1.411 -32.909 1.00 32.34 15 LYS A N 10
ATOM 10090 C CA . LYS A 1 15 ? 0.243 2.784 -32.856 1.00 62.11 15 LYS A CA 10
ATOM 10091 C C . LYS A 1 15 ? 1.764 2.817 -32.740 1.00 53.53 15 LYS A C 10
ATOM 10092 O O . LYS A 1 15 ? 2.364 1.966 -32.083 1.00 43.54 15 LYS A O 10
ATOM 10111 N N . ILE A 1 16 ? 2.380 3.805 -33.381 1.00 14.54 16 ILE A N 10
ATOM 10112 C CA . ILE A 1 16 ? 3.830 3.950 -33.347 1.00 14.45 16 ILE A CA 10
ATOM 10113 C C . ILE A 1 16 ? 4.261 5.297 -33.916 1.00 50.45 16 ILE A C 10
ATOM 10114 O O . ILE A 1 16 ? 3.455 6.022 -34.501 1.00 62.13 16 ILE A O 10
ATOM 10130 N N . ILE A 1 17 ? 5.537 5.625 -33.743 1.00 52.54 17 ILE A N 10
ATOM 10131 C CA . ILE A 1 17 ? 6.076 6.884 -34.243 1.00 50.13 17 ILE A CA 10
ATOM 10132 C C . ILE A 1 17 ? 7.090 6.644 -35.356 1.00 44.23 17 ILE A C 10
ATOM 10133 O O . ILE A 1 17 ? 7.581 5.528 -35.535 1.00 14.43 17 ILE A O 10
ATOM 10149 N N . LEU A 1 18 ? 7.403 7.698 -36.102 1.00 14.53 18 LEU A N 10
ATOM 10150 C CA . LEU A 1 18 ? 8.361 7.604 -37.197 1.00 61.14 18 LEU A CA 10
ATOM 10151 C C . LEU A 1 18 ? 9.371 8.745 -37.137 1.00 42.33 18 LEU A C 10
ATOM 10152 O O . LEU A 1 18 ? 9.055 9.902 -37.416 1.00 40.11 18 LEU A O 10
ATOM 10168 N N . PRO A 1 19 ? 10.617 8.414 -36.767 1.00 1.41 19 PRO A N 10
ATOM 10169 C CA . PRO A 1 19 ? 11.700 9.397 -36.664 1.00 51.24 19 PRO A CA 10
ATOM 10170 C C . PRO A 1 19 ? 12.139 9.920 -38.028 1.00 1.22 19 PRO A C 10
ATOM 10171 O O . PRO A 1 19 ? 12.080 9.203 -39.026 1.00 41.44 19 PRO A O 10
ATOM 10182 N N . ALA A 1 20 ? 12.580 11.173 -38.062 1.00 12.53 20 ALA A N 10
ATOM 10183 C CA . ALA A 1 20 ? 13.031 11.791 -39.302 1.00 44.14 20 ALA A CA 10
ATOM 10184 C C . ALA A 1 20 ? 13.507 13.220 -39.063 1.00 10.00 20 ALA A C 10
ATOM 10185 O O . ALA A 1 20 ? 14.708 13.490 -39.039 1.00 63.31 20 ALA A O 10
ATOM 10192 N N . CYS A 1 21 ? 12.558 14.133 -38.887 1.00 34.13 21 CYS A N 10
ATOM 10193 C CA . CYS A 1 21 ? 12.879 15.535 -38.650 1.00 51.22 21 CYS A CA 10
ATOM 10194 C C . CYS A 1 21 ? 12.217 16.036 -37.370 1.00 2.42 21 CYS A C 10
ATOM 10195 O O . CYS A 1 21 ? 12.792 16.839 -36.635 1.00 62.11 21 CYS A O 10
ATOM 10202 N N . MET A 1 22 ? 11.005 15.557 -37.110 1.00 24.33 22 MET A N 10
ATOM 10203 C CA . MET A 1 22 ? 10.266 15.955 -35.917 1.00 70.25 22 MET A CA 10
ATOM 10204 C C . MET A 1 22 ? 9.621 14.745 -35.249 1.00 13.12 22 MET A C 10
ATOM 10205 O O . MET A 1 22 ? 9.918 13.601 -35.593 1.00 73.25 22 MET A O 10
ATOM 10219 N N . HIS A 1 23 ? 8.737 15.006 -34.291 1.00 33.53 23 HIS A N 10
ATOM 10220 C CA . HIS A 1 23 ? 8.049 13.937 -33.574 1.00 3.31 23 HIS A CA 10
ATOM 10221 C C . HIS A 1 23 ? 6.663 13.692 -34.163 1.00 2.53 23 HIS A C 10
ATOM 10222 O O . HIS A 1 23 ? 5.762 14.518 -34.016 1.00 23.31 23 HIS A O 10
ATOM 10236 N N . GLU A 1 24 ? 6.501 12.554 -34.829 1.00 62.24 24 GLU A N 10
ATOM 10237 C CA . GLU A 1 24 ? 5.225 12.202 -35.441 1.00 41.52 24 GLU A CA 10
ATOM 10238 C C . GLU A 1 24 ? 4.721 10.861 -34.917 1.00 24.20 24 GLU A C 10
ATOM 10239 O O . GLU A 1 24 ? 5.472 10.097 -34.309 1.00 31.22 24 GLU A O 10
ATOM 10251 N N . THR A 1 25 ? 3.444 10.580 -35.157 1.00 2.14 25 THR A N 10
ATOM 10252 C CA . THR A 1 25 ? 2.839 9.333 -34.708 1.00 74.30 25 THR A CA 10
ATOM 10253 C C . THR A 1 25 ? 1.698 8.913 -35.629 1.00 25.24 25 THR A C 10
ATOM 10254 O O . THR A 1 25 ? 1.168 9.725 -36.387 1.00 14.13 25 THR A O 10
ATOM 10265 N N . CYS A 1 26 ? 1.325 7.639 -35.558 1.00 3.43 26 CYS A N 10
ATOM 10266 C CA . CYS A 1 26 ? 0.247 7.111 -36.385 1.00 23.34 26 CYS A CA 10
ATOM 10267 C C . CYS A 1 26 ? -0.381 5.880 -35.738 1.00 21.24 26 CYS A C 10
ATOM 10268 O O . CYS A 1 26 ? 0.302 5.094 -35.082 1.00 23.44 26 CYS A O 10
ATOM 10275 N N . SER A 1 27 ? -1.687 5.720 -35.928 1.00 23.44 27 SER A N 10
ATOM 10276 C CA . SER A 1 27 ? -2.408 4.587 -35.360 1.00 75.20 27 SER A CA 10
ATOM 10277 C C . SER A 1 27 ? -3.780 4.436 -36.010 1.00 73.23 27 SER A C 10
ATOM 10278 O O . SER A 1 27 ? -4.570 5.378 -36.046 1.00 41.53 27 SER A O 10
ATOM 10286 N N . GLY A 1 28 ? -4.057 3.241 -36.524 1.00 24.20 28 GLY A N 10
ATOM 10287 C CA . GLY A 1 28 ? -5.333 2.987 -37.167 1.00 22.35 28 GLY A CA 10
ATOM 10288 C C . GLY A 1 28 ? -5.809 1.562 -36.966 1.00 34.22 28 GLY A C 10
ATOM 10289 O O . GLY A 1 28 ? -5.178 0.617 -37.436 1.00 72.53 28 GLY A O 10
ATOM 10293 N N . GLY A 1 29 ? -6.927 1.407 -36.263 1.00 33.44 29 GLY A N 10
ATOM 10294 C CA . GLY A 1 29 ? -7.468 0.084 -36.011 1.00 61.52 29 GLY A CA 10
ATOM 10295 C C . GLY A 1 29 ? -8.472 0.074 -34.876 1.00 74.31 29 GLY A C 10
ATOM 10296 O O . GLY A 1 29 ? -9.389 -0.748 -34.856 1.00 55.51 29 GLY A O 10
ATOM 10300 N N . PHE A 1 30 ? -8.299 0.988 -33.927 1.00 73.40 30 PHE A N 10
ATOM 10301 C CA . PHE A 1 30 ? -9.197 1.079 -32.781 1.00 42.43 30 PHE A CA 10
ATOM 10302 C C . PHE A 1 30 ? -9.045 2.425 -32.078 1.00 54.23 30 PHE A C 10
ATOM 10303 O O . PHE A 1 30 ? -10.028 3.021 -31.637 1.00 1.02 30 PHE A O 10
ATOM 10320 N N . SER A 1 31 ? -7.807 2.898 -31.978 1.00 31.41 31 SER A N 10
ATOM 10321 C CA . SER A 1 31 ? -7.525 4.171 -31.325 1.00 32.41 31 SER A CA 10
ATOM 10322 C C . SER A 1 31 ? -7.699 5.331 -32.300 1.00 4.43 31 SER A C 10
ATOM 10323 O O . SER A 1 31 ? -8.321 6.343 -31.974 1.00 53.14 31 SER A O 10
ATOM 10331 N N . LEU A 1 32 ? -7.144 5.178 -33.497 1.00 25.02 32 LEU A N 10
ATOM 10332 C CA . LEU A 1 32 ? -7.236 6.213 -34.521 1.00 63.42 32 LEU A CA 10
ATOM 10333 C C . LEU A 1 32 ? -6.603 7.514 -34.039 1.00 63.03 32 LEU A C 10
ATOM 10334 O O . LEU A 1 32 ? -7.215 8.275 -33.290 1.00 11.01 32 LEU A O 10
ATOM 10350 N N . LYS A 1 33 ? -5.373 7.765 -34.476 1.00 31.10 33 LYS A N 10
ATOM 10351 C CA . LYS A 1 33 ? -4.657 8.976 -34.093 1.00 21.20 33 LYS A CA 10
ATOM 10352 C C . LYS A 1 33 ? -3.324 9.075 -34.828 1.00 21.12 33 LYS A C 10
ATOM 10353 O O . LYS A 1 33 ? -2.828 8.088 -35.369 1.00 21.54 33 LYS A O 10
ATOM 10372 N N . ASN A 1 34 ? -2.748 10.273 -34.842 1.00 35.15 34 ASN A N 10
ATOM 10373 C CA . ASN A 1 34 ? -1.472 10.500 -35.509 1.00 40.12 34 ASN A CA 10
ATOM 10374 C C . ASN A 1 34 ? -0.913 11.877 -35.161 1.00 74.53 34 ASN A C 10
ATOM 10375 O O . ASN A 1 34 ? -1.655 12.856 -35.079 1.00 42.04 34 ASN A O 10
ATOM 10386 N N . ASP A 1 35 ? 0.398 11.943 -34.958 1.00 73.32 35 ASP A N 10
ATOM 10387 C CA . ASP A 1 35 ? 1.057 13.199 -34.621 1.00 13.03 35 ASP A CA 10
ATOM 10388 C C . ASP A 1 35 ? 1.745 13.797 -35.844 1.00 24.04 35 ASP A C 10
ATOM 10389 O O . ASP A 1 35 ? 2.562 13.142 -36.492 1.00 72.20 35 ASP A O 10
ATOM 10398 N N . CYS A 1 36 ? 1.410 15.045 -36.154 1.00 21.20 36 CYS A N 10
ATOM 10399 C CA . CYS A 1 36 ? 1.994 15.732 -37.300 1.00 22.44 36 CYS A CA 10
ATOM 10400 C C . CYS A 1 36 ? 3.515 15.602 -37.295 1.00 34.45 36 CYS A C 10
ATOM 10401 O O . CYS A 1 36 ? 4.111 15.216 -36.289 1.00 63.44 36 CYS A O 10
ATOM 10408 N N . TRP A 1 37 ? 4.134 15.927 -38.423 1.00 60.44 37 TRP A N 10
ATOM 10409 C CA . TRP A 1 37 ? 5.585 15.846 -38.549 1.00 51.53 37 TRP A CA 10
ATOM 10410 C C . TRP A 1 37 ? 6.196 17.235 -38.699 1.00 11.44 37 TRP A C 10
ATOM 10411 O O . TRP A 1 37 ? 5.522 18.246 -38.498 1.00 35.02 37 TRP A O 10
ATOM 10432 N N . CYS A 1 38 ? 7.476 17.279 -39.052 1.00 50.13 38 CYS A N 10
ATOM 10433 C CA . CYS A 1 38 ? 8.178 18.544 -39.228 1.00 44.44 38 CYS A CA 10
ATOM 10434 C C . CYS A 1 38 ? 7.350 19.514 -40.066 1.00 11.41 38 CYS A C 10
ATOM 10435 O O . CYS A 1 38 ? 6.487 19.102 -40.841 1.00 73.03 38 CYS A O 10
ATOM 10442 N N . CYS A 1 39 ? 7.619 20.806 -39.904 1.00 72.32 39 CYS A N 10
ATOM 10443 C CA . CYS A 1 39 ? 6.899 21.836 -40.644 1.00 25.41 39 CYS A CA 10
ATOM 10444 C C . CYS A 1 39 ? 7.844 22.605 -41.563 1.00 71.33 39 CYS A C 10
ATOM 10445 O O . CYS A 1 39 ? 8.968 22.171 -41.821 1.00 13.14 39 CYS A O 10
ATOM 10452 N N . LEU A 1 40 ? 7.380 23.748 -42.055 1.00 43.32 40 LEU A N 10
ATOM 10453 C CA . LEU A 1 40 ? 8.183 24.579 -42.946 1.00 11.30 40 LEU A CA 10
ATOM 10454 C C . LEU A 1 40 ? 9.589 24.776 -42.388 1.00 34.04 40 LEU A C 10
ATOM 10455 O O . LEU A 1 40 ? 10.569 24.312 -42.970 1.00 41.42 40 LEU A O 10
ATOM 10471 N N . ARG A 1 41 ? 9.679 25.464 -41.254 1.00 53.44 41 ARG A N 10
ATOM 10472 C CA . ARG A 1 41 ? 10.964 25.721 -40.617 1.00 3.44 41 ARG A CA 10
ATOM 10473 C C . ARG A 1 41 ? 10.774 26.165 -39.169 1.00 40.01 41 ARG A C 10
ATOM 10474 O O . ARG A 1 41 ? 9.905 26.984 -38.869 1.00 14.24 41 ARG A O 10
ATOM 10495 N N . LEU A 1 42 ? 11.592 25.619 -38.276 1.00 72.31 42 LEU A N 10
ATOM 10496 C CA . LEU A 1 42 ? 11.514 25.957 -36.859 1.00 51.43 42 LEU A CA 10
ATOM 10497 C C . LEU A 1 42 ? 12.892 25.897 -36.208 1.00 71.42 42 LEU A C 10
ATOM 10498 O O . LEU A 1 42 ? 13.860 25.444 -36.820 1.00 3.53 42 LEU A O 10
ATOM 10514 N N . LYS A 1 43 ? 12.973 26.353 -34.963 1.00 71.10 43 LYS A N 10
ATOM 10515 C CA . LYS A 1 43 ? 14.231 26.348 -34.226 1.00 70.20 43 LYS A CA 10
ATOM 10516 C C . LYS A 1 43 ? 14.118 25.500 -32.963 1.00 63.22 43 LYS A C 10
ATOM 10517 O O . LYS A 1 43 ? 15.071 24.826 -32.567 1.00 54.54 43 LYS A O 10
ATOM 10536 N N . THR A 1 44 ? 12.948 25.536 -32.334 1.00 73.51 44 THR A N 10
ATOM 10537 C CA . THR A 1 44 ? 12.711 24.770 -31.117 1.00 14.44 44 THR A CA 10
ATOM 10538 C C . THR A 1 44 ? 11.654 23.695 -31.340 1.00 60.53 44 THR A C 10
ATOM 10539 O O . THR A 1 44 ? 11.735 22.603 -30.777 1.00 24.20 44 THR A O 10
ATOM 10550 N N . LYS A 1 45 ? 10.662 24.009 -32.167 1.00 22.32 45 LYS A N 10
ATOM 10551 C CA . LYS A 1 45 ? 9.589 23.068 -32.468 1.00 3.45 45 LYS A CA 10
ATOM 10552 C C . LYS A 1 45 ? 8.540 23.710 -33.369 1.00 50.45 45 LYS A C 10
ATOM 10553 O O . LYS A 1 45 ? 7.921 23.037 -34.193 1.00 24.11 45 LYS A O 10
ATOM 10572 N N . GLN A 1 46 ? 8.347 25.016 -33.209 1.00 34.54 46 GLN A N 10
ATOM 10573 C CA . GLN A 1 46 ? 7.373 25.747 -34.010 1.00 14.43 46 GLN A CA 10
ATOM 10574 C C . GLN A 1 46 ? 7.931 27.098 -34.445 1.00 14.31 46 GLN A C 10
ATOM 10575 O O . GLN A 1 46 ? 8.778 27.678 -33.767 1.00 44.10 46 GLN A O 10
ATOM 10589 N N . ALA A 1 47 ? 7.449 27.594 -35.580 1.00 63.23 47 ALA A N 10
ATOM 10590 C CA . ALA A 1 47 ? 7.899 28.877 -36.105 1.00 11.20 47 ALA A CA 10
ATOM 10591 C C . ALA A 1 47 ? 7.169 29.229 -37.397 1.00 35.53 47 ALA A C 10
ATOM 10592 O O . ALA A 1 47 ? 6.355 30.152 -37.429 1.00 41.04 47 ALA A O 10
ATOM 10599 N N . ARG A 1 48 ? 7.465 28.487 -38.459 1.00 33.11 48 ARG A N 10
ATOM 10600 C CA . ARG A 1 48 ? 6.837 28.722 -39.754 1.00 22.22 48 ARG A CA 10
ATOM 10601 C C . ARG A 1 48 ? 6.104 27.474 -40.237 1.00 62.11 48 ARG A C 10
ATOM 10602 O O . ARG A 1 48 ? 6.708 26.415 -40.411 1.00 75.35 48 ARG A O 10
ATOM 10623 N N . CYS A 1 49 ? 4.799 27.606 -40.451 1.00 44.34 49 CYS A N 10
ATOM 10624 C CA . CYS A 1 49 ? 3.983 26.490 -40.913 1.00 52.44 49 CYS A CA 10
ATOM 10625 C C . CYS A 1 49 ? 2.740 26.992 -41.643 1.00 33.40 49 CYS A C 10
ATOM 10626 O O . CYS A 1 49 ? 2.537 28.197 -41.789 1.00 11.05 49 CYS A O 10
ATOM 10633 N N . TRP A 1 50 ? 1.912 26.058 -42.099 1.00 10.53 50 TRP A N 10
ATOM 10634 C CA . TRP A 1 50 ? 0.688 26.405 -42.813 1.00 4.21 50 TRP A CA 10
ATOM 10635 C C . TRP A 1 50 ? -0.543 25.974 -42.024 1.00 51.02 50 TRP A C 10
ATOM 10636 O O . TRP A 1 50 ? -0.611 24.851 -41.525 1.00 33.31 50 TRP A O 10
ATOM 10657 N N . LYS A 1 51 ? -1.515 26.873 -41.915 1.00 54.15 51 LYS A N 10
ATOM 10658 C CA . LYS A 1 51 ? -2.746 26.586 -41.189 1.00 32.55 51 LYS A CA 10
ATOM 10659 C C . LYS A 1 51 ? -3.621 25.608 -41.966 1.00 75.20 51 LYS A C 10
ATOM 10660 O O . LYS A 1 51 ? -3.930 25.833 -43.136 1.00 34.14 51 LYS A O 10
ATOM 10679 N N . GLU A 1 52 ? -4.018 24.523 -41.308 1.00 14.24 52 GLU A N 10
ATOM 10680 C CA . GLU A 1 52 ? -4.859 23.512 -41.938 1.00 41.35 52 GLU A CA 10
ATOM 10681 C C . GLU A 1 52 ? -6.205 24.103 -42.349 1.00 62.21 52 GLU A C 10
ATOM 10682 O O . GLU A 1 52 ? -6.932 23.521 -43.155 1.00 24.23 52 GLU A O 10
ATOM 10694 N N . LYS A 1 53 ? -6.531 25.263 -41.789 1.00 21.41 53 LYS A N 10
ATOM 10695 C CA . LYS A 1 53 ? -7.788 25.934 -42.095 1.00 53.35 53 LYS A CA 10
ATOM 10696 C C . LYS A 1 53 ? -7.732 26.593 -43.470 1.00 50.11 53 LYS A C 10
ATOM 10697 O O . LYS A 1 53 ? -8.719 26.601 -44.205 1.00 30.12 53 LYS A O 10
ATOM 10716 N N . GLU A 1 54 ? -6.571 27.143 -43.811 1.00 2.33 54 GLU A N 10
ATOM 10717 C CA . GLU A 1 54 ? -6.387 27.804 -45.098 1.00 34.42 54 GLU A CA 10
ATOM 10718 C C . GLU A 1 54 ? -5.598 26.917 -46.057 1.00 31.24 54 GLU A C 10
ATOM 10719 O O . GLU A 1 54 ? -5.491 27.212 -47.247 1.00 62.01 54 GLU A O 10
ATOM 10731 N N . PHE A 1 55 ? -5.047 25.829 -45.529 1.00 4.02 55 PHE A N 10
ATOM 10732 C CA . PHE A 1 55 ? -4.265 24.899 -46.336 1.00 55.33 55 PHE A CA 10
ATOM 10733 C C . PHE A 1 55 ? -4.750 23.466 -46.137 1.00 2.11 55 PHE A C 10
ATOM 10734 O O . PHE A 1 55 ? -4.614 22.882 -45.062 1.00 13.15 55 PHE A O 10
ATOM 10751 N N . PRO A 1 56 ? -5.329 22.885 -47.198 1.00 32.02 56 PRO A N 10
ATOM 10752 C CA . PRO A 1 56 ? -5.846 21.514 -47.165 1.00 62.52 56 PRO A CA 10
ATOM 10753 C C . PRO A 1 56 ? -4.731 20.476 -47.082 1.00 53.12 56 PRO A C 10
ATOM 10754 O O . PRO A 1 56 ? -4.907 19.409 -46.496 1.00 63.21 56 PRO A O 10
ATOM 10765 N N . ASN A 1 57 ? -3.585 20.798 -47.672 1.00 63.54 57 ASN A N 10
ATOM 10766 C CA . ASN A 1 57 ? -2.441 19.892 -47.665 1.00 11.51 57 ASN A CA 10
ATOM 10767 C C . ASN A 1 57 ? -2.017 19.563 -46.237 1.00 14.33 57 ASN A C 10
ATOM 10768 O O . ASN A 1 57 ? -1.487 18.486 -45.969 1.00 24.23 57 ASN A O 10
ATOM 10779 N N . ALA A 1 58 ? -2.256 20.499 -45.324 1.00 14.12 58 ALA A N 10
ATOM 10780 C CA . ALA A 1 58 ? -1.902 20.308 -43.923 1.00 33.21 58 ALA A CA 10
ATOM 10781 C C . ALA A 1 58 ? -2.592 19.076 -43.346 1.00 1.45 58 ALA A C 10
ATOM 10782 O O . ALA A 1 58 ? -1.952 18.225 -42.728 1.00 5.30 58 ALA A O 10
ATOM 10789 N N . LYS A 1 59 ? -3.902 18.988 -43.549 1.00 61.55 59 LYS A N 10
ATOM 10790 C CA . LYS A 1 59 ? -4.680 17.860 -43.050 1.00 22.00 59 LYS A CA 10
ATOM 10791 C C . LYS A 1 59 ? -4.335 16.582 -43.809 1.00 2.44 59 LYS A C 10
ATOM 10792 O O . LYS A 1 59 ? -4.325 15.494 -43.235 1.00 70.45 59 LYS A O 10
ATOM 10811 N N . GLU A 1 60 ? -4.051 16.724 -45.100 1.00 13.34 60 GLU A N 10
ATOM 10812 C CA . GLU A 1 60 ? -3.705 15.580 -45.935 1.00 52.42 60 GLU A CA 10
ATOM 10813 C C . GLU A 1 60 ? -2.375 14.972 -45.500 1.00 72.52 60 GLU A C 10
ATOM 10814 O O . GLU A 1 60 ? -2.254 13.754 -45.358 1.00 43.10 60 GLU A O 10
ATOM 10826 N N . LEU A 1 61 ? -1.380 15.827 -45.291 1.00 73.41 61 LEU A N 10
ATOM 10827 C CA . LEU A 1 61 ? -0.058 15.374 -44.873 1.00 0.23 61 LEU A CA 10
ATOM 10828 C C . LEU A 1 61 ? -0.097 14.816 -43.454 1.00 11.23 61 LEU A C 10
ATOM 10829 O O . LEU A 1 61 ? 0.492 13.773 -43.169 1.00 2.12 61 LEU A O 10
ATOM 10845 N N . CYS A 1 62 ? -0.797 15.516 -42.567 1.00 43.42 62 CYS A N 10
ATOM 10846 C CA . CYS A 1 62 ? -0.915 15.091 -41.178 1.00 12.12 62 CYS A CA 10
ATOM 10847 C C . CYS A 1 62 ? -1.605 13.734 -41.081 1.00 73.54 62 CYS A C 10
ATOM 10848 O O . CYS A 1 62 ? -1.208 12.878 -40.290 1.00 73.11 62 CYS A O 10
ATOM 10855 N N . PHE A 1 63 ? -2.641 13.543 -41.893 1.00 4.44 63 PHE A N 10
ATOM 10856 C CA . PHE A 1 63 ? -3.387 12.291 -41.899 1.00 21.41 63 PHE A CA 10
ATOM 10857 C C . PHE A 1 63 ? -2.578 11.179 -42.561 1.00 52.14 63 PHE A C 10
ATOM 10858 O O . PHE A 1 63 ? -2.629 10.024 -42.140 1.00 10.24 63 PHE A O 10
ATOM 10875 N N . ALA A 1 64 ? -1.833 11.537 -43.602 1.00 0.32 64 ALA A N 10
ATOM 10876 C CA . ALA A 1 64 ? -1.012 10.572 -44.322 1.00 73.22 64 ALA A CA 10
ATOM 10877 C C . ALA A 1 64 ? 0.225 10.193 -43.516 1.00 2.14 64 ALA A C 10
ATOM 10878 O O . ALA A 1 64 ? 0.779 9.108 -43.685 1.00 24.14 64 ALA A O 10
ATOM 10885 N N . ASN A 1 65 ? 0.653 11.095 -42.639 1.00 4.51 65 ASN A N 10
ATOM 10886 C CA . ASN A 1 65 ? 1.827 10.856 -41.807 1.00 31.23 65 ASN A CA 10
ATOM 10887 C C . ASN A 1 65 ? 1.726 9.508 -41.099 1.00 70.23 65 ASN A C 10
ATOM 10888 O O . ASN A 1 65 ? 0.920 9.333 -40.185 1.00 20.02 65 ASN A O 10
ATOM 10899 N N . CYS A 1 66 ? 2.550 8.558 -41.528 1.00 72.42 66 CYS A N 10
ATOM 10900 C CA . CYS A 1 66 ? 2.555 7.225 -40.937 1.00 32.00 66 CYS A CA 10
ATOM 10901 C C . CYS A 1 66 ? 3.945 6.600 -41.015 1.00 11.40 66 CYS A C 10
ATOM 10902 O O . CYS A 1 66 ? 4.796 7.016 -41.802 1.00 30.52 66 CYS A O 10
ATOM 10909 N N . PRO A 1 67 ? 4.182 5.578 -40.180 1.00 12.14 67 PRO A N 10
ATOM 10910 C CA . PRO A 1 67 ? 5.467 4.874 -40.135 1.00 74.41 67 PRO A CA 10
ATOM 10911 C C . PRO A 1 67 ? 5.713 4.037 -41.386 1.00 34.22 67 PRO A C 10
ATOM 10912 O O . PRO A 1 67 ? 4.815 3.813 -42.198 1.00 62.34 67 PRO A O 10
ATOM 10923 N N . PRO A 1 68 ? 6.957 3.562 -41.546 1.00 51.41 68 PRO A N 10
ATOM 10924 C CA . PRO A 1 68 ? 7.349 2.742 -42.696 1.00 21.43 68 PRO A CA 10
ATOM 10925 C C . PRO A 1 68 ? 6.719 1.353 -42.659 1.00 4.44 68 PRO A C 10
ATOM 10926 O O . PRO A 1 68 ? 6.505 0.786 -41.586 1.00 54.25 68 PRO A O 10
ATOM 10937 N N . LEU A 1 69 ? 6.426 0.811 -43.835 1.00 32.50 69 LEU A N 10
ATOM 10938 C CA . LEU A 1 69 ? 5.821 -0.513 -43.937 1.00 53.12 69 LEU A CA 10
ATOM 10939 C C . LEU A 1 69 ? 6.771 -1.495 -44.614 1.00 22.52 69 LEU A C 10
ATOM 10940 O O . LEU A 1 69 ? 6.337 -2.442 -45.269 1.00 33.22 69 LEU A O 10
ATOM 10956 N N . GLU A 1 70 ? 8.070 -1.264 -44.448 1.00 72.03 70 GLU A N 10
ATOM 10957 C CA . GLU A 1 70 ? 9.081 -2.130 -45.042 1.00 62.34 70 GLU A CA 10
ATOM 10958 C C . GLU A 1 70 ? 9.085 -3.501 -44.372 1.00 61.20 70 GLU A C 10
ATOM 10959 O O . GLU A 1 70 ? 9.078 -4.532 -45.045 1.00 2.44 70 GLU A O 10
ATOM 10971 N N . GLY A 1 1 ? 1.796 -0.740 -1.972 1.00 64.34 1 GLY A N 11
ATOM 10972 C CA . GLY A 1 1 ? 1.940 -2.094 -2.476 1.00 14.13 1 GLY A CA 11
ATOM 10973 C C . GLY A 1 1 ? 0.706 -2.939 -2.227 1.00 12.53 1 GLY A C 11
ATOM 10974 O O . GLY A 1 1 ? -0.036 -3.279 -3.148 1.00 51.25 1 GLY A O 11
ATOM 10978 N N . PRO A 1 2 ? 0.473 -3.292 -0.954 1.00 13.20 2 PRO A N 11
ATOM 10979 C CA . PRO A 1 2 ? -0.679 -4.108 -0.557 1.00 42.41 2 PRO A CA 11
ATOM 10980 C C . PRO A 1 2 ? -1.997 -3.354 -0.692 1.00 54.32 2 PRO A C 11
ATOM 10981 O O . PRO A 1 2 ? -2.033 -2.234 -1.202 1.00 22.24 2 PRO A O 11
ATOM 10992 N N . GLU A 1 3 ? -3.079 -3.975 -0.232 1.00 41.01 3 GLU A N 11
ATOM 10993 C CA . GLU A 1 3 ? -4.400 -3.361 -0.303 1.00 23.13 3 GLU A CA 11
ATOM 10994 C C . GLU A 1 3 ? -4.714 -2.909 -1.726 1.00 1.42 3 GLU A C 11
ATOM 10995 O O . GLU A 1 3 ? -5.423 -1.924 -1.934 1.00 42.25 3 GLU A O 11
ATOM 11007 N N . LYS A 1 4 ? -4.181 -3.635 -2.702 1.00 43.35 4 LYS A N 11
ATOM 11008 C CA . LYS A 1 4 ? -4.403 -3.311 -4.107 1.00 12.44 4 LYS A CA 11
ATOM 11009 C C . LYS A 1 4 ? -4.813 -4.552 -4.893 1.00 50.51 4 LYS A C 11
ATOM 11010 O O . LYS A 1 4 ? -4.660 -5.677 -4.419 1.00 1.31 4 LYS A O 11
ATOM 11029 N N . MET A 1 5 ? -5.333 -4.338 -6.097 1.00 70.34 5 MET A N 11
ATOM 11030 C CA . MET A 1 5 ? -5.762 -5.441 -6.950 1.00 40.33 5 MET A CA 11
ATOM 11031 C C . MET A 1 5 ? -5.173 -5.305 -8.351 1.00 31.31 5 MET A C 11
ATOM 11032 O O . MET A 1 5 ? -4.516 -6.219 -8.848 1.00 73.41 5 MET A O 11
ATOM 11046 N N . GLU A 1 6 ? -5.413 -4.160 -8.981 1.00 55.31 6 GLU A N 11
ATOM 11047 C CA . GLU A 1 6 ? -4.907 -3.907 -10.325 1.00 71.10 6 GLU A CA 11
ATOM 11048 C C . GLU A 1 6 ? -4.895 -2.412 -10.630 1.00 2.13 6 GLU A C 11
ATOM 11049 O O . GLU A 1 6 ? -3.886 -1.866 -11.076 1.00 63.12 6 GLU A O 11
ATOM 11061 N N . VAL A 1 7 ? -6.024 -1.755 -10.385 1.00 52.23 7 VAL A N 11
ATOM 11062 C CA . VAL A 1 7 ? -6.144 -0.323 -10.633 1.00 15.05 7 VAL A CA 11
ATOM 11063 C C . VAL A 1 7 ? -5.364 0.088 -11.876 1.00 25.42 7 VAL A C 11
ATOM 11064 O O . VAL A 1 7 ? -4.597 1.050 -11.851 1.00 44.44 7 VAL A O 11
ATOM 11077 N N . LYS A 1 8 ? -5.564 -0.649 -12.963 1.00 42.14 8 LYS A N 11
ATOM 11078 C CA . LYS A 1 8 ? -4.880 -0.362 -14.219 1.00 54.30 8 LYS A CA 11
ATOM 11079 C C . LYS A 1 8 ? -5.876 0.047 -15.299 1.00 54.25 8 LYS A C 11
ATOM 11080 O O . LYS A 1 8 ? -7.050 0.283 -15.016 1.00 74.22 8 LYS A O 11
ATOM 11099 N N . GLU A 1 9 ? -5.400 0.128 -16.538 1.00 24.22 9 GLU A N 11
ATOM 11100 C CA . GLU A 1 9 ? -6.250 0.508 -17.660 1.00 20.42 9 GLU A CA 11
ATOM 11101 C C . GLU A 1 9 ? -5.916 -0.318 -18.899 1.00 51.33 9 GLU A C 11
ATOM 11102 O O . GLU A 1 9 ? -5.153 -1.282 -18.829 1.00 13.22 9 GLU A O 11
ATOM 11114 N N . ILE A 1 10 ? -6.493 0.068 -20.032 1.00 71.34 10 ILE A N 11
ATOM 11115 C CA . ILE A 1 10 ? -6.257 -0.636 -21.287 1.00 42.51 10 ILE A CA 11
ATOM 11116 C C . ILE A 1 10 ? -5.062 -0.048 -22.030 1.00 41.10 10 ILE A C 11
ATOM 11117 O O . ILE A 1 10 ? -5.197 0.459 -23.143 1.00 34.22 10 ILE A O 11
ATOM 11133 N N . GLY A 1 11 ? -3.890 -0.121 -21.407 1.00 23.15 11 GLY A N 11
ATOM 11134 C CA . GLY A 1 11 ? -2.687 0.406 -22.024 1.00 62.11 11 GLY A CA 11
ATOM 11135 C C . GLY A 1 11 ? -2.150 -0.500 -23.114 1.00 60.32 11 GLY A C 11
ATOM 11136 O O . GLY A 1 11 ? -1.366 -1.410 -22.844 1.00 43.01 11 GLY A O 11
ATOM 11140 N N . ARG A 1 12 ? -2.574 -0.253 -24.349 1.00 72.12 12 ARG A N 11
ATOM 11141 C CA . ARG A 1 12 ? -2.133 -1.056 -25.483 1.00 51.25 12 ARG A CA 11
ATOM 11142 C C . ARG A 1 12 ? -2.470 -0.365 -26.802 1.00 22.22 12 ARG A C 11
ATOM 11143 O O . ARG A 1 12 ? -3.516 -0.620 -27.398 1.00 61.33 12 ARG A O 11
ATOM 11164 N N . SER A 1 13 ? -1.576 0.511 -27.250 1.00 71.53 13 SER A N 11
ATOM 11165 C CA . SER A 1 13 ? -1.780 1.241 -28.496 1.00 11.34 13 SER A CA 11
ATOM 11166 C C . SER A 1 13 ? -0.543 1.157 -29.384 1.00 4.21 13 SER A C 11
ATOM 11167 O O . SER A 1 13 ? 0.421 0.462 -29.061 1.00 54.02 13 SER A O 11
ATOM 11175 N N . SER A 1 14 ? -0.577 1.871 -30.505 1.00 22.23 14 SER A N 11
ATOM 11176 C CA . SER A 1 14 ? 0.540 1.875 -31.443 1.00 34.12 14 SER A CA 11
ATOM 11177 C C . SER A 1 14 ? 0.997 3.300 -31.736 1.00 44.33 14 SER A C 11
ATOM 11178 O O . SER A 1 14 ? 1.490 3.595 -32.826 1.00 13.45 14 SER A O 11
ATOM 11186 N N . LYS A 1 15 ? 0.831 4.182 -30.756 1.00 64.11 15 LYS A N 11
ATOM 11187 C CA . LYS A 1 15 ? 1.228 5.577 -30.906 1.00 13.01 15 LYS A CA 11
ATOM 11188 C C . LYS A 1 15 ? 2.745 5.705 -30.997 1.00 71.14 15 LYS A C 11
ATOM 11189 O O . LYS A 1 15 ? 3.480 4.958 -30.351 1.00 30.11 15 LYS A O 11
ATOM 11208 N N . ILE A 1 16 ? 3.206 6.656 -31.802 1.00 64.24 16 ILE A N 11
ATOM 11209 C CA . ILE A 1 16 ? 4.636 6.882 -31.975 1.00 51.25 16 ILE A CA 11
ATOM 11210 C C . ILE A 1 16 ? 4.900 8.184 -32.724 1.00 53.23 16 ILE A C 11
ATOM 11211 O O . ILE A 1 16 ? 3.983 8.787 -33.284 1.00 30.24 16 ILE A O 11
ATOM 11227 N N . ILE A 1 17 ? 6.158 8.611 -32.732 1.00 52.31 17 ILE A N 11
ATOM 11228 C CA . ILE A 1 17 ? 6.543 9.840 -33.415 1.00 54.20 17 ILE A CA 11
ATOM 11229 C C . ILE A 1 17 ? 7.509 9.554 -34.559 1.00 25.11 17 ILE A C 11
ATOM 11230 O O . ILE A 1 17 ? 8.071 8.462 -34.653 1.00 70.42 17 ILE A O 11
ATOM 11246 N N . LEU A 1 18 ? 7.701 10.542 -35.426 1.00 0.25 18 LEU A N 11
ATOM 11247 C CA . LEU A 1 18 ? 8.602 10.398 -36.563 1.00 44.04 18 LEU A CA 11
ATOM 11248 C C . LEU A 1 18 ? 9.656 11.501 -36.567 1.00 21.14 18 LEU A C 11
ATOM 11249 O O . LEU A 1 18 ? 9.376 12.660 -36.873 1.00 10.13 18 LEU A O 11
ATOM 11265 N N . PRO A 1 19 ? 10.899 11.134 -36.220 1.00 73.51 19 PRO A N 11
ATOM 11266 C CA . PRO A 1 19 ? 12.020 12.077 -36.178 1.00 23.51 19 PRO A CA 11
ATOM 11267 C C . PRO A 1 19 ? 12.440 12.541 -37.568 1.00 71.25 19 PRO A C 11
ATOM 11268 O O . PRO A 1 19 ? 12.385 11.776 -38.531 1.00 43.21 19 PRO A O 11
ATOM 11279 N N . ALA A 1 20 ? 12.859 13.798 -37.666 1.00 41.20 20 ALA A N 11
ATOM 11280 C CA . ALA A 1 20 ? 13.290 14.363 -38.939 1.00 4.04 20 ALA A CA 11
ATOM 11281 C C . ALA A 1 20 ? 13.739 15.811 -38.773 1.00 10.03 20 ALA A C 11
ATOM 11282 O O . ALA A 1 20 ? 14.935 16.102 -38.743 1.00 62.23 20 ALA A O 11
ATOM 11289 N N . CYS A 1 21 ? 12.772 16.716 -38.665 1.00 42.31 21 CYS A N 11
ATOM 11290 C CA . CYS A 1 21 ? 13.067 18.135 -38.503 1.00 71.13 21 CYS A CA 11
ATOM 11291 C C . CYS A 1 21 ? 12.089 18.786 -37.529 1.00 63.11 21 CYS A C 11
ATOM 11292 O O . CYS A 1 21 ? 12.484 19.579 -36.675 1.00 22.33 21 CYS A O 11
ATOM 11299 N N . MET A 1 22 ? 10.812 18.445 -37.665 1.00 21.54 22 MET A N 11
ATOM 11300 C CA . MET A 1 22 ? 9.778 18.994 -36.795 1.00 42.55 22 MET A CA 11
ATOM 11301 C C . MET A 1 22 ? 9.278 17.942 -35.811 1.00 65.54 22 MET A C 11
ATOM 11302 O O . MET A 1 22 ? 9.866 16.866 -35.686 1.00 12.40 22 MET A O 11
ATOM 11316 N N . HIS A 1 23 ? 8.191 18.257 -35.115 1.00 3.41 23 HIS A N 11
ATOM 11317 C CA . HIS A 1 23 ? 7.613 17.338 -34.142 1.00 33.42 23 HIS A CA 11
ATOM 11318 C C . HIS A 1 23 ? 6.281 16.786 -34.641 1.00 14.02 23 HIS A C 11
ATOM 11319 O O . HIS A 1 23 ? 5.283 17.504 -34.696 1.00 42.44 23 HIS A O 11
ATOM 11333 N N . GLU A 1 24 ? 6.274 15.507 -35.003 1.00 75.00 24 GLU A N 11
ATOM 11334 C CA . GLU A 1 24 ? 5.064 14.861 -35.499 1.00 30.22 24 GLU A CA 11
ATOM 11335 C C . GLU A 1 24 ? 4.727 13.627 -34.667 1.00 75.43 24 GLU A C 11
ATOM 11336 O O . GLU A 1 24 ? 5.556 13.133 -33.902 1.00 74.11 24 GLU A O 11
ATOM 11348 N N . THR A 1 25 ? 3.502 13.132 -34.822 1.00 40.43 25 THR A N 11
ATOM 11349 C CA . THR A 1 25 ? 3.053 11.958 -34.086 1.00 20.22 25 THR A CA 11
ATOM 11350 C C . THR A 1 25 ? 1.876 11.287 -34.785 1.00 11.22 25 THR A C 11
ATOM 11351 O O . THR A 1 25 ? 1.223 11.889 -35.638 1.00 33.40 25 THR A O 11
ATOM 11362 N N . CYS A 1 26 ? 1.609 10.038 -34.418 1.00 3.32 26 CYS A N 11
ATOM 11363 C CA . CYS A 1 26 ? 0.510 9.285 -35.009 1.00 41.13 26 CYS A CA 11
ATOM 11364 C C . CYS A 1 26 ? 0.032 8.187 -34.063 1.00 51.33 26 CYS A C 11
ATOM 11365 O O . CYS A 1 26 ? 0.827 7.588 -33.339 1.00 15.10 26 CYS A O 11
ATOM 11372 N N . SER A 1 27 ? -1.272 7.929 -34.076 1.00 40.32 27 SER A N 11
ATOM 11373 C CA . SER A 1 27 ? -1.857 6.906 -33.217 1.00 53.44 27 SER A CA 11
ATOM 11374 C C . SER A 1 27 ? -3.292 6.601 -33.636 1.00 53.42 27 SER A C 11
ATOM 11375 O O . SER A 1 27 ? -4.109 7.507 -33.799 1.00 71.10 27 SER A O 11
ATOM 11383 N N . GLY A 1 28 ? -3.592 5.317 -33.809 1.00 43.52 28 GLY A N 11
ATOM 11384 C CA . GLY A 1 28 ? -4.928 4.914 -34.208 1.00 3.53 28 GLY A CA 11
ATOM 11385 C C . GLY A 1 28 ? -5.348 3.600 -33.580 1.00 52.32 28 GLY A C 11
ATOM 11386 O O . GLY A 1 28 ? -5.917 2.739 -34.249 1.00 65.55 28 GLY A O 11
ATOM 11390 N N . GLY A 1 29 ? -5.067 3.445 -32.290 1.00 4.20 29 GLY A N 11
ATOM 11391 C CA . GLY A 1 29 ? -5.425 2.223 -31.594 1.00 40.12 29 GLY A CA 11
ATOM 11392 C C . GLY A 1 29 ? -6.180 2.489 -30.307 1.00 24.22 29 GLY A C 11
ATOM 11393 O O . GLY A 1 29 ? -7.288 1.988 -30.113 1.00 43.25 29 GLY A O 11
ATOM 11397 N N . PHE A 1 30 ? -5.578 3.278 -29.422 1.00 74.24 30 PHE A N 11
ATOM 11398 C CA . PHE A 1 30 ? -6.200 3.607 -28.145 1.00 2.01 30 PHE A CA 11
ATOM 11399 C C . PHE A 1 30 ? -6.271 5.119 -27.948 1.00 63.52 30 PHE A C 11
ATOM 11400 O O . PHE A 1 30 ? -7.240 5.639 -27.395 1.00 63.42 30 PHE A O 11
ATOM 11417 N N . SER A 1 31 ? -5.237 5.818 -28.404 1.00 65.25 31 SER A N 11
ATOM 11418 C CA . SER A 1 31 ? -5.178 7.269 -28.275 1.00 53.12 31 SER A CA 11
ATOM 11419 C C . SER A 1 31 ? -5.934 7.947 -29.415 1.00 22.35 31 SER A C 11
ATOM 11420 O O . SER A 1 31 ? -6.671 8.910 -29.200 1.00 44.21 31 SER A O 11
ATOM 11428 N N . LEU A 1 32 ? -5.745 7.436 -30.626 1.00 54.44 32 LEU A N 11
ATOM 11429 C CA . LEU A 1 32 ? -6.408 7.991 -31.802 1.00 14.04 32 LEU A CA 11
ATOM 11430 C C . LEU A 1 32 ? -6.085 9.473 -31.961 1.00 4.02 32 LEU A C 11
ATOM 11431 O O . LEU A 1 32 ? -6.954 10.330 -31.803 1.00 11.31 32 LEU A O 11
ATOM 11447 N N . LYS A 1 33 ? -4.828 9.768 -32.277 1.00 12.22 33 LYS A N 11
ATOM 11448 C CA . LYS A 1 33 ? -4.389 11.146 -32.462 1.00 3.15 33 LYS A CA 11
ATOM 11449 C C . LYS A 1 33 ? -3.213 11.217 -33.431 1.00 74.12 33 LYS A C 11
ATOM 11450 O O . LYS A 1 33 ? -2.767 10.197 -33.955 1.00 4.42 33 LYS A O 11
ATOM 11469 N N . ASN A 1 34 ? -2.717 12.427 -33.664 1.00 45.43 34 ASN A N 11
ATOM 11470 C CA . ASN A 1 34 ? -1.592 12.631 -34.570 1.00 60.54 34 ASN A CA 11
ATOM 11471 C C . ASN A 1 34 ? -1.082 14.066 -34.492 1.00 13.43 34 ASN A C 11
ATOM 11472 O O . ASN A 1 34 ? -1.848 14.994 -34.232 1.00 14.53 34 ASN A O 11
ATOM 11483 N N . ASP A 1 35 ? 0.215 14.241 -34.718 1.00 52.05 35 ASP A N 11
ATOM 11484 C CA . ASP A 1 35 ? 0.827 15.564 -34.675 1.00 63.21 35 ASP A CA 11
ATOM 11485 C C . ASP A 1 35 ? 1.418 15.934 -36.032 1.00 70.11 35 ASP A C 11
ATOM 11486 O O . ASP A 1 35 ? 2.182 15.166 -36.619 1.00 15.50 35 ASP A O 11
ATOM 11495 N N . CYS A 1 36 ? 1.059 17.114 -36.526 1.00 12.11 36 CYS A N 11
ATOM 11496 C CA . CYS A 1 36 ? 1.551 17.586 -37.814 1.00 42.33 36 CYS A CA 11
ATOM 11497 C C . CYS A 1 36 ? 3.066 17.430 -37.908 1.00 62.43 36 CYS A C 11
ATOM 11498 O O . CYS A 1 36 ? 3.743 17.228 -36.900 1.00 62.11 36 CYS A O 11
ATOM 11505 N N . TRP A 1 37 ? 3.590 17.524 -39.125 1.00 5.02 37 TRP A N 11
ATOM 11506 C CA . TRP A 1 37 ? 5.025 17.393 -39.351 1.00 5.03 37 TRP A CA 11
ATOM 11507 C C . TRP A 1 37 ? 5.617 18.701 -39.865 1.00 62.30 37 TRP A C 11
ATOM 11508 O O . TRP A 1 37 ? 4.969 19.747 -39.820 1.00 63.11 37 TRP A O 11
ATOM 11529 N N . CYS A 1 38 ? 6.851 18.635 -40.354 1.00 20.01 38 CYS A N 11
ATOM 11530 C CA . CYS A 1 38 ? 7.531 19.814 -40.877 1.00 74.10 38 CYS A CA 11
ATOM 11531 C C . CYS A 1 38 ? 6.608 20.612 -41.794 1.00 33.23 38 CYS A C 11
ATOM 11532 O O . CYS A 1 38 ? 5.938 20.050 -42.661 1.00 31.34 38 CYS A O 11
ATOM 11539 N N . CYS A 1 39 ? 6.578 21.926 -41.596 1.00 61.50 39 CYS A N 11
ATOM 11540 C CA . CYS A 1 39 ? 5.738 22.802 -42.403 1.00 44.14 39 CYS A CA 11
ATOM 11541 C C . CYS A 1 39 ? 6.325 22.982 -43.801 1.00 21.05 39 CYS A C 11
ATOM 11542 O O . CYS A 1 39 ? 7.237 22.257 -44.201 1.00 52.12 39 CYS A O 11
ATOM 11549 N N . LEU A 1 40 ? 5.796 23.953 -44.537 1.00 65.44 40 LEU A N 11
ATOM 11550 C CA . LEU A 1 40 ? 6.267 24.229 -45.890 1.00 43.12 40 LEU A CA 11
ATOM 11551 C C . LEU A 1 40 ? 7.784 24.385 -45.918 1.00 4.25 40 LEU A C 11
ATOM 11552 O O . LEU A 1 40 ? 8.503 23.489 -46.361 1.00 54.12 40 LEU A O 11
ATOM 11568 N N . ARG A 1 41 ? 8.265 25.528 -45.439 1.00 22.15 41 ARG A N 11
ATOM 11569 C CA . ARG A 1 41 ? 9.697 25.801 -45.407 1.00 70.21 41 ARG A CA 11
ATOM 11570 C C . ARG A 1 41 ? 10.047 26.734 -44.252 1.00 3.21 41 ARG A C 11
ATOM 11571 O O . ARG A 1 41 ? 9.616 27.888 -44.219 1.00 22.52 41 ARG A O 11
ATOM 11592 N N . LEU A 1 42 ? 10.831 26.228 -43.306 1.00 51.01 42 LEU A N 11
ATOM 11593 C CA . LEU A 1 42 ? 11.239 27.016 -42.148 1.00 62.22 42 LEU A CA 11
ATOM 11594 C C . LEU A 1 42 ? 12.536 26.477 -41.553 1.00 32.45 42 LEU A C 11
ATOM 11595 O O . LEU A 1 42 ? 13.158 25.572 -42.109 1.00 23.43 42 LEU A O 11
ATOM 11611 N N . LYS A 1 43 ? 12.937 27.037 -40.416 1.00 72.15 43 LYS A N 11
ATOM 11612 C CA . LYS A 1 43 ? 14.157 26.611 -39.742 1.00 3.12 43 LYS A CA 11
ATOM 11613 C C . LYS A 1 43 ? 13.865 26.183 -38.307 1.00 72.54 43 LYS A C 11
ATOM 11614 O O . LYS A 1 43 ? 14.753 25.715 -37.594 1.00 45.41 43 LYS A O 11
ATOM 11633 N N . THR A 1 44 ? 12.613 26.343 -37.890 1.00 72.11 44 THR A N 11
ATOM 11634 C CA . THR A 1 44 ? 12.203 25.972 -36.541 1.00 43.53 44 THR A CA 11
ATOM 11635 C C . THR A 1 44 ? 10.730 26.286 -36.308 1.00 51.33 44 THR A C 11
ATOM 11636 O O . THR A 1 44 ? 10.026 25.542 -35.625 1.00 3.32 44 THR A O 11
ATOM 11647 N N . LYS A 1 45 ? 10.268 27.392 -36.881 1.00 54.42 45 LYS A N 11
ATOM 11648 C CA . LYS A 1 45 ? 8.876 27.805 -36.738 1.00 64.31 45 LYS A CA 11
ATOM 11649 C C . LYS A 1 45 ? 8.578 29.023 -37.606 1.00 51.01 45 LYS A C 11
ATOM 11650 O O . LYS A 1 45 ? 7.468 29.175 -38.116 1.00 45.23 45 LYS A O 11
ATOM 11669 N N . GLN A 1 46 ? 9.575 29.886 -37.770 1.00 4.13 46 GLN A N 11
ATOM 11670 C CA . GLN A 1 46 ? 9.418 31.090 -38.577 1.00 44.11 46 GLN A CA 11
ATOM 11671 C C . GLN A 1 46 ? 9.302 30.742 -40.057 1.00 64.43 46 GLN A C 11
ATOM 11672 O O . GLN A 1 46 ? 9.022 29.598 -40.416 1.00 11.34 46 GLN A O 11
ATOM 11686 N N . ALA A 1 47 ? 9.520 31.735 -40.913 1.00 11.22 47 ALA A N 11
ATOM 11687 C CA . ALA A 1 47 ? 9.441 31.533 -42.354 1.00 43.12 47 ALA A CA 11
ATOM 11688 C C . ALA A 1 47 ? 7.998 31.326 -42.802 1.00 3.03 47 ALA A C 11
ATOM 11689 O O . ALA A 1 47 ? 7.062 31.568 -42.040 1.00 74.32 47 ALA A O 11
ATOM 11696 N N . ARG A 1 48 ? 7.827 30.878 -44.041 1.00 55.21 48 ARG A N 11
ATOM 11697 C CA . ARG A 1 48 ? 6.497 30.641 -44.590 1.00 60.32 48 ARG A CA 11
ATOM 11698 C C . ARG A 1 48 ? 6.035 29.216 -44.299 1.00 62.23 48 ARG A C 11
ATOM 11699 O O . ARG A 1 48 ? 6.841 28.285 -44.265 1.00 51.23 48 ARG A O 11
ATOM 11720 N N . CYS A 1 49 ? 4.733 29.053 -44.090 1.00 22.45 49 CYS A N 11
ATOM 11721 C CA . CYS A 1 49 ? 4.163 27.742 -43.800 1.00 41.34 49 CYS A CA 11
ATOM 11722 C C . CYS A 1 49 ? 3.126 27.356 -44.851 1.00 41.44 49 CYS A C 11
ATOM 11723 O O . CYS A 1 49 ? 2.848 28.122 -45.774 1.00 11.40 49 CYS A O 11
ATOM 11730 N N . TRP A 1 50 ? 2.558 26.165 -44.704 1.00 64.01 50 TRP A N 11
ATOM 11731 C CA . TRP A 1 50 ? 1.552 25.677 -45.640 1.00 52.23 50 TRP A CA 11
ATOM 11732 C C . TRP A 1 50 ? 0.147 26.022 -45.158 1.00 42.41 50 TRP A C 11
ATOM 11733 O O . TRP A 1 50 ? -0.260 25.628 -44.065 1.00 64.52 50 TRP A O 11
ATOM 11754 N N . LYS A 1 51 ? -0.591 26.762 -45.979 1.00 63.54 51 LYS A N 11
ATOM 11755 C CA . LYS A 1 51 ? -1.951 27.159 -45.638 1.00 13.12 51 LYS A CA 11
ATOM 11756 C C . LYS A 1 51 ? -2.946 26.061 -46.000 1.00 52.11 51 LYS A C 11
ATOM 11757 O O . LYS A 1 51 ? -3.368 25.949 -47.151 1.00 23.23 51 LYS A O 11
ATOM 11776 N N . GLU A 1 52 ? -3.318 25.255 -45.010 1.00 42.23 52 GLU A N 11
ATOM 11777 C CA . GLU A 1 52 ? -4.264 24.167 -45.227 1.00 20.04 52 GLU A CA 11
ATOM 11778 C C . GLU A 1 52 ? -5.628 24.707 -45.645 1.00 52.44 52 GLU A C 11
ATOM 11779 O O . GLU A 1 52 ? -6.477 23.966 -46.141 1.00 51.23 52 GLU A O 11
ATOM 11791 N N . LYS A 1 53 ? -5.832 26.004 -45.442 1.00 12.44 53 LYS A N 11
ATOM 11792 C CA . LYS A 1 53 ? -7.092 26.647 -45.798 1.00 22.44 53 LYS A CA 11
ATOM 11793 C C . LYS A 1 53 ? -7.200 26.833 -47.308 1.00 22.13 53 LYS A C 11
ATOM 11794 O O . LYS A 1 53 ? -8.272 26.662 -47.888 1.00 4.35 53 LYS A O 11
ATOM 11813 N N . GLU A 1 54 ? -6.083 27.182 -47.938 1.00 4.22 54 GLU A N 11
ATOM 11814 C CA . GLU A 1 54 ? -6.053 27.390 -49.381 1.00 14.42 54 GLU A CA 11
ATOM 11815 C C . GLU A 1 54 ? -5.578 26.133 -50.102 1.00 62.25 54 GLU A C 11
ATOM 11816 O O . GLU A 1 54 ? -6.116 25.761 -51.145 1.00 72.23 54 GLU A O 11
ATOM 11828 N N . PHE A 1 55 ? -4.565 25.482 -49.540 1.00 4.41 55 PHE A N 11
ATOM 11829 C CA . PHE A 1 55 ? -4.014 24.267 -50.130 1.00 14.45 55 PHE A CA 11
ATOM 11830 C C . PHE A 1 55 ? -4.372 23.045 -49.289 1.00 61.13 55 PHE A C 11
ATOM 11831 O O . PHE A 1 55 ? -3.900 22.873 -48.165 1.00 42.13 55 PHE A O 11
ATOM 11848 N N . PRO A 1 56 ? -5.227 22.175 -49.846 1.00 72.51 56 PRO A N 11
ATOM 11849 C CA . PRO A 1 56 ? -5.668 20.953 -49.166 1.00 62.23 56 PRO A CA 11
ATOM 11850 C C . PRO A 1 56 ? -4.549 19.924 -49.041 1.00 35.15 56 PRO A C 11
ATOM 11851 O O . PRO A 1 56 ? -4.620 19.015 -48.215 1.00 21.22 56 PRO A O 11
ATOM 11862 N N . ASN A 1 57 ? -3.518 20.074 -49.865 1.00 1.20 57 ASN A N 11
ATOM 11863 C CA . ASN A 1 57 ? -2.384 19.157 -49.846 1.00 0.15 57 ASN A CA 11
ATOM 11864 C C . ASN A 1 57 ? -1.778 19.071 -48.448 1.00 42.21 57 ASN A C 11
ATOM 11865 O O . ASN A 1 57 ? -1.462 17.985 -47.963 1.00 53.11 57 ASN A O 11
ATOM 11876 N N . ALA A 1 58 ? -1.619 20.224 -47.806 1.00 63.02 58 ALA A N 11
ATOM 11877 C CA . ALA A 1 58 ? -1.053 20.279 -46.464 1.00 12.11 58 ALA A CA 11
ATOM 11878 C C . ALA A 1 58 ? -1.895 19.474 -45.480 1.00 12.11 58 ALA A C 11
ATOM 11879 O O . ALA A 1 58 ? -1.363 18.759 -44.631 1.00 22.21 58 ALA A O 11
ATOM 11886 N N . LYS A 1 59 ? -3.213 19.596 -45.599 1.00 30.53 59 LYS A N 11
ATOM 11887 C CA . LYS A 1 59 ? -4.130 18.879 -44.720 1.00 71.03 59 LYS A CA 11
ATOM 11888 C C . LYS A 1 59 ? -3.998 17.371 -44.909 1.00 52.24 59 LYS A C 11
ATOM 11889 O O . LYS A 1 59 ? -3.948 16.617 -43.938 1.00 43.41 59 LYS A O 11
ATOM 11908 N N . GLU A 1 60 ? -3.941 16.939 -46.165 1.00 55.44 60 GLU A N 11
ATOM 11909 C CA . GLU A 1 60 ? -3.815 15.521 -46.480 1.00 4.20 60 GLU A CA 11
ATOM 11910 C C . GLU A 1 60 ? -2.507 14.957 -45.931 1.00 52.10 60 GLU A C 11
ATOM 11911 O O . GLU A 1 60 ? -2.475 13.854 -45.384 1.00 10.13 60 GLU A O 11
ATOM 11923 N N . LEU A 1 61 ? -1.431 15.721 -46.082 1.00 21.22 61 LEU A N 11
ATOM 11924 C CA . LEU A 1 61 ? -0.120 15.298 -45.602 1.00 44.21 61 LEU A CA 11
ATOM 11925 C C . LEU A 1 61 ? -0.093 15.231 -44.079 1.00 21.25 61 LEU A C 11
ATOM 11926 O O . LEU A 1 61 ? 0.503 14.324 -43.497 1.00 5.02 61 LEU A O 11
ATOM 11942 N N . CYS A 1 62 ? -0.745 16.195 -43.437 1.00 44.13 62 CYS A N 11
ATOM 11943 C CA . CYS A 1 62 ? -0.798 16.245 -41.981 1.00 42.43 62 CYS A CA 11
ATOM 11944 C C . CYS A 1 62 ? -1.582 15.061 -41.424 1.00 72.24 62 CYS A C 11
ATOM 11945 O O . CYS A 1 62 ? -1.197 14.465 -40.418 1.00 12.30 62 CYS A O 11
ATOM 11952 N N . PHE A 1 63 ? -2.684 14.724 -42.086 1.00 52.34 63 PHE A N 11
ATOM 11953 C CA . PHE A 1 63 ? -3.524 13.612 -41.658 1.00 22.40 63 PHE A CA 11
ATOM 11954 C C . PHE A 1 63 ? -2.856 12.275 -41.968 1.00 43.34 63 PHE A C 11
ATOM 11955 O O . PHE A 1 63 ? -2.926 11.336 -41.177 1.00 23.41 63 PHE A O 11
ATOM 11972 N N . ALA A 1 64 ? -2.209 12.199 -43.127 1.00 3.02 64 ALA A N 11
ATOM 11973 C CA . ALA A 1 64 ? -1.527 10.980 -43.542 1.00 61.51 64 ALA A CA 11
ATOM 11974 C C . ALA A 1 64 ? -0.197 10.818 -42.813 1.00 14.32 64 ALA A C 11
ATOM 11975 O O . ALA A 1 64 ? 0.356 9.721 -42.746 1.00 54.53 64 ALA A O 11
ATOM 11982 N N . ASN A 1 65 ? 0.311 11.919 -42.268 1.00 35.02 65 ASN A N 11
ATOM 11983 C CA . ASN A 1 65 ? 1.577 11.899 -41.544 1.00 54.31 65 ASN A CA 11
ATOM 11984 C C . ASN A 1 65 ? 1.592 10.782 -40.505 1.00 41.12 65 ASN A C 11
ATOM 11985 O O . ASN A 1 65 ? 0.646 10.624 -39.734 1.00 34.34 65 ASN A O 11
ATOM 11996 N N . CYS A 1 66 ? 2.673 10.010 -40.491 1.00 4.02 66 CYS A N 11
ATOM 11997 C CA . CYS A 1 66 ? 2.814 8.907 -39.547 1.00 51.54 66 CYS A CA 11
ATOM 11998 C C . CYS A 1 66 ? 4.247 8.383 -39.534 1.00 33.44 66 CYS A C 11
ATOM 11999 O O . CYS A 1 66 ? 4.979 8.480 -40.518 1.00 65.12 66 CYS A O 11
ATOM 12006 N N . PRO A 1 67 ? 4.657 7.812 -38.391 1.00 52.11 67 PRO A N 11
ATOM 12007 C CA . PRO A 1 67 ? 6.004 7.260 -38.221 1.00 71.31 67 PRO A CA 11
ATOM 12008 C C . PRO A 1 67 ? 6.220 5.995 -39.045 1.00 30.33 67 PRO A C 11
ATOM 12009 O O . PRO A 1 67 ? 5.287 5.429 -39.615 1.00 14.32 67 PRO A O 11
ATOM 12020 N N . PRO A 1 68 ? 7.479 5.538 -39.110 1.00 24.10 68 PRO A N 11
ATOM 12021 C CA . PRO A 1 68 ? 7.847 4.334 -39.861 1.00 32.21 68 PRO A CA 11
ATOM 12022 C C . PRO A 1 68 ? 7.315 3.061 -39.212 1.00 32.24 68 PRO A C 11
ATOM 12023 O O . PRO A 1 68 ? 6.595 3.115 -38.214 1.00 32.23 68 PRO A O 11
ATOM 12034 N N . LEU A 1 69 ? 7.674 1.916 -39.783 1.00 15.50 69 LEU A N 11
ATOM 12035 C CA . LEU A 1 69 ? 7.232 0.628 -39.259 1.00 44.41 69 LEU A CA 11
ATOM 12036 C C . LEU A 1 69 ? 8.401 -0.346 -39.155 1.00 22.15 69 LEU A C 11
ATOM 12037 O O . LEU A 1 69 ? 8.231 -1.554 -39.317 1.00 15.21 69 LEU A O 11
ATOM 12053 N N . GLU A 1 70 ? 9.587 0.188 -38.880 1.00 65.33 70 GLU A N 11
ATOM 12054 C CA . GLU A 1 70 ? 10.784 -0.636 -38.753 1.00 31.04 70 GLU A CA 11
ATOM 12055 C C . GLU A 1 70 ? 11.392 -0.500 -37.360 1.00 3.32 70 GLU A C 11
ATOM 12056 O O . GLU A 1 70 ? 12.107 -1.387 -36.895 1.00 11.23 70 GLU A O 11
ATOM 12068 N N . GLY A 1 1 ? -4.931 -12.280 -2.168 1.00 21.12 1 GLY A N 12
ATOM 12069 C CA . GLY A 1 1 ? -4.007 -11.164 -2.087 1.00 63.14 1 GLY A CA 12
ATOM 12070 C C . GLY A 1 1 ? -3.575 -10.669 -3.454 1.00 20.34 1 GLY A C 12
ATOM 12071 O O . GLY A 1 1 ? -2.458 -10.922 -3.905 1.00 23.34 1 GLY A O 12
ATOM 12075 N N . PRO A 1 2 ? -4.475 -9.947 -4.137 1.00 60.03 2 PRO A N 12
ATOM 12076 C CA . PRO A 1 2 ? -4.204 -9.402 -5.471 1.00 11.54 2 PRO A CA 12
ATOM 12077 C C . PRO A 1 2 ? -3.178 -8.274 -5.438 1.00 52.22 2 PRO A C 12
ATOM 12078 O O . PRO A 1 2 ? -2.659 -7.926 -4.378 1.00 52.32 2 PRO A O 12
ATOM 12089 N N . GLU A 1 3 ? -2.891 -7.707 -6.606 1.00 14.11 3 GLU A N 12
ATOM 12090 C CA . GLU A 1 3 ? -1.927 -6.618 -6.709 1.00 62.34 3 GLU A CA 12
ATOM 12091 C C . GLU A 1 3 ? -2.479 -5.341 -6.084 1.00 10.32 3 GLU A C 12
ATOM 12092 O O . GLU A 1 3 ? -3.110 -4.527 -6.759 1.00 73.41 3 GLU A O 12
ATOM 12104 N N . LYS A 1 4 ? -2.237 -5.171 -4.788 1.00 52.04 4 LYS A N 12
ATOM 12105 C CA . LYS A 1 4 ? -2.709 -3.993 -4.069 1.00 65.35 4 LYS A CA 12
ATOM 12106 C C . LYS A 1 4 ? -1.927 -2.752 -4.487 1.00 5.10 4 LYS A C 12
ATOM 12107 O O . LYS A 1 4 ? -0.950 -2.375 -3.839 1.00 72.33 4 LYS A O 12
ATOM 12126 N N . MET A 1 5 ? -2.363 -2.120 -5.571 1.00 72.05 5 MET A N 12
ATOM 12127 C CA . MET A 1 5 ? -1.705 -0.919 -6.073 1.00 21.21 5 MET A CA 12
ATOM 12128 C C . MET A 1 5 ? -2.719 0.041 -6.686 1.00 12.35 5 MET A C 12
ATOM 12129 O O . MET A 1 5 ? -3.885 -0.307 -6.868 1.00 60.42 5 MET A O 12
ATOM 12143 N N . GLU A 1 6 ? -2.267 1.251 -7.000 1.00 0.30 6 GLU A N 12
ATOM 12144 C CA . GLU A 1 6 ? -3.137 2.261 -7.591 1.00 1.41 6 GLU A CA 12
ATOM 12145 C C . GLU A 1 6 ? -2.514 2.843 -8.856 1.00 45.43 6 GLU A C 12
ATOM 12146 O O . GLU A 1 6 ? -2.651 4.034 -9.139 1.00 21.33 6 GLU A O 12
ATOM 12158 N N . VAL A 1 7 ? -1.827 1.995 -9.615 1.00 22.21 7 VAL A N 12
ATOM 12159 C CA . VAL A 1 7 ? -1.182 2.423 -10.850 1.00 52.45 7 VAL A CA 12
ATOM 12160 C C . VAL A 1 7 ? -1.590 1.534 -12.020 1.00 0.40 7 VAL A C 12
ATOM 12161 O O . VAL A 1 7 ? -1.227 0.359 -12.077 1.00 52.34 7 VAL A O 12
ATOM 12174 N N . LYS A 1 8 ? -2.347 2.103 -12.952 1.00 43.14 8 LYS A N 12
ATOM 12175 C CA . LYS A 1 8 ? -2.804 1.364 -14.123 1.00 43.13 8 LYS A CA 12
ATOM 12176 C C . LYS A 1 8 ? -3.541 2.282 -15.093 1.00 3.51 8 LYS A C 12
ATOM 12177 O O . LYS A 1 8 ? -4.302 3.155 -14.677 1.00 75.23 8 LYS A O 12
ATOM 12196 N N . GLU A 1 9 ? -3.309 2.079 -16.386 1.00 72.40 9 GLU A N 12
ATOM 12197 C CA . GLU A 1 9 ? -3.953 2.889 -17.414 1.00 25.15 9 GLU A CA 12
ATOM 12198 C C . GLU A 1 9 ? -4.568 2.007 -18.496 1.00 20.30 9 GLU A C 12
ATOM 12199 O O . GLU A 1 9 ? -4.656 0.788 -18.342 1.00 41.14 9 GLU A O 12
ATOM 12211 N N . ILE A 1 10 ? -4.992 2.631 -19.589 1.00 55.22 10 ILE A N 12
ATOM 12212 C CA . ILE A 1 10 ? -5.599 1.904 -20.697 1.00 70.41 10 ILE A CA 12
ATOM 12213 C C . ILE A 1 10 ? -4.743 2.004 -21.955 1.00 24.41 10 ILE A C 12
ATOM 12214 O O . ILE A 1 10 ? -5.219 2.415 -23.012 1.00 11.12 10 ILE A O 12
ATOM 12230 N N . GLY A 1 11 ? -3.475 1.622 -21.833 1.00 43.20 11 GLY A N 12
ATOM 12231 C CA . GLY A 1 11 ? -2.572 1.675 -22.968 1.00 61.20 11 GLY A CA 12
ATOM 12232 C C . GLY A 1 11 ? -2.697 0.460 -23.865 1.00 73.34 11 GLY A C 12
ATOM 12233 O O . GLY A 1 11 ? -2.251 -0.631 -23.510 1.00 75.40 11 GLY A O 12
ATOM 12237 N N . ARG A 1 12 ? -3.307 0.647 -25.031 1.00 52.42 12 ARG A N 12
ATOM 12238 C CA . ARG A 1 12 ? -3.493 -0.443 -25.981 1.00 23.23 12 ARG A CA 12
ATOM 12239 C C . ARG A 1 12 ? -3.635 0.092 -27.403 1.00 4.14 12 ARG A C 12
ATOM 12240 O O . ARG A 1 12 ? -4.522 -0.324 -28.148 1.00 1.15 12 ARG A O 12
ATOM 12261 N N . SER A 1 13 ? -2.755 1.017 -27.772 1.00 4.43 13 SER A N 12
ATOM 12262 C CA . SER A 1 13 ? -2.784 1.613 -29.102 1.00 72.14 13 SER A CA 12
ATOM 12263 C C . SER A 1 13 ? -1.459 1.392 -29.826 1.00 54.20 13 SER A C 12
ATOM 12264 O O . SER A 1 13 ? -0.607 0.633 -29.366 1.00 20.33 13 SER A O 12
ATOM 12272 N N . SER A 1 14 ? -1.294 2.062 -30.962 1.00 51.01 14 SER A N 12
ATOM 12273 C CA . SER A 1 14 ? -0.075 1.937 -31.753 1.00 13.12 14 SER A CA 12
ATOM 12274 C C . SER A 1 14 ? 0.475 3.311 -32.124 1.00 20.15 14 SER A C 12
ATOM 12275 O O . SER A 1 14 ? 1.093 3.483 -33.174 1.00 61.34 14 SER A O 12
ATOM 12283 N N . LYS A 1 15 ? 0.246 4.288 -31.253 1.00 33.35 15 LYS A N 12
ATOM 12284 C CA . LYS A 1 15 ? 0.718 5.647 -31.485 1.00 42.40 15 LYS A CA 12
ATOM 12285 C C . LYS A 1 15 ? 2.241 5.711 -31.428 1.00 42.25 15 LYS A C 12
ATOM 12286 O O . LYS A 1 15 ? 2.873 5.002 -30.644 1.00 55.41 15 LYS A O 12
ATOM 12305 N N . ILE A 1 16 ? 2.824 6.565 -32.263 1.00 4.00 16 ILE A N 12
ATOM 12306 C CA . ILE A 1 16 ? 4.273 6.722 -32.305 1.00 52.41 16 ILE A CA 12
ATOM 12307 C C . ILE A 1 16 ? 4.671 7.920 -33.161 1.00 70.24 16 ILE A C 12
ATOM 12308 O O . ILE A 1 16 ? 3.823 8.559 -33.785 1.00 0.35 16 ILE A O 12
ATOM 12324 N N . ILE A 1 17 ? 5.966 8.216 -33.189 1.00 11.35 17 ILE A N 12
ATOM 12325 C CA . ILE A 1 17 ? 6.477 9.335 -33.971 1.00 33.01 17 ILE A CA 12
ATOM 12326 C C . ILE A 1 17 ? 7.359 8.848 -35.116 1.00 32.05 17 ILE A C 12
ATOM 12327 O O . ILE A 1 17 ? 7.797 7.697 -35.130 1.00 23.03 17 ILE A O 12
ATOM 12343 N N . LEU A 1 18 ? 7.617 9.732 -36.073 1.00 71.42 18 LEU A N 12
ATOM 12344 C CA . LEU A 1 18 ? 8.449 9.393 -37.223 1.00 22.05 18 LEU A CA 12
ATOM 12345 C C . LEU A 1 18 ? 9.604 10.379 -37.368 1.00 22.44 18 LEU A C 12
ATOM 12346 O O . LEU A 1 18 ? 9.426 11.525 -37.779 1.00 43.21 18 LEU A O 12
ATOM 12362 N N . PRO A 1 19 ? 10.818 9.923 -37.024 1.00 60.20 19 PRO A N 12
ATOM 12363 C CA . PRO A 1 19 ? 12.027 10.748 -37.110 1.00 71.41 19 PRO A CA 12
ATOM 12364 C C . PRO A 1 19 ? 12.434 11.031 -38.552 1.00 53.11 19 PRO A C 12
ATOM 12365 O O . PRO A 1 19 ? 13.068 10.201 -39.203 1.00 2.35 19 PRO A O 12
ATOM 12376 N N . ALA A 1 20 ? 12.065 12.209 -39.046 1.00 34.35 20 ALA A N 12
ATOM 12377 C CA . ALA A 1 20 ? 12.394 12.602 -40.410 1.00 14.21 20 ALA A CA 12
ATOM 12378 C C . ALA A 1 20 ? 13.112 13.947 -40.435 1.00 54.32 20 ALA A C 12
ATOM 12379 O O . ALA A 1 20 ? 14.334 14.008 -40.572 1.00 72.24 20 ALA A O 12
ATOM 12386 N N . CYS A 1 21 ? 12.345 15.025 -40.303 1.00 31.50 21 CYS A N 12
ATOM 12387 C CA . CYS A 1 21 ? 12.907 16.370 -40.312 1.00 21.41 21 CYS A CA 12
ATOM 12388 C C . CYS A 1 21 ? 12.486 17.144 -39.066 1.00 73.51 21 CYS A C 12
ATOM 12389 O O . CYS A 1 21 ? 13.291 17.849 -38.460 1.00 12.54 21 CYS A O 12
ATOM 12396 N N . MET A 1 22 ? 11.218 17.005 -38.691 1.00 23.23 22 MET A N 12
ATOM 12397 C CA . MET A 1 22 ? 10.690 17.690 -37.516 1.00 62.44 22 MET A CA 12
ATOM 12398 C C . MET A 1 22 ? 10.012 16.703 -36.571 1.00 1.20 22 MET A C 12
ATOM 12399 O O . MET A 1 22 ? 10.159 15.489 -36.715 1.00 54.02 22 MET A O 12
ATOM 12413 N N . HIS A 1 23 ? 9.270 17.232 -35.603 1.00 50.44 23 HIS A N 12
ATOM 12414 C CA . HIS A 1 23 ? 8.569 16.398 -34.634 1.00 70.42 23 HIS A CA 12
ATOM 12415 C C . HIS A 1 23 ? 7.171 16.045 -35.132 1.00 74.30 23 HIS A C 12
ATOM 12416 O O . HIS A 1 23 ? 6.282 16.895 -35.167 1.00 33.13 23 HIS A O 12
ATOM 12430 N N . GLU A 1 24 ? 6.985 14.786 -35.517 1.00 33.22 24 GLU A N 12
ATOM 12431 C CA . GLU A 1 24 ? 5.695 14.322 -36.014 1.00 54.41 24 GLU A CA 12
ATOM 12432 C C . GLU A 1 24 ? 5.178 13.154 -35.179 1.00 54.24 24 GLU A C 12
ATOM 12433 O O . GLU A 1 24 ? 5.926 12.539 -34.419 1.00 43.21 24 GLU A O 12
ATOM 12445 N N . THR A 1 25 ? 3.891 12.853 -35.326 1.00 51.40 25 THR A N 12
ATOM 12446 C CA . THR A 1 25 ? 3.272 11.761 -34.586 1.00 1.34 25 THR A CA 12
ATOM 12447 C C . THR A 1 25 ? 2.057 11.214 -35.326 1.00 11.33 25 THR A C 12
ATOM 12448 O O . THR A 1 25 ? 1.517 11.866 -36.221 1.00 21.54 25 THR A O 12
ATOM 12459 N N . CYS A 1 26 ? 1.630 10.014 -34.947 1.00 12.42 26 CYS A N 12
ATOM 12460 C CA . CYS A 1 26 ? 0.477 9.379 -35.574 1.00 65.03 26 CYS A CA 12
ATOM 12461 C C . CYS A 1 26 ? -0.159 8.358 -34.636 1.00 21.05 26 CYS A C 12
ATOM 12462 O O . CYS A 1 26 ? 0.535 7.675 -33.882 1.00 11.20 26 CYS A O 12
ATOM 12469 N N . SER A 1 27 ? -1.483 8.260 -34.687 1.00 74.44 27 SER A N 12
ATOM 12470 C CA . SER A 1 27 ? -2.214 7.325 -33.840 1.00 33.03 27 SER A CA 12
ATOM 12471 C C . SER A 1 27 ? -3.664 7.195 -34.298 1.00 64.13 27 SER A C 12
ATOM 12472 O O . SER A 1 27 ? -4.412 8.171 -34.314 1.00 3.43 27 SER A O 12
ATOM 12480 N N . GLY A 1 28 ? -4.053 5.980 -34.672 1.00 21.53 28 GLY A N 12
ATOM 12481 C CA . GLY A 1 28 ? -5.411 5.742 -35.126 1.00 44.40 28 GLY A CA 12
ATOM 12482 C C . GLY A 1 28 ? -6.024 4.506 -34.499 1.00 52.21 28 GLY A C 12
ATOM 12483 O O . GLY A 1 28 ? -6.151 3.470 -35.149 1.00 71.43 28 GLY A O 12
ATOM 12487 N N . GLY A 1 29 ? -6.405 4.615 -33.230 1.00 30.03 29 GLY A N 12
ATOM 12488 C CA . GLY A 1 29 ? -7.002 3.489 -32.535 1.00 52.24 29 GLY A CA 12
ATOM 12489 C C . GLY A 1 29 ? -7.532 3.867 -31.166 1.00 40.34 29 GLY A C 12
ATOM 12490 O O . GLY A 1 29 ? -8.659 3.521 -30.812 1.00 10.34 29 GLY A O 12
ATOM 12494 N N . PHE A 1 30 ? -6.717 4.578 -30.394 1.00 12.21 30 PHE A N 12
ATOM 12495 C CA . PHE A 1 30 ? -7.109 5.001 -29.055 1.00 12.24 30 PHE A CA 12
ATOM 12496 C C . PHE A 1 30 ? -6.944 6.509 -28.891 1.00 15.35 30 PHE A C 12
ATOM 12497 O O . PHE A 1 30 ? -7.755 7.166 -28.237 1.00 21.45 30 PHE A O 12
ATOM 12514 N N . SER A 1 31 ? -5.889 7.052 -29.489 1.00 22.21 31 SER A N 12
ATOM 12515 C CA . SER A 1 31 ? -5.614 8.482 -29.406 1.00 71.52 31 SER A CA 12
ATOM 12516 C C . SER A 1 31 ? -6.295 9.232 -30.546 1.00 55.51 31 SER A C 12
ATOM 12517 O O . SER A 1 31 ? -6.918 10.274 -30.335 1.00 0.15 31 SER A O 12
ATOM 12525 N N . LEU A 1 32 ? -6.173 8.697 -31.755 1.00 71.54 32 LEU A N 12
ATOM 12526 C CA . LEU A 1 32 ? -6.777 9.315 -32.931 1.00 23.31 32 LEU A CA 12
ATOM 12527 C C . LEU A 1 32 ? -6.211 10.712 -33.162 1.00 51.32 32 LEU A C 12
ATOM 12528 O O . LEU A 1 32 ? -6.953 11.694 -33.211 1.00 24.13 32 LEU A O 12
ATOM 12544 N N . LYS A 1 33 ? -4.893 10.795 -33.307 1.00 22.15 33 LYS A N 12
ATOM 12545 C CA . LYS A 1 33 ? -4.226 12.071 -33.537 1.00 14.24 33 LYS A CA 12
ATOM 12546 C C . LYS A 1 33 ? -2.936 11.877 -34.326 1.00 25.55 33 LYS A C 12
ATOM 12547 O O . LYS A 1 33 ? -2.544 10.749 -34.624 1.00 41.32 33 LYS A O 12
ATOM 12566 N N . ASN A 1 34 ? -2.278 12.983 -34.659 1.00 33.34 34 ASN A N 12
ATOM 12567 C CA . ASN A 1 34 ? -1.031 12.933 -35.412 1.00 63.12 34 ASN A CA 12
ATOM 12568 C C . ASN A 1 34 ? -0.402 14.319 -35.515 1.00 42.13 34 ASN A C 12
ATOM 12569 O O . ASN A 1 34 ? -1.099 15.316 -35.704 1.00 32.04 34 ASN A O 12
ATOM 12580 N N . ASP A 1 35 ? 0.920 14.374 -35.391 1.00 73.34 35 ASP A N 12
ATOM 12581 C CA . ASP A 1 35 ? 1.644 15.637 -35.472 1.00 53.03 35 ASP A CA 12
ATOM 12582 C C . ASP A 1 35 ? 2.241 15.833 -36.862 1.00 64.31 35 ASP A C 12
ATOM 12583 O O . ASP A 1 35 ? 2.942 14.960 -37.377 1.00 11.52 35 ASP A O 12
ATOM 12592 N N . CYS A 1 36 ? 1.959 16.983 -37.465 1.00 64.43 36 CYS A N 12
ATOM 12593 C CA . CYS A 1 36 ? 2.467 17.293 -38.796 1.00 42.22 36 CYS A CA 12
ATOM 12594 C C . CYS A 1 36 ? 3.990 17.203 -38.832 1.00 60.42 36 CYS A C 12
ATOM 12595 O O . CYS A 1 36 ? 4.624 16.844 -37.840 1.00 21.30 36 CYS A O 12
ATOM 12602 N N . TRP A 1 37 ? 4.569 17.530 -39.981 1.00 43.43 37 TRP A N 12
ATOM 12603 C CA . TRP A 1 37 ? 6.018 17.486 -40.147 1.00 13.32 37 TRP A CA 12
ATOM 12604 C C . TRP A 1 37 ? 6.586 18.888 -40.341 1.00 63.54 37 TRP A C 12
ATOM 12605 O O . TRP A 1 37 ? 5.867 19.881 -40.234 1.00 34.14 37 TRP A O 12
ATOM 12626 N N . CYS A 1 38 ? 7.882 18.961 -40.629 1.00 15.21 38 CYS A N 12
ATOM 12627 C CA . CYS A 1 38 ? 8.547 20.241 -40.838 1.00 42.25 38 CYS A CA 12
ATOM 12628 C C . CYS A 1 38 ? 7.762 21.109 -41.817 1.00 55.13 38 CYS A C 12
ATOM 12629 O O . CYS A 1 38 ? 7.674 20.800 -43.006 1.00 50.11 38 CYS A O 12
ATOM 12636 N N . CYS A 1 39 ? 7.192 22.197 -41.309 1.00 73.43 39 CYS A N 12
ATOM 12637 C CA . CYS A 1 39 ? 6.413 23.110 -42.137 1.00 0.13 39 CYS A CA 12
ATOM 12638 C C . CYS A 1 39 ? 7.252 23.646 -43.293 1.00 3.42 39 CYS A C 12
ATOM 12639 O O . CYS A 1 39 ? 8.394 23.230 -43.491 1.00 63.54 39 CYS A O 12
ATOM 12646 N N . LEU A 1 40 ? 6.679 24.573 -44.052 1.00 51.15 40 LEU A N 12
ATOM 12647 C CA . LEU A 1 40 ? 7.373 25.168 -45.189 1.00 65.22 40 LEU A CA 12
ATOM 12648 C C . LEU A 1 40 ? 8.788 25.589 -44.804 1.00 31.15 40 LEU A C 12
ATOM 12649 O O . LEU A 1 40 ? 9.768 25.051 -45.319 1.00 4.44 40 LEU A O 12
ATOM 12665 N N . ARG A 1 41 ? 8.885 26.552 -43.893 1.00 24.11 41 ARG A N 12
ATOM 12666 C CA . ARG A 1 41 ? 10.180 27.044 -43.437 1.00 52.32 41 ARG A CA 12
ATOM 12667 C C . ARG A 1 41 ? 10.028 27.879 -42.169 1.00 42.21 41 ARG A C 12
ATOM 12668 O O . ARG A 1 41 ? 8.942 28.373 -41.864 1.00 53.12 41 ARG A O 12
ATOM 12689 N N . LEU A 1 42 ? 11.124 28.033 -41.434 1.00 33.55 42 LEU A N 12
ATOM 12690 C CA . LEU A 1 42 ? 11.113 28.807 -40.198 1.00 1.45 42 LEU A CA 12
ATOM 12691 C C . LEU A 1 42 ? 12.520 29.270 -39.833 1.00 21.12 42 LEU A C 12
ATOM 12692 O O . LEU A 1 42 ? 13.498 28.555 -40.055 1.00 13.13 42 LEU A O 12
ATOM 12708 N N . LYS A 1 43 ? 12.616 30.470 -39.270 1.00 35.32 43 LYS A N 12
ATOM 12709 C CA . LYS A 1 43 ? 13.902 31.028 -38.870 1.00 71.21 43 LYS A CA 12
ATOM 12710 C C . LYS A 1 43 ? 14.085 30.945 -37.358 1.00 72.11 43 LYS A C 12
ATOM 12711 O O . LYS A 1 43 ? 14.967 31.591 -36.792 1.00 65.12 43 LYS A O 12
ATOM 12730 N N . THR A 1 44 ? 13.246 30.144 -36.708 1.00 13.31 44 THR A N 12
ATOM 12731 C CA . THR A 1 44 ? 13.315 29.977 -35.262 1.00 21.32 44 THR A CA 12
ATOM 12732 C C . THR A 1 44 ? 12.402 28.849 -34.795 1.00 22.14 44 THR A C 12
ATOM 12733 O O . THR A 1 44 ? 12.744 28.097 -33.882 1.00 23.40 44 THR A O 12
ATOM 12744 N N . LYS A 1 45 ? 11.239 28.736 -35.426 1.00 73.32 45 LYS A N 12
ATOM 12745 C CA . LYS A 1 45 ? 10.276 27.698 -35.077 1.00 72.11 45 LYS A CA 12
ATOM 12746 C C . LYS A 1 45 ? 8.982 27.869 -35.866 1.00 72.43 45 LYS A C 12
ATOM 12747 O O . LYS A 1 45 ? 8.301 26.892 -36.177 1.00 31.32 45 LYS A O 12
ATOM 12766 N N . GLN A 1 46 ? 8.650 29.115 -36.188 1.00 63.23 46 GLN A N 12
ATOM 12767 C CA . GLN A 1 46 ? 7.438 29.412 -36.942 1.00 61.22 46 GLN A CA 12
ATOM 12768 C C . GLN A 1 46 ? 7.686 30.524 -37.956 1.00 1.23 46 GLN A C 12
ATOM 12769 O O . GLN A 1 46 ? 8.426 31.470 -37.685 1.00 70.44 46 GLN A O 12
ATOM 12783 N N . ALA A 1 47 ? 7.063 30.404 -39.123 1.00 72.13 47 ALA A N 12
ATOM 12784 C CA . ALA A 1 47 ? 7.215 31.400 -40.176 1.00 53.15 47 ALA A CA 12
ATOM 12785 C C . ALA A 1 47 ? 6.296 31.097 -41.355 1.00 42.04 47 ALA A C 12
ATOM 12786 O O . ALA A 1 47 ? 5.298 31.785 -41.569 1.00 73.33 47 ALA A O 12
ATOM 12793 N N . ARG A 1 48 ? 6.641 30.064 -42.118 1.00 12.42 48 ARG A N 12
ATOM 12794 C CA . ARG A 1 48 ? 5.848 29.672 -43.276 1.00 72.05 48 ARG A CA 12
ATOM 12795 C C . ARG A 1 48 ? 5.362 28.232 -43.141 1.00 24.34 48 ARG A C 12
ATOM 12796 O O . ARG A 1 48 ? 6.163 27.306 -43.003 1.00 35.13 48 ARG A O 12
ATOM 12817 N N . CYS A 1 49 ? 4.047 28.050 -43.180 1.00 14.11 49 CYS A N 12
ATOM 12818 C CA . CYS A 1 49 ? 3.453 26.724 -43.060 1.00 64.23 49 CYS A CA 12
ATOM 12819 C C . CYS A 1 49 ? 2.613 26.391 -44.290 1.00 14.25 49 CYS A C 12
ATOM 12820 O O . CYS A 1 49 ? 2.502 27.196 -45.214 1.00 73.14 49 CYS A O 12
ATOM 12827 N N . TRP A 1 50 ? 2.023 25.201 -44.291 1.00 52.32 50 TRP A N 12
ATOM 12828 C CA . TRP A 1 50 ? 1.192 24.762 -45.406 1.00 53.04 50 TRP A CA 12
ATOM 12829 C C . TRP A 1 50 ? -0.275 25.096 -45.157 1.00 1.01 50 TRP A C 12
ATOM 12830 O O . TRP A 1 50 ? -0.862 24.660 -44.167 1.00 21.54 50 TRP A O 12
ATOM 12851 N N . LYS A 1 51 ? -0.862 25.873 -46.061 1.00 34.51 51 LYS A N 12
ATOM 12852 C CA . LYS A 1 51 ? -2.262 26.264 -45.940 1.00 43.42 51 LYS A CA 12
ATOM 12853 C C . LYS A 1 51 ? -3.184 25.133 -46.383 1.00 23.44 51 LYS A C 12
ATOM 12854 O O . LYS A 1 51 ? -3.514 25.015 -47.562 1.00 31.10 51 LYS A O 12
ATOM 12873 N N . GLU A 1 52 ? -3.596 24.304 -45.428 1.00 52.03 52 GLU A N 12
ATOM 12874 C CA . GLU A 1 52 ? -4.481 23.183 -45.721 1.00 61.53 52 GLU A CA 12
ATOM 12875 C C . GLU A 1 52 ? -5.830 23.674 -46.237 1.00 53.30 52 GLU A C 12
ATOM 12876 O O . GLU A 1 52 ? -6.609 22.907 -46.804 1.00 44.11 52 GLU A O 12
ATOM 12888 N N . LYS A 1 53 ? -6.101 24.959 -46.035 1.00 53.44 53 LYS A N 12
ATOM 12889 C CA . LYS A 1 53 ? -7.355 25.556 -46.480 1.00 14.25 53 LYS A CA 12
ATOM 12890 C C . LYS A 1 53 ? -7.357 25.758 -47.991 1.00 63.35 53 LYS A C 12
ATOM 12891 O O . LYS A 1 53 ? -8.403 25.684 -48.635 1.00 41.40 53 LYS A O 12
ATOM 12910 N N . GLU A 1 54 ? -6.178 26.010 -48.551 1.00 43.24 54 GLU A N 12
ATOM 12911 C CA . GLU A 1 54 ? -6.045 26.221 -49.988 1.00 44.21 54 GLU A CA 12
ATOM 12912 C C . GLU A 1 54 ? -5.470 24.982 -50.669 1.00 51.31 54 GLU A C 12
ATOM 12913 O O . GLU A 1 54 ? -5.911 24.594 -51.751 1.00 52.10 54 GLU A O 12
ATOM 12925 N N . PHE A 1 55 ? -4.483 24.366 -50.028 1.00 3.22 55 PHE A N 12
ATOM 12926 C CA . PHE A 1 55 ? -3.846 23.172 -50.571 1.00 42.22 55 PHE A CA 12
ATOM 12927 C C . PHE A 1 55 ? -4.196 21.942 -49.739 1.00 0.32 55 PHE A C 12
ATOM 12928 O O . PHE A 1 55 ? -3.774 21.797 -48.592 1.00 4.05 55 PHE A O 12
ATOM 12945 N N . PRO A 1 56 ? -4.988 21.035 -50.329 1.00 63.33 56 PRO A N 12
ATOM 12946 C CA . PRO A 1 56 ? -5.413 19.801 -49.661 1.00 41.12 56 PRO A CA 12
ATOM 12947 C C . PRO A 1 56 ? -4.262 18.818 -49.472 1.00 14.43 56 PRO A C 12
ATOM 12948 O O . PRO A 1 56 ? -4.350 17.895 -48.664 1.00 23.31 56 PRO A O 12
ATOM 12959 N N . ASN A 1 57 ? -3.185 19.024 -50.222 1.00 4.44 57 ASN A N 12
ATOM 12960 C CA . ASN A 1 57 ? -2.016 18.156 -50.136 1.00 33.34 57 ASN A CA 12
ATOM 12961 C C . ASN A 1 57 ? -1.510 18.065 -48.699 1.00 50.52 57 ASN A C 12
ATOM 12962 O O . ASN A 1 57 ? -1.187 16.983 -48.211 1.00 71.01 57 ASN A O 12
ATOM 12973 N N . ALA A 1 58 ? -1.444 19.210 -48.028 1.00 13.53 58 ALA A N 12
ATOM 12974 C CA . ALA A 1 58 ? -0.980 19.261 -46.647 1.00 33.31 58 ALA A CA 12
ATOM 12975 C C . ALA A 1 58 ? -1.885 18.441 -45.733 1.00 54.04 58 ALA A C 12
ATOM 12976 O O . ALA A 1 58 ? -1.412 17.738 -44.841 1.00 5.25 58 ALA A O 12
ATOM 12983 N N . LYS A 1 59 ? -3.191 18.536 -45.962 1.00 1.12 59 LYS A N 12
ATOM 12984 C CA . LYS A 1 59 ? -4.164 17.803 -45.160 1.00 43.22 59 LYS A CA 12
ATOM 12985 C C . LYS A 1 59 ? -3.959 16.298 -45.298 1.00 61.01 59 LYS A C 12
ATOM 12986 O O . LYS A 1 59 ? -3.968 15.568 -44.307 1.00 43.53 59 LYS A O 12
ATOM 13005 N N . GLU A 1 60 ? -3.773 15.841 -46.533 1.00 15.13 60 GLU A N 12
ATOM 13006 C CA . GLU A 1 60 ? -3.566 14.422 -46.798 1.00 42.43 60 GLU A CA 12
ATOM 13007 C C . GLU A 1 60 ? -2.245 13.945 -46.201 1.00 71.24 60 GLU A C 12
ATOM 13008 O O . GLU A 1 60 ? -2.166 12.856 -45.630 1.00 14.40 60 GLU A O 12
ATOM 13020 N N . LEU A 1 61 ? -1.210 14.766 -46.339 1.00 23.34 61 LEU A N 12
ATOM 13021 C CA . LEU A 1 61 ? 0.109 14.428 -45.814 1.00 10.23 61 LEU A CA 12
ATOM 13022 C C . LEU A 1 61 ? 0.100 14.410 -44.289 1.00 34.44 61 LEU A C 12
ATOM 13023 O O . LEU A 1 61 ? 0.715 13.545 -43.664 1.00 0.23 61 LEU A O 12
ATOM 13039 N N . CYS A 1 62 ? -0.604 15.368 -43.695 1.00 32.53 62 CYS A N 12
ATOM 13040 C CA . CYS A 1 62 ? -0.696 15.461 -42.243 1.00 12.23 62 CYS A CA 12
ATOM 13041 C C . CYS A 1 62 ? -1.478 14.282 -41.670 1.00 5.20 62 CYS A C 12
ATOM 13042 O O . CYS A 1 62 ? -1.112 13.725 -40.635 1.00 1.45 62 CYS A O 12
ATOM 13049 N N . PHE A 1 63 ? -2.555 13.907 -42.351 1.00 71.11 63 PHE A N 12
ATOM 13050 C CA . PHE A 1 63 ? -3.389 12.795 -41.910 1.00 71.24 63 PHE A CA 12
ATOM 13051 C C . PHE A 1 63 ? -2.696 11.460 -42.168 1.00 73.13 63 PHE A C 12
ATOM 13052 O O . PHE A 1 63 ? -2.715 10.565 -41.324 1.00 13.24 63 PHE A O 12
ATOM 13069 N N . ALA A 1 64 ? -2.086 11.334 -43.342 1.00 43.10 64 ALA A N 12
ATOM 13070 C CA . ALA A 1 64 ? -1.386 10.110 -43.712 1.00 4.24 64 ALA A CA 12
ATOM 13071 C C . ALA A 1 64 ? -0.046 10.005 -42.990 1.00 72.32 64 ALA A C 12
ATOM 13072 O O . ALA A 1 64 ? 0.522 8.920 -42.872 1.00 32.12 64 ALA A O 12
ATOM 13079 N N . ASN A 1 65 ? 0.453 11.139 -42.510 1.00 42.14 65 ASN A N 12
ATOM 13080 C CA . ASN A 1 65 ? 1.727 11.174 -41.801 1.00 62.24 65 ASN A CA 12
ATOM 13081 C C . ASN A 1 65 ? 1.756 10.137 -40.683 1.00 33.23 65 ASN A C 12
ATOM 13082 O O . ASN A 1 65 ? 1.157 10.332 -39.625 1.00 11.34 65 ASN A O 12
ATOM 13093 N N . CYS A 1 66 ? 2.456 9.034 -40.924 1.00 31.42 66 CYS A N 12
ATOM 13094 C CA . CYS A 1 66 ? 2.564 7.965 -39.938 1.00 73.10 66 CYS A CA 12
ATOM 13095 C C . CYS A 1 66 ? 3.954 7.337 -39.966 1.00 4.41 66 CYS A C 12
ATOM 13096 O O . CYS A 1 66 ? 4.617 7.282 -41.002 1.00 41.11 66 CYS A O 12
ATOM 13103 N N . PRO A 1 67 ? 4.408 6.852 -38.801 1.00 1.44 67 PRO A N 12
ATOM 13104 C CA . PRO A 1 67 ? 5.723 6.219 -38.665 1.00 2.21 67 PRO A CA 12
ATOM 13105 C C . PRO A 1 67 ? 5.791 4.867 -39.366 1.00 73.14 67 PRO A C 12
ATOM 13106 O O . PRO A 1 67 ? 4.778 4.306 -39.785 1.00 15.34 67 PRO A O 12
ATOM 13117 N N . PRO A 1 68 ? 7.012 4.328 -39.499 1.00 0.50 68 PRO A N 12
ATOM 13118 C CA . PRO A 1 68 ? 7.240 3.034 -40.149 1.00 3.52 68 PRO A CA 12
ATOM 13119 C C . PRO A 1 68 ? 6.709 1.869 -39.322 1.00 31.31 68 PRO A C 12
ATOM 13120 O O . PRO A 1 68 ? 6.136 2.065 -38.249 1.00 42.22 68 PRO A O 12
ATOM 13131 N N . LEU A 1 69 ? 6.902 0.655 -39.826 1.00 42.14 69 LEU A N 12
ATOM 13132 C CA . LEU A 1 69 ? 6.443 -0.544 -39.133 1.00 55.45 69 LEU A CA 12
ATOM 13133 C C . LEU A 1 69 ? 7.580 -1.545 -38.965 1.00 63.45 69 LEU A C 12
ATOM 13134 O O . LEU A 1 69 ? 7.358 -2.756 -38.962 1.00 2.33 69 LEU A O 12
ATOM 13150 N N . GLU A 1 70 ? 8.798 -1.032 -38.825 1.00 4.23 70 GLU A N 12
ATOM 13151 C CA . GLU A 1 70 ? 9.970 -1.883 -38.655 1.00 4.53 70 GLU A CA 12
ATOM 13152 C C . GLU A 1 70 ? 10.064 -2.399 -37.222 1.00 24.21 70 GLU A C 12
ATOM 13153 O O . GLU A 1 70 ? 10.031 -3.606 -36.984 1.00 13.13 70 GLU A O 12
ATOM 13165 N N . GLY A 1 1 ? -16.012 -5.099 -2.955 1.00 31.14 1 GLY A N 13
ATOM 13166 C CA . GLY A 1 1 ? -15.649 -4.148 -1.920 1.00 32.41 1 GLY A CA 13
ATOM 13167 C C . GLY A 1 1 ? -15.710 -2.713 -2.404 1.00 31.20 1 GLY A C 13
ATOM 13168 O O . GLY A 1 1 ? -16.224 -2.421 -3.484 1.00 61.21 1 GLY A O 13
ATOM 13172 N N . PRO A 1 2 ? -15.177 -1.788 -1.592 1.00 54.23 2 PRO A N 13
ATOM 13173 C CA . PRO A 1 2 ? -15.162 -0.360 -1.923 1.00 13.44 2 PRO A CA 13
ATOM 13174 C C . PRO A 1 2 ? -14.212 -0.040 -3.072 1.00 30.44 2 PRO A C 13
ATOM 13175 O O . PRO A 1 2 ? -13.668 -0.943 -3.707 1.00 51.44 2 PRO A O 13
ATOM 13186 N N . GLU A 1 3 ? -14.017 1.249 -3.332 1.00 21.35 3 GLU A N 13
ATOM 13187 C CA . GLU A 1 3 ? -13.132 1.685 -4.405 1.00 1.40 3 GLU A CA 13
ATOM 13188 C C . GLU A 1 3 ? -11.674 1.657 -3.954 1.00 73.40 3 GLU A C 13
ATOM 13189 O O . GLU A 1 3 ? -11.126 2.671 -3.522 1.00 65.34 3 GLU A O 13
ATOM 13201 N N . LYS A 1 4 ? -11.052 0.487 -4.057 1.00 35.13 4 LYS A N 13
ATOM 13202 C CA . LYS A 1 4 ? -9.659 0.323 -3.661 1.00 3.51 4 LYS A CA 13
ATOM 13203 C C . LYS A 1 4 ? -8.767 0.117 -4.881 1.00 72.32 4 LYS A C 13
ATOM 13204 O O . LYS A 1 4 ? -8.646 -0.997 -5.391 1.00 51.33 4 LYS A O 13
ATOM 13223 N N . MET A 1 5 ? -8.144 1.196 -5.343 1.00 54.01 5 MET A N 13
ATOM 13224 C CA . MET A 1 5 ? -7.262 1.131 -6.502 1.00 43.11 5 MET A CA 13
ATOM 13225 C C . MET A 1 5 ? -5.878 0.627 -6.104 1.00 72.33 5 MET A C 13
ATOM 13226 O O . MET A 1 5 ? -5.517 0.643 -4.928 1.00 40.02 5 MET A O 13
ATOM 13240 N N . GLU A 1 6 ? -5.110 0.179 -7.092 1.00 44.03 6 GLU A N 13
ATOM 13241 C CA . GLU A 1 6 ? -3.766 -0.331 -6.843 1.00 74.01 6 GLU A CA 13
ATOM 13242 C C . GLU A 1 6 ? -2.777 0.218 -7.867 1.00 73.13 6 GLU A C 13
ATOM 13243 O O . GLU A 1 6 ? -1.887 0.999 -7.531 1.00 32.12 6 GLU A O 13
ATOM 13255 N N . VAL A 1 7 ? -2.940 -0.197 -9.120 1.00 22.13 7 VAL A N 13
ATOM 13256 C CA . VAL A 1 7 ? -2.063 0.252 -10.194 1.00 4.40 7 VAL A CA 13
ATOM 13257 C C . VAL A 1 7 ? -2.541 -0.263 -11.546 1.00 74.05 7 VAL A C 13
ATOM 13258 O O . VAL A 1 7 ? -3.107 -1.352 -11.644 1.00 21.42 7 VAL A O 13
ATOM 13271 N N . LYS A 1 8 ? -2.311 0.527 -12.590 1.00 21.22 8 LYS A N 13
ATOM 13272 C CA . LYS A 1 8 ? -2.716 0.151 -13.939 1.00 14.01 8 LYS A CA 13
ATOM 13273 C C . LYS A 1 8 ? -1.632 0.506 -14.952 1.00 34.13 8 LYS A C 13
ATOM 13274 O O . LYS A 1 8 ? -0.704 1.252 -14.644 1.00 2.23 8 LYS A O 13
ATOM 13293 N N . GLU A 1 9 ? -1.759 -0.033 -16.160 1.00 43.04 9 GLU A N 13
ATOM 13294 C CA . GLU A 1 9 ? -0.789 0.228 -17.218 1.00 10.44 9 GLU A CA 13
ATOM 13295 C C . GLU A 1 9 ? -1.430 0.073 -18.594 1.00 24.11 9 GLU A C 13
ATOM 13296 O O . GLU A 1 9 ? -1.739 1.060 -19.261 1.00 51.41 9 GLU A O 13
ATOM 13308 N N . ILE A 1 10 ? -1.624 -1.173 -19.012 1.00 34.33 10 ILE A N 13
ATOM 13309 C CA . ILE A 1 10 ? -2.228 -1.458 -20.307 1.00 71.45 10 ILE A CA 13
ATOM 13310 C C . ILE A 1 10 ? -1.518 -0.700 -21.424 1.00 11.24 10 ILE A C 13
ATOM 13311 O O . ILE A 1 10 ? -2.113 0.147 -22.089 1.00 70.32 10 ILE A O 13
ATOM 13327 N N . GLY A 1 11 ? -0.241 -1.011 -21.624 1.00 1.10 11 GLY A N 13
ATOM 13328 C CA . GLY A 1 11 ? 0.529 -0.351 -22.662 1.00 4.22 11 GLY A CA 13
ATOM 13329 C C . GLY A 1 11 ? 0.741 -1.233 -23.876 1.00 42.23 11 GLY A C 13
ATOM 13330 O O . GLY A 1 11 ? 1.690 -2.016 -23.925 1.00 52.00 11 GLY A O 13
ATOM 13334 N N . ARG A 1 12 ? -0.145 -1.107 -24.859 1.00 31.24 12 ARG A N 13
ATOM 13335 C CA . ARG A 1 12 ? -0.052 -1.902 -26.078 1.00 12.35 12 ARG A CA 13
ATOM 13336 C C . ARG A 1 12 ? -0.568 -1.116 -27.279 1.00 54.23 12 ARG A C 13
ATOM 13337 O O . ARG A 1 12 ? -1.655 -1.386 -27.790 1.00 70.53 12 ARG A O 13
ATOM 13358 N N . SER A 1 13 ? 0.218 -0.141 -27.725 1.00 22.41 13 SER A N 13
ATOM 13359 C CA . SER A 1 13 ? -0.161 0.687 -28.864 1.00 30.24 13 SER A CA 13
ATOM 13360 C C . SER A 1 13 ? 0.823 0.509 -30.016 1.00 52.21 13 SER A C 13
ATOM 13361 O O . SER A 1 13 ? 1.780 -0.258 -29.917 1.00 70.40 13 SER A O 13
ATOM 13369 N N . SER A 1 14 ? 0.579 1.225 -31.109 1.00 61.24 14 SER A N 13
ATOM 13370 C CA . SER A 1 14 ? 1.440 1.144 -32.283 1.00 44.43 14 SER A CA 13
ATOM 13371 C C . SER A 1 14 ? 1.996 2.519 -32.645 1.00 32.32 14 SER A C 13
ATOM 13372 O O . SER A 1 14 ? 2.245 2.813 -33.814 1.00 55.31 14 SER A O 13
ATOM 13380 N N . LYS A 1 15 ? 2.188 3.357 -31.632 1.00 41.01 15 LYS A N 13
ATOM 13381 C CA . LYS A 1 15 ? 2.715 4.701 -31.840 1.00 22.41 15 LYS A CA 13
ATOM 13382 C C . LYS A 1 15 ? 4.168 4.650 -32.303 1.00 33.42 15 LYS A C 13
ATOM 13383 O O . LYS A 1 15 ? 4.936 3.789 -31.872 1.00 40.03 15 LYS A O 13
ATOM 13402 N N . ILE A 1 16 ? 4.537 5.577 -33.180 1.00 62.30 16 ILE A N 13
ATOM 13403 C CA . ILE A 1 16 ? 5.898 5.638 -33.698 1.00 41.03 16 ILE A CA 13
ATOM 13404 C C . ILE A 1 16 ? 6.132 6.928 -34.477 1.00 4.24 16 ILE A C 13
ATOM 13405 O O . ILE A 1 16 ? 5.193 7.671 -34.764 1.00 1.05 16 ILE A O 13
ATOM 13421 N N . ILE A 1 17 ? 7.390 7.187 -34.817 1.00 4.43 17 ILE A N 13
ATOM 13422 C CA . ILE A 1 17 ? 7.747 8.386 -35.565 1.00 4.42 17 ILE A CA 13
ATOM 13423 C C . ILE A 1 17 ? 8.273 8.033 -36.952 1.00 21.22 17 ILE A C 13
ATOM 13424 O O . ILE A 1 17 ? 8.622 6.883 -37.221 1.00 24.41 17 ILE A O 13
ATOM 13440 N N . LEU A 1 18 ? 8.328 9.029 -37.829 1.00 64.10 18 LEU A N 13
ATOM 13441 C CA . LEU A 1 18 ? 8.814 8.824 -39.189 1.00 52.34 18 LEU A CA 13
ATOM 13442 C C . LEU A 1 18 ? 9.759 9.947 -39.605 1.00 22.11 18 LEU A C 13
ATOM 13443 O O . LEU A 1 18 ? 9.346 11.081 -39.850 1.00 23.34 18 LEU A O 13
ATOM 13459 N N . PRO A 1 19 ? 11.059 9.626 -39.689 1.00 32.20 19 PRO A N 13
ATOM 13460 C CA . PRO A 1 19 ? 12.090 10.593 -40.078 1.00 34.12 19 PRO A CA 13
ATOM 13461 C C . PRO A 1 19 ? 11.991 10.986 -41.548 1.00 32.12 19 PRO A C 13
ATOM 13462 O O . PRO A 1 19 ? 11.611 10.175 -42.392 1.00 41.55 19 PRO A O 13
ATOM 13473 N N . ALA A 1 20 ? 12.335 12.234 -41.846 1.00 43.22 20 ALA A N 13
ATOM 13474 C CA . ALA A 1 20 ? 12.288 12.733 -43.215 1.00 13.51 20 ALA A CA 13
ATOM 13475 C C . ALA A 1 20 ? 12.843 14.151 -43.302 1.00 11.02 20 ALA A C 13
ATOM 13476 O O . ALA A 1 20 ? 13.983 14.358 -43.718 1.00 62.21 20 ALA A O 13
ATOM 13483 N N . CYS A 1 21 ? 12.030 15.125 -42.907 1.00 52.11 21 CYS A N 13
ATOM 13484 C CA . CYS A 1 21 ? 12.439 16.524 -42.941 1.00 53.13 21 CYS A CA 13
ATOM 13485 C C . CYS A 1 21 ? 12.341 17.153 -41.555 1.00 0.45 21 CYS A C 13
ATOM 13486 O O . CYS A 1 21 ? 13.042 18.117 -41.249 1.00 2.35 21 CYS A O 13
ATOM 13493 N N . MET A 1 22 ? 11.467 16.600 -40.720 1.00 54.52 22 MET A N 13
ATOM 13494 C CA . MET A 1 22 ? 11.278 17.107 -39.366 1.00 23.45 22 MET A CA 13
ATOM 13495 C C . MET A 1 22 ? 10.897 15.979 -38.412 1.00 23.41 22 MET A C 13
ATOM 13496 O O . MET A 1 22 ? 10.992 14.801 -38.758 1.00 64.33 22 MET A O 13
ATOM 13510 N N . HIS A 1 23 ? 10.466 16.346 -37.209 1.00 43.44 23 HIS A N 13
ATOM 13511 C CA . HIS A 1 23 ? 10.071 15.365 -36.206 1.00 33.32 23 HIS A CA 13
ATOM 13512 C C . HIS A 1 23 ? 8.557 15.172 -36.201 1.00 42.12 23 HIS A C 13
ATOM 13513 O O . HIS A 1 23 ? 7.812 16.052 -35.771 1.00 61.12 23 HIS A O 13
ATOM 13527 N N . GLU A 1 24 ? 8.111 14.016 -36.683 1.00 51.21 24 GLU A N 13
ATOM 13528 C CA . GLU A 1 24 ? 6.686 13.710 -36.735 1.00 42.33 24 GLU A CA 13
ATOM 13529 C C . GLU A 1 24 ? 6.379 12.420 -35.981 1.00 13.03 24 GLU A C 13
ATOM 13530 O O . GLU A 1 24 ? 7.280 11.647 -35.655 1.00 45.11 24 GLU A O 13
ATOM 13542 N N . THR A 1 25 ? 5.098 12.194 -35.705 1.00 21.52 25 THR A N 13
ATOM 13543 C CA . THR A 1 25 ? 4.670 10.999 -34.987 1.00 45.14 25 THR A CA 13
ATOM 13544 C C . THR A 1 25 ? 3.256 10.594 -35.388 1.00 5.03 25 THR A C 13
ATOM 13545 O O . THR A 1 25 ? 2.517 11.383 -35.978 1.00 22.44 25 THR A O 13
ATOM 13556 N N . CYS A 1 26 ? 2.885 9.360 -35.063 1.00 42.11 26 CYS A N 13
ATOM 13557 C CA . CYS A 1 26 ? 1.559 8.850 -35.388 1.00 60.54 26 CYS A CA 13
ATOM 13558 C C . CYS A 1 26 ? 1.158 7.730 -34.433 1.00 32.35 26 CYS A C 13
ATOM 13559 O O . CYS A 1 26 ? 1.998 6.946 -33.991 1.00 73.40 26 CYS A O 13
ATOM 13566 N N . SER A 1 27 ? -0.132 7.662 -34.118 1.00 22.34 27 SER A N 13
ATOM 13567 C CA . SER A 1 27 ? -0.645 6.641 -33.212 1.00 23.34 27 SER A CA 13
ATOM 13568 C C . SER A 1 27 ? -2.168 6.573 -33.275 1.00 45.32 27 SER A C 13
ATOM 13569 O O . SER A 1 27 ? -2.855 7.559 -33.013 1.00 52.22 27 SER A O 13
ATOM 13577 N N . GLY A 1 28 ? -2.688 5.401 -33.626 1.00 22.12 28 GLY A N 13
ATOM 13578 C CA . GLY A 1 28 ? -4.125 5.225 -33.718 1.00 54.21 28 GLY A CA 13
ATOM 13579 C C . GLY A 1 28 ? -4.592 3.924 -33.096 1.00 4.25 28 GLY A C 13
ATOM 13580 O O . GLY A 1 28 ? -5.439 3.229 -33.654 1.00 52.21 28 GLY A O 13
ATOM 13584 N N . GLY A 1 29 ? -4.035 3.592 -31.934 1.00 41.35 29 GLY A N 13
ATOM 13585 C CA . GLY A 1 29 ? -4.410 2.366 -31.256 1.00 21.33 29 GLY A CA 13
ATOM 13586 C C . GLY A 1 29 ? -4.790 2.598 -29.807 1.00 33.21 29 GLY A C 13
ATOM 13587 O O . GLY A 1 29 ? -5.947 2.420 -29.425 1.00 53.10 29 GLY A O 13
ATOM 13591 N N . PHE A 1 30 ? -3.814 2.994 -28.997 1.00 14.52 30 PHE A N 13
ATOM 13592 C CA . PHE A 1 30 ? -4.052 3.249 -27.581 1.00 32.54 30 PHE A CA 13
ATOM 13593 C C . PHE A 1 30 ? -3.530 4.625 -27.180 1.00 13.30 30 PHE A C 13
ATOM 13594 O O . PHE A 1 30 ? -4.189 5.361 -26.445 1.00 21.23 30 PHE A O 13
ATOM 13611 N N . SER A 1 31 ? -2.342 4.966 -27.669 1.00 12.43 31 SER A N 13
ATOM 13612 C CA . SER A 1 31 ? -1.729 6.253 -27.359 1.00 22.53 31 SER A CA 13
ATOM 13613 C C . SER A 1 31 ? -2.522 7.397 -27.982 1.00 14.14 31 SER A C 13
ATOM 13614 O O . SER A 1 31 ? -2.729 8.438 -27.356 1.00 24.11 31 SER A O 13
ATOM 13622 N N . LEU A 1 32 ? -2.965 7.197 -29.218 1.00 13.21 32 LEU A N 13
ATOM 13623 C CA . LEU A 1 32 ? -3.737 8.212 -29.928 1.00 21.44 32 LEU A CA 13
ATOM 13624 C C . LEU A 1 32 ? -2.974 9.531 -29.990 1.00 51.02 32 LEU A C 13
ATOM 13625 O O . LEU A 1 32 ? -3.055 10.352 -29.076 1.00 55.03 32 LEU A O 13
ATOM 13641 N N . LYS A 1 33 ? -2.234 9.730 -31.076 1.00 31.42 33 LYS A N 13
ATOM 13642 C CA . LYS A 1 33 ? -1.459 10.950 -31.261 1.00 42.51 33 LYS A CA 13
ATOM 13643 C C . LYS A 1 33 ? -0.990 11.083 -32.706 1.00 41.25 33 LYS A C 13
ATOM 13644 O O . LYS A 1 33 ? -1.061 10.131 -33.482 1.00 34.33 33 LYS A O 13
ATOM 13663 N N . ASN A 1 34 ? -0.509 12.270 -33.061 1.00 40.32 34 ASN A N 13
ATOM 13664 C CA . ASN A 1 34 ? -0.027 12.527 -34.414 1.00 33.33 34 ASN A CA 13
ATOM 13665 C C . ASN A 1 34 ? 0.723 13.853 -34.482 1.00 0.44 34 ASN A C 13
ATOM 13666 O O . ASN A 1 34 ? 0.147 14.917 -34.251 1.00 72.34 34 ASN A O 13
ATOM 13677 N N . ASP A 1 35 ? 2.011 13.783 -34.799 1.00 71.45 35 ASP A N 13
ATOM 13678 C CA . ASP A 1 35 ? 2.840 14.978 -34.900 1.00 25.23 35 ASP A CA 13
ATOM 13679 C C . ASP A 1 35 ? 3.109 15.332 -36.359 1.00 12.31 35 ASP A C 13
ATOM 13680 O O . ASP A 1 35 ? 3.759 14.578 -37.083 1.00 24.02 35 ASP A O 13
ATOM 13689 N N . CYS A 1 36 ? 2.602 16.485 -36.785 1.00 64.53 36 CYS A N 13
ATOM 13690 C CA . CYS A 1 36 ? 2.785 16.939 -38.158 1.00 42.33 36 CYS A CA 13
ATOM 13691 C C . CYS A 1 36 ? 4.267 17.010 -38.515 1.00 3.31 36 CYS A C 13
ATOM 13692 O O . CYS A 1 36 ? 5.129 16.683 -37.699 1.00 12.22 36 CYS A O 13
ATOM 13699 N N . TRP A 1 37 ? 4.555 17.440 -39.738 1.00 64.31 37 TRP A N 13
ATOM 13700 C CA . TRP A 1 37 ? 5.933 17.554 -40.203 1.00 2.00 37 TRP A CA 13
ATOM 13701 C C . TRP A 1 37 ? 6.265 18.995 -40.574 1.00 13.20 37 TRP A C 13
ATOM 13702 O O . TRP A 1 37 ? 5.446 19.897 -40.393 1.00 42.41 37 TRP A O 13
ATOM 13723 N N . CYS A 1 38 ? 7.469 19.206 -41.094 1.00 23.30 38 CYS A N 13
ATOM 13724 C CA . CYS A 1 38 ? 7.909 20.538 -41.491 1.00 24.25 38 CYS A CA 13
ATOM 13725 C C . CYS A 1 38 ? 6.958 21.141 -42.519 1.00 54.33 38 CYS A C 13
ATOM 13726 O O . CYS A 1 38 ? 5.926 20.554 -42.846 1.00 54.52 38 CYS A O 13
ATOM 13733 N N . CYS A 1 39 ? 7.312 22.317 -43.027 1.00 10.34 39 CYS A N 13
ATOM 13734 C CA . CYS A 1 39 ? 6.491 23.002 -44.018 1.00 31.21 39 CYS A CA 13
ATOM 13735 C C . CYS A 1 39 ? 7.355 23.577 -45.136 1.00 61.25 39 CYS A C 13
ATOM 13736 O O . CYS A 1 39 ? 8.496 23.157 -45.333 1.00 4.13 39 CYS A O 13
ATOM 13743 N N . LEU A 1 40 ? 6.804 24.540 -45.867 1.00 34.32 40 LEU A N 13
ATOM 13744 C CA . LEU A 1 40 ? 7.523 25.174 -46.966 1.00 62.41 40 LEU A CA 13
ATOM 13745 C C . LEU A 1 40 ? 8.992 25.377 -46.610 1.00 3.03 40 LEU A C 13
ATOM 13746 O O . LEU A 1 40 ? 9.879 24.788 -47.229 1.00 33.04 40 LEU A O 13
ATOM 13762 N N . ARG A 1 41 ? 9.242 26.213 -45.607 1.00 64.21 41 ARG A N 13
ATOM 13763 C CA . ARG A 1 41 ? 10.604 26.493 -45.167 1.00 70.25 41 ARG A CA 13
ATOM 13764 C C . ARG A 1 41 ? 10.619 26.976 -43.720 1.00 65.50 41 ARG A C 13
ATOM 13765 O O . ARG A 1 41 ? 9.604 27.438 -43.197 1.00 63.44 41 ARG A O 13
ATOM 13786 N N . LEU A 1 42 ? 11.777 26.865 -43.077 1.00 72.24 42 LEU A N 13
ATOM 13787 C CA . LEU A 1 42 ? 11.925 27.289 -41.690 1.00 1.43 42 LEU A CA 13
ATOM 13788 C C . LEU A 1 42 ? 13.398 27.381 -41.303 1.00 13.43 42 LEU A C 13
ATOM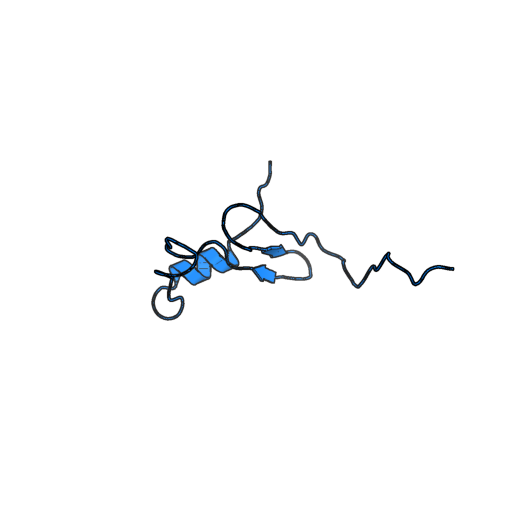 13789 O O . LEU A 1 42 ? 14.230 26.623 -41.800 1.00 22.43 42 LEU A O 13
ATOM 13805 N N . LYS A 1 43 ? 13.712 28.315 -40.411 1.00 25.42 43 LYS A N 13
ATOM 13806 C CA . LYS A 1 43 ? 15.084 28.505 -39.953 1.00 73.41 43 LYS A CA 13
ATOM 13807 C C . LYS A 1 43 ? 15.338 27.733 -38.662 1.00 64.34 43 LYS A C 13
ATOM 13808 O O . LYS A 1 43 ? 16.408 27.152 -38.474 1.00 60.13 43 LYS A O 13
ATOM 13827 N N . THR A 1 44 ? 14.348 27.729 -37.775 1.00 64.11 44 THR A N 13
ATOM 13828 C CA . THR A 1 44 ? 14.465 27.028 -36.503 1.00 2.25 44 THR A CA 13
ATOM 13829 C C . THR A 1 44 ? 13.414 25.931 -36.381 1.00 23.43 44 THR A C 13
ATOM 13830 O O . THR A 1 44 ? 13.650 24.898 -35.753 1.00 14.01 44 THR A O 13
ATOM 13841 N N . LYS A 1 45 ? 12.254 26.160 -36.986 1.00 34.45 45 LYS A N 13
ATOM 13842 C CA . LYS A 1 45 ? 11.166 25.190 -36.947 1.00 73.50 45 LYS A CA 13
ATOM 13843 C C . LYS A 1 45 ? 9.932 25.726 -37.666 1.00 44.34 45 LYS A C 13
ATOM 13844 O O . LYS A 1 45 ? 9.172 24.965 -38.264 1.00 12.42 45 LYS A O 13
ATOM 13863 N N . GLN A 1 46 ? 9.742 27.040 -37.605 1.00 44.34 46 GLN A N 13
ATOM 13864 C CA . GLN A 1 46 ? 8.601 27.678 -38.252 1.00 65.52 46 GLN A CA 13
ATOM 13865 C C . GLN A 1 46 ? 9.032 28.934 -39.002 1.00 24.20 46 GLN A C 13
ATOM 13866 O O . GLN A 1 46 ? 10.040 29.555 -38.665 1.00 32.25 46 GLN A O 13
ATOM 13880 N N . ALA A 1 47 ? 8.263 29.302 -40.021 1.00 32.10 47 ALA A N 13
ATOM 13881 C CA . ALA A 1 47 ? 8.564 30.485 -40.817 1.00 62.15 47 ALA A CA 13
ATOM 13882 C C . ALA A 1 47 ? 7.481 30.734 -41.862 1.00 4.12 47 ALA A C 13
ATOM 13883 O O . ALA A 1 47 ? 6.582 31.549 -41.655 1.00 32.32 47 ALA A O 13
ATOM 13890 N N . ARG A 1 48 ? 7.575 30.028 -42.984 1.00 55.31 48 ARG A N 13
ATOM 13891 C CA . ARG A 1 48 ? 6.603 30.175 -44.062 1.00 25.14 48 ARG A CA 13
ATOM 13892 C C . ARG A 1 48 ? 5.944 28.837 -44.385 1.00 11.42 48 ARG A C 13
ATOM 13893 O O . ARG A 1 48 ? 6.613 27.884 -44.784 1.00 75.44 48 ARG A O 13
ATOM 13914 N N . CYS A 1 49 ? 4.628 28.774 -44.209 1.00 3.54 49 CYS A N 13
ATOM 13915 C CA . CYS A 1 49 ? 3.877 27.555 -44.480 1.00 24.30 49 CYS A CA 13
ATOM 13916 C C . CYS A 1 49 ? 2.492 27.880 -45.030 1.00 73.01 49 CYS A C 13
ATOM 13917 O O . CYS A 1 49 ? 2.140 29.047 -45.204 1.00 63.25 49 CYS A O 13
ATOM 13924 N N . TRP A 1 50 ? 1.710 26.841 -45.301 1.00 23.11 50 TRP A N 13
ATOM 13925 C CA . TRP A 1 50 ? 0.363 27.016 -45.831 1.00 72.10 50 TRP A CA 13
ATOM 13926 C C . TRP A 1 50 ? -0.684 26.764 -44.751 1.00 61.24 50 TRP A C 13
ATOM 13927 O O . TRP A 1 50 ? -0.644 25.747 -44.059 1.00 22.32 50 TRP A O 13
ATOM 13948 N N . LYS A 1 51 ? -1.621 27.696 -44.613 1.00 21.43 51 LYS A N 13
ATOM 13949 C CA . LYS A 1 51 ? -2.680 27.574 -43.618 1.00 51.21 51 LYS A CA 13
ATOM 13950 C C . LYS A 1 51 ? -3.681 26.495 -44.018 1.00 53.35 51 LYS A C 13
ATOM 13951 O O . LYS A 1 51 ? -4.075 26.402 -45.181 1.00 4.14 51 LYS A O 13
ATOM 13970 N N . GLU A 1 52 ? -4.090 25.684 -43.048 1.00 21.11 52 GLU A N 13
ATOM 13971 C CA . GLU A 1 52 ? -5.046 24.612 -43.301 1.00 10.31 52 GLU A CA 13
ATOM 13972 C C . GLU A 1 52 ? -6.390 25.178 -43.750 1.00 73.54 52 GLU A C 13
ATOM 13973 O O . GLU A 1 52 ? -7.185 24.488 -44.390 1.00 23.42 52 GLU A O 13
ATOM 13985 N N . LYS A 1 53 ? -6.639 26.438 -43.411 1.00 21.23 53 LYS A N 13
ATOM 13986 C CA . LYS A 1 53 ? -7.886 27.098 -43.779 1.00 3.34 53 LYS A CA 13
ATOM 13987 C C . LYS A 1 53 ? -7.878 27.493 -45.252 1.00 32.11 53 LYS A C 13
ATOM 13988 O O . LYS A 1 53 ? -8.895 27.387 -45.937 1.00 21.52 53 LYS A O 13
ATOM 14007 N N . GLU A 1 54 ? -6.725 27.947 -45.733 1.00 1.04 54 GLU A N 13
ATOM 14008 C CA . GLU A 1 54 ? -6.587 28.356 -47.125 1.00 42.43 54 GLU A CA 13
ATOM 14009 C C . GLU A 1 54 ? -6.023 27.220 -47.973 1.00 63.10 54 GLU A C 13
ATOM 14010 O O . GLU A 1 54 ? -5.994 27.302 -49.201 1.00 62.22 54 GLU A O 13
ATOM 14022 N N . PHE A 1 55 ? -5.574 26.160 -47.308 1.00 54.03 55 PHE A N 13
ATOM 14023 C CA . PHE A 1 55 ? -5.009 25.007 -47.999 1.00 73.05 55 PHE A CA 13
ATOM 14024 C C . PHE A 1 55 ? -5.467 23.705 -47.349 1.00 22.14 55 PHE A C 13
ATOM 14025 O O . PHE A 1 55 ? -5.118 23.395 -46.209 1.00 62.34 55 PHE A O 13
ATOM 14042 N N . PRO A 1 56 ? -6.268 22.924 -48.088 1.00 61.24 56 PRO A N 13
ATOM 14043 C CA . PRO A 1 56 ? -6.791 21.643 -47.605 1.00 20.34 56 PRO A CA 13
ATOM 14044 C C . PRO A 1 56 ? -5.703 20.581 -47.484 1.00 73.32 56 PRO A C 13
ATOM 14045 O O . PRO A 1 56 ? -5.819 19.648 -46.691 1.00 73.51 56 PRO A O 13
ATOM 14056 N N . ASN A 1 57 ? -4.647 20.730 -48.276 1.00 45.12 57 ASN A N 13
ATOM 14057 C CA . ASN A 1 57 ? -3.538 19.783 -48.258 1.00 4.01 57 ASN A CA 13
ATOM 14058 C C . ASN A 1 57 ? -2.889 19.732 -46.878 1.00 63.10 57 ASN A C 13
ATOM 14059 O O . ASN A 1 57 ? -2.435 18.678 -46.433 1.00 42.11 57 ASN A O 13
ATOM 14070 N N . ALA A 1 58 ? -2.850 20.878 -46.206 1.00 25.42 58 ALA A N 13
ATOM 14071 C CA . ALA A 1 58 ? -2.259 20.963 -44.876 1.00 11.22 58 ALA A CA 13
ATOM 14072 C C . ALA A 1 58 ? -2.904 19.962 -43.923 1.00 51.04 58 ALA A C 13
ATOM 14073 O O . ALA A 1 58 ? -2.213 19.216 -43.229 1.00 14.01 58 ALA A O 13
ATOM 14080 N N . LYS A 1 59 ? -4.232 19.951 -43.895 1.00 34.03 59 LYS A N 13
ATOM 14081 C CA . LYS A 1 59 ? -4.972 19.041 -43.028 1.00 1.21 59 LYS A CA 13
ATOM 14082 C C . LYS A 1 59 ? -4.791 17.595 -43.477 1.00 30.43 59 LYS A C 13
ATOM 14083 O O . LYS A 1 59 ? -4.589 16.702 -42.655 1.00 30.53 59 LYS A O 13
ATOM 14102 N N . GLU A 1 60 ? -4.864 17.372 -44.785 1.00 43.13 60 GLU A N 13
ATOM 14103 C CA . GLU A 1 60 ? -4.707 16.033 -45.342 1.00 10.43 60 GLU A CA 13
ATOM 14104 C C . GLU A 1 60 ? -3.343 15.451 -44.982 1.00 50.04 60 GLU A C 13
ATOM 14105 O O . GLU A 1 60 ? -3.237 14.292 -44.580 1.00 64.44 60 GLU A O 13
ATOM 14117 N N . LEU A 1 61 ? -2.302 16.263 -45.131 1.00 12.04 61 LEU A N 13
ATOM 14118 C CA . LEU A 1 61 ? -0.944 15.830 -44.823 1.00 23.44 61 LEU A CA 13
ATOM 14119 C C . LEU A 1 61 ? -0.771 15.604 -43.324 1.00 2.00 61 LEU A C 13
ATOM 14120 O O . LEU A 1 61 ? -0.107 14.657 -42.900 1.00 52.23 61 LEU A O 13
ATOM 14136 N N . CYS A 1 62 ? -1.374 16.479 -42.526 1.00 23.32 62 CYS A N 13
ATOM 14137 C CA . CYS A 1 62 ? -1.289 16.375 -41.074 1.00 44.01 62 CYS A CA 13
ATOM 14138 C C . CYS A 1 62 ? -1.993 15.116 -40.576 1.00 54.44 62 CYS A C 13
ATOM 14139 O O . CYS A 1 62 ? -1.478 14.402 -39.716 1.00 13.54 62 CYS A O 13
ATOM 14146 N N . PHE A 1 63 ? -3.175 14.851 -41.124 1.00 65.53 63 PHE A N 13
ATOM 14147 C CA . PHE A 1 63 ? -3.951 13.679 -40.736 1.00 60.22 63 PHE A CA 13
ATOM 14148 C C . PHE A 1 63 ? -3.344 12.406 -41.320 1.00 52.33 63 PHE A C 13
ATOM 14149 O O . PHE A 1 63 ? -3.363 11.350 -40.689 1.00 12.43 63 PHE A O 13
ATOM 14166 N N . ALA A 1 64 ? -2.807 12.516 -42.531 1.00 21.11 64 ALA A N 13
ATOM 14167 C CA . ALA A 1 64 ? -2.193 11.376 -43.200 1.00 73.33 64 ALA A CA 13
ATOM 14168 C C . ALA A 1 64 ? -0.792 11.111 -42.661 1.00 1.24 64 ALA A C 13
ATOM 14169 O O . ALA A 1 64 ? -0.245 10.023 -42.833 1.00 35.40 64 ALA A O 13
ATOM 14176 N N . ASN A 1 65 ? -0.215 12.115 -42.007 1.00 72.22 65 ASN A N 13
ATOM 14177 C CA . ASN A 1 65 ? 1.124 11.990 -41.443 1.00 50.43 65 ASN A CA 13
ATOM 14178 C C . ASN A 1 65 ? 1.246 10.721 -40.606 1.00 71.32 65 ASN A C 13
ATOM 14179 O O . ASN A 1 65 ? 0.748 10.655 -39.482 1.00 23.02 65 ASN A O 13
ATOM 14190 N N . CYS A 1 66 ? 1.912 9.714 -41.162 1.00 32.01 66 CYS A N 13
ATOM 14191 C CA . CYS A 1 66 ? 2.100 8.446 -40.468 1.00 63.32 66 CYS A CA 13
ATOM 14192 C C . CYS A 1 66 ? 3.342 7.724 -40.982 1.00 64.35 66 CYS A C 13
ATOM 14193 O O . CYS A 1 66 ? 3.851 8.006 -42.068 1.00 15.32 66 CYS A O 13
ATOM 14200 N N . PRO A 1 67 ? 3.844 6.768 -40.186 1.00 12.43 67 PRO A N 13
ATOM 14201 C CA . PRO A 1 67 ? 5.032 5.985 -40.539 1.00 54.43 67 PRO A CA 13
ATOM 14202 C C . PRO A 1 67 ? 4.769 5.023 -41.692 1.00 62.25 67 PRO A C 13
ATOM 14203 O O . PRO A 1 67 ? 3.627 4.778 -42.081 1.00 12.30 67 PRO A O 13
ATOM 14214 N N . PRO A 1 68 ? 5.850 4.462 -42.254 1.00 45.10 68 PRO A N 13
ATOM 14215 C CA . PRO A 1 68 ? 5.762 3.516 -43.370 1.00 41.25 68 PRO A CA 13
ATOM 14216 C C . PRO A 1 68 ? 5.165 2.177 -42.950 1.00 40.52 68 PRO A C 13
ATOM 14217 O O . PRO A 1 68 ? 5.434 1.683 -41.855 1.00 34.25 68 PRO A O 13
ATOM 14228 N N . LEU A 1 69 ? 4.355 1.595 -43.827 1.00 14.20 69 LEU A N 13
ATOM 14229 C CA . LEU A 1 69 ? 3.719 0.312 -43.547 1.00 4.11 69 LEU A CA 13
ATOM 14230 C C . LEU A 1 69 ? 4.382 -0.808 -44.342 1.00 33.51 69 LEU A C 13
ATOM 14231 O O . LEU A 1 69 ? 3.750 -1.817 -44.654 1.00 62.30 69 LEU A O 13
ATOM 14247 N N . GLU A 1 70 ? 5.658 -0.624 -44.664 1.00 62.11 70 GLU A N 13
ATOM 14248 C CA . GLU A 1 70 ? 6.406 -1.621 -45.421 1.00 51.14 70 GLU A CA 13
ATOM 14249 C C . GLU A 1 70 ? 6.913 -2.732 -44.506 1.00 41.33 70 GLU A C 13
ATOM 14250 O O . GLU A 1 70 ? 6.363 -3.832 -44.486 1.00 61.24 70 GLU A O 13
ATOM 14262 N N . GLY A 1 1 ? -7.126 -12.568 -28.908 1.00 54.50 1 GLY A N 14
ATOM 14263 C CA . GLY A 1 1 ? -7.050 -11.120 -28.842 1.00 14.24 1 GLY A CA 14
ATOM 14264 C C . GLY A 1 1 ? -5.668 -10.596 -29.177 1.00 11.22 1 GLY A C 14
ATOM 14265 O O . GLY A 1 1 ? -4.712 -11.357 -29.328 1.00 53.24 1 GLY A O 14
ATOM 14269 N N . PRO A 1 2 ? -5.549 -9.265 -29.299 1.00 70.41 2 PRO A N 14
ATOM 14270 C CA . PRO A 1 2 ? -4.278 -8.611 -29.621 1.00 44.32 2 PRO A CA 14
ATOM 14271 C C . PRO A 1 2 ? -3.276 -8.693 -28.474 1.00 71.43 2 PRO A C 14
ATOM 14272 O O . PRO A 1 2 ? -3.526 -9.356 -27.468 1.00 5.22 2 PRO A O 14
ATOM 14283 N N . GLU A 1 3 ? -2.143 -8.016 -28.634 1.00 33.13 3 GLU A N 14
ATOM 14284 C CA . GLU A 1 3 ? -1.105 -8.014 -27.610 1.00 64.43 3 GLU A CA 14
ATOM 14285 C C . GLU A 1 3 ? -1.452 -7.045 -26.484 1.00 34.41 3 GLU A C 14
ATOM 14286 O O . GLU A 1 3 ? -1.411 -5.828 -26.662 1.00 12.25 3 GLU A O 14
ATOM 14298 N N . LYS A 1 4 ? -1.796 -7.595 -25.324 1.00 2.12 4 LYS A N 14
ATOM 14299 C CA . LYS A 1 4 ? -2.151 -6.782 -24.167 1.00 4.32 4 LYS A CA 14
ATOM 14300 C C . LYS A 1 4 ? -0.936 -6.547 -23.274 1.00 34.02 4 LYS A C 14
ATOM 14301 O O . LYS A 1 4 ? -0.522 -7.434 -22.528 1.00 61.25 4 LYS A O 14
ATOM 14320 N N . MET A 1 5 ? -0.372 -5.346 -23.354 1.00 20.53 5 MET A N 14
ATOM 14321 C CA . MET A 1 5 ? 0.793 -4.995 -22.550 1.00 62.31 5 MET A CA 14
ATOM 14322 C C . MET A 1 5 ? 0.756 -3.523 -22.153 1.00 40.11 5 MET A C 14
ATOM 14323 O O . MET A 1 5 ? 0.940 -3.182 -20.985 1.00 53.53 5 MET A O 14
ATOM 14337 N N . GLU A 1 6 ? 0.518 -2.656 -23.133 1.00 34.25 6 GLU A N 14
ATOM 14338 C CA . GLU A 1 6 ? 0.458 -1.221 -22.884 1.00 11.34 6 GLU A CA 14
ATOM 14339 C C . GLU A 1 6 ? -0.912 -0.660 -23.256 1.00 63.31 6 GLU A C 14
ATOM 14340 O O . GLU A 1 6 ? -1.028 0.482 -23.699 1.00 1.51 6 GLU A O 14
ATOM 14352 N N . VAL A 1 7 ? -1.947 -1.474 -23.074 1.00 20.00 7 VAL A N 14
ATOM 14353 C CA . VAL A 1 7 ? -3.309 -1.061 -23.390 1.00 10.20 7 VAL A CA 14
ATOM 14354 C C . VAL A 1 7 ? -4.203 -1.126 -22.157 1.00 10.42 7 VAL A C 14
ATOM 14355 O O . VAL A 1 7 ? -4.131 -2.072 -21.373 1.00 73.40 7 VAL A O 14
ATOM 14368 N N . LYS A 1 8 ? -5.046 -0.112 -21.990 1.00 74.44 8 LYS A N 14
ATOM 14369 C CA . LYS A 1 8 ? -5.957 -0.053 -20.854 1.00 34.45 8 LYS A CA 14
ATOM 14370 C C . LYS A 1 8 ? -6.861 1.172 -20.943 1.00 44.51 8 LYS A C 14
ATOM 14371 O O . LYS A 1 8 ? -6.787 1.939 -21.903 1.00 13.13 8 LYS A O 14
ATOM 14390 N N . GLU A 1 9 ? -7.710 1.351 -19.936 1.00 72.13 9 GLU A N 14
ATOM 14391 C CA . GLU A 1 9 ? -8.626 2.485 -19.903 1.00 35.23 9 GLU A CA 14
ATOM 14392 C C . GLU A 1 9 ? -8.503 3.245 -18.586 1.00 1.44 9 GLU A C 14
ATOM 14393 O O . GLU A 1 9 ? -9.405 3.989 -18.199 1.00 74.40 9 GLU A O 14
ATOM 14405 N N . ILE A 1 10 ? -7.380 3.053 -17.901 1.00 52.35 10 ILE A N 14
ATOM 14406 C CA . ILE A 1 10 ? -7.138 3.721 -16.629 1.00 11.04 10 ILE A CA 14
ATOM 14407 C C . ILE A 1 10 ? -6.279 4.967 -16.816 1.00 24.41 10 ILE A C 14
ATOM 14408 O O . ILE A 1 10 ? -5.213 5.095 -16.214 1.00 35.12 10 ILE A O 14
ATOM 14424 N N . GLY A 1 11 ? -6.750 5.884 -17.655 1.00 13.12 11 GLY A N 14
ATOM 14425 C CA . GLY A 1 11 ? -6.013 7.109 -17.905 1.00 75.14 11 GLY A CA 14
ATOM 14426 C C . GLY A 1 11 ? -4.565 6.850 -18.269 1.00 22.12 11 GLY A C 14
ATOM 14427 O O . GLY A 1 11 ? -3.689 7.663 -17.974 1.00 50.52 11 GLY A O 14
ATOM 14431 N N . ARG A 1 12 ? -4.311 5.713 -18.909 1.00 51.31 12 ARG A N 14
ATOM 14432 C CA . ARG A 1 12 ? -2.958 5.348 -19.310 1.00 41.13 12 ARG A CA 14
ATOM 14433 C C . ARG A 1 12 ? -2.905 5.008 -20.797 1.00 3.01 12 ARG A C 14
ATOM 14434 O O . ARG A 1 12 ? -2.679 3.858 -21.173 1.00 71.11 12 ARG A O 14
ATOM 14455 N N . SER A 1 13 ? -3.115 6.016 -21.637 1.00 44.22 13 SER A N 14
ATOM 14456 C CA . SER A 1 13 ? -3.095 5.823 -23.082 1.00 41.55 13 SER A CA 14
ATOM 14457 C C . SER A 1 13 ? -1.679 5.540 -23.574 1.00 25.15 13 SER A C 14
ATOM 14458 O O . SER A 1 13 ? -0.730 5.522 -22.789 1.00 62.04 13 SER A O 14
ATOM 14466 N N . SER A 1 14 ? -1.544 5.319 -24.877 1.00 72.43 14 SER A N 14
ATOM 14467 C CA . SER A 1 14 ? -0.245 5.032 -25.474 1.00 21.20 14 SER A CA 14
ATOM 14468 C C . SER A 1 14 ? 0.330 6.275 -26.146 1.00 64.31 14 SER A C 14
ATOM 14469 O O . SER A 1 14 ? 0.974 6.188 -27.192 1.00 2.10 14 SER A O 14
ATOM 14477 N N . LYS A 1 15 ? 0.094 7.432 -25.537 1.00 75.25 15 LYS A N 14
ATOM 14478 C CA . LYS A 1 15 ? 0.588 8.694 -26.074 1.00 11.31 15 LYS A CA 14
ATOM 14479 C C . LYS A 1 15 ? 2.108 8.769 -25.976 1.00 2.15 15 LYS A C 14
ATOM 14480 O O . LYS A 1 15 ? 2.702 8.279 -25.015 1.00 21.33 15 LYS A O 14
ATOM 14499 N N . ILE A 1 16 ? 2.731 9.386 -26.974 1.00 4.55 16 ILE A N 14
ATOM 14500 C CA . ILE A 1 16 ? 4.182 9.527 -26.997 1.00 0.20 16 ILE A CA 14
ATOM 14501 C C . ILE A 1 16 ? 4.623 10.498 -28.087 1.00 15.51 16 ILE A C 14
ATOM 14502 O O . ILE A 1 16 ? 3.816 10.929 -28.912 1.00 31.41 16 ILE A O 14
ATOM 14518 N N . ILE A 1 17 ? 5.907 10.838 -28.085 1.00 0.31 17 ILE A N 14
ATOM 14519 C CA . ILE A 1 17 ? 6.455 11.756 -29.075 1.00 43.45 17 ILE A CA 14
ATOM 14520 C C . ILE A 1 17 ? 7.403 11.035 -30.028 1.00 52.42 17 ILE A C 14
ATOM 14521 O O . ILE A 1 17 ? 7.841 9.916 -29.757 1.00 54.33 17 ILE A O 14
ATOM 14537 N N . LEU A 1 18 ? 7.717 11.684 -31.144 1.00 63.11 18 LEU A N 14
ATOM 14538 C CA . LEU A 1 18 ? 8.615 11.106 -32.138 1.00 25.33 18 LEU A CA 14
ATOM 14539 C C . LEU A 1 18 ? 9.540 12.170 -32.720 1.00 62.34 18 LEU A C 14
ATOM 14540 O O . LEU A 1 18 ? 9.122 13.039 -33.485 1.00 41.32 18 LEU A O 14
ATOM 14556 N N . PRO A 1 19 ? 10.828 12.100 -32.353 1.00 64.13 19 PRO A N 14
ATOM 14557 C CA . PRO A 1 19 ? 11.840 13.048 -32.830 1.00 72.32 19 PRO A CA 14
ATOM 14558 C C . PRO A 1 19 ? 12.151 12.867 -34.312 1.00 73.11 19 PRO A C 14
ATOM 14559 O O . PRO A 1 19 ? 12.135 11.750 -34.827 1.00 71.44 19 PRO A O 14
ATOM 14570 N N . ALA A 1 20 ? 12.433 13.973 -34.992 1.00 5.31 20 ALA A N 14
ATOM 14571 C CA . ALA A 1 20 ? 12.751 13.936 -36.414 1.00 55.01 20 ALA A CA 14
ATOM 14572 C C . ALA A 1 20 ? 13.072 15.330 -36.942 1.00 14.32 20 ALA A C 14
ATOM 14573 O O . ALA A 1 20 ? 14.227 15.647 -37.224 1.00 44.52 20 ALA A O 14
ATOM 14580 N N . CYS A 1 21 ? 12.042 16.160 -37.073 1.00 72.33 21 CYS A N 14
ATOM 14581 C CA . CYS A 1 21 ? 12.213 17.520 -37.568 1.00 44.13 21 CYS A CA 14
ATOM 14582 C C . CYS A 1 21 ? 11.900 18.540 -36.477 1.00 25.42 21 CYS A C 14
ATOM 14583 O O . CYS A 1 21 ? 12.500 19.613 -36.425 1.00 64.15 21 CYS A O 14
ATOM 14590 N N . MET A 1 22 ? 10.957 18.195 -35.606 1.00 43.31 22 MET A N 14
ATOM 14591 C CA . MET A 1 22 ? 10.566 19.080 -34.515 1.00 33.33 22 MET A CA 14
ATOM 14592 C C . MET A 1 22 ? 9.890 18.295 -33.395 1.00 21.23 22 MET A C 14
ATOM 14593 O O . MET A 1 22 ? 9.951 17.065 -33.360 1.00 44.33 22 MET A O 14
ATOM 14607 N N . HIS A 1 23 ? 9.246 19.013 -32.480 1.00 23.22 23 HIS A N 14
ATOM 14608 C CA . HIS A 1 23 ? 8.559 18.383 -31.358 1.00 71.32 23 HIS A CA 14
ATOM 14609 C C . HIS A 1 23 ? 7.136 17.991 -31.744 1.00 14.20 23 HIS A C 14
ATOM 14610 O O . HIS A 1 23 ? 6.261 18.847 -31.876 1.00 44.13 23 HIS A O 14
ATOM 14624 N N . GLU A 1 24 ? 6.912 16.693 -31.923 1.00 52.24 24 GLU A N 14
ATOM 14625 C CA . GLU A 1 24 ? 5.595 16.190 -32.296 1.00 32.04 24 GLU A CA 14
ATOM 14626 C C . GLU A 1 24 ? 5.100 15.161 -31.284 1.00 33.43 24 GLU A C 14
ATOM 14627 O O . GLU A 1 24 ? 5.870 14.657 -30.465 1.00 15.12 24 GLU A O 14
ATOM 14639 N N . THR A 1 25 ? 3.808 14.852 -31.346 1.00 0.13 25 THR A N 14
ATOM 14640 C CA . THR A 1 25 ? 3.209 13.885 -30.435 1.00 74.01 25 THR A CA 14
ATOM 14641 C C . THR A 1 25 ? 2.075 13.123 -31.111 1.00 73.31 25 THR A C 14
ATOM 14642 O O . THR A 1 25 ? 1.554 13.549 -32.142 1.00 42.43 25 THR A O 14
ATOM 14653 N N . CYS A 1 26 ? 1.695 11.993 -30.524 1.00 62.40 26 CYS A N 14
ATOM 14654 C CA . CYS A 1 26 ? 0.622 11.170 -31.069 1.00 41.01 26 CYS A CA 14
ATOM 14655 C C . CYS A 1 26 ? -0.035 10.336 -29.973 1.00 5.12 26 CYS A C 14
ATOM 14656 O O . CYS A 1 26 ? 0.632 9.875 -29.046 1.00 73.22 26 CYS A O 14
ATOM 14663 N N . SER A 1 27 ? -1.345 10.147 -30.086 1.00 33.12 27 SER A N 14
ATOM 14664 C CA . SER A 1 27 ? -2.093 9.372 -29.103 1.00 33.30 27 SER A CA 14
ATOM 14665 C C . SER A 1 27 ? -3.477 9.010 -29.635 1.00 64.22 27 SER A C 14
ATOM 14666 O O . SER A 1 27 ? -4.298 9.884 -29.906 1.00 14.54 27 SER A O 14
ATOM 14674 N N . GLY A 1 28 ? -3.726 7.712 -29.783 1.00 52.20 28 GLY A N 14
ATOM 14675 C CA . GLY A 1 28 ? -5.010 7.256 -30.282 1.00 72.13 28 GLY A CA 14
ATOM 14676 C C . GLY A 1 28 ? -5.589 6.130 -29.449 1.00 72.43 28 GLY A C 14
ATOM 14677 O O . GLY A 1 28 ? -5.685 4.993 -29.910 1.00 55.25 28 GLY A O 14
ATOM 14681 N N . GLY A 1 29 ? -5.975 6.445 -28.216 1.00 62.05 29 GLY A N 14
ATOM 14682 C CA . GLY A 1 29 ? -6.541 5.440 -27.336 1.00 63.52 29 GLY A CA 14
ATOM 14683 C C . GLY A 1 29 ? -7.819 5.907 -26.668 1.00 64.21 29 GLY A C 14
ATOM 14684 O O . GLY A 1 29 ? -8.821 5.192 -26.661 1.00 11.11 29 GLY A O 14
ATOM 14688 N N . PHE A 1 30 ? -7.784 7.109 -26.103 1.00 43.23 30 PHE A N 14
ATOM 14689 C CA . PHE A 1 30 ? -8.947 7.670 -25.427 1.00 13.12 30 PHE A CA 14
ATOM 14690 C C . PHE A 1 30 ? -8.896 9.195 -25.431 1.00 0.24 30 PHE A C 14
ATOM 14691 O O . PHE A 1 30 ? -9.908 9.861 -25.650 1.00 71.53 30 PHE A O 14
ATOM 14708 N N . SER A 1 31 ? -7.710 9.742 -25.185 1.00 64.02 31 SER A N 14
ATOM 14709 C CA . SER A 1 31 ? -7.526 11.188 -25.156 1.00 1.23 31 SER A CA 14
ATOM 14710 C C . SER A 1 31 ? -7.574 11.771 -26.565 1.00 22.21 31 SER A C 14
ATOM 14711 O O . SER A 1 31 ? -8.088 12.870 -26.778 1.00 71.41 31 SER A O 14
ATOM 14719 N N . LEU A 1 32 ? -7.034 11.027 -27.524 1.00 51.02 32 LEU A N 14
ATOM 14720 C CA . LEU A 1 32 ? -7.014 11.468 -28.915 1.00 14.14 32 LEU A CA 14
ATOM 14721 C C . LEU A 1 32 ? -6.308 12.813 -29.049 1.00 44.03 32 LEU A C 14
ATOM 14722 O O . LEU A 1 32 ? -6.916 13.868 -28.866 1.00 61.32 32 LEU A O 14
ATOM 14738 N N . LYS A 1 33 ? -5.020 12.769 -29.373 1.00 24.15 33 LYS A N 14
ATOM 14739 C CA . LYS A 1 33 ? -4.229 13.983 -29.536 1.00 11.22 33 LYS A CA 14
ATOM 14740 C C . LYS A 1 33 ? -2.921 13.687 -30.262 1.00 3.11 33 LYS A C 14
ATOM 14741 O O . LYS A 1 33 ? -2.438 12.556 -30.254 1.00 31.40 33 LYS A O 14
ATOM 14760 N N . ASN A 1 34 ? -2.351 14.712 -30.887 1.00 52.33 34 ASN A N 14
ATOM 14761 C CA . ASN A 1 34 ? -1.098 14.561 -31.617 1.00 43.43 34 ASN A CA 14
ATOM 14762 C C . ASN A 1 34 ? -0.546 15.920 -32.037 1.00 42.43 34 ASN A C 14
ATOM 14763 O O . ASN A 1 34 ? -1.277 16.766 -32.553 1.00 43.04 34 ASN A O 14
ATOM 14774 N N . ASP A 1 35 ? 0.748 16.122 -31.813 1.00 51.21 35 ASP A N 14
ATOM 14775 C CA . ASP A 1 35 ? 1.399 17.377 -32.170 1.00 11.54 35 ASP A CA 14
ATOM 14776 C C . ASP A 1 35 ? 2.024 17.290 -33.558 1.00 41.14 35 ASP A C 14
ATOM 14777 O O . ASP A 1 35 ? 2.854 16.420 -33.824 1.00 2.13 35 ASP A O 14
ATOM 14786 N N . CYS A 1 36 ? 1.619 18.196 -34.442 1.00 2.31 36 CYS A N 14
ATOM 14787 C CA . CYS A 1 36 ? 2.138 18.222 -35.804 1.00 74.43 36 CYS A CA 14
ATOM 14788 C C . CYS A 1 36 ? 3.655 18.385 -35.806 1.00 12.00 36 CYS A C 14
ATOM 14789 O O . CYS A 1 36 ? 4.295 18.342 -34.755 1.00 50.34 36 CYS A O 14
ATOM 14796 N N . TRP A 1 37 ? 4.222 18.572 -36.992 1.00 4.41 37 TRP A N 14
ATOM 14797 C CA . TRP A 1 37 ? 5.664 18.743 -37.131 1.00 23.44 37 TRP A CA 14
ATOM 14798 C C . TRP A 1 37 ? 6.002 20.147 -37.619 1.00 62.45 37 TRP A C 14
ATOM 14799 O O . TRP A 1 37 ? 5.126 21.006 -37.725 1.00 23.32 37 TRP A O 14
ATOM 14820 N N . CYS A 1 38 ? 7.277 20.374 -37.917 1.00 41.03 38 CYS A N 14
ATOM 14821 C CA . CYS A 1 38 ? 7.731 21.674 -38.395 1.00 41.31 38 CYS A CA 14
ATOM 14822 C C . CYS A 1 38 ? 7.477 21.822 -39.893 1.00 4.54 38 CYS A C 14
ATOM 14823 O O . CYS A 1 38 ? 7.630 20.869 -40.657 1.00 32.03 38 CYS A O 14
ATOM 14830 N N . CYS A 1 39 ? 7.090 23.025 -40.305 1.00 72.42 39 CYS A N 14
ATOM 14831 C CA . CYS A 1 39 ? 6.814 23.299 -41.710 1.00 44.42 39 CYS A CA 14
ATOM 14832 C C . CYS A 1 39 ? 8.050 23.041 -42.567 1.00 61.03 39 CYS A C 14
ATOM 14833 O O . CYS A 1 39 ? 9.072 22.561 -42.074 1.00 41.45 39 CYS A O 14
ATOM 14840 N N . LEU A 1 40 ? 7.949 23.362 -43.852 1.00 44.04 40 LEU A N 14
ATOM 14841 C CA . LEU A 1 40 ? 9.059 23.165 -44.779 1.00 54.44 40 LEU A CA 14
ATOM 14842 C C . LEU A 1 40 ? 10.363 23.689 -44.187 1.00 31.34 40 LEU A C 14
ATOM 14843 O O . LEU A 1 40 ? 11.282 22.919 -43.906 1.00 73.21 40 LEU A O 14
ATOM 14859 N N . ARG A 1 41 ? 10.436 25.002 -43.997 1.00 14.12 41 ARG A N 14
ATOM 14860 C CA . ARG A 1 41 ? 11.627 25.628 -43.436 1.00 50.22 41 ARG A CA 14
ATOM 14861 C C . ARG A 1 41 ? 11.280 26.954 -42.764 1.00 73.55 41 ARG A C 14
ATOM 14862 O O . ARG A 1 41 ? 10.876 27.911 -43.427 1.00 24.33 41 ARG A O 14
ATOM 14883 N N . LEU A 1 42 ? 11.438 27.002 -41.446 1.00 42.15 42 LEU A N 14
ATOM 14884 C CA . LEU A 1 42 ? 11.141 28.210 -40.684 1.00 62.21 42 LEU A CA 14
ATOM 14885 C C . LEU A 1 42 ? 12.339 28.627 -39.836 1.00 74.12 42 LEU A C 14
ATOM 14886 O O . LEU A 1 42 ? 13.176 27.800 -39.476 1.00 23.34 42 LEU A O 14
ATOM 14902 N N . LYS A 1 43 ? 12.412 29.915 -39.519 1.00 3.01 43 LYS A N 14
ATOM 14903 C CA . LYS A 1 43 ? 13.505 30.443 -38.710 1.00 74.01 43 LYS A CA 14
ATOM 14904 C C . LYS A 1 43 ? 12.989 30.965 -37.373 1.00 55.32 43 LYS A C 14
ATOM 14905 O O . LYS A 1 43 ? 13.762 31.191 -36.442 1.00 43.31 43 LYS A O 14
ATOM 14924 N N . THR A 1 44 ? 11.676 31.154 -37.284 1.00 14.34 44 THR A N 14
ATOM 14925 C CA . THR A 1 44 ? 11.056 31.649 -36.061 1.00 3.42 44 THR A CA 14
ATOM 14926 C C . THR A 1 44 ? 9.856 30.796 -35.668 1.00 54.21 44 THR A C 14
ATOM 14927 O O . THR A 1 44 ? 9.629 30.531 -34.487 1.00 54.04 44 THR A O 14
ATOM 14938 N N . LYS A 1 45 ? 9.089 30.368 -36.665 1.00 72.30 45 LYS A N 14
ATOM 14939 C CA . LYS A 1 45 ? 7.911 29.542 -36.425 1.00 24.02 45 LYS A CA 14
ATOM 14940 C C . LYS A 1 45 ? 7.157 29.279 -37.724 1.00 52.22 45 LYS A C 14
ATOM 14941 O O . LYS A 1 45 ? 6.548 28.224 -37.895 1.00 73.34 45 LYS A O 14
ATOM 14960 N N . GLN A 1 46 ? 7.203 30.245 -38.636 1.00 3.21 46 GLN A N 14
ATOM 14961 C CA . GLN A 1 46 ? 6.524 30.117 -39.920 1.00 22.53 46 GLN A CA 14
ATOM 14962 C C . GLN A 1 46 ? 7.393 30.654 -41.052 1.00 3.44 46 GLN A C 14
ATOM 14963 O O . GLN A 1 46 ? 8.300 31.455 -40.824 1.00 53.24 46 GLN A O 14
ATOM 14977 N N . ALA A 1 47 ? 7.111 30.208 -42.271 1.00 52.32 47 ALA A N 14
ATOM 14978 C CA . ALA A 1 47 ? 7.866 30.646 -43.439 1.00 13.23 47 ALA A CA 14
ATOM 14979 C C . ALA A 1 47 ? 7.350 29.977 -44.708 1.00 63.03 47 ALA A C 14
ATOM 14980 O O . ALA A 1 47 ? 6.622 30.587 -45.491 1.00 15.11 47 ALA A O 14
ATOM 14987 N N . ARG A 1 48 ? 7.734 28.720 -44.907 1.00 10.12 48 ARG A N 14
ATOM 14988 C CA . ARG A 1 48 ? 7.312 27.969 -46.083 1.00 11.11 48 ARG A CA 14
ATOM 14989 C C . ARG A 1 48 ? 6.553 26.708 -45.679 1.00 44.14 48 ARG A C 14
ATOM 14990 O O . ARG A 1 48 ? 7.085 25.850 -44.974 1.00 14.24 48 ARG A O 14
ATOM 15011 N N . CYS A 1 49 ? 5.308 26.603 -46.131 1.00 63.45 49 CYS A N 14
ATOM 15012 C CA . CYS A 1 49 ? 4.475 25.448 -45.818 1.00 24.04 49 CYS A CA 14
ATOM 15013 C C . CYS A 1 49 ? 3.378 25.269 -46.863 1.00 31.25 49 CYS A C 14
ATOM 15014 O O . CYS A 1 49 ? 3.282 26.042 -47.816 1.00 1.14 49 CYS A O 14
ATOM 15021 N N . TRP A 1 50 ? 2.553 24.245 -46.676 1.00 30.01 50 TRP A N 14
ATOM 15022 C CA . TRP A 1 50 ? 1.462 23.964 -47.602 1.00 53.21 50 TRP A CA 14
ATOM 15023 C C . TRP A 1 50 ? 0.123 23.938 -46.874 1.00 34.14 50 TRP A C 14
ATOM 15024 O O . TRP A 1 50 ? -0.013 23.307 -45.825 1.00 1.53 50 TRP A O 14
ATOM 15045 N N . LYS A 1 51 ? -0.865 24.626 -47.436 1.00 34.14 51 LYS A N 14
ATOM 15046 C CA . LYS A 1 51 ? -2.195 24.681 -46.841 1.00 34.55 51 LYS A CA 14
ATOM 15047 C C . LYS A 1 51 ? -2.913 23.343 -46.989 1.00 73.13 51 LYS A C 14
ATOM 15048 O O . LYS A 1 51 ? -3.012 22.801 -48.089 1.00 72.15 51 LYS A O 14
ATOM 15067 N N . GLU A 1 52 ? -3.413 22.818 -45.875 1.00 74.41 52 GLU A N 14
ATOM 15068 C CA . GLU A 1 52 ? -4.123 21.544 -45.884 1.00 23.45 52 GLU A CA 14
ATOM 15069 C C . GLU A 1 52 ? -5.387 21.631 -46.733 1.00 74.40 52 GLU A C 14
ATOM 15070 O O . GLU A 1 52 ? -5.959 20.612 -47.122 1.00 53.23 52 GLU A O 14
ATOM 15082 N N . LYS A 1 53 ? -5.819 22.855 -47.017 1.00 34.34 53 LYS A N 14
ATOM 15083 C CA . LYS A 1 53 ? -7.016 23.078 -47.820 1.00 65.50 53 LYS A CA 14
ATOM 15084 C C . LYS A 1 53 ? -6.739 22.802 -49.295 1.00 15.33 53 LYS A C 14
ATOM 15085 O O . LYS A 1 53 ? -7.593 22.275 -50.007 1.00 30.43 53 LYS A O 14
ATOM 15104 N N . GLU A 1 54 ? -5.542 23.162 -49.745 1.00 44.22 54 GLU A N 14
ATOM 15105 C CA . GLU A 1 54 ? -5.154 22.953 -51.135 1.00 74.43 54 GLU A CA 14
ATOM 15106 C C . GLU A 1 54 ? -4.221 21.753 -51.265 1.00 63.40 54 GLU A C 14
ATOM 15107 O O . GLU A 1 54 ? -3.924 21.300 -52.371 1.00 25.33 54 GLU A O 14
ATOM 15119 N N . PHE A 1 55 ? -3.761 21.243 -50.127 1.00 63.44 55 PHE A N 14
ATOM 15120 C CA . PHE A 1 55 ? -2.859 20.096 -50.113 1.00 14.44 55 PHE A CA 14
ATOM 15121 C C . PHE A 1 55 ? -3.354 19.028 -49.142 1.00 75.34 55 PHE A C 14
ATOM 15122 O O . PHE A 1 55 ? -3.361 19.213 -47.925 1.00 55.44 55 PHE A O 14
ATOM 15139 N N . PRO A 1 56 ? -3.780 17.881 -49.693 1.00 24.20 56 PRO A N 14
ATOM 15140 C CA . PRO A 1 56 ? -4.285 16.759 -48.895 1.00 45.34 56 PRO A CA 14
ATOM 15141 C C . PRO A 1 56 ? -3.183 16.079 -48.090 1.00 31.50 56 PRO A C 14
ATOM 15142 O O . PRO A 1 56 ? -3.437 15.515 -47.027 1.00 32.44 56 PRO A O 14
ATOM 15153 N N . ASN A 1 57 ? -1.959 16.136 -48.604 1.00 62.21 57 ASN A N 14
ATOM 15154 C CA . ASN A 1 57 ? -0.818 15.524 -47.932 1.00 12.22 57 ASN A CA 14
ATOM 15155 C C . ASN A 1 57 ? -0.624 16.118 -46.540 1.00 53.40 57 ASN A C 14
ATOM 15156 O O . ASN A 1 57 ? -0.237 15.420 -45.604 1.00 65.43 57 ASN A O 14
ATOM 15167 N N . ALA A 1 58 ? -0.898 17.413 -46.412 1.00 23.41 58 ALA A N 14
ATOM 15168 C CA . ALA A 1 58 ? -0.756 18.100 -45.135 1.00 11.44 58 ALA A CA 14
ATOM 15169 C C . ALA A 1 58 ? -1.564 17.405 -44.044 1.00 64.20 58 ALA A C 14
ATOM 15170 O O . ALA A 1 58 ? -1.055 17.136 -42.956 1.00 24.23 58 ALA A O 14
ATOM 15177 N N . LYS A 1 59 ? -2.826 17.116 -44.342 1.00 41.10 59 LYS A N 14
ATOM 15178 C CA . LYS A 1 59 ? -3.705 16.451 -43.388 1.00 10.03 59 LYS A CA 14
ATOM 15179 C C . LYS A 1 59 ? -3.251 15.016 -43.138 1.00 1.52 59 LYS A C 14
ATOM 15180 O O . LYS A 1 59 ? -3.205 14.561 -41.996 1.00 32.03 59 LYS A O 14
ATOM 15199 N N . GLU A 1 60 ? -2.915 14.311 -44.213 1.00 61.13 60 GLU A N 14
ATOM 15200 C CA . GLU A 1 60 ? -2.464 12.928 -44.109 1.00 3.34 60 GLU A CA 14
ATOM 15201 C C . GLU A 1 60 ? -1.214 12.828 -43.238 1.00 14.10 60 GLU A C 14
ATOM 15202 O O . GLU A 1 60 ? -1.080 11.910 -42.428 1.00 33.11 60 GLU A O 14
ATOM 15214 N N . LEU A 1 61 ? -0.302 13.778 -43.411 1.00 52.12 61 LEU A N 14
ATOM 15215 C CA . LEU A 1 61 ? 0.937 13.798 -42.642 1.00 64.13 61 LEU A CA 14
ATOM 15216 C C . LEU A 1 61 ? 0.662 14.100 -41.173 1.00 32.43 61 LEU A C 14
ATOM 15217 O O . LEU A 1 61 ? 1.168 13.416 -40.282 1.00 52.30 61 LEU A O 14
ATOM 15233 N N . CYS A 1 62 ? -0.145 15.126 -40.926 1.00 73.00 62 CYS A N 14
ATOM 15234 C CA . CYS A 1 62 ? -0.491 15.518 -39.565 1.00 24.00 62 CYS A CA 14
ATOM 15235 C C . CYS A 1 62 ? -1.249 14.401 -38.853 1.00 42.31 62 CYS A C 14
ATOM 15236 O O . CYS A 1 62 ? -1.022 14.137 -37.672 1.00 63.33 62 CYS A O 14
ATOM 15243 N N . PHE A 1 63 ? -2.150 13.749 -39.580 1.00 13.23 63 PHE A N 14
ATOM 15244 C CA . PHE A 1 63 ? -2.943 12.661 -39.018 1.00 42.44 63 PHE A CA 14
ATOM 15245 C C . PHE A 1 63 ? -2.095 11.405 -38.842 1.00 4.42 63 PHE A C 14
ATOM 15246 O O . PHE A 1 63 ? -2.228 10.687 -37.851 1.00 54.34 63 PHE A O 14
ATOM 15263 N N . ALA A 1 64 ? -1.222 11.147 -39.810 1.00 61.13 64 ALA A N 14
ATOM 15264 C CA . ALA A 1 64 ? -0.351 9.979 -39.762 1.00 43.31 64 ALA A CA 14
ATOM 15265 C C . ALA A 1 64 ? 0.806 10.197 -38.793 1.00 3.30 64 ALA A C 14
ATOM 15266 O O . ALA A 1 64 ? 1.471 9.247 -38.382 1.00 42.50 64 ALA A O 14
ATOM 15273 N N . ASN A 1 65 ? 1.041 11.455 -38.432 1.00 62.24 65 ASN A N 14
ATOM 15274 C CA . ASN A 1 65 ? 2.119 11.797 -37.512 1.00 45.41 65 ASN A CA 14
ATOM 15275 C C . ASN A 1 65 ? 2.068 10.922 -36.264 1.00 31.13 65 ASN A C 14
ATOM 15276 O O . ASN A 1 65 ? 1.239 11.133 -35.378 1.00 20.12 65 ASN A O 14
ATOM 15287 N N . CYS A 1 66 ? 2.959 9.939 -36.200 1.00 25.30 66 CYS A N 14
ATOM 15288 C CA . CYS A 1 66 ? 3.017 9.030 -35.061 1.00 50.50 66 CYS A CA 14
ATOM 15289 C C . CYS A 1 66 ? 4.408 8.418 -34.923 1.00 71.15 66 CYS A C 14
ATOM 15290 O O . CYS A 1 66 ? 5.200 8.396 -35.866 1.00 33.20 66 CYS A O 14
ATOM 15297 N N . PRO A 1 67 ? 4.713 7.908 -33.721 1.00 44.01 67 PRO A N 14
ATOM 15298 C CA . PRO A 1 67 ? 6.008 7.285 -33.431 1.00 63.03 67 PRO A CA 14
ATOM 15299 C C . PRO A 1 67 ? 6.184 5.952 -34.150 1.00 71.32 67 PRO A C 14
ATOM 15300 O O . PRO A 1 67 ? 5.237 5.382 -34.693 1.00 11.13 67 PRO A O 14
ATOM 15311 N N . PRO A 1 68 ? 7.424 5.440 -34.156 1.00 11.25 68 PRO A N 14
ATOM 15312 C CA . PRO A 1 68 ? 7.752 4.167 -34.804 1.00 2.13 68 PRO A CA 14
ATOM 15313 C C . PRO A 1 68 ? 7.157 2.972 -34.068 1.00 74.51 68 PRO A C 14
ATOM 15314 O O . PRO A 1 68 ? 7.020 2.988 -32.844 1.00 73.11 68 PRO A O 14
ATOM 15325 N N . LEU A 1 69 ? 6.804 1.935 -34.821 1.00 42.30 69 LEU A N 14
ATOM 15326 C CA . LEU A 1 69 ? 6.223 0.730 -34.240 1.00 63.10 69 LEU A CA 14
ATOM 15327 C C . LEU A 1 69 ? 7.232 -0.414 -34.238 1.00 30.30 69 LEU A C 14
ATOM 15328 O O . LEU A 1 69 ? 6.862 -1.581 -34.367 1.00 55.51 69 LEU A O 14
ATOM 15344 N N . GLU A 1 70 ? 8.508 -0.072 -34.089 1.00 13.54 70 GLU A N 14
ATOM 15345 C CA . GLU A 1 70 ? 9.569 -1.071 -34.068 1.00 62.12 70 GLU A CA 14
ATOM 15346 C C . GLU A 1 70 ? 9.475 -1.989 -35.283 1.00 60.53 70 GLU A C 14
ATOM 15347 O O . GLU A 1 70 ? 10.289 -1.905 -36.202 1.00 3.21 70 GLU A O 14
ATOM 15359 N N . GLY A 1 1 ? -0.159 7.406 -4.637 1.00 63.15 1 GLY A N 15
ATOM 15360 C CA . GLY A 1 1 ? 1.264 7.203 -4.436 1.00 30.54 1 GLY A CA 15
ATOM 15361 C C . GLY A 1 1 ? 2.016 8.506 -4.252 1.00 34.04 1 GLY A C 15
ATOM 15362 O O . GLY A 1 1 ? 1.424 9.563 -4.035 1.00 15.53 1 GLY A O 15
ATOM 15366 N N . PRO A 1 2 ? 3.353 8.440 -4.337 1.00 35.35 2 PRO A N 15
ATOM 15367 C CA . PRO A 1 2 ? 4.215 9.615 -4.180 1.00 31.34 2 PRO A CA 15
ATOM 15368 C C . PRO A 1 2 ? 4.091 10.585 -5.349 1.00 52.22 2 PRO A C 15
ATOM 15369 O O . PRO A 1 2 ? 4.078 11.801 -5.159 1.00 65.14 2 PRO A O 15
ATOM 15380 N N . GLU A 1 3 ? 3.999 10.040 -6.558 1.00 34.51 3 GLU A N 15
ATOM 15381 C CA . GLU A 1 3 ? 3.876 10.859 -7.758 1.00 32.11 3 GLU A CA 15
ATOM 15382 C C . GLU A 1 3 ? 2.856 10.261 -8.723 1.00 13.23 3 GLU A C 15
ATOM 15383 O O . GLU A 1 3 ? 3.085 10.206 -9.931 1.00 53.32 3 GLU A O 15
ATOM 15395 N N . LYS A 1 4 ? 1.729 9.813 -8.180 1.00 54.41 4 LYS A N 15
ATOM 15396 C CA . LYS A 1 4 ? 0.672 9.220 -8.990 1.00 73.15 4 LYS A CA 15
ATOM 15397 C C . LYS A 1 4 ? 1.166 7.957 -9.689 1.00 33.03 4 LYS A C 15
ATOM 15398 O O . LYS A 1 4 ? 2.359 7.655 -9.674 1.00 74.11 4 LYS A O 15
ATOM 15417 N N . MET A 1 5 ? 0.241 7.224 -10.300 1.00 50.24 5 MET A N 15
ATOM 15418 C CA . MET A 1 5 ? 0.584 5.995 -11.007 1.00 2.34 5 MET A CA 15
ATOM 15419 C C . MET A 1 5 ? 0.067 6.030 -12.441 1.00 45.33 5 MET A C 15
ATOM 15420 O O . MET A 1 5 ? -0.887 6.744 -12.749 1.00 21.51 5 MET A O 15
ATOM 15434 N N . GLU A 1 6 ? 0.705 5.256 -13.314 1.00 55.13 6 GLU A N 15
ATOM 15435 C CA . GLU A 1 6 ? 0.308 5.201 -14.717 1.00 25.14 6 GLU A CA 15
ATOM 15436 C C . GLU A 1 6 ? -0.891 4.276 -14.907 1.00 45.42 6 GLU A C 15
ATOM 15437 O O . GLU A 1 6 ? -1.281 3.551 -13.992 1.00 53.23 6 GLU A O 15
ATOM 15449 N N . VAL A 1 7 ? -1.471 4.308 -16.103 1.00 2.42 7 VAL A N 15
ATOM 15450 C CA . VAL A 1 7 ? -2.625 3.474 -16.415 1.00 62.20 7 VAL A CA 15
ATOM 15451 C C . VAL A 1 7 ? -2.499 2.860 -17.805 1.00 54.41 7 VAL A C 15
ATOM 15452 O O . VAL A 1 7 ? -2.207 3.555 -18.779 1.00 1.04 7 VAL A O 15
ATOM 15465 N N . LYS A 1 8 ? -2.723 1.553 -17.891 1.00 51.53 8 LYS A N 15
ATOM 15466 C CA . LYS A 1 8 ? -2.637 0.844 -19.162 1.00 54.34 8 LYS A CA 15
ATOM 15467 C C . LYS A 1 8 ? -3.134 -0.591 -19.019 1.00 44.13 8 LYS A C 15
ATOM 15468 O O . LYS A 1 8 ? -2.599 -1.365 -18.227 1.00 22.34 8 LYS A O 15
ATOM 15487 N N . GLU A 1 9 ? -4.158 -0.938 -19.793 1.00 23.25 9 GLU A N 15
ATOM 15488 C CA . GLU A 1 9 ? -4.724 -2.281 -19.751 1.00 34.20 9 GLU A CA 15
ATOM 15489 C C . GLU A 1 9 ? -5.356 -2.647 -21.091 1.00 64.13 9 GLU A C 15
ATOM 15490 O O . GLU A 1 9 ? -5.791 -1.774 -21.843 1.00 63.30 9 GLU A O 15
ATOM 15502 N N . ILE A 1 10 ? -5.401 -3.943 -21.383 1.00 42.52 10 ILE A N 15
ATOM 15503 C CA . ILE A 1 10 ? -5.979 -4.424 -22.632 1.00 23.13 10 ILE A CA 15
ATOM 15504 C C . ILE A 1 10 ? -5.383 -3.694 -23.831 1.00 14.33 10 ILE A C 15
ATOM 15505 O O . ILE A 1 10 ? -6.104 -3.273 -24.735 1.00 3.22 10 ILE A O 15
ATOM 15521 N N . GLY A 1 11 ? -4.062 -3.548 -23.832 1.00 24.41 11 GLY A N 15
ATOM 15522 C CA . GLY A 1 11 ? -3.391 -2.870 -24.926 1.00 21.24 11 GLY A CA 15
ATOM 15523 C C . GLY A 1 11 ? -3.229 -3.756 -26.145 1.00 53.00 11 GLY A C 15
ATOM 15524 O O . GLY A 1 11 ? -2.508 -4.753 -26.105 1.00 51.11 11 GLY A O 15
ATOM 15528 N N . ARG A 1 12 ? -3.903 -3.393 -27.231 1.00 73.25 12 ARG A N 15
ATOM 15529 C CA . ARG A 1 12 ? -3.833 -4.164 -28.467 1.00 33.11 12 ARG A CA 15
ATOM 15530 C C . ARG A 1 12 ? -4.087 -3.273 -29.679 1.00 53.21 12 ARG A C 15
ATOM 15531 O O . ARG A 1 12 ? -5.075 -3.445 -30.393 1.00 70.40 12 ARG A O 15
ATOM 15552 N N . SER A 1 13 ? -3.189 -2.319 -29.905 1.00 31.25 13 SER A N 15
ATOM 15553 C CA . SER A 1 13 ? -3.318 -1.398 -31.027 1.00 50.24 13 SER A CA 15
ATOM 15554 C C . SER A 1 13 ? -2.000 -1.278 -31.786 1.00 4.22 13 SER A C 15
ATOM 15555 O O . SER A 1 13 ? -1.036 -1.986 -31.494 1.00 73.51 13 SER A O 15
ATOM 15563 N N . SER A 1 14 ? -1.965 -0.375 -32.761 1.00 31.30 14 SER A N 15
ATOM 15564 C CA . SER A 1 14 ? -0.767 -0.164 -33.565 1.00 11.11 14 SER A CA 15
ATOM 15565 C C . SER A 1 14 ? -0.356 1.305 -33.551 1.00 4.23 14 SER A C 15
ATOM 15566 O O . SER A 1 14 ? 0.185 1.821 -34.530 1.00 34.43 14 SER A O 15
ATOM 15574 N N . LYS A 1 15 ? -0.615 1.975 -32.433 1.00 32.11 15 LYS A N 15
ATOM 15575 C CA . LYS A 1 15 ? -0.272 3.385 -32.288 1.00 21.43 15 LYS A CA 15
ATOM 15576 C C . LYS A 1 15 ? 1.241 3.575 -32.249 1.00 70.03 15 LYS A C 15
ATOM 15577 O O . LYS A 1 15 ? 1.967 2.743 -31.704 1.00 72.34 15 LYS A O 15
ATOM 15596 N N . ILE A 1 16 ? 1.709 4.675 -32.829 1.00 62.01 16 ILE A N 15
ATOM 15597 C CA . ILE A 1 16 ? 3.135 4.975 -32.858 1.00 64.31 16 ILE A CA 15
ATOM 15598 C C . ILE A 1 16 ? 3.387 6.405 -33.322 1.00 1.40 16 ILE A C 15
ATOM 15599 O O . ILE A 1 16 ? 2.475 7.085 -33.794 1.00 61.10 16 ILE A O 15
ATOM 15615 N N . ILE A 1 17 ? 4.630 6.856 -33.186 1.00 72.40 17 ILE A N 15
ATOM 15616 C CA . ILE A 1 17 ? 5.002 8.204 -33.594 1.00 50.50 17 ILE A CA 15
ATOM 15617 C C . ILE A 1 17 ? 6.058 8.174 -34.693 1.00 43.54 17 ILE A C 15
ATOM 15618 O O . ILE A 1 17 ? 6.692 7.146 -34.933 1.00 22.22 17 ILE A O 15
ATOM 15634 N N . LEU A 1 18 ? 6.244 9.309 -35.359 1.00 2.35 18 LEU A N 15
ATOM 15635 C CA . LEU A 1 18 ? 7.226 9.415 -36.432 1.00 70.44 18 LEU A CA 15
ATOM 15636 C C . LEU A 1 18 ? 8.191 10.568 -36.177 1.00 54.31 18 LEU A C 15
ATOM 15637 O O . LEU A 1 18 ? 7.840 11.742 -36.300 1.00 15.05 18 LEU A O 15
ATOM 15653 N N . PRO A 1 19 ? 9.437 10.229 -35.816 1.00 11.04 19 PRO A N 15
ATOM 15654 C CA . PRO A 1 19 ? 10.479 11.222 -35.538 1.00 52.24 19 PRO A CA 15
ATOM 15655 C C . PRO A 1 19 ? 10.937 11.949 -36.798 1.00 70.23 19 PRO A C 15
ATOM 15656 O O . PRO A 1 19 ? 10.959 11.372 -37.885 1.00 44.22 19 PRO A O 15
ATOM 15667 N N . ALA A 1 20 ? 11.302 13.217 -36.645 1.00 1.45 20 ALA A N 15
ATOM 15668 C CA . ALA A 1 20 ? 11.762 14.022 -37.770 1.00 23.43 20 ALA A CA 15
ATOM 15669 C C . ALA A 1 20 ? 12.147 15.427 -37.319 1.00 63.42 20 ALA A C 15
ATOM 15670 O O . ALA A 1 20 ? 13.328 15.736 -37.158 1.00 2.22 20 ALA A O 15
ATOM 15677 N N . CYS A 1 21 ? 11.144 16.274 -37.118 1.00 51.32 21 CYS A N 15
ATOM 15678 C CA . CYS A 1 21 ? 11.377 17.647 -36.687 1.00 52.43 21 CYS A CA 15
ATOM 15679 C C . CYS A 1 21 ? 10.452 18.019 -35.532 1.00 55.43 21 CYS A C 15
ATOM 15680 O O . CYS A 1 21 ? 10.853 18.720 -34.603 1.00 74.33 21 CYS A O 15
ATOM 15687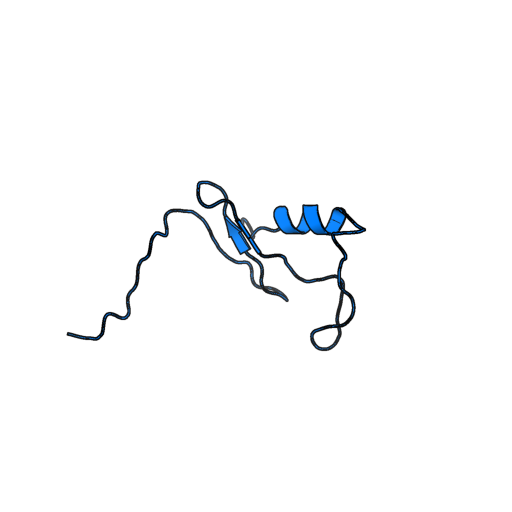 N N . MET A 1 22 ? 9.212 17.545 -35.598 1.00 53.33 22 MET A N 15
ATOM 15688 C CA . MET A 1 22 ? 8.230 17.827 -34.557 1.00 71.25 22 MET A CA 15
ATOM 15689 C C . MET A 1 22 ? 7.725 16.535 -33.923 1.00 33.11 22 MET A C 15
ATOM 15690 O O . MET A 1 22 ? 8.272 15.458 -34.163 1.00 51.23 22 MET A O 15
ATOM 15704 N N . HIS A 1 23 ? 6.678 16.649 -33.111 1.00 41.24 23 HIS A N 15
ATOM 15705 C CA . HIS A 1 23 ? 6.099 15.489 -32.442 1.00 43.44 23 HIS A CA 15
ATOM 15706 C C . HIS A 1 23 ? 4.785 15.082 -33.101 1.00 70.15 23 HIS A C 15
ATOM 15707 O O . HIS A 1 23 ? 3.779 15.780 -32.983 1.00 34.11 23 HIS A O 15
ATOM 15721 N N . GLU A 1 24 ? 4.803 13.949 -33.796 1.00 62.41 24 GLU A N 15
ATOM 15722 C CA . GLU A 1 24 ? 3.613 13.450 -34.475 1.00 13.40 24 GLU A CA 15
ATOM 15723 C C . GLU A 1 24 ? 3.250 12.053 -33.981 1.00 71.35 24 GLU A C 15
ATOM 15724 O O . GLU A 1 24 ? 4.055 11.380 -33.336 1.00 42.35 24 GLU A O 15
ATOM 15736 N N . THR A 1 25 ? 2.031 11.621 -34.289 1.00 34.13 25 THR A N 15
ATOM 15737 C CA . THR A 1 25 ? 1.559 10.305 -33.876 1.00 1.11 25 THR A CA 15
ATOM 15738 C C . THR A 1 25 ? 0.480 9.787 -34.820 1.00 22.42 25 THR A C 15
ATOM 15739 O O . THR A 1 25 ? -0.076 10.541 -35.618 1.00 44.34 25 THR A O 15
ATOM 15750 N N . CYS A 1 26 ? 0.187 8.494 -34.723 1.00 3.11 26 CYS A N 15
ATOM 15751 C CA . CYS A 1 26 ? -0.826 7.874 -35.568 1.00 22.31 26 CYS A CA 15
ATOM 15752 C C . CYS A 1 26 ? -1.399 6.626 -34.903 1.00 32.24 26 CYS A C 15
ATOM 15753 O O . CYS A 1 26 ? -0.690 5.900 -34.205 1.00 54.22 26 CYS A O 15
ATOM 15760 N N . SER A 1 27 ? -2.687 6.383 -35.124 1.00 31.31 27 SER A N 15
ATOM 15761 C CA . SER A 1 27 ? -3.357 5.225 -34.543 1.00 73.15 27 SER A CA 15
ATOM 15762 C C . SER A 1 27 ? -4.714 4.996 -35.202 1.00 71.34 27 SER A C 15
ATOM 15763 O O . SER A 1 27 ? -5.526 5.914 -35.314 1.00 23.51 27 SER A O 15
ATOM 15771 N N . GLY A 1 28 ? -4.953 3.762 -35.638 1.00 43.32 28 GLY A N 15
ATOM 15772 C CA . GLY A 1 28 ? -6.211 3.433 -36.281 1.00 14.20 28 GLY A CA 15
ATOM 15773 C C . GLY A 1 28 ? -6.654 2.012 -35.996 1.00 23.41 28 GLY A C 15
ATOM 15774 O O . GLY A 1 28 ? -6.838 1.215 -36.915 1.00 42.23 28 GLY A O 15
ATOM 15778 N N . GLY A 1 29 ? -6.823 1.691 -34.717 1.00 14.44 29 GLY A N 15
ATOM 15779 C CA . GLY A 1 29 ? -7.244 0.356 -34.336 1.00 24.53 29 GLY A CA 15
ATOM 15780 C C . GLY A 1 29 ? -8.080 0.349 -33.072 1.00 12.23 29 GLY A C 15
ATOM 15781 O O . GLY A 1 29 ? -9.279 0.073 -33.113 1.00 53.15 29 GLY A O 15
ATOM 15785 N N . PHE A 1 30 ? -7.447 0.653 -31.943 1.00 61.44 30 PHE A N 15
ATOM 15786 C CA . PHE A 1 30 ? -8.140 0.678 -30.661 1.00 12.12 30 PHE A CA 15
ATOM 15787 C C . PHE A 1 30 ? -8.423 2.113 -30.224 1.00 21.52 30 PHE A C 15
ATOM 15788 O O . PHE A 1 30 ? -9.574 2.549 -30.195 1.00 64.14 30 PHE A O 15
ATOM 15805 N N . SER A 1 31 ? -7.364 2.841 -29.883 1.00 72.43 31 SER A N 15
ATOM 15806 C CA . SER A 1 31 ? -7.498 4.224 -29.443 1.00 43.43 31 SER A CA 15
ATOM 15807 C C . SER A 1 31 ? -7.912 5.126 -30.603 1.00 30.54 31 SER A C 15
ATOM 15808 O O . SER A 1 31 ? -8.703 6.054 -30.431 1.00 32.12 31 SER A O 15
ATOM 15816 N N . LEU A 1 32 ? -7.372 4.845 -31.783 1.00 40.35 32 LEU A N 15
ATOM 15817 C CA . LEU A 1 32 ? -7.684 5.630 -32.973 1.00 75.42 32 LEU A CA 15
ATOM 15818 C C . LEU A 1 32 ? -7.393 7.109 -32.742 1.00 60.12 32 LEU A C 15
ATOM 15819 O O . LEU A 1 32 ? -8.241 7.850 -32.244 1.00 23.32 32 LEU A O 15
ATOM 15835 N N . LYS A 1 33 ? -6.189 7.534 -33.110 1.00 21.32 33 LYS A N 15
ATOM 15836 C CA . LYS A 1 33 ? -5.785 8.925 -32.947 1.00 12.24 33 LYS A CA 15
ATOM 15837 C C . LYS A 1 33 ? -4.748 9.317 -33.994 1.00 42.20 33 LYS A C 15
ATOM 15838 O O . LYS A 1 33 ? -4.371 8.508 -34.841 1.00 12.31 33 LYS A O 15
ATOM 15857 N N . ASN A 1 34 ? -4.289 10.563 -33.929 1.00 32.12 34 ASN A N 15
ATOM 15858 C CA . ASN A 1 34 ? -3.294 11.061 -34.871 1.00 52.44 34 ASN A CA 15
ATOM 15859 C C . ASN A 1 34 ? -2.764 12.423 -34.433 1.00 52.34 34 ASN A C 15
ATOM 15860 O O . ASN A 1 34 ? -3.481 13.211 -33.816 1.00 33.43 34 ASN A O 15
ATOM 15871 N N . ASP A 1 35 ? -1.505 12.694 -34.758 1.00 42.00 35 ASP A N 15
ATOM 15872 C CA . ASP A 1 35 ? -0.878 13.961 -34.400 1.00 14.30 35 ASP A CA 15
ATOM 15873 C C . ASP A 1 35 ? -0.057 14.509 -35.563 1.00 54.40 35 ASP A C 15
ATOM 15874 O O . ASP A 1 35 ? 0.961 13.931 -35.945 1.00 54.41 35 ASP A O 15
ATOM 15883 N N . CYS A 1 36 ? -0.507 15.627 -36.123 1.00 51.40 36 CYS A N 15
ATOM 15884 C CA . CYS A 1 36 ? 0.184 16.254 -37.244 1.00 31.44 36 CYS A CA 15
ATOM 15885 C C . CYS A 1 36 ? 1.650 16.506 -36.906 1.00 5.02 36 CYS A C 15
ATOM 15886 O O . CYS A 1 36 ? 2.093 16.248 -35.787 1.00 24.23 36 CYS A O 15
ATOM 15893 N N . TRP A 1 37 ? 2.397 17.012 -37.880 1.00 43.04 37 TRP A N 15
ATOM 15894 C CA . TRP A 1 37 ? 3.814 17.300 -37.687 1.00 30.24 37 TRP A CA 15
ATOM 15895 C C . TRP A 1 37 ? 4.139 18.733 -38.092 1.00 52.14 37 TRP A C 15
ATOM 15896 O O . TRP A 1 37 ? 3.243 19.521 -38.398 1.00 33.41 37 TRP A O 15
ATOM 15917 N N . CYS A 1 38 ? 5.425 19.066 -38.094 1.00 2.12 38 CYS A N 15
ATOM 15918 C CA . CYS A 1 38 ? 5.869 20.405 -38.462 1.00 14.21 38 CYS A CA 15
ATOM 15919 C C . CYS A 1 38 ? 5.756 20.620 -39.968 1.00 44.45 38 CYS A C 15
ATOM 15920 O O . CYS A 1 38 ? 5.238 19.769 -40.692 1.00 14.35 38 CYS A O 15
ATOM 15927 N N . CYS A 1 39 ? 6.247 21.764 -40.435 1.00 73.22 39 CYS A N 15
ATOM 15928 C CA . CYS A 1 39 ? 6.202 22.093 -41.855 1.00 23.41 39 CYS A CA 15
ATOM 15929 C C . CYS A 1 39 ? 7.119 23.271 -42.169 1.00 42.22 39 CYS A C 15
ATOM 15930 O O . CYS A 1 39 ? 7.532 24.008 -41.272 1.00 73.22 39 CYS A O 15
ATOM 15937 N N . LEU A 1 40 ? 7.434 23.444 -43.448 1.00 62.42 40 LEU A N 15
ATOM 15938 C CA . LEU A 1 40 ? 8.302 24.533 -43.882 1.00 61.23 40 LEU A CA 15
ATOM 15939 C C . LEU A 1 40 ? 9.599 24.548 -43.080 1.00 45.02 40 LEU A C 15
ATOM 15940 O O . LEU A 1 40 ? 9.899 23.605 -42.348 1.00 64.44 40 LEU A O 15
ATOM 15956 N N . ARG A 1 41 ? 10.364 25.626 -43.222 1.00 31.13 41 ARG A N 15
ATOM 15957 C CA . ARG A 1 41 ? 11.629 25.764 -42.510 1.00 14.44 41 ARG A CA 15
ATOM 15958 C C . ARG A 1 41 ? 11.391 26.036 -41.027 1.00 32.20 41 ARG A C 15
ATOM 15959 O O . ARG A 1 41 ? 10.291 26.415 -40.623 1.00 13.22 41 ARG A O 15
ATOM 15980 N N . LEU A 1 42 ? 12.428 25.839 -40.221 1.00 62.31 42 LEU A N 15
ATOM 15981 C CA . LEU A 1 42 ? 12.333 26.062 -38.783 1.00 32.45 42 LEU A CA 15
ATOM 15982 C C . LEU A 1 42 ? 13.716 26.248 -38.167 1.00 61.44 42 LEU A C 15
ATOM 15983 O O . LEU A 1 42 ? 14.729 26.204 -38.866 1.00 2.43 42 LEU A O 15
ATOM 15999 N N . LYS A 1 43 ? 13.752 26.453 -36.855 1.00 74.41 43 LYS A N 15
ATOM 16000 C CA . LYS A 1 43 ? 15.010 26.642 -36.143 1.00 61.45 43 LYS A CA 15
ATOM 16001 C C . LYS A 1 43 ? 15.256 25.501 -35.161 1.00 64.12 43 LYS A C 15
ATOM 16002 O O . LYS A 1 43 ? 16.359 24.957 -35.088 1.00 40.12 43 LYS A O 15
ATOM 16021 N N . THR A 1 44 ? 14.222 25.141 -34.407 1.00 40.14 44 THR A N 15
ATOM 16022 C CA . THR A 1 44 ? 14.326 24.065 -33.430 1.00 41.01 44 THR A CA 15
ATOM 16023 C C . THR A 1 44 ? 13.330 22.951 -33.731 1.00 12.14 44 THR A C 15
ATOM 16024 O O . THR A 1 44 ? 13.603 21.776 -33.483 1.00 53.24 44 THR A O 15
ATOM 16035 N N . LYS A 1 45 ? 12.173 23.327 -34.266 1.00 63.31 45 LYS A N 15
ATOM 16036 C CA . LYS A 1 45 ? 11.136 22.359 -34.603 1.00 15.51 45 LYS A CA 15
ATOM 16037 C C . LYS A 1 45 ? 9.945 23.047 -35.265 1.00 23.33 45 LYS A C 15
ATOM 16038 O O . LYS A 1 45 ? 9.274 22.462 -36.115 1.00 5.22 45 LYS A O 15
ATOM 16057 N N . GLN A 1 46 ? 9.691 24.290 -34.870 1.00 31.03 46 GLN A N 15
ATOM 16058 C CA . GLN A 1 46 ? 8.582 25.056 -35.426 1.00 71.10 46 GLN A CA 15
ATOM 16059 C C . GLN A 1 46 ? 9.008 26.488 -35.731 1.00 3.10 46 GLN A C 15
ATOM 16060 O O . GLN A 1 46 ? 9.941 27.011 -35.122 1.00 51.30 46 GLN A O 15
ATOM 16074 N N . ALA A 1 47 ? 8.319 27.117 -36.678 1.00 22.52 47 ALA A N 15
ATOM 16075 C CA . ALA A 1 47 ? 8.626 28.489 -37.062 1.00 74.33 47 ALA A CA 15
ATOM 16076 C C . ALA A 1 47 ? 7.677 28.979 -38.151 1.00 60.52 47 ALA A C 15
ATOM 16077 O O . ALA A 1 47 ? 6.832 29.841 -37.910 1.00 20.34 47 ALA A O 15
ATOM 16084 N N . ARG A 1 48 ? 7.823 28.424 -39.350 1.00 60.10 48 ARG A N 15
ATOM 16085 C CA . ARG A 1 48 ? 6.980 28.806 -40.476 1.00 41.35 48 ARG A CA 15
ATOM 16086 C C . ARG A 1 48 ? 6.231 27.597 -41.030 1.00 43.51 48 ARG A C 15
ATOM 16087 O O . ARG A 1 48 ? 6.746 26.479 -41.024 1.00 72.31 48 ARG A O 15
ATOM 16108 N N . CYS A 1 49 ? 5.013 27.830 -41.508 1.00 3.45 49 CYS A N 15
ATOM 16109 C CA . CYS A 1 49 ? 4.192 26.762 -42.064 1.00 23.10 49 CYS A CA 15
ATOM 16110 C C . CYS A 1 49 ? 3.192 27.315 -43.076 1.00 25.34 49 CYS A C 15
ATOM 16111 O O . CYS A 1 49 ? 3.154 28.518 -43.332 1.00 4.24 49 CYS A O 15
ATOM 16118 N N . TRP A 1 50 ? 2.386 26.428 -43.646 1.00 74.33 50 TRP A N 15
ATOM 16119 C CA . TRP A 1 50 ? 1.385 26.827 -44.630 1.00 21.32 50 TRP A CA 15
ATOM 16120 C C . TRP A 1 50 ? -0.024 26.639 -44.080 1.00 33.34 50 TRP A C 15
ATOM 16121 O O . TRP A 1 50 ? -0.321 25.633 -43.435 1.00 31.23 50 TRP A O 15
ATOM 16142 N N . LYS A 1 51 ? -0.891 27.613 -44.338 1.00 65.40 51 LYS A N 15
ATOM 16143 C CA . LYS A 1 51 ? -2.270 27.554 -43.870 1.00 52.21 51 LYS A CA 15
ATOM 16144 C C . LYS A 1 51 ? -3.069 26.521 -44.658 1.00 62.31 51 LYS A C 15
ATOM 16145 O O . LYS A 1 51 ? -3.143 26.585 -45.885 1.00 32.14 51 LYS A O 15
ATOM 16164 N N . GLU A 1 52 ? -3.665 25.570 -43.945 1.00 1.43 52 GLU A N 15
ATOM 16165 C CA . GLU A 1 52 ? -4.458 24.524 -44.579 1.00 53.31 52 GLU A CA 15
ATOM 16166 C C . GLU A 1 52 ? -5.630 25.123 -45.352 1.00 0.22 52 GLU A C 15
ATOM 16167 O O . GLU A 1 52 ? -6.242 24.459 -46.189 1.00 25.33 52 GLU A O 15
ATOM 16179 N N . LYS A 1 53 ? -5.938 26.383 -45.065 1.00 10.43 53 LYS A N 15
ATOM 16180 C CA . LYS A 1 53 ? -7.035 27.074 -45.731 1.00 53.35 53 LYS A CA 15
ATOM 16181 C C . LYS A 1 53 ? -6.652 27.455 -47.158 1.00 3.22 53 LYS A C 15
ATOM 16182 O O . LYS A 1 53 ? -7.468 27.365 -48.074 1.00 63.43 53 LYS A O 15
ATOM 16201 N N . GLU A 1 54 ? -5.405 27.880 -47.337 1.00 62.22 54 GLU A N 15
ATOM 16202 C CA . GLU A 1 54 ? -4.914 28.273 -48.653 1.00 14.31 54 GLU A CA 15
ATOM 16203 C C . GLU A 1 54 ? -4.014 27.192 -49.243 1.00 45.45 54 GLU A C 15
ATOM 16204 O O . GLU A 1 54 ? -3.646 27.248 -50.417 1.00 71.33 54 GLU A O 15
ATOM 16216 N N . PHE A 1 55 ? -3.661 26.210 -48.421 1.00 1.00 55 PHE A N 15
ATOM 16217 C CA . PHE A 1 55 ? -2.802 25.117 -48.860 1.00 62.41 55 PHE A CA 15
ATOM 16218 C C . PHE A 1 55 ? -3.456 23.766 -48.584 1.00 55.14 55 PHE A C 15
ATOM 16219 O O . PHE A 1 55 ? -3.643 23.361 -47.437 1.00 23.22 55 PHE A O 15
ATOM 16236 N N . PRO A 1 56 ? -3.815 23.052 -49.662 1.00 12.13 56 PRO A N 15
ATOM 16237 C CA . PRO A 1 56 ? -4.455 21.737 -49.563 1.00 23.35 56 PRO A CA 15
ATOM 16238 C C . PRO A 1 56 ? -3.499 20.665 -49.049 1.00 34.03 56 PRO A C 15
ATOM 16239 O O . PRO A 1 56 ? -3.918 19.704 -48.404 1.00 53.43 56 PRO A O 15
ATOM 16250 N N . ASN A 1 57 ? -2.214 20.837 -49.338 1.00 64.11 57 ASN A N 15
ATOM 16251 C CA . ASN A 1 57 ? -1.199 19.883 -48.905 1.00 4.42 57 ASN A CA 15
ATOM 16252 C C . ASN A 1 57 ? -1.195 19.746 -47.385 1.00 63.03 57 ASN A C 15
ATOM 16253 O O . ASN A 1 57 ? -0.940 18.667 -46.850 1.00 53.42 57 ASN A O 15
ATOM 16264 N N . ALA A 1 58 ? -1.479 20.846 -46.696 1.00 51.34 58 ALA A N 15
ATOM 16265 C CA . ALA A 1 58 ? -1.511 20.848 -45.239 1.00 51.32 58 ALA A CA 15
ATOM 16266 C C . ALA A 1 58 ? 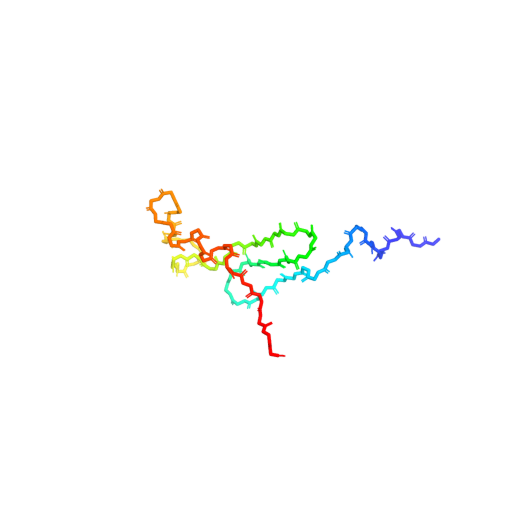-2.474 19.791 -44.710 1.00 25.43 58 ALA A C 15
ATOM 16267 O O . ALA A 1 58 ? -2.124 19.003 -43.830 1.00 75.12 58 ALA A O 15
ATOM 16274 N N . LYS A 1 59 ? -3.687 19.778 -45.250 1.00 53.41 59 LYS A N 15
ATOM 16275 C CA . LYS A 1 59 ? -4.701 18.817 -44.833 1.00 54.21 59 LYS A CA 15
ATOM 16276 C C . LYS A 1 59 ? -4.307 17.400 -45.238 1.00 54.45 59 LYS A C 15
ATOM 16277 O O . LYS A 1 59 ? -4.462 16.458 -44.462 1.00 51.15 59 LYS A O 15
ATOM 16296 N N . GLU A 1 60 ? -3.797 17.259 -46.458 1.00 21.23 60 GLU A N 15
ATOM 16297 C CA . GLU A 1 60 ? -3.380 15.956 -46.964 1.00 55.42 60 GLU A CA 15
ATOM 16298 C C . GLU A 1 60 ? -2.282 15.358 -46.090 1.00 12.33 60 GLU A C 15
ATOM 16299 O O . GLU A 1 60 ? -2.324 14.177 -45.742 1.00 2.30 60 GLU A O 15
ATOM 16311 N N . LEU A 1 61 ? -1.300 16.181 -45.738 1.00 54.13 61 LEU A N 15
ATOM 16312 C CA . LEU A 1 61 ? -0.190 15.735 -44.905 1.00 25.34 61 LEU A CA 15
ATOM 16313 C C . LEU A 1 61 ? -0.664 15.415 -43.491 1.00 0.34 61 LEU A C 15
ATOM 16314 O O . LEU A 1 61 ? -0.216 14.446 -42.878 1.00 24.22 61 LEU A O 15
ATOM 16330 N N . CYS A 1 62 ? -1.575 16.236 -42.978 1.00 72.34 62 CYS A N 15
ATOM 16331 C CA . CYS A 1 62 ? -2.113 16.041 -41.637 1.00 62.34 62 CYS A CA 15
ATOM 16332 C C . CYS A 1 62 ? -2.806 14.686 -41.521 1.00 11.31 62 CYS A C 15
ATOM 16333 O O . CYS A 1 62 ? -2.573 13.937 -40.572 1.00 61.24 62 CYS A O 15
ATOM 16340 N N . PHE A 1 63 ? -3.659 14.379 -42.492 1.00 53.24 63 PHE A N 15
ATOM 16341 C CA . PHE A 1 63 ? -4.388 13.116 -42.499 1.00 65.22 63 PHE A CA 15
ATOM 16342 C C . PHE A 1 63 ? -3.468 11.960 -42.881 1.00 64.14 63 PHE A C 15
ATOM 16343 O O . PHE A 1 63 ? -3.517 10.888 -42.279 1.00 3.23 63 PHE A O 15
ATOM 16360 N N . ALA A 1 64 ? -2.630 12.186 -43.888 1.00 2.31 64 ALA A N 15
ATOM 16361 C CA . ALA A 1 64 ? -1.698 11.165 -44.350 1.00 43.53 64 ALA A CA 15
ATOM 16362 C C . ALA A 1 64 ? -0.609 10.906 -43.314 1.00 53.13 64 ALA A C 15
ATOM 16363 O O . ALA A 1 64 ? 0.091 9.897 -43.376 1.00 21.43 64 ALA A O 15
ATOM 16370 N N . ASN A 1 65 ? -0.473 11.825 -42.363 1.00 62.35 65 ASN A N 15
ATOM 16371 C CA . ASN A 1 65 ? 0.532 11.695 -41.314 1.00 50.33 65 ASN A CA 15
ATOM 16372 C C . ASN A 1 65 ? 0.490 10.304 -40.689 1.00 54.21 65 ASN A C 15
ATOM 16373 O O . ASN A 1 65 ? -0.579 9.800 -40.341 1.00 4.43 65 ASN A O 15
ATOM 16384 N N . CYS A 1 66 ? 1.659 9.689 -40.549 1.00 72.53 66 CYS A N 15
ATOM 16385 C CA . CYS A 1 66 ? 1.757 8.356 -39.966 1.00 40.02 66 CYS A CA 15
ATOM 16386 C C . CYS A 1 66 ? 3.200 7.859 -39.985 1.00 73.01 66 CYS A C 15
ATOM 16387 O O . CYS A 1 66 ? 3.971 8.152 -40.899 1.00 24.43 66 CYS A O 15
ATOM 16394 N N . PRO A 1 67 ? 3.574 7.089 -38.953 1.00 35.52 67 PRO A N 15
ATOM 16395 C CA . PRO A 1 67 ? 4.925 6.534 -38.828 1.00 34.43 67 PRO A CA 15
ATOM 16396 C C . PRO A 1 67 ? 5.205 5.451 -39.864 1.00 72.31 67 PRO A C 15
ATOM 16397 O O . PRO A 1 67 ? 4.309 4.988 -40.571 1.00 64.21 67 PRO A O 15
ATOM 16408 N N . PRO A 1 68 ? 6.477 5.035 -39.958 1.00 53.41 68 PRO A N 15
ATOM 16409 C CA . PRO A 1 68 ? 6.904 4.001 -40.905 1.00 53.01 68 PRO A CA 15
ATOM 16410 C C . PRO A 1 68 ? 6.377 2.620 -40.531 1.00 23.31 68 PRO A C 15
ATOM 16411 O O . PRO A 1 68 ? 5.838 2.424 -39.441 1.00 24.33 68 PRO A O 15
ATOM 16422 N N . LEU A 1 69 ? 6.537 1.665 -41.440 1.00 71.34 69 LEU A N 15
ATOM 16423 C CA . LEU A 1 69 ? 6.078 0.300 -41.205 1.00 51.05 69 LEU A CA 15
ATOM 16424 C C . LEU A 1 69 ? 7.259 -0.654 -41.061 1.00 70.41 69 LEU A C 15
ATOM 16425 O O . LEU A 1 69 ? 7.155 -1.838 -41.382 1.00 10.23 69 LEU A O 15
ATOM 16441 N N . GLU A 1 70 ? 8.380 -0.131 -40.575 1.00 21.22 70 GLU A N 15
ATOM 16442 C CA . GLU A 1 70 ? 9.580 -0.938 -40.387 1.00 21.12 70 GLU A CA 15
ATOM 16443 C C . GLU A 1 70 ? 10.139 -0.762 -38.978 1.00 2.31 70 GLU A C 15
ATOM 16444 O O . GLU A 1 70 ? 10.423 0.356 -38.548 1.00 34.22 70 GLU A O 15
ATOM 16456 N N . GLY A 1 1 ? 5.826 -6.484 1.386 1.00 62.14 1 GLY A N 16
ATOM 16457 C CA . GLY A 1 1 ? 5.688 -5.235 0.660 1.00 40.10 1 GLY A CA 16
ATOM 16458 C C . GLY A 1 1 ? 4.242 -4.902 0.349 1.00 43.10 1 GLY A C 16
ATOM 16459 O O . GLY A 1 1 ? 3.798 -4.977 -0.797 1.00 22.42 1 GLY A O 16
ATOM 16463 N N . PRO A 1 2 ? 3.481 -4.525 1.387 1.00 3.12 2 PRO A N 16
ATOM 16464 C CA . PRO A 1 2 ? 2.066 -4.173 1.244 1.00 15.22 2 PRO A CA 16
ATOM 16465 C C . PRO A 1 2 ? 1.868 -2.859 0.496 1.00 75.11 2 PRO A C 16
ATOM 16466 O O . PRO A 1 2 ? 2.821 -2.283 -0.027 1.00 72.00 2 PRO A O 16
ATOM 16477 N N . GLU A 1 3 ? 0.624 -2.391 0.450 1.00 60.25 3 GLU A N 16
ATOM 16478 C CA . GLU A 1 3 ? 0.303 -1.145 -0.236 1.00 14.13 3 GLU A CA 16
ATOM 16479 C C . GLU A 1 3 ? 0.723 -1.206 -1.701 1.00 53.15 3 GLU A C 16
ATOM 16480 O O . GLU A 1 3 ? 0.994 -0.180 -2.325 1.00 4.51 3 GLU A O 16
ATOM 16492 N N . LYS A 1 4 ? 0.774 -2.417 -2.246 1.00 5.20 4 LYS A N 16
ATOM 16493 C CA . LYS A 1 4 ? 1.161 -2.614 -3.638 1.00 75.41 4 LYS A CA 16
ATOM 16494 C C . LYS A 1 4 ? -0.030 -3.076 -4.472 1.00 62.45 4 LYS A C 16
ATOM 16495 O O . LYS A 1 4 ? -0.603 -4.136 -4.219 1.00 51.55 4 LYS A O 16
ATOM 16514 N N . MET A 1 5 ? -0.395 -2.276 -5.468 1.00 40.34 5 MET A N 16
ATOM 16515 C CA . MET A 1 5 ? -1.516 -2.605 -6.342 1.00 3.05 5 MET A CA 16
ATOM 16516 C C . MET A 1 5 ? -1.134 -2.425 -7.807 1.00 50.24 5 MET A C 16
ATOM 16517 O O . MET A 1 5 ? -0.238 -1.647 -8.133 1.00 23.20 5 MET A O 16
ATOM 16531 N N . GLU A 1 6 ? -1.820 -3.149 -8.686 1.00 50.23 6 GLU A N 16
ATOM 16532 C CA . GLU A 1 6 ? -1.551 -3.068 -10.117 1.00 64.41 6 GLU A CA 16
ATOM 16533 C C . GLU A 1 6 ? -2.206 -1.832 -10.726 1.00 32.05 6 GLU A C 16
ATOM 16534 O O . GLU A 1 6 ? -3.084 -1.219 -10.118 1.00 52.34 6 GLU A O 16
ATOM 16546 N N . VAL A 1 7 ? -1.772 -1.471 -11.929 1.00 75.22 7 VAL A N 16
ATOM 16547 C CA . VAL A 1 7 ? -2.317 -0.309 -12.621 1.00 45.21 7 VAL A CA 16
ATOM 16548 C C . VAL A 1 7 ? -2.270 -0.498 -14.133 1.00 54.11 7 VAL A C 16
ATOM 16549 O O . VAL A 1 7 ? -1.302 -1.033 -14.674 1.00 55.11 7 VAL A O 16
ATOM 16562 N N . LYS A 1 8 ? -3.323 -0.055 -14.812 1.00 15.15 8 LYS A N 16
ATOM 16563 C CA . LYS A 1 8 ? -3.404 -0.173 -16.263 1.00 13.14 8 LYS A CA 16
ATOM 16564 C C . LYS A 1 8 ? -4.471 0.761 -16.826 1.00 21.22 8 LYS A C 16
ATOM 16565 O O . LYS A 1 8 ? -5.230 1.373 -16.076 1.00 53.30 8 LYS A O 16
ATOM 16584 N N . GLU A 1 9 ? -4.522 0.863 -18.150 1.00 73.33 9 GLU A N 16
ATOM 16585 C CA . GLU A 1 9 ? -5.497 1.722 -18.812 1.00 71.44 9 GLU A CA 16
ATOM 16586 C C . GLU A 1 9 ? -6.100 1.024 -20.028 1.00 71.32 9 GLU A C 16
ATOM 16587 O O . GLU A 1 9 ? -5.899 -0.174 -20.232 1.00 54.13 9 GLU A O 16
ATOM 16599 N N . ILE A 1 10 ? -6.840 1.781 -20.831 1.00 44.12 10 ILE A N 16
ATOM 16600 C CA . ILE A 1 10 ? -7.471 1.236 -22.026 1.00 53.15 10 ILE A CA 16
ATOM 16601 C C . ILE A 1 10 ? -6.558 1.368 -23.240 1.00 45.21 10 ILE A C 16
ATOM 16602 O O . ILE A 1 10 ? -6.891 2.047 -24.210 1.00 43.42 10 ILE A O 16
ATOM 16618 N N . GLY A 1 11 ? -5.403 0.712 -23.179 1.00 23.20 11 GLY A N 16
ATOM 16619 C CA . GLY A 1 11 ? -4.459 0.767 -24.280 1.00 2.21 11 GLY A CA 16
ATOM 16620 C C . GLY A 1 11 ? -4.657 -0.363 -25.271 1.00 2.33 11 GLY A C 16
ATOM 16621 O O . GLY A 1 11 ? -4.126 -1.458 -25.087 1.00 62.23 11 GLY A O 16
ATOM 16625 N N . ARG A 1 12 ? -5.424 -0.097 -26.323 1.00 32.31 12 ARG A N 16
ATOM 16626 C CA . ARG A 1 12 ? -5.693 -1.102 -27.345 1.00 13.41 12 ARG A CA 16
ATOM 16627 C C . ARG A 1 12 ? -5.706 -0.473 -28.735 1.00 53.30 12 ARG A C 16
ATOM 16628 O O . ARG A 1 12 ? -6.728 -0.481 -29.421 1.00 51.34 12 ARG A O 16
ATOM 16649 N N . SER A 1 13 ? -4.565 0.072 -29.143 1.00 44.12 13 SER A N 16
ATOM 16650 C CA . SER A 1 13 ? -4.446 0.709 -30.449 1.00 44.34 13 SER A CA 16
ATOM 16651 C C . SER A 1 13 ? -2.993 0.728 -30.914 1.00 63.25 13 SER A C 16
ATOM 16652 O O . SER A 1 13 ? -2.119 0.134 -30.282 1.00 74.44 13 SER A O 16
ATOM 16660 N N . SER A 1 14 ? -2.742 1.415 -32.024 1.00 60.35 14 SER A N 16
ATOM 16661 C CA . SER A 1 14 ? -1.396 1.508 -32.578 1.00 11.42 14 SER A CA 16
ATOM 16662 C C . SER A 1 14 ? -0.950 2.964 -32.677 1.00 61.05 14 SER A C 16
ATOM 16663 O O . SER A 1 14 ? -0.204 3.337 -33.583 1.00 65.40 14 SER A O 16
ATOM 16671 N N . LYS A 1 15 ? -1.413 3.784 -31.740 1.00 24.54 15 LYS A N 16
ATOM 16672 C CA . LYS A 1 15 ? -1.062 5.199 -31.718 1.00 60.45 15 LYS A CA 16
ATOM 16673 C C . LYS A 1 15 ? 0.416 5.388 -31.391 1.00 13.21 15 LYS A C 16
ATOM 16674 O O . LYS A 1 15 ? 0.988 4.634 -30.603 1.00 71.15 15 LYS A O 16
ATOM 16693 N N . ILE A 1 16 ? 1.027 6.400 -31.998 1.00 74.22 16 ILE A N 16
ATOM 16694 C CA . ILE A 1 16 ? 2.437 6.689 -31.768 1.00 74.03 16 ILE A CA 16
ATOM 16695 C C . ILE A 1 16 ? 2.826 8.037 -32.366 1.00 71.31 16 ILE A C 16
ATOM 16696 O O . ILE A 1 16 ? 2.027 8.678 -33.049 1.00 11.21 16 ILE A O 16
ATOM 16712 N N . ILE A 1 17 ? 4.059 8.459 -32.106 1.00 54.02 17 ILE A N 16
ATOM 16713 C CA . ILE A 1 17 ? 4.555 9.729 -32.621 1.00 51.12 17 ILE A CA 16
ATOM 16714 C C . ILE A 1 17 ? 5.717 9.515 -33.585 1.00 3.12 17 ILE A C 16
ATOM 16715 O O . ILE A 1 17 ? 6.304 8.433 -33.636 1.00 45.52 17 ILE A O 16
ATOM 16731 N N . LEU A 1 18 ? 6.046 10.553 -34.346 1.00 22.11 18 LEU A N 16
ATOM 16732 C CA . LEU A 1 18 ? 7.141 10.480 -35.308 1.00 13.14 18 LEU A CA 16
ATOM 16733 C C . LEU A 1 18 ? 8.133 11.618 -35.090 1.00 62.22 18 LEU A C 16
ATOM 16734 O O . LEU A 1 18 ? 7.861 12.779 -35.397 1.00 64.34 18 LEU A O 16
ATOM 16750 N N . PRO A 1 19 ? 9.313 11.279 -34.550 1.00 21.03 19 PRO A N 16
ATOM 16751 C CA . PRO A 1 19 ? 10.371 12.257 -34.282 1.00 2.42 19 PRO A CA 16
ATOM 16752 C C . PRO A 1 19 ? 11.001 12.795 -35.562 1.00 42.11 19 PRO A C 16
ATOM 16753 O O . PRO A 1 19 ? 11.209 12.053 -36.522 1.00 11.22 19 PRO A O 16
ATOM 16764 N N . ALA A 1 20 ? 11.304 14.089 -35.569 1.00 54.22 20 ALA A N 16
ATOM 16765 C CA . ALA A 1 20 ? 11.912 14.725 -36.731 1.00 3.10 20 ALA A CA 16
ATOM 16766 C C . ALA A 1 20 ? 12.302 16.167 -36.426 1.00 4.31 20 ALA A C 16
ATOM 16767 O O . ALA A 1 20 ? 13.472 16.467 -36.185 1.00 42.32 20 ALA A O 16
ATOM 16774 N N . CYS A 1 21 ? 11.316 17.057 -36.438 1.00 51.42 21 CYS A N 16
ATOM 16775 C CA . CYS A 1 21 ? 11.555 18.469 -36.164 1.00 45.11 21 CYS A CA 16
ATOM 16776 C C . CYS A 1 21 ? 10.521 19.016 -35.184 1.00 44.13 21 CYS A C 16
ATOM 16777 O O . CYS A 1 21 ? 10.851 19.791 -34.287 1.00 52.41 21 CYS A O 16
ATOM 16784 N N . MET A 1 22 ? 9.270 18.606 -35.363 1.00 51.13 22 MET A N 16
ATOM 16785 C CA . MET A 1 22 ? 8.188 19.054 -34.494 1.00 72.22 22 MET A CA 16
ATOM 16786 C C . MET A 1 22 ? 7.522 17.869 -33.801 1.00 54.44 22 MET A C 16
ATOM 16787 O O . MET A 1 22 ? 7.986 16.734 -33.908 1.00 30.23 22 MET A O 16
ATOM 16801 N N . HIS A 1 23 ? 6.431 18.141 -33.092 1.00 1.44 23 HIS A N 16
ATOM 16802 C CA . HIS A 1 23 ? 5.701 17.097 -32.381 1.00 40.34 23 HIS A CA 16
ATOM 16803 C C . HIS A 1 23 ? 4.497 16.628 -33.193 1.00 2.10 23 HIS A C 16
ATOM 16804 O O . HIS A 1 23 ? 3.520 17.359 -33.350 1.00 2.43 23 HIS A O 16
ATOM 16818 N N . GLU A 1 24 ? 4.576 15.405 -33.707 1.00 24.52 24 GLU A N 16
ATOM 16819 C CA . GLU A 1 24 ? 3.494 14.840 -34.503 1.00 75.24 24 GLU A CA 16
ATOM 16820 C C . GLU A 1 24 ? 2.994 13.533 -33.894 1.00 22.11 24 GLU A C 16
ATOM 16821 O O . GLU A 1 24 ? 3.656 12.938 -33.043 1.00 64.53 24 GLU A O 16
ATOM 16833 N N . THR A 1 25 ? 1.820 13.092 -34.335 1.00 21.42 25 THR A N 16
ATOM 16834 C CA . THR A 1 25 ? 1.230 11.857 -33.833 1.00 0.22 25 THR A CA 16
ATOM 16835 C C . THR A 1 25 ? 0.351 11.198 -34.890 1.00 2.33 25 THR A C 16
ATOM 16836 O O . THR A 1 25 ? -0.020 11.825 -35.882 1.00 42.44 25 THR A O 16
ATOM 16847 N N . CYS A 1 26 ? 0.020 9.930 -34.671 1.00 3.14 26 CYS A N 16
ATOM 16848 C CA . CYS A 1 26 ? -0.816 9.185 -35.604 1.00 42.21 26 CYS A CA 16
ATOM 16849 C C . CYS A 1 26 ? -1.506 8.018 -34.904 1.00 61.01 26 CYS A C 16
ATOM 16850 O O . CYS A 1 26 ? -0.936 7.392 -34.011 1.00 22.41 26 CYS A O 16
ATOM 16857 N N . SER A 1 27 ? -2.737 7.732 -35.317 1.00 25.32 27 SER A N 16
ATOM 16858 C CA . SER A 1 27 ? -3.506 6.642 -34.728 1.00 13.45 27 SER A CA 16
ATOM 16859 C C . SER A 1 27 ? -4.741 6.332 -35.569 1.00 2.42 27 SER A C 16
ATOM 16860 O O . SER A 1 27 ? -5.610 7.184 -35.754 1.00 25.42 27 SER A O 16
ATOM 16868 N N . GLY A 1 28 ? -4.810 5.106 -36.077 1.00 34.52 28 GLY A N 16
ATOM 16869 C CA . GLY A 1 28 ? -5.941 4.704 -36.893 1.00 32.44 28 GLY A CA 16
ATOM 16870 C C . GLY A 1 28 ? -6.442 3.316 -36.545 1.00 74.25 28 GLY A C 16
ATOM 16871 O O . GLY A 1 28 ? -6.376 2.401 -37.365 1.00 51.05 28 GLY A O 16
ATOM 16875 N N . GLY A 1 29 ? -6.944 3.158 -35.324 1.00 75.44 29 GLY A N 16
ATOM 16876 C CA . GLY A 1 29 ? -7.450 1.868 -34.891 1.00 63.14 29 GLY A CA 16
ATOM 16877 C C . GLY A 1 29 ? -8.721 1.988 -34.075 1.00 32.31 29 GLY A C 16
ATOM 16878 O O . GLY A 1 29 ? -9.657 1.208 -34.252 1.00 72.31 29 GLY A O 16
ATOM 16882 N N . PHE A 1 30 ? -8.755 2.966 -33.176 1.00 54.02 30 PHE A N 16
ATOM 16883 C CA . PHE A 1 30 ? -9.921 3.184 -32.327 1.00 23.40 30 PHE A CA 16
ATOM 16884 C C . PHE A 1 30 ? -9.991 4.635 -31.861 1.00 61.02 30 PHE A C 16
ATOM 16885 O O . PHE A 1 30 ? -11.063 5.239 -31.836 1.00 32.22 30 PHE A O 16
ATOM 16902 N N . SER A 1 31 ? -8.840 5.188 -31.493 1.00 2.31 31 SER A N 16
ATOM 16903 C CA . SER A 1 31 ? -8.770 6.567 -31.024 1.00 11.15 31 SER A CA 16
ATOM 16904 C C . SER A 1 31 ? -8.953 7.545 -32.181 1.00 22.35 31 SER A C 16
ATOM 16905 O O . SER A 1 31 ? -9.599 8.583 -32.035 1.00 41.32 31 SER A O 16
ATOM 16913 N N . LEU A 1 32 ? -8.379 7.205 -33.330 1.00 12.24 32 LEU A N 16
ATOM 16914 C CA . LEU A 1 32 ? -8.478 8.052 -34.513 1.00 63.25 32 LEU A CA 16
ATOM 16915 C C . LEU A 1 32 ? -7.965 9.459 -34.221 1.00 75.50 32 LEU A C 16
ATOM 16916 O O . LEU A 1 32 ? -8.711 10.317 -33.750 1.00 55.53 32 LEU A O 16
ATOM 16932 N N . LYS A 1 33 ? -6.688 9.688 -34.505 1.00 0.30 33 LYS A N 16
ATOM 16933 C CA . LYS A 1 33 ? -6.075 10.991 -34.276 1.00 53.54 33 LYS A CA 16
ATOM 16934 C C . LYS A 1 33 ? -4.684 11.056 -34.899 1.00 75.45 33 LYS A C 16
ATOM 16935 O O . LYS A 1 33 ? -4.071 10.026 -35.178 1.00 51.31 33 LYS A O 16
ATOM 16954 N N . ASN A 1 34 ? -4.193 12.272 -35.114 1.00 24.41 34 ASN A N 16
ATOM 16955 C CA . ASN A 1 34 ? -2.873 12.469 -35.703 1.00 53.43 34 ASN A CA 16
ATOM 16956 C C . ASN A 1 34 ? -2.456 13.935 -35.623 1.00 23.40 34 ASN A C 16
ATOM 16957 O O . ASN A 1 34 ? -3.222 14.829 -35.981 1.00 44.50 34 ASN A O 16
ATOM 16968 N N . ASP A 1 35 ? -1.237 14.171 -35.151 1.00 44.54 35 ASP A N 16
ATOM 16969 C CA . ASP A 1 35 ? -0.716 15.528 -35.026 1.00 23.25 35 ASP A CA 16
ATOM 16970 C C . ASP A 1 35 ? 0.204 15.868 -36.195 1.00 34.55 35 ASP A C 16
ATOM 16971 O O . ASP A 1 35 ? 1.159 15.144 -36.478 1.00 33.22 35 ASP A O 16
ATOM 16980 N N . CYS A 1 36 ? -0.092 16.973 -36.871 1.00 24.51 36 CYS A N 16
ATOM 16981 C CA . CYS A 1 36 ? 0.707 17.408 -38.010 1.00 55.34 36 CYS A CA 16
ATOM 16982 C C . CYS A 1 36 ? 2.170 17.582 -37.615 1.00 21.31 36 CYS A C 16
ATOM 16983 O O . CYS A 1 36 ? 2.552 17.313 -36.476 1.00 13.53 36 CYS A O 16
ATOM 16990 N N . TRP A 1 37 ? 2.984 18.032 -38.563 1.00 73.21 37 TRP A N 16
ATOM 16991 C CA . TRP A 1 37 ? 4.405 18.241 -38.314 1.00 4.41 37 TRP A CA 16
ATOM 16992 C C . TRP A 1 37 ? 4.793 19.695 -38.561 1.00 50.14 37 TRP A C 16
ATOM 16993 O O . TRP A 1 37 ? 3.950 20.522 -38.912 1.00 62.42 37 TRP A O 16
ATOM 17014 N N . CYS A 1 38 ? 6.073 20.001 -38.377 1.00 52.41 38 CYS A N 16
ATOM 17015 C CA . CYS A 1 38 ? 6.572 21.356 -38.580 1.00 63.11 38 CYS A CA 16
ATOM 17016 C C . CYS A 1 38 ? 6.285 21.834 -40.000 1.00 51.53 38 CYS A C 16
ATOM 17017 O O . CYS A 1 38 ? 5.632 21.141 -40.781 1.00 12.22 38 CYS A O 16
ATOM 17024 N N . CYS A 1 39 ? 6.778 23.024 -40.329 1.00 14.01 39 CYS A N 16
ATOM 17025 C CA . CYS A 1 39 ? 6.575 23.597 -41.654 1.00 73.21 39 CYS A CA 16
ATOM 17026 C C . CYS A 1 39 ? 7.723 23.226 -42.589 1.00 34.24 39 CYS A C 16
ATOM 17027 O O . CYS A 1 39 ? 8.564 22.391 -42.255 1.00 63.40 39 CYS A O 16
ATOM 17034 N N . LEU A 1 40 ? 7.750 23.852 -43.760 1.00 23.02 40 LEU A N 16
ATOM 17035 C CA . LEU A 1 40 ? 8.795 23.589 -44.744 1.00 31.34 40 LEU A CA 16
ATOM 17036 C C . LEU A 1 40 ? 10.177 23.661 -44.103 1.00 2.42 40 LEU A C 16
ATOM 17037 O O . LEU A 1 40 ? 10.949 22.704 -44.159 1.00 3.11 40 LEU A O 16
ATOM 17053 N N . ARG A 1 41 ? 10.482 24.802 -43.493 1.00 13.13 41 ARG A N 16
ATOM 17054 C CA . ARG A 1 41 ? 11.770 24.999 -42.840 1.00 44.21 41 ARG A CA 16
ATOM 17055 C C . ARG A 1 41 ? 11.771 26.282 -42.013 1.00 73.43 41 ARG A C 16
ATOM 17056 O O . ARG A 1 41 ? 11.259 27.314 -42.449 1.00 31.02 41 ARG A O 16
ATOM 17077 N N . LEU A 1 42 ? 12.347 26.209 -40.819 1.00 23.02 42 LEU A N 16
ATOM 17078 C CA . LEU A 1 42 ? 12.414 27.364 -39.930 1.00 20.10 42 LEU A CA 16
ATOM 17079 C C . LEU A 1 42 ? 13.857 27.670 -39.542 1.00 21.41 42 LEU A C 16
ATOM 17080 O O . LEU A 1 42 ? 14.765 26.885 -39.817 1.00 2.00 42 LEU A O 16
ATOM 17096 N N . LYS A 1 43 ? 14.062 28.814 -38.899 1.00 54.41 43 LYS A N 16
ATOM 17097 C CA . LYS A 1 43 ? 15.393 29.224 -38.469 1.00 63.40 43 LYS A CA 16
ATOM 17098 C C . LYS A 1 43 ? 15.384 29.657 -37.007 1.00 34.25 43 LYS A C 16
ATOM 17099 O O . LYS A 1 43 ? 16.397 30.113 -36.476 1.00 63.30 43 LYS A O 16
ATOM 17118 N N . THR A 1 44 ? 14.232 29.510 -36.358 1.00 42.52 44 THR A N 16
ATOM 17119 C CA . THR A 1 44 ? 14.091 29.886 -34.957 1.00 51.21 44 THR A CA 16
ATOM 17120 C C . THR A 1 44 ? 12.729 29.473 -34.412 1.00 33.12 44 THR A C 16
ATOM 17121 O O . THR A 1 44 ? 12.630 28.909 -33.322 1.00 74.51 44 THR A O 16
ATOM 17132 N N . LYS A 1 45 ? 11.680 29.757 -35.176 1.00 73.33 45 LYS A N 16
ATOM 17133 C CA . LYS A 1 45 ? 10.322 29.413 -34.771 1.00 72.14 45 LYS A CA 16
ATOM 17134 C C . LYS A 1 45 ? 9.325 29.740 -35.878 1.00 54.51 45 LYS A C 16
ATOM 17135 O O . LYS A 1 45 ? 8.322 29.047 -36.047 1.00 62.21 45 LYS A O 16
ATOM 17154 N N . GLN A 1 46 ? 9.608 30.800 -36.629 1.00 73.00 46 GLN A N 16
ATOM 17155 C CA . GLN A 1 46 ? 8.735 31.218 -37.720 1.00 21.31 46 GLN A CA 16
ATOM 17156 C C . GLN A 1 46 ? 8.177 30.009 -38.464 1.00 64.03 46 GLN A C 16
ATOM 17157 O O . GLN A 1 46 ? 6.991 29.699 -38.363 1.00 30.41 46 GLN A O 16
ATOM 17171 N N . ALA A 1 47 ? 9.041 29.331 -39.212 1.00 64.34 47 ALA A N 16
ATOM 17172 C CA . ALA A 1 47 ? 8.635 28.155 -39.973 1.00 4.15 47 ALA A CA 16
ATOM 17173 C C . ALA A 1 47 ? 7.640 28.526 -41.066 1.00 74.43 47 ALA A C 16
ATOM 17174 O O . ALA A 1 47 ? 6.500 28.894 -40.782 1.00 51.53 47 ALA A O 16
ATOM 17181 N N . ARG A 1 48 ? 8.077 28.426 -42.317 1.00 63.32 48 ARG A N 16
ATOM 17182 C CA . ARG A 1 48 ? 7.224 28.752 -43.454 1.00 4.45 48 ARG A CA 16
ATOM 17183 C C . ARG A 1 48 ? 6.542 27.501 -43.998 1.00 52.24 48 ARG A C 16
ATOM 17184 O O . ARG A 1 48 ? 7.205 26.549 -44.412 1.00 13.31 48 ARG A O 16
ATOM 17205 N N . CYS A 1 49 ? 5.213 27.509 -43.995 1.00 40.54 49 CYS A N 16
ATOM 17206 C CA . CYS A 1 49 ? 4.440 26.376 -44.488 1.00 14.11 49 CYS A CA 16
ATOM 17207 C C . CYS A 1 49 ? 3.349 26.839 -45.450 1.00 63.42 49 CYS A C 16
ATOM 17208 O O . CYS A 1 49 ? 3.228 28.029 -45.740 1.00 74.35 49 CYS A O 16
ATOM 17215 N N . TRP A 1 50 ? 2.560 25.890 -45.941 1.00 31.15 50 TRP A N 16
ATOM 17216 C CA . TRP A 1 50 ? 1.479 26.200 -46.870 1.00 24.10 50 TRP A CA 16
ATOM 17217 C C . TRP A 1 50 ? 0.120 26.021 -46.203 1.00 71.14 50 TRP A C 16
ATOM 17218 O O . TRP A 1 50 ? -0.099 25.062 -45.463 1.00 25.12 50 TRP A O 16
ATOM 17239 N N . LYS A 1 51 ? -0.792 26.949 -46.471 1.00 12.53 51 LYS A N 16
ATOM 17240 C CA . LYS A 1 51 ? -2.132 26.894 -45.898 1.00 61.11 51 LYS A CA 16
ATOM 17241 C C . LYS A 1 51 ? -2.938 25.752 -46.509 1.00 41.23 51 LYS A C 16
ATOM 17242 O O . LYS A 1 51 ? -3.077 25.662 -47.729 1.00 2.54 51 LYS A O 16
ATOM 17261 N N . GLU A 1 52 ? -3.468 24.883 -45.654 1.00 3.42 52 GLU A N 16
ATOM 17262 C CA . GLU A 1 52 ? -4.260 23.748 -46.111 1.00 53.34 52 GLU A CA 16
ATOM 17263 C C . GLU A 1 52 ? -5.520 24.220 -46.832 1.00 32.41 52 GLU A C 16
ATOM 17264 O O . GLU A 1 52 ? -6.176 23.447 -47.531 1.00 31.54 52 GLU A O 16
ATOM 17276 N N . LYS A 1 53 ? -5.853 25.494 -46.656 1.00 73.23 53 LYS A N 16
ATOM 17277 C CA . LYS A 1 53 ? -7.034 26.071 -47.289 1.00 25.20 53 LYS A CA 16
ATOM 17278 C C . LYS A 1 53 ? -6.776 26.354 -48.765 1.00 43.24 53 LYS A C 16
ATOM 17279 O O . LYS A 1 53 ? -7.650 26.152 -49.607 1.00 15.31 53 LYS A O 16
ATOM 17298 N N . GLU A 1 54 ? -5.569 26.822 -49.072 1.00 35.51 54 GLU A N 16
ATOM 17299 C CA . GLU A 1 54 ? -5.198 27.131 -50.448 1.00 1.45 54 GLU A CA 16
ATOM 17300 C C . GLU A 1 54 ? -4.296 26.044 -51.025 1.00 51.55 54 GLU A C 16
ATOM 17301 O O . GLU A 1 54 ? -4.012 26.030 -52.223 1.00 72.24 54 GLU A O 16
ATOM 17313 N N . PHE A 1 55 ? -3.848 25.136 -50.165 1.00 52.21 55 PHE A N 16
ATOM 17314 C CA . PHE A 1 55 ? -2.977 24.046 -50.589 1.00 11.04 55 PHE A CA 16
ATOM 17315 C C . PHE A 1 55 ? -3.476 22.709 -50.047 1.00 53.55 55 PHE A C 16
ATOM 17316 O O . PHE A 1 55 ? -3.479 22.461 -48.842 1.00 1.14 55 PHE A O 16
ATOM 17333 N N . PRO A 1 56 ? -3.910 21.827 -50.960 1.00 1.21 56 PRO A N 16
ATOM 17334 C CA . PRO A 1 56 ? -4.420 20.501 -50.599 1.00 23.01 56 PRO A CA 16
ATOM 17335 C C . PRO A 1 56 ? -3.320 19.578 -50.085 1.00 35.40 56 PRO A C 16
ATOM 17336 O O . PRO A 1 56 ? -3.579 18.669 -49.297 1.00 65.32 56 PRO A O 16
ATOM 17347 N N . ASN A 1 57 ? -2.094 19.817 -50.536 1.00 45.42 57 ASN A N 16
ATOM 17348 C CA . ASN A 1 57 ? -0.955 19.006 -50.121 1.00 45.44 57 ASN A CA 16
ATOM 17349 C C . ASN A 1 57 ? -0.815 19.001 -48.602 1.00 72.11 57 ASN A C 16
ATOM 17350 O O . ASN A 1 57 ? -0.445 17.990 -48.006 1.00 65.04 57 ASN A O 16
ATOM 17361 N N . ALA A 1 58 ? -1.116 20.137 -47.982 1.00 4.22 58 ALA A N 16
ATOM 17362 C CA . ALA A 1 58 ? -1.027 20.263 -46.532 1.00 64.23 58 ALA A CA 16
ATOM 17363 C C . ALA A 1 58 ? -1.887 19.214 -45.836 1.00 74.15 58 ALA A C 16
ATOM 17364 O O . ALA A 1 58 ? -1.438 18.545 -44.906 1.00 31.42 58 ALA A O 16
ATOM 17371 N N . LYS A 1 59 ? -3.128 19.076 -46.293 1.00 24.32 59 LYS A N 16
ATOM 17372 C CA . LYS A 1 59 ? -4.052 18.108 -45.715 1.00 75.21 59 LYS A CA 16
ATOM 17373 C C . LYS A 1 59 ? -3.573 16.681 -45.965 1.00 12.35 59 LYS A C 16
ATOM 17374 O O . LYS A 1 59 ? -3.628 15.835 -45.073 1.00 64.54 59 LYS A O 16
ATOM 17393 N N . GLU A 1 60 ? -3.103 16.424 -47.181 1.00 72.11 60 GLU A N 16
ATOM 17394 C CA . GLU A 1 60 ? -2.614 15.100 -47.546 1.00 21.52 60 GLU A CA 16
ATOM 17395 C C . GLU A 1 60 ? -1.468 14.673 -46.633 1.00 63.43 60 GLU A C 16
ATOM 17396 O O . GLU A 1 60 ? -1.392 13.518 -46.212 1.00 22.24 60 GLU A O 16
ATOM 17408 N N . LEU A 1 61 ? -0.578 15.612 -46.333 1.00 25.21 61 LEU A N 16
ATOM 17409 C CA . LEU A 1 61 ? 0.566 15.334 -45.471 1.00 1.22 61 LEU A CA 16
ATOM 17410 C C . LEU A 1 61 ? 0.126 15.166 -44.020 1.00 2.20 61 LEU A C 16
ATOM 17411 O O . LEU A 1 61 ? 0.681 14.351 -43.282 1.00 51.22 61 LEU A O 16
ATOM 17427 N N . CYS A 1 62 ? -0.875 15.941 -43.617 1.00 54.13 62 CYS A N 16
ATOM 17428 C CA . CYS A 1 62 ? -1.392 15.878 -42.256 1.00 31.24 62 CYS A CA 16
ATOM 17429 C C . CYS A 1 62 ? -2.070 14.536 -41.993 1.00 14.31 62 CYS A C 16
ATOM 17430 O O . CYS A 1 62 ? -1.891 13.934 -40.934 1.00 41.31 62 CYS A O 16
ATOM 17437 N N . PHE A 1 63 ? -2.850 14.074 -42.964 1.00 72.35 63 PHE A N 16
ATOM 17438 C CA . PHE A 1 63 ? -3.556 12.804 -42.839 1.00 14.12 63 PHE A CA 16
ATOM 17439 C C . PHE A 1 63 ? -2.595 11.629 -42.995 1.00 52.44 63 PHE A C 16
ATOM 17440 O O . PHE A 1 63 ? -2.664 10.654 -42.249 1.00 20.52 63 PHE A O 16
ATOM 17457 N N . ALA A 1 64 ? -1.700 11.731 -43.972 1.00 42.43 64 ALA A N 16
ATOM 17458 C CA . ALA A 1 64 ? -0.724 10.679 -44.227 1.00 3.23 64 ALA A CA 16
ATOM 17459 C C . ALA A 1 64 ? 0.365 10.671 -43.159 1.00 62.33 64 ALA A C 16
ATOM 17460 O O . ALA A 1 64 ? 1.048 9.666 -42.964 1.00 12.13 64 ALA A O 16
ATOM 17467 N N . ASN A 1 65 ? 0.522 11.797 -42.472 1.00 4.41 65 ASN A N 16
ATOM 17468 C CA . ASN A 1 65 ? 1.530 11.919 -41.425 1.00 1.53 65 ASN A CA 16
ATOM 17469 C C . ASN A 1 65 ? 1.425 10.766 -40.431 1.00 53.33 65 ASN A C 16
ATOM 17470 O O . ASN A 1 65 ? 0.524 10.735 -39.593 1.00 13.25 65 ASN A O 16
ATOM 17481 N N . CYS A 1 66 ? 2.352 9.820 -40.531 1.00 60.14 66 CYS A N 16
ATOM 17482 C CA . CYS A 1 66 ? 2.365 8.664 -39.643 1.00 0.34 66 CYS A CA 16
ATOM 17483 C C . CYS A 1 66 ? 3.795 8.225 -39.343 1.00 23.23 66 CYS A C 16
ATOM 17484 O O . CYS A 1 66 ? 4.701 8.371 -40.164 1.00 21.24 66 CYS A O 16
ATOM 17491 N N . PRO A 1 67 ? 4.004 7.673 -38.138 1.00 63.02 67 PRO A N 16
ATOM 17492 C CA . PRO A 1 67 ? 5.321 7.200 -37.702 1.00 5.10 67 PRO A CA 16
ATOM 17493 C C . PRO A 1 67 ? 5.770 5.955 -38.459 1.00 22.20 67 PRO A C 16
ATOM 17494 O O . PRO A 1 67 ? 4.994 5.319 -39.173 1.00 11.43 67 PRO A O 16
ATOM 17505 N N . PRO A 1 68 ? 7.053 5.595 -38.301 1.00 52.52 68 PRO A N 16
ATOM 17506 C CA . PRO A 1 68 ? 7.633 4.422 -38.962 1.00 2.45 68 PRO A CA 16
ATOM 17507 C C . PRO A 1 68 ? 7.095 3.113 -38.396 1.00 33.15 68 PRO A C 16
ATOM 17508 O O . PRO A 1 68 ? 6.709 3.041 -37.228 1.00 13.40 68 PRO A O 16
ATOM 17519 N N . LEU A 1 69 ? 7.072 2.079 -39.229 1.00 74.20 69 LEU A N 16
ATOM 17520 C CA . LEU A 1 69 ? 6.580 0.770 -38.811 1.00 45.22 69 LEU A CA 16
ATOM 17521 C C . LEU A 1 69 ? 7.738 -0.158 -38.458 1.00 32.40 69 LEU A C 16
ATOM 17522 O O . LEU A 1 69 ? 7.611 -1.380 -38.535 1.00 0.15 69 LEU A O 16
ATOM 17538 N N . GLU A 1 70 ? 8.865 0.430 -38.069 1.00 53.21 70 GLU A N 16
ATOM 17539 C CA . GLU A 1 70 ? 10.044 -0.346 -37.703 1.00 12.54 70 GLU A CA 16
ATOM 17540 C C . GLU A 1 70 ? 10.326 -0.233 -36.207 1.00 51.22 70 GLU A C 16
ATOM 17541 O O . GLU A 1 70 ? 11.257 0.456 -35.792 1.00 23.32 70 GLU A O 16
ATOM 17553 N N . GLY A 1 1 ? -15.825 3.426 -3.187 1.00 33.33 1 GLY A N 17
ATOM 17554 C CA . GLY A 1 1 ? -15.749 2.090 -3.749 1.00 52.24 1 GLY A CA 17
ATOM 17555 C C . GLY A 1 1 ? -14.776 2.004 -4.909 1.00 12.15 1 GLY A C 17
ATOM 17556 O O . GLY A 1 1 ? -14.245 3.011 -5.377 1.00 42.10 1 GLY A O 17
ATOM 17560 N N . PRO A 1 2 ? -14.529 0.776 -5.389 1.00 1.34 2 PRO A N 17
ATOM 17561 C CA . PRO A 1 2 ? -13.611 0.533 -6.505 1.00 42.13 2 PRO A CA 17
ATOM 17562 C C . PRO A 1 2 ? -14.162 1.047 -7.831 1.00 44.20 2 PRO A C 17
ATOM 17563 O O . PRO A 1 2 ? -15.235 1.647 -7.876 1.00 41.12 2 PRO A O 17
ATOM 17574 N N . GLU A 1 3 ? -13.420 0.808 -8.908 1.00 24.52 3 GLU A N 17
ATOM 17575 C CA . GLU A 1 3 ? -13.835 1.247 -10.234 1.00 52.54 3 GLU A CA 17
ATOM 17576 C C . GLU A 1 3 ? -14.098 2.751 -10.251 1.00 74.55 3 GLU A C 17
ATOM 17577 O O . GLU A 1 3 ? -14.931 3.238 -11.016 1.00 51.21 3 GLU A O 17
ATOM 17589 N N . LYS A 1 4 ? -13.383 3.480 -9.402 1.00 41.12 4 LYS A N 17
ATOM 17590 C CA . LYS A 1 4 ? -13.537 4.928 -9.318 1.00 62.43 4 LYS A CA 17
ATOM 17591 C C . LYS A 1 4 ? -12.510 5.636 -10.196 1.00 71.35 4 LYS A C 17
ATOM 17592 O O . LYS A 1 4 ? -12.742 6.751 -10.661 1.00 45.43 4 LYS A O 17
ATOM 17611 N N . MET A 1 5 ? -11.376 4.979 -10.420 1.00 54.34 5 MET A N 17
ATOM 17612 C CA . MET A 1 5 ? -10.316 5.546 -11.245 1.00 62.15 5 MET A CA 17
ATOM 17613 C C . MET A 1 5 ? -9.853 4.544 -12.299 1.00 3.52 5 MET A C 17
ATOM 17614 O O . MET A 1 5 ? -10.190 3.363 -12.234 1.00 63.24 5 MET A O 17
ATOM 17628 N N . GLU A 1 6 ? -9.079 5.026 -13.267 1.00 74.31 6 GLU A N 17
ATOM 17629 C CA . GLU A 1 6 ? -8.572 4.171 -14.334 1.00 50.33 6 GLU A CA 17
ATOM 17630 C C . GLU A 1 6 ? -7.205 3.600 -13.970 1.00 44.12 6 GLU A C 17
ATOM 17631 O O . GLU A 1 6 ? -6.475 4.173 -13.161 1.00 52.50 6 GLU A O 17
ATOM 17643 N N . VAL A 1 7 ? -6.864 2.466 -14.574 1.00 20.44 7 VAL A N 17
ATOM 17644 C CA . VAL A 1 7 ? -5.585 1.816 -14.314 1.00 43.02 7 VAL A CA 17
ATOM 17645 C C . VAL A 1 7 ? -5.122 1.010 -15.523 1.00 54.31 7 VAL A C 17
ATOM 17646 O O . VAL A 1 7 ? -5.924 0.360 -16.194 1.00 35.14 7 VAL A O 17
ATOM 17659 N N . LYS A 1 8 ? -3.823 1.057 -15.797 1.00 10.24 8 LYS A N 17
ATOM 17660 C CA . LYS A 1 8 ? -3.251 0.331 -16.924 1.00 32.51 8 LYS A CA 17
ATOM 17661 C C . LYS A 1 8 ? -1.748 0.146 -16.746 1.00 44.11 8 LYS A C 17
ATOM 17662 O O . LYS A 1 8 ? -1.094 0.933 -16.062 1.00 21.53 8 LYS A O 17
ATOM 17681 N N . GLU A 1 9 ? -1.206 -0.897 -17.368 1.00 10.41 9 GLU A N 17
ATOM 17682 C CA . GLU A 1 9 ? 0.221 -1.182 -17.278 1.00 20.33 9 GLU A CA 17
ATOM 17683 C C . GLU A 1 9 ? 0.673 -2.067 -18.436 1.00 42.43 9 GLU A C 17
ATOM 17684 O O . GLU A 1 9 ? -0.130 -2.784 -19.034 1.00 12.53 9 GLU A O 17
ATOM 17696 N N . ILE A 1 10 ? 1.964 -2.009 -18.748 1.00 34.42 10 ILE A N 17
ATOM 17697 C CA . ILE A 1 10 ? 2.523 -2.805 -19.834 1.00 13.23 10 ILE A CA 17
ATOM 17698 C C . ILE A 1 10 ? 1.723 -2.620 -21.119 1.00 34.43 10 ILE A C 17
ATOM 17699 O O . ILE A 1 10 ? 1.410 -3.587 -21.812 1.00 63.51 10 ILE A O 17
ATOM 17715 N N . GLY A 1 11 ? 1.395 -1.370 -21.431 1.00 70.23 11 GLY A N 17
ATOM 17716 C CA . GLY A 1 11 ? 0.635 -1.081 -22.634 1.00 5.03 11 GLY A CA 17
ATOM 17717 C C . GLY A 1 11 ? 1.469 -1.215 -23.892 1.00 63.04 11 GLY A C 17
ATOM 17718 O O . GLY A 1 11 ? 1.280 -2.147 -24.674 1.00 21.31 11 GLY A O 17
ATOM 17722 N N . ARG A 1 12 ? 2.393 -0.281 -24.090 1.00 44.35 12 ARG A N 17
ATOM 17723 C CA . ARG A 1 12 ? 3.257 -0.297 -25.265 1.00 20.11 12 ARG A CA 17
ATOM 17724 C C . ARG A 1 12 ? 2.432 -0.242 -26.547 1.00 51.43 12 ARG A C 17
ATOM 17725 O O . ARG A 1 12 ? 2.233 -1.257 -27.214 1.00 33.45 12 ARG A O 17
ATOM 17746 N N . SER A 1 13 ? 1.954 0.951 -26.886 1.00 42.54 13 SER A N 17
ATOM 17747 C CA . SER A 1 13 ? 1.147 1.139 -28.086 1.00 61.13 13 SER A CA 17
ATOM 17748 C C . SER A 1 13 ? 2.000 0.995 -29.343 1.00 2.01 13 SER A C 17
ATOM 17749 O O . SER A 1 13 ? 3.155 0.573 -29.278 1.00 33.22 13 SER A O 17
ATOM 17757 N N . SER A 1 14 ? 1.423 1.349 -30.486 1.00 53.44 14 SER A N 17
ATOM 17758 C CA . SER A 1 14 ? 2.127 1.257 -31.760 1.00 25.33 14 SER A CA 17
ATOM 17759 C C . SER A 1 14 ? 2.670 2.619 -32.181 1.00 10.03 14 SER A C 17
ATOM 17760 O O . SER A 1 14 ? 2.761 2.924 -33.370 1.00 53.11 14 SER A O 17
ATOM 17768 N N . LYS A 1 15 ? 3.030 3.436 -31.196 1.00 73.51 15 LYS A N 17
ATOM 17769 C CA . LYS A 1 15 ? 3.565 4.766 -31.461 1.00 72.45 15 LYS A CA 17
ATOM 17770 C C . LYS A 1 15 ? 4.938 4.678 -32.120 1.00 1.34 15 LYS A C 17
ATOM 17771 O O . LYS A 1 15 ? 5.729 3.786 -31.811 1.00 53.02 15 LYS A O 17
ATOM 17790 N N . ILE A 1 16 ? 5.215 5.610 -33.025 1.00 43.04 16 ILE A N 17
ATOM 17791 C CA . ILE A 1 16 ? 6.494 5.639 -33.724 1.00 62.22 16 ILE A CA 17
ATOM 17792 C C . ILE A 1 16 ? 6.669 6.942 -34.497 1.00 22.31 16 ILE A C 17
ATOM 17793 O O . ILE A 1 16 ? 5.724 7.717 -34.649 1.00 63.50 16 ILE A O 17
ATOM 17809 N N . ILE A 1 17 ? 7.883 7.176 -34.984 1.00 60.32 17 ILE A N 17
ATOM 17810 C CA . ILE A 1 17 ? 8.181 8.383 -35.744 1.00 11.40 17 ILE A CA 17
ATOM 17811 C C . ILE A 1 17 ? 8.589 8.047 -37.174 1.00 74.52 17 ILE A C 17
ATOM 17812 O O . ILE A 1 17 ? 8.901 6.897 -37.488 1.00 51.11 17 ILE A O 17
ATOM 17828 N N . LEU A 1 18 ? 8.585 9.056 -38.038 1.00 23.03 18 LEU A N 17
ATOM 17829 C CA . LEU A 1 18 ? 8.957 8.868 -39.436 1.00 11.12 18 LEU A CA 17
ATOM 17830 C C . LEU A 1 18 ? 10.084 9.816 -39.832 1.00 4.03 18 LEU A C 17
ATOM 17831 O O . LEU A 1 18 ? 9.890 11.023 -39.982 1.00 24.55 18 LEU A O 17
ATOM 17847 N N . PRO A 1 19 ? 11.292 9.259 -40.008 1.00 32.03 19 PRO A N 17
ATOM 17848 C CA . PRO A 1 19 ? 12.474 10.036 -40.392 1.00 11.34 19 PRO A CA 17
ATOM 17849 C C . PRO A 1 19 ? 12.392 10.546 -41.826 1.00 54.23 19 PRO A C 17
ATOM 17850 O O . PRO A 1 19 ? 11.832 9.884 -42.699 1.00 60.43 19 PRO A O 17
ATOM 17861 N N . ALA A 1 20 ? 12.953 11.727 -42.063 1.00 1.43 20 ALA A N 17
ATOM 17862 C CA . ALA A 1 20 ? 12.945 12.325 -43.392 1.00 61.54 20 ALA A CA 17
ATOM 17863 C C . ALA A 1 20 ? 13.672 13.665 -43.396 1.00 53.24 20 ALA A C 17
ATOM 17864 O O . ALA A 1 20 ? 14.812 13.764 -43.852 1.00 34.13 20 ALA A O 17
ATOM 17871 N N . CYS A 1 21 ? 13.005 14.696 -42.887 1.00 70.33 21 CYS A N 17
ATOM 17872 C CA . CYS A 1 21 ? 13.586 16.032 -42.833 1.00 22.40 21 CYS A CA 17
ATOM 17873 C C . CYS A 1 21 ? 13.300 16.695 -41.489 1.00 25.13 21 CYS A C 17
ATOM 17874 O O . CYS A 1 21 ? 14.175 17.331 -40.901 1.00 32.45 21 CYS A O 17
ATOM 17881 N N . MET A 1 22 ? 12.071 16.541 -41.009 1.00 14.40 22 MET A N 17
ATOM 17882 C CA . MET A 1 22 ? 11.670 17.124 -39.734 1.00 1.05 22 MET A CA 17
ATOM 17883 C C . MET A 1 22 ? 11.378 16.035 -38.706 1.00 71.02 22 MET A C 17
ATOM 17884 O O . MET A 1 22 ? 11.686 14.863 -38.925 1.00 34.22 22 MET A O 17
ATOM 17898 N N . HIS A 1 23 ? 10.783 16.430 -37.585 1.00 33.50 23 HIS A N 17
ATOM 17899 C CA . HIS A 1 23 ? 10.449 15.486 -36.524 1.00 11.12 23 HIS A CA 17
ATOM 17900 C C . HIS A 1 23 ? 8.944 15.243 -36.466 1.00 52.42 23 HIS A C 17
ATOM 17901 O O . HIS A 1 23 ? 8.179 16.123 -36.073 1.00 10.41 23 HIS A O 17
ATOM 17915 N N . GLU A 1 24 ? 8.527 14.045 -36.862 1.00 32.42 24 GLU A N 17
ATOM 17916 C CA . GLU A 1 24 ? 7.113 13.688 -36.856 1.00 51.22 24 GLU A CA 17
ATOM 17917 C C . GLU A 1 24 ? 6.869 12.441 -36.011 1.00 4.55 24 GLU A C 17
ATOM 17918 O O . GLU A 1 24 ? 7.804 11.714 -35.673 1.00 35.44 24 GLU A O 17
ATOM 17930 N N . THR A 1 25 ? 5.607 12.201 -35.671 1.00 13.22 25 THR A N 17
ATOM 17931 C CA . THR A 1 25 ? 5.239 11.045 -34.864 1.00 22.24 25 THR A CA 17
ATOM 17932 C C . THR A 1 25 ? 3.783 10.656 -35.091 1.00 60.44 25 THR A C 17
ATOM 17933 O O . THR A 1 25 ? 2.997 11.439 -35.625 1.00 35.33 25 THR A O 17
ATOM 17944 N N . CYS A 1 26 ? 3.429 9.442 -34.683 1.00 62.55 26 CYS A N 17
ATOM 17945 C CA . CYS A 1 26 ? 2.067 8.948 -34.843 1.00 32.44 26 CYS A CA 17
ATOM 17946 C C . CYS A 1 26 ? 1.768 7.842 -33.834 1.00 72.24 26 CYS A C 17
ATOM 17947 O O . CYS A 1 26 ? 2.642 7.045 -33.494 1.00 2.23 26 CYS A O 17
ATOM 17954 N N . SER A 1 27 ? 0.526 7.800 -33.361 1.00 64.23 27 SER A N 17
ATOM 17955 C CA . SER A 1 27 ? 0.112 6.794 -32.390 1.00 3.54 27 SER A CA 17
ATOM 17956 C C . SER A 1 27 ? -1.407 6.766 -32.251 1.00 2.42 27 SER A C 17
ATOM 17957 O O . SER A 1 27 ? -2.032 7.781 -31.946 1.00 74.04 27 SER A O 17
ATOM 17965 N N . GLY A 1 28 ? -1.994 5.595 -32.477 1.00 10.03 28 GLY A N 17
ATOM 17966 C CA . GLY A 1 28 ? -3.435 5.455 -32.373 1.00 3.14 28 GLY A CA 17
ATOM 17967 C C . GLY A 1 28 ? -3.846 4.131 -31.761 1.00 61.50 28 GLY A C 17
ATOM 17968 O O . GLY A 1 28 ? -4.021 3.140 -32.469 1.00 24.42 28 GLY A O 17
ATOM 17972 N N . GLY A 1 29 ? -4.000 4.112 -30.440 1.00 45.34 29 GLY A N 17
ATOM 17973 C CA . GLY A 1 29 ? -4.390 2.894 -29.756 1.00 24.43 29 GLY A CA 17
ATOM 17974 C C . GLY A 1 29 ? -4.625 3.111 -28.274 1.00 55.02 29 GLY A C 17
ATOM 17975 O O . GLY A 1 29 ? -5.494 2.476 -27.677 1.00 35.33 29 GLY A O 17
ATOM 17979 N N . PHE A 1 30 ? -3.849 4.010 -27.679 1.00 10.23 30 PHE A N 17
ATOM 17980 C CA . PHE A 1 30 ? -3.976 4.308 -26.257 1.00 22.22 30 PHE A CA 17
ATOM 17981 C C . PHE A 1 30 ? -3.453 5.707 -25.945 1.00 65.13 30 PHE A C 17
ATOM 17982 O O . PHE A 1 30 ? -4.053 6.446 -25.165 1.00 43.44 30 PHE A O 17
ATOM 17999 N N . SER A 1 31 ? -2.329 6.063 -26.560 1.00 71.42 31 SER A N 17
ATOM 18000 C CA . SER A 1 31 ? -1.722 7.371 -26.346 1.00 24.20 31 SER A CA 17
ATOM 18001 C C . SER A 1 31 ? -2.402 8.433 -27.204 1.00 33.02 31 SER A C 17
ATOM 18002 O O . SER A 1 31 ? -2.595 9.569 -26.769 1.00 51.30 31 SER A O 17
ATOM 18010 N N . LEU A 1 32 ? -2.764 8.055 -28.425 1.00 13.31 32 LEU A N 17
ATOM 18011 C CA . LEU A 1 32 ? -3.424 8.974 -29.346 1.00 11.31 32 LEU A CA 17
ATOM 18012 C C . LEU A 1 32 ? -2.636 10.273 -29.477 1.00 45.31 32 LEU A C 17
ATOM 18013 O O . LEU A 1 32 ? -2.871 11.233 -28.742 1.00 74.34 32 LEU A O 17
ATOM 18029 N N . LYS A 1 33 ? -1.699 10.298 -30.419 1.00 50.24 33 LYS A N 17
ATOM 18030 C CA . LYS A 1 33 ? -0.877 11.480 -30.651 1.00 11.12 33 LYS A CA 17
ATOM 18031 C C . LYS A 1 33 ? -0.150 11.384 -31.988 1.00 73.14 33 LYS A C 17
ATOM 18032 O O . LYS A 1 33 ? -0.051 10.307 -32.575 1.00 50.32 33 LYS A O 17
ATOM 18051 N N . ASN A 1 34 ? 0.357 12.517 -32.464 1.00 24.43 34 ASN A N 17
ATOM 18052 C CA . ASN A 1 34 ? 1.076 12.559 -33.732 1.00 3.11 34 ASN A CA 17
ATOM 18053 C C . ASN A 1 34 ? 1.769 13.905 -33.920 1.00 2.34 34 ASN A C 17
ATOM 18054 O O . ASN A 1 34 ? 1.192 14.956 -33.641 1.00 10.41 34 ASN A O 17
ATOM 18065 N N . ASP A 1 35 ? 3.009 13.865 -34.394 1.00 24.10 35 ASP A N 17
ATOM 18066 C CA . ASP A 1 35 ? 3.781 15.081 -34.621 1.00 2.21 35 ASP A CA 17
ATOM 18067 C C . ASP A 1 35 ? 3.859 15.406 -36.109 1.00 72.25 35 ASP A C 17
ATOM 18068 O O . ASP A 1 35 ? 4.284 14.577 -36.915 1.00 44.41 35 ASP A O 17
ATOM 18077 N N . CYS A 1 36 ? 3.444 16.616 -36.468 1.00 53.03 36 CYS A N 17
ATOM 18078 C CA . CYS A 1 36 ? 3.464 17.051 -37.860 1.00 22.43 36 CYS A CA 17
ATOM 18079 C C . CYS A 1 36 ? 4.840 16.825 -38.480 1.00 2.22 36 CYS A C 17
ATOM 18080 O O . CYS A 1 36 ? 5.799 16.492 -37.783 1.00 71.23 36 CYS A O 17
ATOM 18087 N N . TRP A 1 37 ? 4.929 17.010 -39.792 1.00 33.31 37 TRP A N 17
ATOM 18088 C CA . TRP A 1 37 ? 6.187 16.827 -40.506 1.00 62.31 37 TRP A CA 17
ATOM 18089 C C . TRP A 1 37 ? 6.601 18.110 -41.217 1.00 41.34 37 TRP A C 17
ATOM 18090 O O . TRP A 1 37 ? 6.066 19.185 -40.942 1.00 21.41 37 TRP A O 17
ATOM 18111 N N . CYS A 1 38 ? 7.556 17.992 -42.134 1.00 2.44 38 CYS A N 17
ATOM 18112 C CA . CYS A 1 38 ? 8.042 19.143 -42.885 1.00 3.42 38 CYS A CA 17
ATOM 18113 C C . CYS A 1 38 ? 6.882 20.022 -43.344 1.00 5.50 38 CYS A C 17
ATOM 18114 O O . CYS A 1 38 ? 5.754 19.553 -43.491 1.00 54.21 38 CYS A O 17
ATOM 18121 N N . CYS A 1 39 ? 7.169 21.300 -43.569 1.00 41.31 39 CYS A N 17
ATOM 18122 C CA . CYS A 1 39 ? 6.152 22.246 -44.011 1.00 53.33 39 CYS A CA 17
ATOM 18123 C C . CYS A 1 39 ? 6.611 22.995 -45.259 1.00 72.23 39 CYS A C 17
ATOM 18124 O O . CYS A 1 39 ? 7.544 22.571 -45.943 1.00 11.31 39 CYS A O 17
ATOM 18131 N N . LEU A 1 40 ? 5.949 24.109 -45.550 1.00 44.54 40 LEU A N 17
ATOM 18132 C CA . LEU A 1 40 ? 6.289 24.918 -46.716 1.00 11.40 40 LEU A CA 17
ATOM 18133 C C . LEU A 1 40 ? 7.797 25.125 -46.815 1.00 10.34 40 LEU A C 17
ATOM 18134 O O . LEU A 1 40 ? 8.389 24.949 -47.879 1.00 63.33 40 LEU A O 17
ATOM 18150 N N . ARG A 1 41 ? 8.412 25.498 -45.697 1.00 42.43 41 ARG A N 17
ATOM 18151 C CA 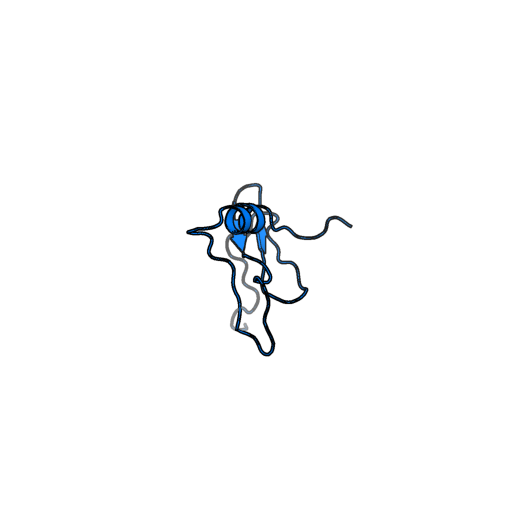. ARG A 1 41 ? 9.851 25.728 -45.658 1.00 3.13 41 ARG A CA 17
ATOM 18152 C C . ARG A 1 41 ? 10.300 26.124 -44.254 1.00 23.40 41 ARG A C 17
ATOM 18153 O O . ARG A 1 41 ? 9.808 27.099 -43.685 1.00 24.12 41 ARG A O 17
ATOM 18174 N N . LEU A 1 42 ? 11.236 25.360 -43.701 1.00 45.30 42 LEU A N 17
ATOM 18175 C CA . LEU A 1 42 ? 11.752 25.630 -42.363 1.00 41.33 42 LEU A CA 17
ATOM 18176 C C . LEU A 1 42 ? 13.225 25.248 -42.260 1.00 61.11 42 LEU A C 17
ATOM 18177 O O . LEU A 1 42 ? 13.669 24.274 -42.869 1.00 4.31 42 LEU A O 17
ATOM 18193 N N . LYS A 1 43 ? 13.978 26.019 -41.484 1.00 3.44 43 LYS A N 17
ATOM 18194 C CA . LYS A 1 43 ? 15.401 25.761 -41.296 1.00 70.35 43 LYS A CA 17
ATOM 18195 C C . LYS A 1 43 ? 15.658 25.073 -39.959 1.00 73.14 43 LYS A C 17
ATOM 18196 O O . LYS A 1 43 ? 16.652 24.366 -39.794 1.00 22.35 43 LYS A O 17
ATOM 18215 N N . THR A 1 44 ? 14.754 25.283 -39.007 1.00 52.35 44 THR A N 17
ATOM 18216 C CA . THR A 1 44 ? 14.882 24.683 -37.685 1.00 43.55 44 THR A CA 17
ATOM 18217 C C . THR A 1 44 ? 13.739 23.714 -37.408 1.00 11.31 44 THR A C 17
ATOM 18218 O O . THR A 1 44 ? 13.954 22.611 -36.907 1.00 23.45 44 THR A O 17
ATOM 18229 N N . LYS A 1 45 ? 12.522 24.133 -37.737 1.00 74.14 45 LYS A N 17
ATOM 18230 C CA . LYS A 1 45 ? 11.343 23.301 -37.526 1.00 13.33 45 LYS A CA 17
ATOM 18231 C C . LYS A 1 45 ? 10.074 24.041 -37.939 1.00 21.33 45 LYS A C 17
ATOM 18232 O O . LYS A 1 45 ? 9.111 23.429 -38.399 1.00 61.44 45 LYS A O 17
ATOM 18251 N N . GLN A 1 46 ? 10.082 25.359 -37.772 1.00 1.33 46 GLN A N 17
ATOM 18252 C CA . GLN A 1 46 ? 8.932 26.181 -38.128 1.00 74.14 46 GLN A CA 17
ATOM 18253 C C . GLN A 1 46 ? 9.367 27.418 -38.907 1.00 14.35 46 GLN A C 17
ATOM 18254 O O . GLN A 1 46 ? 10.489 27.899 -38.751 1.00 31.42 46 GLN A O 17
ATOM 18268 N N . ALA A 1 47 ? 8.471 27.929 -39.745 1.00 11.32 47 ALA A N 17
ATOM 18269 C CA . ALA A 1 47 ? 8.762 29.112 -40.546 1.00 72.31 47 ALA A CA 17
ATOM 18270 C C . ALA A 1 47 ? 7.567 29.496 -41.412 1.00 32.30 47 ALA A C 17
ATOM 18271 O O . ALA A 1 47 ? 6.848 30.447 -41.107 1.00 53.41 47 ALA A O 17
ATOM 18278 N N . ARG A 1 48 ? 7.361 28.750 -42.493 1.00 2.22 48 ARG A N 17
ATOM 18279 C CA . ARG A 1 48 ? 6.254 29.014 -43.404 1.00 1.42 48 ARG A CA 17
ATOM 18280 C C . ARG A 1 48 ? 5.338 27.799 -43.513 1.00 51.10 48 ARG A C 17
ATOM 18281 O O . ARG A 1 48 ? 5.788 26.694 -43.819 1.00 52.54 48 ARG A O 17
ATOM 18302 N N . CYS A 1 49 ? 4.051 28.010 -43.260 1.00 13.31 49 CYS A N 17
ATOM 18303 C CA . CYS A 1 49 ? 3.071 26.933 -43.328 1.00 54.34 49 CYS A CA 17
ATOM 18304 C C . CYS A 1 49 ? 1.674 27.485 -43.602 1.00 23.01 49 CYS A C 17
ATOM 18305 O O . CYS A 1 49 ? 1.491 28.694 -43.747 1.00 60.54 49 CYS A O 17
ATOM 18312 N N . TRP A 1 50 ? 0.694 26.591 -43.670 1.00 44.32 50 TRP A N 17
ATOM 18313 C CA . TRP A 1 50 ? -0.686 26.988 -43.926 1.00 5.41 50 TRP A CA 17
ATOM 18314 C C . TRP A 1 50 ? -1.575 26.667 -42.730 1.00 71.53 50 TRP A C 17
ATOM 18315 O O . TRP A 1 50 ? -1.516 25.568 -42.177 1.00 4.31 50 TRP A O 17
ATOM 18336 N N . LYS A 1 51 ? -2.400 27.630 -42.336 1.00 12.43 51 LYS A N 17
ATOM 18337 C CA . LYS A 1 51 ? -3.304 27.450 -41.206 1.00 72.50 51 LYS A CA 17
ATOM 18338 C C . LYS A 1 51 ? -4.449 26.510 -41.570 1.00 72.14 51 LYS A C 17
ATOM 18339 O O . LYS A 1 51 ? -5.019 26.605 -42.657 1.00 34.14 51 LYS A O 17
ATOM 18358 N N . GLU A 1 52 ? -4.780 25.605 -40.655 1.00 35.13 52 GLU A N 17
ATOM 18359 C CA . GLU A 1 52 ? -5.858 24.649 -40.881 1.00 53.22 52 GLU A CA 17
ATOM 18360 C C . GLU A 1 52 ? -7.199 25.365 -41.023 1.00 22.50 52 GLU A C 17
ATOM 18361 O O . GLU A 1 52 ? -8.181 24.782 -41.484 1.00 42.30 52 GLU A O 17
ATOM 18373 N N . LYS A 1 53 ? -7.232 26.631 -40.623 1.00 11.04 53 LYS A N 17
ATOM 18374 C CA . LYS A 1 53 ? -8.450 27.428 -40.705 1.00 12.14 53 LYS A CA 17
ATOM 18375 C C . LYS A 1 53 ? -8.732 27.844 -42.145 1.00 11.53 53 LYS A C 17
ATOM 18376 O O . LYS A 1 53 ? -9.881 27.850 -42.584 1.00 53.44 53 LYS A O 17
ATOM 18395 N N . GLU A 1 54 ? -7.676 28.190 -42.874 1.00 5.44 54 GLU A N 17
ATOM 18396 C CA . GLU A 1 54 ? -7.811 28.607 -44.264 1.00 52.24 54 GLU A CA 17
ATOM 18397 C C . GLU A 1 54 ? -7.558 27.437 -45.210 1.00 72.32 54 GLU A C 17
ATOM 18398 O O . GLU A 1 54 ? -8.270 27.258 -46.199 1.00 45.32 54 GLU A O 17
ATOM 18410 N N . PHE A 1 55 ? -6.540 26.642 -44.899 1.00 65.04 55 PHE A N 17
ATOM 18411 C CA . PHE A 1 55 ? -6.191 25.489 -45.722 1.00 4.34 55 PHE A CA 17
ATOM 18412 C C . PHE A 1 55 ? -6.387 24.189 -44.947 1.00 54.32 55 PHE A C 17
ATOM 18413 O O . PHE A 1 55 ? -5.692 23.907 -43.971 1.00 42.13 55 PHE A O 17
ATOM 18430 N N . PRO A 1 56 ? -7.359 23.378 -45.391 1.00 63.13 56 PRO A N 17
ATOM 18431 C CA . PRO A 1 56 ? -7.671 22.095 -44.755 1.00 64.52 56 PRO A CA 17
ATOM 18432 C C . PRO A 1 56 ? -6.572 21.059 -44.970 1.00 73.24 56 PRO A C 17
ATOM 18433 O O . PRO A 1 56 ? -6.515 20.047 -44.273 1.00 11.11 56 PRO A O 17
ATOM 18444 N N . ASN A 1 57 ? -5.702 21.319 -45.940 1.00 44.13 57 ASN A N 17
ATOM 18445 C CA . ASN A 1 57 ? -4.604 20.409 -46.247 1.00 75.41 57 ASN A CA 17
ATOM 18446 C C . ASN A 1 57 ? -3.721 20.189 -45.023 1.00 12.13 57 ASN A C 17
ATOM 18447 O O . ASN A 1 57 ? -3.223 19.087 -44.794 1.00 0.44 57 ASN A O 17
ATOM 18458 N N . ALA A 1 58 ? -3.532 21.246 -44.239 1.00 34.30 58 ALA A N 17
ATOM 18459 C CA . ALA A 1 58 ? -2.712 21.168 -43.037 1.00 1.13 58 ALA A CA 17
ATOM 18460 C C . ALA A 1 58 ? -3.202 20.063 -42.108 1.00 32.42 58 ALA A C 17
ATOM 18461 O O . ALA A 1 58 ? -2.414 19.254 -41.617 1.00 43.31 58 ALA A O 17
ATOM 18468 N N . LYS A 1 59 ? -4.509 20.033 -41.869 1.00 61.14 59 LYS A N 17
ATOM 18469 C CA . LYS A 1 59 ? -5.106 19.026 -41.000 1.00 3.35 59 LYS A CA 17
ATOM 18470 C C . LYS A 1 59 ? -4.994 17.637 -41.619 1.00 34.20 59 LYS A C 17
ATOM 18471 O O . LYS A 1 59 ? -4.585 16.684 -40.957 1.00 32.22 59 LYS A O 17
ATOM 18490 N N . GLU A 1 60 ? -5.360 17.531 -42.893 1.00 22.43 60 GLU A N 17
ATOM 18491 C CA . GLU A 1 60 ? -5.300 16.257 -43.600 1.00 64.03 60 GLU A CA 17
ATOM 18492 C C . GLU A 1 60 ? -3.878 15.702 -43.602 1.00 50.21 60 GLU A C 17
ATOM 18493 O O . GLU A 1 60 ? -3.670 14.496 -43.465 1.00 61.14 60 GLU A O 17
ATOM 18505 N N . LEU A 1 61 ? -2.903 16.591 -43.758 1.00 61.33 61 LEU A N 17
ATOM 18506 C CA . LEU A 1 61 ? -1.500 16.191 -43.779 1.00 0.43 61 LEU A CA 17
ATOM 18507 C C . LEU A 1 61 ? -1.027 15.792 -42.385 1.00 33.43 61 LEU A C 17
ATOM 18508 O O . LEU A 1 61 ? -0.363 14.769 -42.212 1.00 41.31 61 LEU A O 17
ATOM 18524 N N . CYS A 1 62 ? -1.376 16.603 -41.392 1.00 11.10 62 CYS A N 17
ATOM 18525 C CA . CYS A 1 62 ? -0.990 16.334 -40.012 1.00 43.22 62 CYS A CA 17
ATOM 18526 C C . CYS A 1 62 ? -1.638 15.049 -39.506 1.00 62.55 62 CYS A C 17
ATOM 18527 O O . CYS A 1 62 ? -1.005 14.253 -38.811 1.00 52.51 62 CYS A O 17
ATOM 18534 N N . PHE A 1 63 ? -2.903 14.851 -39.861 1.00 53.30 63 PHE A N 17
ATOM 18535 C CA . PHE A 1 63 ? -3.638 13.663 -39.443 1.00 50.11 63 PHE A CA 17
ATOM 18536 C C . PHE A 1 63 ? -3.127 12.423 -40.171 1.00 42.44 63 PHE A C 17
ATOM 18537 O O . PHE A 1 63 ? -2.957 11.363 -39.570 1.00 55.13 63 PHE A O 17
ATOM 18554 N N . ALA A 1 64 ? -2.884 12.566 -41.470 1.00 63.22 64 ALA A N 17
ATOM 18555 C CA . ALA A 1 64 ? -2.391 11.459 -42.281 1.00 2.21 64 ALA A CA 17
ATOM 18556 C C . ALA A 1 64 ? -0.934 11.147 -41.956 1.00 41.11 64 ALA A C 17
ATOM 18557 O O . ALA A 1 64 ? -0.478 10.018 -42.130 1.00 22.12 64 ALA A O 17
ATOM 18564 N N . ASN A 1 65 ? -0.208 12.156 -41.484 1.00 74.14 65 ASN A N 17
ATOM 18565 C CA . ASN A 1 65 ? 1.198 11.989 -41.137 1.00 20.34 65 ASN A CA 17
ATOM 18566 C C . ASN A 1 65 ? 1.391 10.790 -40.212 1.00 41.24 65 ASN A C 17
ATOM 18567 O O . ASN A 1 65 ? 0.906 10.780 -39.081 1.00 1.54 65 ASN A O 17
ATOM 18578 N N . CYS A 1 66 ? 2.103 9.781 -40.702 1.00 43.03 66 CYS A N 17
ATOM 18579 C CA . CYS A 1 66 ? 2.362 8.577 -39.922 1.00 13.11 66 CYS A CA 17
ATOM 18580 C C . CYS A 1 66 ? 3.556 7.810 -40.484 1.00 14.43 66 CYS A C 17
ATOM 18581 O O . CYS A 1 66 ? 3.844 7.852 -41.680 1.00 23.52 66 CYS A O 17
ATOM 18588 N N . PRO A 1 67 ? 4.267 7.093 -39.601 1.00 13.41 67 PRO A N 17
ATOM 18589 C CA . PRO A 1 67 ? 5.440 6.303 -39.985 1.00 40.12 67 PRO A CA 17
ATOM 18590 C C . PRO A 1 67 ? 5.069 5.085 -40.824 1.00 71.10 67 PRO A C 17
ATOM 18591 O O . PRO A 1 67 ? 3.898 4.734 -40.969 1.00 14.40 67 PRO A O 17
ATOM 18602 N N . PRO A 1 68 ? 6.089 4.422 -41.390 1.00 54.53 68 PRO A N 17
ATOM 18603 C CA . PRO A 1 68 ? 5.894 3.232 -42.224 1.00 12.34 68 PRO A CA 17
ATOM 18604 C C . PRO A 1 68 ? 5.432 2.026 -41.413 1.00 1.21 68 PRO A C 17
ATOM 18605 O O . PRO A 1 68 ? 5.340 2.088 -40.186 1.00 45.01 68 PRO A O 17
ATOM 18616 N N . LEU A 1 69 ? 5.143 0.930 -42.105 1.00 34.11 69 LEU A N 17
ATOM 18617 C CA . LEU A 1 69 ? 4.690 -0.292 -41.449 1.00 25.13 69 LEU A CA 17
ATOM 18618 C C . LEU A 1 69 ? 5.852 -1.258 -41.237 1.00 73.21 69 LEU A C 17
ATOM 18619 O O . LEU A 1 69 ? 5.965 -2.268 -41.931 1.00 1.00 69 LEU A O 17
ATOM 18635 N N . GLU A 1 70 ? 6.710 -0.941 -40.273 1.00 22.43 70 GLU A N 17
ATOM 18636 C CA . GLU A 1 70 ? 7.862 -1.783 -39.969 1.00 52.04 70 GLU A CA 17
ATOM 18637 C C . GLU A 1 70 ? 7.493 -2.867 -38.960 1.00 40.51 70 GLU A C 17
ATOM 18638 O O . GLU A 1 70 ? 8.366 -3.505 -38.374 1.00 62.31 70 GLU A O 17
ATOM 18650 N N . GLY A 1 1 ? 1.913 0.046 1.722 1.00 41.42 1 GLY A N 18
ATOM 18651 C CA . GLY A 1 1 ? 3.155 0.044 0.971 1.00 52.02 1 GLY A CA 18
ATOM 18652 C C . GLY A 1 1 ? 3.619 1.442 0.613 1.00 54.11 1 GLY A C 18
ATOM 18653 O O . GLY A 1 1 ? 2.974 2.437 0.945 1.00 2.13 1 GLY A O 18
ATOM 18657 N N . PRO A 1 2 ? 4.764 1.531 -0.080 1.00 33.31 2 PRO A N 18
ATOM 18658 C CA . PRO A 1 2 ? 5.339 2.813 -0.497 1.00 64.40 2 PRO A CA 18
ATOM 18659 C C . PRO A 1 2 ? 4.514 3.492 -1.585 1.00 4.13 2 PRO A C 18
ATOM 18660 O O . PRO A 1 2 ? 3.414 3.048 -1.910 1.00 20.33 2 PRO A O 18
ATOM 18671 N N . GLU A 1 3 ? 5.054 4.571 -2.143 1.00 61.14 3 GLU A N 18
ATOM 18672 C CA . GLU A 1 3 ? 4.366 5.311 -3.195 1.00 0.14 3 GLU A CA 18
ATOM 18673 C C . GLU A 1 3 ? 4.655 4.705 -4.565 1.00 43.41 3 GLU A C 18
ATOM 18674 O O . GLU A 1 3 ? 5.644 5.050 -5.213 1.00 54.33 3 GLU A O 18
ATOM 18686 N N . LYS A 1 4 ? 3.786 3.800 -5.000 1.00 61.53 4 LYS A N 18
ATOM 18687 C CA . LYS A 1 4 ? 3.946 3.145 -6.293 1.00 75.23 4 LYS A CA 18
ATOM 18688 C C . LYS A 1 4 ? 2.795 3.500 -7.229 1.00 15.51 4 LYS A C 18
ATOM 18689 O O . LYS A 1 4 ? 1.730 3.929 -6.784 1.00 4.14 4 LYS A O 18
ATOM 18708 N N . MET A 1 5 ? 3.015 3.318 -8.527 1.00 0.42 5 MET A N 18
ATOM 18709 C CA . MET A 1 5 ? 1.994 3.618 -9.524 1.00 63.24 5 MET A CA 18
ATOM 18710 C C . MET A 1 5 ? 1.858 2.473 -10.524 1.00 5.43 5 MET A C 18
ATOM 18711 O O . MET A 1 5 ? 2.608 1.499 -10.469 1.00 75.34 5 MET A O 18
ATOM 18725 N N . GLU A 1 6 ? 0.898 2.600 -11.434 1.00 62.53 6 GLU A N 18
ATOM 18726 C CA . GLU A 1 6 ? 0.665 1.574 -12.445 1.00 11.15 6 GLU A CA 18
ATOM 18727 C C . GLU A 1 6 ? -0.353 2.050 -13.478 1.00 24.34 6 GLU A C 18
ATOM 18728 O O . GLU A 1 6 ? -1.460 2.461 -13.131 1.00 41.21 6 GLU A O 18
ATOM 18740 N N . VAL A 1 7 ? 0.032 1.990 -14.749 1.00 14.42 7 VAL A N 18
ATOM 18741 C CA . VAL A 1 7 ? -0.846 2.414 -15.833 1.00 71.02 7 VAL A CA 18
ATOM 18742 C C . VAL A 1 7 ? -1.412 1.213 -16.583 1.00 11.30 7 VAL A C 18
ATOM 18743 O O . VAL A 1 7 ? -0.717 0.222 -16.805 1.00 70.32 7 VAL A O 18
ATOM 18756 N N . LYS A 1 8 ? -2.679 1.309 -16.972 1.00 11.13 8 LYS A N 18
ATOM 18757 C CA . LYS A 1 8 ? -3.340 0.232 -17.699 1.00 13.11 8 LYS A CA 18
ATOM 18758 C C . LYS A 1 8 ? -4.658 0.711 -18.301 1.00 23.33 8 LYS A C 18
ATOM 18759 O O . LYS A 1 8 ? -5.672 0.795 -17.609 1.00 24.04 8 LYS A O 18
ATOM 18778 N N . GLU A 1 9 ? -4.635 1.021 -19.593 1.00 43.11 9 GLU A N 18
ATOM 18779 C CA . GLU A 1 9 ? -5.828 1.490 -20.287 1.00 15.33 9 GLU A CA 18
ATOM 18780 C C . GLU A 1 9 ? -6.196 0.552 -21.433 1.00 0.13 9 GLU A C 18
ATOM 18781 O O . GLU A 1 9 ? -5.642 -0.541 -21.556 1.00 10.30 9 GLU A O 18
ATOM 18793 N N . ILE A 1 10 ? -7.134 0.987 -22.268 1.00 23.22 10 ILE A N 18
ATOM 18794 C CA . ILE A 1 10 ? -7.575 0.187 -23.403 1.00 62.25 10 ILE A CA 18
ATOM 18795 C C . ILE A 1 10 ? -6.884 0.629 -24.689 1.00 55.51 10 ILE A C 18
ATOM 18796 O O . ILE A 1 10 ? -7.536 1.064 -25.638 1.00 62.21 10 ILE A O 18
ATOM 18812 N N . GLY A 1 11 ? -5.560 0.514 -24.713 1.00 40.51 11 GLY A N 18
ATOM 18813 C CA . GLY A 1 11 ? -4.803 0.905 -25.888 1.00 3.22 11 GLY A CA 18
ATOM 18814 C C . GLY A 1 11 ? -4.950 -0.083 -27.028 1.00 10.12 11 GLY A C 18
ATOM 18815 O O . GLY A 1 11 ? -4.250 -1.095 -27.075 1.00 54.23 11 GLY A O 18
ATOM 18819 N N . ARG A 1 12 ? -5.864 0.209 -27.948 1.00 5.33 12 ARG A N 18
ATOM 18820 C CA . ARG A 1 12 ? -6.102 -0.663 -29.091 1.00 54.13 12 ARG A CA 18
ATOM 18821 C C . ARG A 1 12 ? -6.312 0.153 -30.363 1.00 50.43 12 ARG A C 18
ATOM 18822 O O . ARG A 1 12 ? -7.232 -0.110 -31.137 1.00 72.03 12 ARG A O 18
ATOM 18843 N N . SER A 1 13 ? -5.452 1.146 -30.572 1.00 35.41 13 SER A N 18
ATOM 18844 C CA . SER A 1 13 ? -5.546 2.003 -31.747 1.00 41.44 13 SER A CA 18
ATOM 18845 C C . SER A 1 13 ? -4.213 2.057 -32.488 1.00 0.52 13 SER A C 18
ATOM 18846 O O . SER A 1 13 ? -4.064 2.786 -33.469 1.00 12.35 13 SER A O 18
ATOM 18854 N N . SER A 1 14 ? -3.246 1.280 -32.010 1.00 51.33 14 SER A N 18
ATOM 18855 C CA . SER A 1 14 ? -1.924 1.242 -32.623 1.00 64.44 14 SER A CA 18
ATOM 18856 C C . SER A 1 14 ? -1.360 2.650 -32.788 1.00 24.42 14 SER A C 18
ATOM 18857 O O . SER A 1 14 ? -0.597 2.922 -33.716 1.00 33.24 14 SER A O 18
ATOM 18865 N N . LYS A 1 15 ? -1.740 3.542 -31.880 1.00 40.10 15 LYS A N 18
ATOM 18866 C CA . LYS A 1 15 ? -1.273 4.923 -31.921 1.00 61.21 15 LYS A CA 18
ATOM 18867 C C . LYS A 1 15 ? 0.221 5.001 -31.621 1.00 54.02 15 LYS A C 18
ATOM 18868 O O . LYS A 1 15 ? 0.741 4.235 -30.810 1.00 30.13 15 LYS A O 18
ATOM 18887 N N . ILE A 1 16 ? 0.904 5.932 -32.279 1.00 74.53 16 ILE A N 18
ATOM 18888 C CA . ILE A 1 16 ? 2.336 6.111 -32.080 1.00 64.44 16 ILE A CA 18
ATOM 18889 C C . ILE A 1 16 ? 2.828 7.392 -32.745 1.00 13.22 16 ILE A C 18
ATOM 18890 O O . ILE A 1 16 ? 2.107 8.014 -33.526 1.00 12.13 16 ILE A O 18
ATOM 18906 N N . ILE A 1 17 ? 4.059 7.780 -32.431 1.00 1.32 17 ILE A N 18
ATOM 18907 C CA . ILE A 1 17 ? 4.648 8.986 -33.000 1.00 12.32 17 ILE A CA 18
ATOM 18908 C C . ILE A 1 17 ? 5.868 8.653 -33.852 1.00 12.12 17 ILE A C 18
ATOM 18909 O O . ILE A 1 17 ? 6.396 7.542 -33.792 1.00 3.14 17 ILE A O 18
ATOM 18925 N N . LEU A 1 18 ? 6.312 9.623 -34.644 1.00 32.31 18 LEU A N 18
ATOM 18926 C CA . LEU A 1 18 ? 7.472 9.434 -35.508 1.00 31.21 18 LEU A CA 18
ATOM 18927 C C . LEU A 1 18 ? 8.539 10.486 -35.224 1.00 41.15 18 LEU A C 18
ATOM 18928 O O . LEU A 1 18 ? 8.394 11.660 -35.565 1.00 11.41 18 LEU A O 18
ATOM 18944 N N . PRO A 1 19 ? 9.639 10.057 -34.588 1.00 1.31 19 PRO A N 18
ATOM 18945 C CA . PRO A 1 19 ? 10.754 10.946 -34.247 1.00 52.22 19 PRO A CA 18
ATOM 18946 C C . PRO A 1 19 ? 11.527 11.405 -35.479 1.00 55.30 19 PRO A C 18
ATOM 18947 O O . PRO A 1 19 ? 11.674 10.657 -36.445 1.00 2.40 19 PRO A O 18
ATOM 18958 N N . ALA A 1 20 ? 12.018 12.639 -35.438 1.00 10.44 20 ALA A N 18
ATOM 18959 C CA . ALA A 1 20 ? 12.778 13.197 -36.550 1.00 32.34 20 ALA A CA 18
ATOM 18960 C C . ALA A 1 20 ? 13.242 14.616 -36.241 1.00 13.21 20 ALA A C 18
ATOM 18961 O O . ALA A 1 20 ? 14.415 14.847 -35.945 1.00 35.53 20 ALA A O 18
ATOM 18968 N N . CYS A 1 21 ? 12.314 15.565 -36.313 1.00 5.45 21 CYS A N 18
ATOM 18969 C CA . CYS A 1 21 ? 12.628 16.963 -36.042 1.00 11.21 21 CYS A CA 18
ATOM 18970 C C . CYS A 1 21 ? 11.472 17.650 -35.321 1.00 13.21 21 CYS A C 18
ATOM 18971 O O . CYS A 1 21 ? 11.681 18.424 -34.387 1.00 63.20 21 CYS A O 18
ATOM 18978 N N . MET A 1 22 ? 10.252 17.361 -35.761 1.00 54.14 22 MET A N 18
ATOM 18979 C CA . MET A 1 22 ? 9.062 17.950 -35.157 1.00 60.32 22 MET A CA 18
ATOM 18980 C C . MET A 1 22 ? 8.285 16.907 -34.360 1.00 54.20 22 MET A C 18
ATOM 18981 O O . MET A 1 22 ? 8.776 15.804 -34.117 1.00 14.32 22 MET A O 18
ATOM 18995 N N . HIS A 1 23 ? 7.070 17.263 -33.955 1.00 55.23 23 HIS A N 18
ATOM 18996 C CA . HIS A 1 23 ? 6.224 16.357 -33.185 1.00 43.54 23 HIS A CA 18
ATOM 18997 C C . HIS A 1 23 ? 5.040 15.879 -34.019 1.00 54.24 23 HIS A C 18
ATOM 18998 O O . HIS A 1 23 ? 4.122 16.647 -34.307 1.00 72.42 23 HIS A O 18
ATOM 19012 N N . GLU A 1 24 ? 5.068 14.607 -34.404 1.00 42.15 24 GLU A N 18
ATOM 19013 C CA . GLU A 1 24 ? 3.997 14.028 -35.207 1.00 0.31 24 GLU A CA 18
ATOM 19014 C C . GLU A 1 24 ? 3.398 12.807 -34.515 1.00 10.20 24 GLU A C 18
ATOM 19015 O O . GLU A 1 24 ? 3.982 12.260 -33.578 1.00 53.45 24 GLU A O 18
ATOM 19027 N N . THR A 1 25 ? 2.228 12.384 -34.983 1.00 15.14 25 THR A N 18
ATOM 19028 C CA . THR A 1 25 ? 1.548 11.230 -34.409 1.00 74.41 25 THR A CA 18
ATOM 19029 C C . THR A 1 25 ? 0.566 10.620 -35.403 1.00 62.44 25 THR A C 18
ATOM 19030 O O . THR A 1 25 ? 0.185 11.257 -36.386 1.00 24.30 25 THR A O 18
ATOM 19041 N N . CYS A 1 26 ? 0.159 9.382 -35.142 1.00 41.02 26 CYS A N 18
ATOM 19042 C CA . CYS A 1 26 ? -0.779 8.685 -36.014 1.00 2.00 26 CYS A CA 18
ATOM 19043 C C . CYS A 1 26 ? -1.527 7.598 -35.249 1.00 35.43 26 CYS A C 18
ATOM 19044 O O . CYS A 1 26 ? -0.971 6.955 -34.358 1.00 42.52 26 CYS A O 18
ATOM 19051 N N . SER A 1 27 ? -2.793 7.397 -35.603 1.00 22.21 27 SER A N 18
ATOM 19052 C CA . SER A 1 27 ? -3.619 6.390 -34.948 1.00 34.12 27 SER A CA 18
ATOM 19053 C C . SER A 1 27 ? -4.902 6.143 -35.736 1.00 51.31 27 SER A C 18
ATOM 19054 O O . SER A 1 27 ? -5.644 7.075 -36.044 1.00 42.20 27 SER A O 18
ATOM 19062 N N . GLY A 1 28 ? -5.157 4.879 -36.060 1.00 23.11 28 GLY A N 18
ATOM 19063 C CA . GLY A 1 28 ? -6.350 4.531 -36.810 1.00 25.14 28 GLY A CA 18
ATOM 19064 C C . GLY A 1 28 ? -6.963 3.224 -36.349 1.00 30.42 28 GLY A C 18
ATOM 19065 O O . GLY A 1 28 ? -6.633 2.158 -36.867 1.00 42.04 28 GLY A O 18
ATOM 19069 N N . GLY A 1 29 ? -7.859 3.305 -35.369 1.00 62.54 29 GLY A N 18
ATOM 19070 C CA . GLY A 1 29 ? -8.504 2.111 -34.854 1.00 11.30 29 GLY A CA 18
ATOM 19071 C C . GLY A 1 29 ? -9.547 2.426 -33.800 1.00 72.40 29 GLY A C 18
ATOM 19072 O O . GLY A 1 29 ? -10.717 2.070 -33.948 1.00 24.10 29 GLY A O 18
ATOM 19076 N N . PHE A 1 30 ? -9.124 3.093 -32.732 1.00 31.15 30 PHE A N 18
ATOM 19077 C CA . PHE A 1 30 ? -10.030 3.453 -31.647 1.00 22.33 30 PHE A CA 18
ATOM 19078 C C . PHE A 1 30 ? -10.017 4.959 -31.405 1.00 12.31 30 PHE A C 18
ATOM 19079 O O . PHE A 1 30 ? -11.046 5.556 -31.087 1.00 43.40 30 PHE A O 18
ATOM 19096 N N . SER A 1 31 ? -8.845 5.567 -31.557 1.00 51.34 31 SER A N 18
ATOM 19097 C CA . SER A 1 31 ? -8.696 7.003 -31.352 1.00 14.25 31 SER A CA 18
ATOM 19098 C C . SER A 1 31 ? -8.911 7.764 -32.656 1.00 52.23 31 SER A C 18
ATOM 19099 O O . SER A 1 31 ? -9.578 8.799 -32.683 1.00 13.35 31 SER A O 18
ATOM 19107 N N . LEU A 1 32 ? -8.341 7.244 -33.738 1.00 11.14 32 LEU A N 18
ATOM 19108 C CA . LEU A 1 32 ? -8.469 7.873 -35.048 1.00 11.24 32 LEU A CA 18
ATOM 19109 C C . LEU A 1 32 ? -7.985 9.319 -35.007 1.00 13.21 32 LEU A C 18
ATOM 19110 O O . LEU A 1 32 ? -8.783 10.255 -35.075 1.00 60.45 32 LEU A O 18
ATOM 19126 N N . LYS A 1 33 ? -6.673 9.496 -34.897 1.00 20.32 33 LYS A N 18
ATOM 19127 C CA . LYS A 1 33 ? -6.081 10.827 -34.851 1.00 3.24 33 LYS A CA 18
ATOM 19128 C C . LYS A 1 33 ? -4.666 10.814 -35.421 1.00 72.31 33 LYS A C 18
ATOM 19129 O O . LYS A 1 33 ? -4.136 9.758 -35.766 1.00 12.41 33 LYS A O 18
ATOM 19148 N N . ASN A 1 34 ? -4.060 11.993 -35.516 1.00 60.42 34 ASN A N 18
ATOM 19149 C CA . ASN A 1 34 ? -2.706 12.116 -36.044 1.00 70.52 34 ASN A CA 18
ATOM 19150 C C . ASN A 1 34 ? -2.184 13.540 -35.878 1.00 34.42 34 ASN A C 18
ATOM 19151 O O . ASN A 1 34 ? -2.953 14.501 -35.907 1.00 73.42 34 ASN A O 18
ATOM 19162 N N . ASP A 1 35 ? -0.874 13.667 -35.704 1.00 23.14 35 ASP A N 18
ATOM 19163 C CA . ASP A 1 35 ? -0.248 14.973 -35.534 1.00 52.32 35 ASP A CA 18
ATOM 19164 C C . ASP A 1 35 ? 0.673 15.291 -36.708 1.00 21.01 35 ASP A C 18
ATOM 19165 O O . ASP A 1 35 ? 1.494 14.465 -37.108 1.00 22.02 35 ASP A O 18
ATOM 19174 N N . CYS A 1 36 ? 0.531 16.493 -37.257 1.00 33.32 36 CYS A N 18
ATOM 19175 C CA . CYS A 1 36 ? 1.348 16.920 -38.386 1.00 3.13 36 CYS A CA 18
ATOM 19176 C C . CYS A 1 36 ? 2.831 16.711 -38.093 1.00 63.23 36 CYS A C 18
ATOM 19177 O O . CYS A 1 36 ? 3.212 16.375 -36.972 1.00 12.12 36 CYS A O 18
ATOM 19184 N N . TRP A 1 37 ? 3.663 16.912 -39.109 1.00 74.23 37 TRP A N 18
ATOM 19185 C CA . TRP A 1 37 ? 5.104 16.746 -38.961 1.00 61.55 37 TRP A CA 18
ATOM 19186 C C . TRP A 1 37 ? 5.831 18.064 -39.200 1.00 44.10 37 TRP A C 18
ATOM 19187 O O . TRP A 1 37 ? 5.210 19.126 -39.256 1.00 63.11 37 TRP A O 18
ATOM 19208 N N . CYS A 1 38 ? 7.151 17.990 -39.340 1.00 52.22 38 CYS A N 18
ATOM 19209 C CA . CYS A 1 38 ? 7.963 19.178 -39.573 1.00 3.13 38 CYS A CA 18
ATOM 19210 C C . CYS A 1 38 ? 7.309 20.091 -40.606 1.00 22.11 38 CYS A C 18
ATOM 19211 O O . CYS A 1 38 ? 6.534 19.638 -41.448 1.00 53.04 38 CYS A O 18
ATOM 19218 N N . CYS A 1 39 ? 7.627 21.379 -40.535 1.00 5.11 39 CYS A N 18
ATOM 19219 C CA . CYS A 1 39 ? 7.072 22.357 -41.463 1.00 31.23 39 CYS A CA 18
ATOM 19220 C C . CYS A 1 39 ? 8.131 22.829 -42.454 1.00 63.03 39 CYS A C 18
ATOM 19221 O O . CYS A 1 39 ? 9.191 22.215 -42.588 1.00 35.53 39 CYS A O 18
ATOM 19228 N N . LEU A 1 40 ? 7.839 23.924 -43.147 1.00 74.34 40 LEU A N 18
ATOM 19229 C CA . LEU A 1 40 ? 8.766 24.480 -44.127 1.00 75.32 40 LEU A CA 18
ATOM 19230 C C . LEU A 1 40 ? 10.093 24.849 -43.473 1.00 30.43 40 LEU A C 18
ATOM 19231 O O . LEU A 1 40 ? 11.125 24.240 -43.754 1.00 64.20 40 LEU A O 18
ATOM 19247 N N . ARG A 1 41 ? 10.058 25.848 -42.597 1.00 73.31 41 ARG A N 18
ATOM 19248 C CA . ARG A 1 41 ? 11.258 26.297 -41.902 1.00 33.13 41 ARG A CA 18
ATOM 19249 C C . ARG A 1 41 ? 10.911 26.853 -40.524 1.00 4.04 41 ARG A C 18
ATOM 19250 O O . ARG A 1 41 ? 10.115 27.784 -40.400 1.00 54.22 41 ARG A O 18
ATOM 19271 N N . LEU A 1 42 ? 11.515 26.276 -39.490 1.00 55.21 42 LEU A N 18
ATOM 19272 C CA . LEU A 1 42 ? 11.270 26.713 -38.120 1.00 0.41 42 LEU A CA 18
ATOM 19273 C C . LEU A 1 42 ? 12.546 26.634 -37.287 1.00 54.43 42 LEU A C 18
ATOM 19274 O O . LEU A 1 42 ? 13.343 25.709 -37.439 1.00 61.33 42 LEU A O 18
ATOM 19290 N N . LYS A 1 43 ? 12.731 27.610 -36.405 1.00 45.41 43 LYS A N 18
ATOM 19291 C CA . LYS A 1 43 ? 13.908 27.651 -35.545 1.00 31.23 43 LYS A CA 18
ATOM 19292 C C . LYS A 1 43 ? 13.574 27.152 -34.143 1.00 30.44 43 LYS A C 18
ATOM 19293 O O . LYS A 1 43 ? 14.459 26.743 -33.390 1.00 2.41 43 LYS A O 18
ATOM 19312 N N . THR A 1 44 ? 12.291 27.185 -33.797 1.00 54.32 44 THR A N 18
ATOM 19313 C CA . THR A 1 44 ? 11.840 26.736 -32.486 1.00 51.10 44 THR A CA 18
ATOM 19314 C C . THR A 1 44 ? 10.779 25.649 -32.612 1.00 71.21 44 THR A C 18
ATOM 19315 O O . THR A 1 44 ? 10.778 24.677 -31.857 1.00 21.35 44 THR A O 18
ATOM 19326 N N . LYS A 1 45 ? 9.876 25.818 -33.572 1.00 11.31 45 LYS A N 18
ATOM 19327 C CA . LYS A 1 45 ? 8.809 24.850 -33.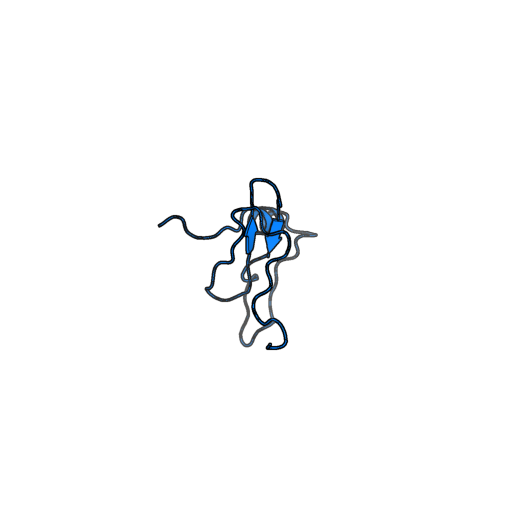799 1.00 44.43 45 LYS A CA 18
ATOM 19328 C C . LYS A 1 45 ? 7.860 25.333 -34.892 1.00 3.25 45 LYS A C 18
ATOM 19329 O O . LYS A 1 45 ? 7.315 24.532 -35.650 1.00 51.10 45 LYS A O 18
ATOM 19348 N N . GLN A 1 46 ? 7.670 26.646 -34.966 1.00 14.44 46 GLN A N 18
ATOM 19349 C CA . GLN A 1 46 ? 6.787 27.234 -35.966 1.00 51.51 46 GLN A CA 18
ATOM 19350 C C . GLN A 1 46 ? 7.432 28.458 -36.609 1.00 75.01 46 GLN A C 18
ATOM 19351 O O . GLN A 1 46 ? 8.296 29.101 -36.014 1.00 72.12 46 GLN A O 18
ATOM 19365 N N . ALA A 1 47 ? 7.005 28.774 -37.828 1.00 23.43 47 ALA A N 18
ATOM 19366 C CA . ALA A 1 47 ? 7.540 29.921 -38.551 1.00 32.14 47 ALA A CA 18
ATOM 19367 C C . ALA A 1 47 ? 6.931 30.023 -39.945 1.00 11.51 47 ALA A C 18
ATOM 19368 O O . ALA A 1 47 ? 6.060 30.858 -40.192 1.00 63.04 47 ALA A O 18
ATOM 19375 N N . ARG A 1 48 ? 7.395 29.170 -40.852 1.00 52.54 48 ARG A N 18
ATOM 19376 C CA . ARG A 1 48 ? 6.897 29.167 -42.223 1.00 12.04 48 ARG A CA 18
ATOM 19377 C C . ARG A 1 48 ? 6.250 27.827 -42.563 1.00 4.33 48 ARG A C 18
ATOM 19378 O O . ARG A 1 48 ? 6.865 26.772 -42.408 1.00 25.22 48 ARG A O 18
ATOM 19399 N N . CYS A 1 49 ? 5.006 27.877 -43.026 1.00 41.45 49 CYS A N 18
ATOM 19400 C CA . CYS A 1 49 ? 4.275 26.669 -43.388 1.00 30.02 49 CYS A CA 18
ATOM 19401 C C . CYS A 1 49 ? 3.201 26.974 -44.429 1.00 25.53 49 CYS A C 18
ATOM 19402 O O . CYS A 1 49 ? 3.046 28.116 -44.859 1.00 4.40 49 CYS A O 18
ATOM 19409 N N . TRP A 1 50 ? 2.464 25.944 -44.828 1.00 70.10 50 TRP A N 18
ATOM 19410 C CA . TRP A 1 50 ? 1.405 26.101 -45.818 1.00 53.13 50 TRP A CA 18
ATOM 19411 C C . TRP A 1 50 ? 0.044 25.762 -45.219 1.00 25.41 50 TRP A C 18
ATOM 19412 O O . TRP A 1 50 ? -0.128 24.711 -44.600 1.00 52.14 50 TRP A O 18
ATOM 19433 N N . LYS A 1 51 ? -0.920 26.657 -45.406 1.00 24.41 51 LYS A N 18
ATOM 19434 C CA . LYS A 1 51 ? -2.266 26.452 -44.885 1.00 70.41 51 LYS A CA 18
ATOM 19435 C C . LYS A 1 51 ? -2.987 25.352 -45.658 1.00 62.21 51 LYS A C 18
ATOM 19436 O O . LYS A 1 51 ? -2.901 25.285 -46.884 1.00 31.42 51 LYS A O 18
ATOM 19455 N N . GLU A 1 52 ? -3.697 24.493 -44.933 1.00 54.33 52 GLU A N 18
ATOM 19456 C CA . GLU A 1 52 ? -4.433 23.397 -45.553 1.00 12.42 52 GLU A CA 18
ATOM 19457 C C . GLU A 1 52 ? -5.523 23.929 -46.480 1.00 4.01 52 GLU A C 18
ATOM 19458 O O . GLU A 1 52 ? -5.941 23.251 -47.418 1.00 74.40 52 GLU A O 18
ATOM 19470 N N . LYS A 1 53 ? -5.978 25.148 -46.210 1.00 30.31 53 LYS A N 18
ATOM 19471 C CA . LYS A 1 53 ? -7.018 25.773 -47.018 1.00 61.24 53 LYS A CA 18
ATOM 19472 C C . LYS A 1 53 ? -6.456 26.249 -48.354 1.00 71.12 53 LYS A C 18
ATOM 19473 O O . LYS A 1 53 ? -7.114 26.139 -49.388 1.00 63.04 53 LYS A O 18
ATOM 19492 N N . GLU A 1 54 ? -5.236 26.776 -48.324 1.00 12.42 54 GLU A N 18
ATOM 19493 C CA . GLU A 1 54 ? -4.587 27.268 -49.533 1.00 40.14 54 GLU A CA 18
ATOM 19494 C C . GLU A 1 54 ? -3.743 26.174 -50.181 1.00 73.13 54 GLU A C 18
ATOM 19495 O O . GLU A 1 54 ? -3.315 26.302 -51.328 1.00 40.14 54 GLU A O 18
ATOM 19507 N N . PHE A 1 55 ? -3.508 25.098 -49.438 1.00 32.04 55 PHE A N 18
ATOM 19508 C CA . PHE A 1 55 ? -2.715 23.981 -49.938 1.00 3.42 55 PHE A CA 18
ATOM 19509 C C . PHE A 1 55 ? -3.320 22.648 -49.508 1.00 52.33 55 PHE A C 18
ATOM 19510 O O . PHE A 1 55 ? -3.363 22.309 -48.325 1.00 42.44 55 PHE A O 18
ATOM 19527 N N . PRO A 1 56 ? -3.801 21.873 -50.492 1.00 2.13 56 PRO A N 18
ATOM 19528 C CA . PRO A 1 56 ? -4.413 20.565 -50.241 1.00 61.11 56 PRO A CA 18
ATOM 19529 C C . PRO A 1 56 ? -3.394 19.526 -49.787 1.00 22.42 56 PRO A C 18
ATOM 19530 O O . PRO A 1 56 ? -3.744 18.542 -49.136 1.00 13.31 56 PRO A O 18
ATOM 19541 N N . ASN A 1 57 ? -2.131 19.751 -50.134 1.00 63.31 57 ASN A N 18
ATOM 19542 C CA . ASN A 1 57 ? -1.060 18.833 -49.762 1.00 34.25 57 ASN A CA 18
ATOM 19543 C C . ASN A 1 57 ? -0.866 18.810 -48.248 1.00 62.55 57 ASN A C 18
ATOM 19544 O O . ASN A 1 57 ? -0.395 17.820 -47.688 1.00 41.22 57 ASN A O 18
ATOM 19555 N N . ALA A 1 58 ? -1.232 19.906 -47.593 1.00 53.23 58 ALA A N 18
ATOM 19556 C CA . ALA A 1 58 ? -1.101 20.011 -46.145 1.00 62.14 58 ALA A CA 18
ATOM 19557 C C . ALA A 1 58 ? -1.936 18.948 -45.440 1.00 72.10 58 ALA A C 18
ATOM 19558 O O . ALA A 1 58 ? -1.441 18.229 -44.572 1.00 62.10 58 ALA A O 18
ATOM 19565 N N . LYS A 1 59 ? -3.207 18.854 -45.818 1.00 24.25 59 LYS A N 18
ATOM 19566 C CA . LYS A 1 59 ? -4.112 17.878 -45.222 1.00 0.30 59 LYS A CA 18
ATOM 19567 C C . LYS A 1 59 ? -3.747 16.462 -45.655 1.00 21.02 59 LYS A C 18
ATOM 19568 O O . LYS A 1 59 ? -3.854 15.518 -44.873 1.00 22.11 59 LYS A O 18
ATOM 19587 N N . GLU A 1 60 ? -3.315 16.323 -46.904 1.00 64.42 60 GLU A N 18
ATOM 19588 C CA . GLU A 1 60 ? -2.933 15.021 -47.439 1.00 73.22 60 GLU A CA 18
ATOM 19589 C C . GLU A 1 60 ? -1.683 14.491 -46.742 1.00 53.24 60 GLU A C 18
ATOM 19590 O O . GLU A 1 60 ? -1.613 13.317 -46.377 1.00 4.02 60 GLU A O 18
ATOM 19602 N N . LEU A 1 61 ? -0.699 15.365 -46.562 1.00 62.32 61 LEU A N 18
ATOM 19603 C CA . LEU A 1 61 ? 0.550 14.986 -45.910 1.00 11.43 61 LEU A CA 18
ATOM 19604 C C . LEU A 1 61 ? 0.336 14.753 -44.418 1.00 34.43 61 LEU A C 18
ATOM 19605 O O . LEU A 1 61 ? 0.917 13.839 -43.832 1.00 21.03 61 LEU A O 18
ATOM 19621 N N . CYS A 1 62 ? -0.504 15.583 -43.809 1.00 33.14 62 CYS A N 18
ATOM 19622 C CA . CYS A 1 62 ? -0.798 15.467 -42.385 1.00 62.44 62 CYS A CA 18
ATOM 19623 C C . CYS A 1 62 ? -1.530 14.161 -42.086 1.00 5.52 62 CYS A C 18
ATOM 19624 O O . CYS A 1 62 ? -1.227 13.478 -41.108 1.00 23.33 62 CYS A O 18
ATOM 19631 N N . PHE A 1 63 ? -2.494 13.822 -42.935 1.00 11.14 63 PHE A N 18
ATOM 19632 C CA . PHE A 1 63 ? -3.270 12.600 -42.761 1.00 60.31 63 PHE A CA 18
ATOM 19633 C C . PHE A 1 63 ? -2.438 11.372 -43.119 1.00 61.13 63 PHE A C 18
ATOM 19634 O O . PHE A 1 63 ? -2.555 10.323 -42.486 1.00 53.14 63 PHE A O 18
ATOM 19651 N N . ALA A 1 64 ? -1.598 11.511 -44.139 1.00 45.14 64 ALA A N 18
ATOM 19652 C CA . ALA A 1 64 ? -0.745 10.415 -44.582 1.00 23.13 64 ALA A CA 18
ATOM 19653 C C . ALA A 1 64 ? 0.403 10.184 -43.605 1.00 4.10 64 ALA A C 18
ATOM 19654 O O . ALA A 1 64 ? 0.872 9.059 -43.438 1.00 61.05 64 ALA A O 18
ATOM 19661 N N . ASN A 1 65 ? 0.852 11.257 -42.962 1.00 41.30 65 ASN A N 18
ATOM 19662 C CA . ASN A 1 65 ? 1.947 11.171 -42.002 1.00 51.13 65 ASN A CA 18
ATOM 19663 C C . ASN A 1 65 ? 1.685 10.074 -40.975 1.00 14.10 65 ASN A C 18
ATOM 19664 O O . ASN A 1 65 ? 0.611 10.014 -40.375 1.00 71.32 65 ASN A O 18
ATOM 19675 N N . CYS A 1 66 ? 2.673 9.208 -40.777 1.00 1.55 66 CYS A N 18
ATOM 19676 C CA . CYS A 1 66 ? 2.551 8.113 -39.822 1.00 40.22 66 CYS A CA 18
ATOM 19677 C C . CYS A 1 66 ? 3.923 7.550 -39.462 1.00 72.34 66 CYS A C 18
ATOM 19678 O O . CYS A 1 66 ? 4.876 7.627 -40.238 1.00 30.31 66 CYS A O 18
ATOM 19685 N N . PRO A 1 67 ? 4.026 6.969 -38.258 1.00 24.02 67 PRO A N 18
ATOM 19686 C CA . PRO A 1 67 ? 5.276 6.380 -37.768 1.00 3.33 67 PRO A CA 18
ATOM 19687 C C . PRO A 1 67 ? 5.653 5.110 -38.522 1.00 23.45 67 PRO A C 18
ATOM 19688 O O . PRO A 1 67 ? 4.873 4.570 -39.306 1.00 31.41 67 PRO A O 18
ATOM 19699 N N . PRO A 1 68 ? 6.878 4.619 -38.280 1.00 31.51 68 PRO A N 18
ATOM 19700 C CA . PRO A 1 68 ? 7.386 3.404 -38.926 1.00 14.52 68 PRO A CA 18
ATOM 19701 C C . PRO A 1 68 ? 6.677 2.147 -38.434 1.00 63.21 68 PRO A C 18
ATOM 19702 O O . PRO A 1 68 ? 6.380 2.013 -37.246 1.00 40.52 68 PRO A O 18
ATOM 19713 N N . LEU A 1 69 ? 6.410 1.226 -39.354 1.00 12.32 69 LEU A N 18
ATOM 19714 C CA . LEU A 1 69 ? 5.736 -0.022 -39.013 1.00 64.25 69 LEU A CA 18
ATOM 19715 C C . LEU A 1 69 ? 6.700 -1.202 -39.099 1.00 51.43 69 LEU A C 18
ATOM 19716 O O . LEU A 1 69 ? 6.344 -2.271 -39.594 1.00 2.41 69 LEU A O 18
ATOM 19732 N N . GLU A 1 70 ? 7.920 -0.999 -38.612 1.00 42.12 70 GLU A N 18
ATOM 19733 C CA . GLU A 1 70 ? 8.934 -2.047 -38.633 1.00 40.31 70 GLU A CA 18
ATOM 19734 C C . GLU A 1 70 ? 9.165 -2.552 -40.054 1.00 74.43 70 GLU A C 18
ATOM 19735 O O . GLU A 1 70 ? 8.840 -1.871 -41.026 1.00 42.11 70 GLU A O 18
ATOM 19747 N N . GLY A 1 1 ? 3.589 6.690 0.088 1.00 63.51 1 GLY A N 19
ATOM 19748 C CA . GLY A 1 1 ? 3.827 6.687 -1.344 1.00 22.14 1 GLY A CA 19
ATOM 19749 C C . GLY A 1 1 ? 2.925 5.717 -2.080 1.00 33.34 1 GLY A C 19
ATOM 19750 O O . GLY A 1 1 ? 3.360 4.667 -2.552 1.00 64.33 1 GLY A O 19
ATOM 19754 N N . PRO A 1 2 ? 1.634 6.066 -2.183 1.00 73.32 2 PRO A N 19
ATOM 19755 C CA . PRO A 1 2 ? 0.640 5.231 -2.865 1.00 22.43 2 PRO A CA 19
ATOM 19756 C C . PRO A 1 2 ? 0.852 5.192 -4.374 1.00 44.42 2 PRO A C 19
ATOM 19757 O O . PRO A 1 2 ? 1.749 5.851 -4.900 1.00 54.25 2 PRO A O 19
ATOM 19768 N N . GLU A 1 3 ? 0.022 4.417 -5.065 1.00 11.23 3 GLU A N 19
ATOM 19769 C CA . GLU A 1 3 ? 0.120 4.294 -6.514 1.00 64.03 3 GLU A CA 19
ATOM 19770 C C . GLU A 1 3 ? 0.122 5.668 -7.178 1.00 70.12 3 GLU A C 19
ATOM 19771 O O . GLU A 1 3 ? -0.912 6.331 -7.263 1.00 31.30 3 GLU A O 19
ATOM 19783 N N . LYS A 1 4 ? 1.291 6.090 -7.648 1.00 1.24 4 LYS A N 19
ATOM 19784 C CA . LYS A 1 4 ? 1.430 7.384 -8.305 1.00 12.31 4 LYS A CA 19
ATOM 19785 C C . LYS A 1 4 ? 1.845 7.212 -9.763 1.00 12.44 4 LYS A C 19
ATOM 19786 O O . LYS A 1 4 ? 2.779 7.862 -10.232 1.00 73.24 4 LYS A O 19
ATOM 19805 N N . MET A 1 5 ? 1.144 6.335 -10.473 1.00 72.02 5 MET A N 19
ATOM 19806 C CA . MET A 1 5 ? 1.439 6.081 -11.879 1.00 34.44 5 MET A CA 19
ATOM 19807 C C . MET A 1 5 ? 0.157 5.821 -12.665 1.00 3.34 5 MET A C 19
ATOM 19808 O O . MET A 1 5 ? -0.938 5.830 -12.103 1.00 64.12 5 MET A O 19
ATOM 19822 N N . GLU A 1 6 ? 0.303 5.592 -13.966 1.00 34.51 6 GLU A N 19
ATOM 19823 C CA . GLU A 1 6 ? -0.844 5.331 -14.828 1.00 14.13 6 GLU A CA 19
ATOM 19824 C C . GLU A 1 6 ? -0.548 4.192 -15.799 1.00 21.13 6 GLU A C 19
ATOM 19825 O O . GLU A 1 6 ? 0.546 4.106 -16.357 1.00 51.02 6 GLU A O 19
ATOM 19837 N N . VAL A 1 7 ? -1.530 3.318 -15.995 1.00 14.23 7 VAL A N 19
ATOM 19838 C CA . VAL A 1 7 ? -1.376 2.184 -16.898 1.00 52.20 7 VAL A CA 19
ATOM 19839 C C . VAL A 1 7 ? -2.710 1.485 -17.135 1.00 31.12 7 VAL A C 19
ATOM 19840 O O . VAL A 1 7 ? -3.511 1.322 -16.214 1.00 24.33 7 VAL A O 19
ATOM 19853 N N . LYS A 1 8 ? -2.943 1.073 -18.376 1.00 74.41 8 LYS A N 19
ATOM 19854 C CA . LYS A 1 8 ? -4.180 0.388 -18.736 1.00 3.41 8 LYS A CA 19
ATOM 19855 C C . LYS A 1 8 ? -3.887 -0.978 -19.348 1.00 12.13 8 LYS A C 19
ATOM 19856 O O . LYS A 1 8 ? -2.752 -1.451 -19.316 1.00 62.25 8 LYS A O 19
ATOM 19875 N N . GLU A 1 9 ? -4.919 -1.605 -19.904 1.00 64.33 9 GLU A N 19
ATOM 19876 C CA . GLU A 1 9 ? -4.770 -2.917 -20.524 1.00 12.02 9 GLU A CA 19
ATOM 19877 C C . GLU A 1 9 ? -5.474 -2.963 -21.877 1.00 15.42 9 GLU A C 19
ATOM 19878 O O . GLU A 1 9 ? -5.782 -4.038 -22.392 1.00 43.23 9 GLU A O 19
ATOM 19890 N N . ILE A 1 10 ? -5.727 -1.789 -22.445 1.00 52.53 10 ILE A N 19
ATOM 19891 C CA . ILE A 1 10 ? -6.394 -1.694 -23.738 1.00 34.12 10 ILE A CA 19
ATOM 19892 C C . ILE A 1 10 ? -5.383 -1.542 -24.869 1.00 22.12 10 ILE A C 19
ATOM 19893 O O . ILE A 1 10 ? -5.406 -0.559 -25.608 1.00 65.11 10 ILE A O 19
ATOM 19909 N N . GLY A 1 11 ? -4.496 -2.524 -24.999 1.00 31.45 11 GLY A N 19
ATOM 19910 C CA . GLY A 1 11 ? -3.489 -2.482 -26.043 1.00 14.20 11 GLY A CA 19
ATOM 19911 C C . GLY A 1 11 ? -3.795 -3.434 -27.182 1.00 71.10 11 GLY A C 19
ATOM 19912 O O . GLY A 1 11 ? -3.107 -4.439 -27.362 1.00 4.23 11 GLY A O 19
ATOM 19916 N N . ARG A 1 12 ? -4.831 -3.119 -27.952 1.00 73.54 12 ARG A N 19
ATOM 19917 C CA . ARG A 1 12 ? -5.228 -3.956 -29.078 1.00 74.51 12 ARG A CA 19
ATOM 19918 C C . ARG A 1 12 ? -5.144 -3.180 -30.389 1.00 62.41 12 ARG A C 19
ATOM 19919 O O . ARG A 1 12 ? -6.049 -3.246 -31.220 1.00 54.33 12 ARG A O 19
ATOM 19940 N N . SER A 1 13 ? -4.050 -2.446 -30.567 1.00 12.14 13 SER A N 19
ATOM 19941 C CA . SER A 1 13 ? -3.849 -1.654 -31.774 1.00 51.32 13 SER A CA 19
ATOM 19942 C C . SER A 1 13 ? -2.362 -1.463 -32.057 1.00 71.15 13 SER A C 19
ATOM 19943 O O . SER A 1 13 ? -1.512 -2.063 -31.400 1.00 3.44 13 SER A O 19
ATOM 19951 N N . SER A 1 14 ? -2.056 -0.624 -33.042 1.00 15.22 14 SER A N 19
ATOM 19952 C CA . SER A 1 14 ? -0.673 -0.356 -33.416 1.00 62.11 14 SER A CA 19
ATOM 19953 C C . SER A 1 14 ? -0.373 1.139 -33.355 1.00 71.42 14 SER A C 19
ATOM 19954 O O . SER A 1 14 ? 0.422 1.657 -34.140 1.00 12.35 14 SER A O 19
ATOM 19962 N N . LYS A 1 15 ? -1.015 1.827 -32.417 1.00 75.44 15 LYS A N 19
ATOM 19963 C CA . LYS A 1 15 ? -0.819 3.262 -32.251 1.00 22.32 15 LYS A CA 19
ATOM 19964 C C . LYS A 1 15 ? 0.591 3.563 -31.752 1.00 13.41 15 LYS A C 19
ATOM 19965 O O . LYS A 1 15 ? 1.156 2.804 -30.964 1.00 40.14 15 LYS A O 19
ATOM 19984 N N . ILE A 1 16 ? 1.151 4.676 -32.214 1.00 24.12 16 ILE A N 19
ATOM 19985 C CA . ILE A 1 16 ? 2.493 5.078 -31.812 1.00 5.23 16 ILE A CA 19
ATOM 19986 C C . ILE A 1 16 ? 2.797 6.505 -32.258 1.00 35.44 16 ILE A C 19
ATOM 19987 O O . ILE A 1 16 ? 2.041 7.099 -33.027 1.00 14.03 16 ILE A O 19
ATOM 20003 N N . ILE A 1 17 ? 3.908 7.047 -31.771 1.00 15.20 17 ILE A N 19
ATOM 20004 C CA . ILE A 1 17 ? 4.312 8.403 -32.122 1.00 21.12 17 ILE A CA 19
ATOM 20005 C C . ILE A 1 17 ? 5.627 8.402 -32.893 1.00 64.24 17 ILE A C 19
ATOM 20006 O O . ILE A 1 17 ? 6.347 7.402 -32.914 1.00 1.42 17 ILE A O 19
ATOM 20022 N N . LEU A 1 18 ? 5.937 9.528 -33.526 1.00 13.32 18 LEU A N 19
ATOM 20023 C CA . LEU A 1 18 ? 7.167 9.659 -34.298 1.00 44.01 18 LEU A CA 19
ATOM 20024 C C . LEU A 1 18 ? 7.929 10.919 -33.900 1.00 11.32 18 LEU A C 19
ATOM 20025 O O . LEU A 1 18 ? 7.533 12.040 -34.219 1.00 52.51 18 LEU A O 19
ATOM 20041 N N . PRO A 1 19 ? 9.050 10.733 -33.187 1.00 51.32 19 PRO A N 19
ATOM 20042 C CA . PRO A 1 19 ? 9.892 11.844 -32.732 1.00 61.44 19 PRO A CA 19
ATOM 20043 C C . PRO A 1 19 ? 10.621 12.528 -33.884 1.00 31.20 19 PRO A C 19
ATOM 20044 O O . PRO A 1 19 ? 10.911 11.905 -34.905 1.00 31.12 19 PRO A O 19
ATOM 20055 N N . ALA A 1 20 ? 10.914 13.813 -33.712 1.00 63.44 20 ALA A N 19
ATOM 20056 C CA . ALA A 1 20 ? 11.612 14.580 -34.737 1.00 15.44 20 ALA A CA 19
ATOM 20057 C C . ALA A 1 20 ? 11.816 16.026 -34.295 1.00 63.51 20 ALA A C 19
ATOM 20058 O O . ALA A 1 20 ? 12.914 16.413 -33.893 1.00 13.12 20 ALA A O 19
ATOM 20065 N N . CYS A 1 21 ? 10.754 16.819 -34.373 1.00 54.54 21 CYS A N 19
ATOM 20066 C CA . CYS A 1 21 ? 10.816 18.223 -33.983 1.00 64.32 21 CYS A CA 19
ATOM 20067 C C . CYS A 1 21 ? 9.460 18.709 -33.481 1.00 71.11 21 CYS A C 19
ATOM 20068 O O . CYS A 1 21 ? 9.199 19.911 -33.433 1.00 73.45 21 CYS A O 19
ATOM 20075 N N . MET A 1 22 ? 8.601 17.766 -33.108 1.00 11.23 22 MET A N 19
ATOM 20076 C CA . MET A 1 22 ? 7.272 18.098 -32.608 1.00 12.53 22 MET A CA 19
ATOM 20077 C C . MET A 1 22 ? 6.590 16.868 -32.017 1.00 51.41 22 MET A C 19
ATOM 20078 O O . MET A 1 22 ? 7.226 15.835 -31.807 1.00 35.12 22 MET A O 19
ATOM 20092 N N . HIS A 1 23 ? 5.293 16.987 -31.751 1.00 72.33 23 HIS A N 19
ATOM 20093 C CA . HIS A 1 23 ? 4.525 15.883 -31.185 1.00 12.50 23 HIS A CA 19
ATOM 20094 C C . HIS A 1 23 ? 3.504 15.359 -32.191 1.00 4.22 23 HIS A C 19
ATOM 20095 O O . HIS A 1 23 ? 2.539 16.046 -32.524 1.00 31.43 23 HIS A O 19
ATOM 20109 N N . GLU A 1 24 ? 3.726 14.140 -32.671 1.00 24.41 24 GLU A N 19
ATOM 20110 C CA . GLU A 1 24 ? 2.826 13.525 -33.640 1.00 4.32 24 GLU A CA 19
ATOM 20111 C C . GLU A 1 24 ? 2.438 12.115 -33.204 1.00 43.22 24 GLU A C 19
ATOM 20112 O O . GLU A 1 24 ? 3.062 11.533 -32.316 1.00 11.11 24 GLU A O 19
ATOM 20124 N N . THR A 1 25 ? 1.403 11.571 -33.836 1.00 33.13 25 THR A N 19
ATOM 20125 C CA . THR A 1 25 ? 0.929 10.231 -33.513 1.00 64.24 25 THR A CA 19
ATOM 20126 C C . THR A 1 25 ? 0.143 9.631 -34.674 1.00 4.31 25 THR A C 19
ATOM 20127 O O . THR A 1 25 ? -0.313 10.349 -35.564 1.00 60.14 25 THR A O 19
ATOM 20138 N N . CYS A 1 26 ? -0.012 8.312 -34.658 1.00 71.20 26 CYS A N 19
ATOM 20139 C CA . CYS A 1 26 ? -0.743 7.615 -35.709 1.00 75.20 26 CYS A CA 19
ATOM 20140 C C . CYS A 1 26 ? -1.275 6.276 -35.206 1.00 32.13 26 CYS A C 19
ATOM 20141 O O . CYS A 1 26 ? -0.628 5.600 -34.406 1.00 0.44 26 CYS A O 19
ATOM 20148 N N . SER A 1 27 ? -2.458 5.899 -35.681 1.00 20.14 27 SER A N 19
ATOM 20149 C CA . SER A 1 27 ? -3.079 4.643 -35.277 1.00 21.14 27 SER A CA 19
ATOM 20150 C C . SER A 1 27 ? -4.256 4.302 -36.185 1.00 62.45 27 SER A C 19
ATOM 20151 O O . SER A 1 27 ? -5.208 5.071 -36.302 1.00 14.51 27 SER A O 19
ATOM 20159 N N . GLY A 1 28 ? -4.182 3.140 -36.829 1.00 3.24 28 GLY A N 19
ATOM 20160 C CA . GLY A 1 28 ? -5.246 2.716 -37.719 1.00 52.12 28 GLY A CA 19
ATOM 20161 C C . GLY A 1 28 ? -5.545 1.235 -37.602 1.00 22.34 28 GLY A C 19
ATOM 20162 O O . GLY A 1 28 ? -5.007 0.424 -38.355 1.00 11.22 28 GLY A O 19
ATOM 20166 N N . GLY A 1 29 ? -6.405 0.879 -36.652 1.00 2.33 29 GLY A N 19
ATOM 20167 C CA . GLY A 1 29 ? -6.758 -0.515 -36.454 1.00 44.52 29 GLY A CA 19
ATOM 20168 C C . GLY A 1 29 ? -7.834 -0.697 -35.402 1.00 45.21 29 GLY A C 19
ATOM 20169 O O . GLY A 1 29 ? -8.674 -1.590 -35.511 1.00 41.13 29 GLY A O 19
ATOM 20173 N N . PHE A 1 30 ? -7.808 0.151 -34.379 1.00 22.42 30 PHE A N 19
ATOM 20174 C CA . PHE A 1 30 ? -8.787 0.077 -33.301 1.00 10.33 30 PHE A CA 19
ATOM 20175 C C . PHE A 1 30 ? -8.979 1.442 -32.647 1.00 11.53 30 PHE A C 19
ATOM 20176 O O . PHE A 1 30 ? -10.102 1.844 -32.342 1.00 0.23 30 PHE A O 19
ATOM 20193 N N . SER A 1 31 ? -7.875 2.151 -32.434 1.00 24.32 31 SER A N 19
ATOM 20194 C CA . SER A 1 31 ? -7.920 3.469 -31.812 1.00 23.10 31 SER A CA 19
ATOM 20195 C C . SER A 1 31 ? -8.331 4.533 -32.825 1.00 5.43 31 SER A C 19
ATOM 20196 O O . SER A 1 31 ? -9.078 5.458 -32.503 1.00 34.22 31 SER A O 19
ATOM 20204 N N . LEU A 1 32 ? -7.836 4.397 -34.050 1.00 73.12 32 LEU A N 19
ATOM 20205 C CA . LEU A 1 32 ? -8.151 5.346 -35.112 1.00 41.22 32 LEU A CA 19
ATOM 20206 C C . LEU A 1 32 ? -7.884 6.778 -34.659 1.00 50.13 32 LEU A C 19
ATOM 20207 O O . LEU A 1 32 ? -8.773 7.453 -34.140 1.00 34.31 32 LEU A O 19
ATOM 20223 N N . LYS A 1 33 ? -6.654 7.237 -34.862 1.00 2.45 33 LYS A N 19
ATOM 20224 C CA . LYS A 1 33 ? -6.269 8.590 -34.478 1.00 0.52 33 LYS A CA 19
ATOM 20225 C C . LYS A 1 33 ? -4.840 8.895 -34.917 1.00 32.14 33 LYS A C 19
ATOM 20226 O O . LYS A 1 33 ? -4.073 7.988 -35.235 1.00 45.14 33 LYS A O 19
ATOM 20245 N N . ASN A 1 34 ? -4.490 10.177 -34.929 1.00 12.12 34 ASN A N 19
ATOM 20246 C CA . ASN A 1 34 ? -3.153 10.601 -35.328 1.00 22.54 34 ASN A CA 19
ATOM 20247 C C . ASN A 1 34 ? -2.934 12.078 -35.015 1.00 30.42 34 ASN A C 19
ATOM 20248 O O . ASN A 1 34 ? -3.812 12.909 -35.248 1.00 63.24 34 ASN A O 19
ATOM 20259 N N . ASP A 1 35 ? -1.758 12.397 -34.486 1.00 30.32 35 ASP A N 19
ATOM 20260 C CA . ASP A 1 35 ? -1.422 13.774 -34.142 1.00 74.43 35 ASP A CA 19
ATOM 20261 C C . ASP A 1 35 ? -0.584 14.419 -35.241 1.00 61.12 35 ASP A C 19
ATOM 20262 O O . ASP A 1 35 ? 0.370 13.821 -35.741 1.00 53.31 35 ASP A O 19
ATOM 20271 N N . CYS A 1 36 ? -0.946 15.642 -35.614 1.00 31.12 36 CYS A N 19
ATOM 20272 C CA . CYS A 1 36 ? -0.229 16.369 -36.654 1.00 71.45 36 CYS A CA 19
ATOM 20273 C C . CYS A 1 36 ? 1.279 16.279 -36.440 1.00 0.43 36 CYS A C 19
ATOM 20274 O O . CYS A 1 36 ? 1.742 15.949 -35.348 1.00 42.30 36 CYS A O 19
ATOM 20281 N N . TRP A 1 37 ? 2.038 16.576 -37.488 1.00 5.10 37 TRP A N 19
ATOM 20282 C CA . TRP A 1 37 ? 3.494 16.530 -37.414 1.00 65.33 37 TRP A CA 19
ATOM 20283 C C . TRP A 1 37 ? 4.086 17.934 -37.452 1.00 44.31 37 TRP A C 19
ATOM 20284 O O . TRP A 1 37 ? 3.357 18.926 -37.460 1.00 52.21 37 TRP A O 19
ATOM 20305 N N . CYS A 1 38 ? 5.413 18.012 -37.475 1.00 53.35 38 CYS A N 19
ATOM 20306 C CA . CYS A 1 38 ? 6.103 19.296 -37.512 1.00 62.23 38 CYS A CA 19
ATOM 20307 C C . CYS A 1 38 ? 5.543 20.183 -38.620 1.00 42.14 38 CYS A C 19
ATOM 20308 O O . CYS A 1 38 ? 5.844 19.988 -39.799 1.00 13.35 38 CYS A O 19
ATOM 20315 N N . CYS A 1 39 ? 4.728 21.158 -38.234 1.00 54.52 39 CYS A N 19
ATOM 20316 C CA . CYS A 1 39 ? 4.125 22.076 -39.193 1.00 13.40 39 CYS A CA 19
ATOM 20317 C C . CYS A 1 39 ? 5.079 23.220 -39.525 1.00 51.02 39 CYS A C 19
ATOM 20318 O O . CYS A 1 39 ? 4.790 24.055 -40.383 1.00 51.22 39 CYS A O 19
ATOM 20325 N N . LEU A 1 40 ? 6.217 23.251 -38.841 1.00 11.25 40 LEU A N 19
ATOM 20326 C CA . LEU A 1 40 ? 7.215 24.292 -39.062 1.00 60.34 40 LEU A CA 19
ATOM 20327 C C . LEU A 1 40 ? 8.613 23.691 -39.168 1.00 42.43 40 LEU A C 19
ATOM 20328 O O . LEU A 1 40 ? 9.234 23.357 -38.159 1.00 71.21 40 LEU A O 19
ATOM 20344 N N . ARG A 1 41 ? 9.104 23.560 -40.396 1.00 74.25 41 ARG A N 19
ATOM 20345 C CA . ARG A 1 41 ? 10.429 23.001 -40.634 1.00 60.11 41 ARG A CA 19
ATOM 20346 C C . ARG A 1 41 ? 11.516 24.018 -40.298 1.00 21.44 41 ARG A C 19
ATOM 20347 O O . ARG A 1 41 ? 12.239 24.484 -41.179 1.00 1.21 41 ARG A O 19
ATOM 20368 N N . LEU A 1 42 ? 11.625 24.357 -39.018 1.00 5.00 42 LEU A N 19
ATOM 20369 C CA . LEU A 1 42 ? 12.624 25.319 -38.564 1.00 70.03 42 LEU A CA 19
ATOM 20370 C C . LEU A 1 42 ? 14.035 24.796 -38.810 1.00 65.25 42 LEU A C 19
ATOM 20371 O O . LEU A 1 42 ? 14.230 23.615 -39.100 1.00 42.24 42 LEU A O 19
ATOM 20387 N N . LYS A 1 43 ? 15.018 25.682 -38.691 1.00 64.21 43 LYS A N 19
ATOM 20388 C CA . LYS A 1 43 ? 16.413 25.310 -38.897 1.00 3.21 43 LYS A CA 19
ATOM 20389 C C . LYS A 1 43 ? 17.324 26.059 -37.930 1.00 3.51 43 LYS A C 19
ATOM 20390 O O . LYS A 1 43 ? 18.544 26.078 -38.097 1.00 43.23 43 LYS A O 19
ATOM 20409 N N . THR A 1 44 ? 16.725 26.676 -36.916 1.00 34.11 44 THR A N 19
ATOM 20410 C CA . THR A 1 44 ? 17.482 27.426 -35.922 1.00 12.10 44 THR A CA 19
ATOM 20411 C C . THR A 1 44 ? 16.562 28.012 -34.857 1.00 53.12 44 THR A C 19
ATOM 20412 O O . THR A 1 44 ? 16.880 27.993 -33.668 1.00 13.10 44 THR A O 19
ATOM 20423 N N . LYS A 1 45 ? 15.419 28.532 -35.291 1.00 54.40 45 LYS A N 19
ATOM 20424 C CA . LYS A 1 45 ? 14.450 29.123 -34.375 1.00 71.21 45 LYS A CA 19
ATOM 20425 C C . LYS A 1 45 ? 13.179 29.528 -35.115 1.00 33.24 45 LYS A C 19
ATOM 20426 O O . LYS A 1 45 ? 12.079 29.445 -34.568 1.00 24.13 45 LYS A O 19
ATOM 20445 N N . GLN A 1 46 ? 13.337 29.964 -36.360 1.00 5.10 46 GLN A N 19
ATOM 20446 C CA . GLN A 1 46 ? 12.201 30.381 -37.174 1.00 25.25 46 GLN A CA 19
ATOM 20447 C C . GLN A 1 46 ? 11.180 29.255 -37.299 1.00 41.24 46 GLN A C 19
ATOM 20448 O O . GLN A 1 46 ? 11.317 28.206 -36.671 1.00 5.21 46 GLN A O 19
ATOM 20462 N N . ALA A 1 47 ? 10.156 29.481 -38.115 1.00 54.04 47 ALA A N 19
ATOM 20463 C CA . ALA A 1 47 ? 9.112 28.485 -38.325 1.00 10.22 47 ALA A CA 19
ATOM 20464 C C . ALA A 1 47 ? 8.129 28.938 -39.399 1.00 70.11 47 ALA A C 19
ATOM 20465 O O . ALA A 1 47 ? 7.538 30.013 -39.299 1.00 54.03 47 ALA A O 19
ATOM 20472 N N . ARG A 1 48 ? 7.960 28.111 -40.426 1.00 12.31 48 ARG A N 19
ATOM 20473 C CA . ARG A 1 48 ? 7.050 28.428 -41.520 1.00 14.21 48 ARG A CA 19
ATOM 20474 C C . ARG A 1 48 ? 5.984 27.347 -41.671 1.00 60.41 48 ARG A C 19
ATOM 20475 O O . ARG A 1 48 ? 6.299 26.175 -41.885 1.00 53.52 48 ARG A O 19
ATOM 20496 N N . CYS A 1 49 ? 4.722 27.747 -41.558 1.00 30.33 49 CYS A N 19
ATOM 20497 C CA . CYS A 1 49 ? 3.609 26.813 -41.681 1.00 22.14 49 CYS A CA 19
ATOM 20498 C C . CYS A 1 49 ? 2.564 27.339 -42.660 1.00 35.42 49 CYS A C 19
ATOM 20499 O O . CYS A 1 49 ? 2.491 28.539 -42.920 1.00 51.55 49 CYS A O 19
ATOM 20506 N N . TRP A 1 50 ? 1.757 26.431 -43.198 1.00 14.41 50 TRP A N 19
ATOM 20507 C CA . TRP A 1 50 ? 0.715 26.803 -44.148 1.00 55.42 50 TRP A CA 19
ATOM 20508 C C . TRP A 1 50 ? -0.671 26.541 -43.567 1.00 44.34 50 TRP A C 19
ATOM 20509 O O . TRP A 1 50 ? -0.907 25.508 -42.941 1.00 71.12 50 TRP A O 19
ATOM 20530 N N . LYS A 1 51 ? -1.584 27.483 -43.779 1.00 20.12 51 LYS A N 19
ATOM 20531 C CA . LYS A 1 51 ? -2.947 27.353 -43.278 1.00 11.53 51 LYS A CA 19
ATOM 20532 C C . LYS A 1 51 ? -3.715 26.290 -44.057 1.00 4.31 51 LYS A C 19
ATO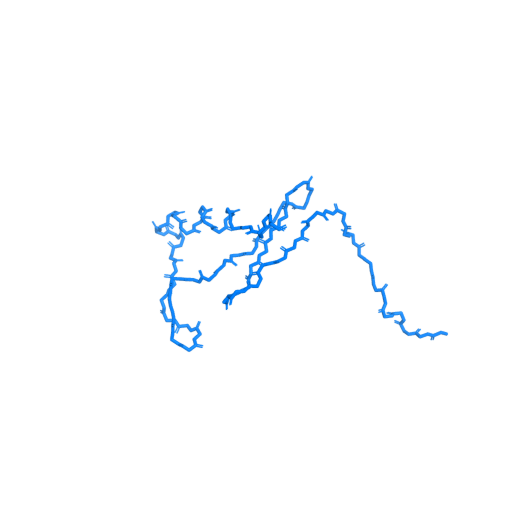M 20533 O O . LYS A 1 51 ? -3.850 26.380 -45.277 1.00 33.34 51 LYS A O 19
ATOM 20552 N N . GLU A 1 52 ? -4.215 25.286 -43.344 1.00 14.33 52 GLU A N 19
ATOM 20553 C CA . GLU A 1 52 ? -4.970 24.207 -43.970 1.00 41.11 52 GLU A CA 19
ATOM 20554 C C . GLU A 1 52 ? -6.219 24.746 -44.661 1.00 40.32 52 GLU A C 19
ATOM 20555 O O . GLU A 1 52 ? -6.827 24.067 -45.489 1.00 42.41 52 GLU A O 19
ATOM 20567 N N . LYS A 1 53 ? -6.597 25.972 -44.315 1.00 11.04 53 LYS A N 19
ATOM 20568 C CA . LYS A 1 53 ? -7.773 26.605 -44.900 1.00 62.15 53 LYS A CA 19
ATOM 20569 C C . LYS A 1 53 ? -7.486 27.073 -46.324 1.00 34.03 53 LYS A C 19
ATOM 20570 O O . LYS A 1 53 ? -8.343 26.976 -47.202 1.00 44.01 53 LYS A O 19
ATOM 20589 N N . GLU A 1 54 ? -6.277 27.579 -46.543 1.00 61.15 54 GLU A N 19
ATOM 20590 C CA . GLU A 1 54 ? -5.879 28.061 -47.861 1.00 30.20 54 GLU A CA 19
ATOM 20591 C C . GLU A 1 54 ? -4.949 27.064 -48.547 1.00 11.11 54 GLU A C 19
ATOM 20592 O O . GLU A 1 54 ? -4.642 27.199 -49.732 1.00 22.55 54 GLU A O 19
ATOM 20604 N N . PHE A 1 55 ? -4.504 26.064 -47.793 1.00 43.23 55 PHE A N 19
ATOM 20605 C CA . PHE A 1 55 ? -3.608 25.045 -48.327 1.00 44.10 55 PHE A CA 19
ATOM 20606 C C . PHE A 1 55 ? -4.146 23.646 -48.045 1.00 74.55 55 PHE A C 19
ATOM 20607 O O . PHE A 1 55 ? -4.197 23.191 -46.903 1.00 21.45 55 PHE A O 19
ATOM 20624 N N . PRO A 1 56 ? -4.560 22.946 -49.112 1.00 62.43 56 PRO A N 19
ATOM 20625 C CA . PRO A 1 56 ? -5.102 21.588 -49.007 1.00 34.15 56 PRO A CA 19
ATOM 20626 C C . PRO A 1 56 ? -4.037 20.566 -48.626 1.00 21.30 56 PRO A C 19
ATOM 20627 O O . PRO A 1 56 ? -4.345 19.510 -48.074 1.00 51.25 56 PRO A O 19
ATOM 20638 N N . ASN A 1 57 ? -2.782 20.887 -48.924 1.00 71.11 57 ASN A N 19
ATOM 20639 C CA . ASN A 1 57 ? -1.670 19.996 -48.613 1.00 35.42 57 ASN A CA 19
ATOM 20640 C C . ASN A 1 57 ? -1.517 19.823 -47.105 1.00 35.23 57 ASN A C 19
ATOM 20641 O O . ASN A 1 57 ? -1.010 18.805 -46.635 1.00 2.24 57 ASN A O 19
ATOM 20652 N N . ALA A 1 58 ? -1.961 20.824 -46.352 1.00 1.30 58 ALA A N 19
ATOM 20653 C CA . ALA A 1 58 ? -1.876 20.782 -44.897 1.00 40.44 58 ALA A CA 19
ATOM 20654 C C . ALA A 1 58 ? -2.682 19.617 -44.334 1.00 24.31 58 ALA A C 19
ATOM 20655 O O . ALA A 1 58 ? -2.181 18.837 -43.523 1.00 71.44 58 ALA A O 19
ATOM 20662 N N . LYS A 1 59 ? -3.933 19.504 -44.767 1.00 65.23 59 LYS A N 19
ATOM 20663 C CA . LYS A 1 59 ? -4.809 18.433 -44.307 1.00 4.01 59 LYS A CA 19
ATOM 20664 C C . LYS A 1 59 ? -4.353 17.084 -44.855 1.00 14.22 59 LYS A C 19
ATOM 20665 O O . LYS A 1 59 ? -4.437 16.066 -44.169 1.00 1.00 59 LYS A O 19
ATOM 20684 N N . GLU A 1 60 ? -3.871 17.086 -46.094 1.00 21.04 60 GLU A N 19
ATOM 20685 C CA . GLU A 1 60 ? -3.402 15.862 -46.732 1.00 31.53 60 GLU A CA 19
ATOM 20686 C C . GLU A 1 60 ? -2.207 15.280 -45.981 1.00 52.04 60 GLU A C 19
ATOM 20687 O O . GLU A 1 60 ? -2.150 14.078 -45.718 1.00 50.11 60 GLU A O 19
ATOM 20699 N N . LEU A 1 61 ? -1.255 16.141 -45.640 1.00 64.24 61 LEU A N 19
ATOM 20700 C CA . LEU A 1 61 ? -0.060 15.714 -44.921 1.00 23.14 61 LEU A CA 19
ATOM 20701 C C . LEU A 1 61 ? -0.393 15.358 -43.475 1.00 44.41 61 LEU A C 19
ATOM 20702 O O . LEU A 1 61 ? 0.019 14.313 -42.971 1.00 71.00 61 LEU A O 19
ATOM 20718 N N . CYS A 1 62 ? -1.142 16.234 -42.813 1.00 60.25 62 CYS A N 19
ATOM 20719 C CA . CYS A 1 62 ? -1.533 16.013 -41.426 1.00 64.45 62 CYS A CA 19
ATOM 20720 C C . CYS A 1 62 ? -2.246 14.673 -41.269 1.00 61.23 62 CYS A C 19
ATOM 20721 O O . CYS A 1 62 ? -2.023 13.948 -40.299 1.00 43.32 62 CYS A O 19
ATOM 20728 N N . PHE A 1 63 ? -3.105 14.350 -42.230 1.00 61.15 63 PHE A N 19
ATOM 20729 C CA . PHE A 1 63 ? -3.852 13.098 -42.199 1.00 60.12 63 PHE A CA 19
ATOM 20730 C C . PHE A 1 63 ? -2.949 11.917 -42.542 1.00 25.24 63 PHE A C 19
ATOM 20731 O O . PHE A 1 63 ? -3.022 10.862 -41.912 1.00 11.33 63 PHE A O 19
ATOM 20748 N N . ALA A 1 64 ? -2.097 12.102 -43.545 1.00 0.40 64 ALA A N 19
ATOM 20749 C CA . ALA A 1 64 ? -1.178 11.054 -43.971 1.00 33.00 64 ALA A CA 19
ATOM 20750 C C . ALA A 1 64 ? -0.071 10.844 -42.944 1.00 22.10 64 ALA A C 19
ATOM 20751 O O . ALA A 1 64 ? 0.667 9.862 -43.006 1.00 23.35 64 ALA A O 19
ATOM 20758 N N . ASN A 1 65 ? 0.039 11.774 -42.001 1.00 24.22 65 ASN A N 19
ATOM 20759 C CA . ASN A 1 65 ? 1.058 11.691 -40.961 1.00 24.53 65 ASN A CA 19
ATOM 20760 C C . ASN A 1 65 ? 1.095 10.295 -40.346 1.00 65.40 65 ASN A C 19
ATOM 20761 O O . ASN A 1 65 ? 0.055 9.713 -40.036 1.00 64.35 65 ASN A O 19
ATOM 20772 N N . CYS A 1 66 ? 2.301 9.763 -40.171 1.00 73.13 66 CYS A N 19
ATOM 20773 C CA . CYS A 1 66 ? 2.475 8.436 -39.594 1.00 21.24 66 CYS A CA 19
ATOM 20774 C C . CYS A 1 66 ? 3.949 8.150 -39.323 1.00 25.10 66 CYS A C 19
ATOM 20775 O O . CYS A 1 66 ? 4.844 8.788 -39.880 1.00 34.45 66 CYS A O 19
ATOM 20782 N N . PRO A 1 67 ? 4.211 7.168 -38.448 1.00 34.33 67 PRO A N 19
ATOM 20783 C CA . PRO A 1 67 ? 5.575 6.774 -38.084 1.00 32.24 67 PRO A CA 19
ATOM 20784 C C . PRO A 1 67 ? 6.303 6.080 -39.229 1.00 61.44 67 PRO A C 19
ATOM 20785 O O . PRO A 1 67 ? 5.707 5.706 -40.240 1.00 42.51 67 PRO A O 19
ATOM 20796 N N . PRO A 1 68 ? 7.623 5.901 -39.071 1.00 30.22 68 PRO A N 19
ATOM 20797 C CA . PRO A 1 68 ? 8.461 5.249 -40.082 1.00 53.31 68 PRO A CA 19
ATOM 20798 C C . PRO A 1 68 ? 8.173 3.756 -40.199 1.00 2.34 68 PRO A C 19
ATOM 20799 O O . PRO A 1 68 ? 7.674 3.135 -39.260 1.00 33.33 68 PRO A O 19
ATOM 20810 N N . LEU A 1 69 ? 8.492 3.186 -41.355 1.00 73.22 69 LEU A N 19
ATOM 20811 C CA . LEU A 1 69 ? 8.268 1.764 -41.594 1.00 41.23 69 LEU A CA 19
ATOM 20812 C C . LEU A 1 69 ? 9.591 1.031 -41.796 1.00 15.31 69 LEU A C 19
ATOM 20813 O O . LEU A 1 69 ? 9.642 -0.004 -42.459 1.00 31.24 69 LEU A O 19
ATOM 20829 N N . GLU A 1 70 ? 10.657 1.575 -41.218 1.00 11.33 70 GLU A N 19
ATOM 20830 C CA . GLU A 1 70 ? 11.979 0.971 -41.333 1.00 41.44 70 GLU A CA 19
ATOM 20831 C C . GLU A 1 70 ? 12.127 -0.203 -40.370 1.00 3.53 70 GLU A C 19
ATOM 20832 O O . GLU A 1 70 ? 11.283 -1.097 -40.331 1.00 50.23 70 GLU A O 19
ATOM 20844 N N . GLY A 1 1 ? 0.807 5.198 1.929 1.00 40.05 1 GLY A N 20
ATOM 20845 C CA . GLY A 1 1 ? 1.201 5.195 0.532 1.00 55.43 1 GLY A CA 20
ATOM 20846 C C . GLY A 1 1 ? 2.615 4.689 0.329 1.00 74.34 1 GLY A C 20
ATOM 20847 O O . GLY A 1 1 ? 3.533 5.452 0.029 1.00 62.43 1 GLY A O 20
ATOM 20851 N N . PRO A 1 2 ? 2.805 3.371 0.495 1.00 0.52 2 PRO A N 20
ATOM 20852 C CA . PRO A 1 2 ? 4.115 2.734 0.334 1.00 4.53 2 PRO A CA 20
ATOM 20853 C C . PRO A 1 2 ? 4.577 2.717 -1.119 1.00 72.30 2 PRO A C 20
ATOM 20854 O O . PRO A 1 2 ? 3.913 3.268 -1.997 1.00 23.15 2 PRO A O 20
ATOM 20865 N N . GLU A 1 3 ? 5.717 2.080 -1.365 1.00 63.44 3 GLU A N 20
ATOM 20866 C CA . GLU A 1 3 ? 6.266 1.991 -2.713 1.00 43.34 3 GLU A CA 20
ATOM 20867 C C . GLU A 1 3 ? 5.290 1.291 -3.654 1.00 32.32 3 GLU A C 20
ATOM 20868 O O . GLU A 1 3 ? 5.155 0.067 -3.628 1.00 54.23 3 GLU A O 20
ATOM 20880 N N . LYS A 1 4 ? 4.610 2.075 -4.483 1.00 43.42 4 LYS A N 20
ATOM 20881 C CA . LYS A 1 4 ? 3.646 1.533 -5.433 1.00 63.11 4 LYS A CA 20
ATOM 20882 C C . LYS A 1 4 ? 3.599 2.378 -6.702 1.00 73.43 4 LYS A C 20
ATOM 20883 O O . LYS A 1 4 ? 4.020 3.534 -6.706 1.00 21.25 4 LYS A O 20
ATOM 20902 N N . MET A 1 5 ? 3.082 1.793 -7.778 1.00 32.31 5 MET A N 20
ATOM 20903 C CA . MET A 1 5 ? 2.977 2.494 -9.052 1.00 70.45 5 MET A CA 20
ATOM 20904 C C . MET A 1 5 ? 2.094 1.720 -10.027 1.00 44.41 5 MET A C 20
ATOM 20905 O O . MET A 1 5 ? 2.180 0.496 -10.118 1.00 42.32 5 MET A O 20
ATOM 20919 N N . GLU A 1 6 ? 1.247 2.443 -10.753 1.00 10.42 6 GLU A N 20
ATOM 20920 C CA . GLU A 1 6 ? 0.348 1.823 -11.719 1.00 44.34 6 GLU A CA 20
ATOM 20921 C C . GLU A 1 6 ? -0.265 2.872 -12.643 1.00 11.25 6 GLU A C 20
ATOM 20922 O O . GLU A 1 6 ? -0.730 3.918 -12.190 1.00 12.23 6 GLU A O 20
ATOM 20934 N N . VAL A 1 7 ? -0.262 2.584 -13.940 1.00 41.33 7 VAL A N 20
ATOM 20935 C CA . VAL A 1 7 ? -0.818 3.501 -14.928 1.00 51.21 7 VAL A CA 20
ATOM 20936 C C . VAL A 1 7 ? -1.352 2.746 -16.140 1.00 33.33 7 VAL A C 20
ATOM 20937 O O . VAL A 1 7 ? -0.705 1.832 -16.651 1.00 24.11 7 VAL A O 20
ATOM 20950 N N . LYS A 1 8 ? -2.538 3.133 -16.596 1.00 15.31 8 LYS A N 20
ATOM 20951 C CA . LYS A 1 8 ? -3.161 2.495 -17.749 1.00 71.34 8 LYS A CA 20
ATOM 20952 C C . LYS A 1 8 ? -4.292 3.355 -18.303 1.00 51.51 8 LYS A C 20
ATOM 20953 O O . LYS A 1 8 ? -4.958 4.074 -17.559 1.00 2.51 8 LYS A O 20
ATOM 20972 N N . GLU A 1 9 ? -4.504 3.275 -19.613 1.00 41.41 9 GLU A N 20
ATOM 20973 C CA . GLU A 1 9 ? -5.555 4.047 -20.265 1.00 14.31 9 GLU A CA 20
ATOM 20974 C C . GLU A 1 9 ? -6.164 3.266 -21.425 1.00 74.33 9 GLU A C 20
ATOM 20975 O O . GLU A 1 9 ? -5.810 2.111 -21.663 1.00 60.42 9 GLU A O 20
ATOM 20987 N N . ILE A 1 10 ? -7.083 3.904 -22.143 1.00 65.34 10 ILE A N 20
ATOM 20988 C CA . ILE A 1 10 ? -7.740 3.269 -23.279 1.00 15.03 10 ILE A CA 20
ATOM 20989 C C . ILE A 1 10 ? -6.860 3.319 -24.523 1.00 22.34 10 ILE A C 20
ATOM 20990 O O . ILE A 1 10 ? -7.260 3.847 -25.559 1.00 33.11 10 ILE A O 20
ATOM 21006 N N . GLY A 1 11 ? -5.657 2.762 -24.412 1.00 50.53 11 GLY A N 20
ATOM 21007 C CA . GLY A 1 11 ? -4.739 2.752 -25.536 1.00 4.32 11 GLY A CA 20
ATOM 21008 C C . GLY A 1 11 ? -4.437 1.350 -26.026 1.00 20.15 11 GLY A C 20
ATOM 21009 O O . GLY A 1 11 ? -3.297 0.890 -25.949 1.00 54.35 11 GLY A O 20
ATOM 21013 N N . ARG A 1 12 ? -5.461 0.667 -26.528 1.00 4.31 12 ARG A N 20
ATOM 21014 C CA . ARG A 1 12 ? -5.300 -0.692 -27.029 1.00 60.31 12 ARG A CA 20
ATOM 21015 C C . ARG A 1 12 ? -5.282 -0.711 -28.555 1.00 4.22 12 ARG A C 20
ATOM 21016 O O . ARG A 1 12 ? -6.071 -1.413 -29.187 1.00 1.04 12 ARG A O 20
ATOM 21037 N N . SER A 1 13 ? -4.376 0.066 -29.140 1.00 2.20 13 SER A N 20
ATOM 21038 C CA . SER A 1 13 ? -4.257 0.143 -30.591 1.00 73.44 13 SER A CA 20
ATOM 21039 C C . SER A 1 13 ? -2.795 0.083 -31.021 1.00 24.01 13 SER A C 20
ATOM 21040 O O . SER A 1 13 ? -1.900 -0.097 -30.195 1.00 33.35 13 SER A O 20
ATOM 21048 N N . SER A 1 14 ? -2.559 0.236 -32.320 1.00 73.32 14 SER A N 20
ATOM 21049 C CA . SER A 1 14 ? -1.206 0.196 -32.862 1.00 20.42 14 SER A CA 20
ATOM 21050 C C . SER A 1 14 ? -0.674 1.606 -33.099 1.00 23.41 14 SER A C 20
ATOM 21051 O O . SER A 1 14 ? 0.073 1.849 -34.047 1.00 50.11 14 SER A O 20
ATOM 21059 N N . LYS A 1 15 ? -1.063 2.532 -32.230 1.00 55.10 15 LYS A N 20
ATOM 21060 C CA . LYS A 1 15 ? -0.626 3.919 -32.342 1.00 33.44 15 LYS A CA 20
ATOM 21061 C C . LYS A 1 15 ? 0.868 4.042 -32.063 1.00 23.12 15 LYS A C 20
ATOM 21062 O O . LYS A 1 15 ? 1.413 3.326 -31.222 1.00 63.34 15 LYS A O 20
ATOM 21081 N N . ILE A 1 16 ? 1.524 4.955 -32.771 1.00 64.54 16 ILE A N 20
ATOM 21082 C CA . ILE A 1 16 ? 2.955 5.173 -32.597 1.00 61.54 16 ILE A CA 20
ATOM 21083 C C . ILE A 1 16 ? 3.410 6.438 -33.317 1.00 71.42 16 ILE A C 20
ATOM 21084 O O . ILE A 1 16 ? 2.642 7.053 -34.057 1.00 14.11 16 ILE A O 20
ATOM 21100 N N . ILE A 1 17 ? 4.664 6.819 -33.097 1.00 35.23 17 ILE A N 20
ATOM 21101 C CA . ILE A 1 17 ? 5.222 8.009 -33.727 1.00 35.13 17 ILE A CA 20
ATOM 21102 C C . ILE A 1 17 ? 6.190 7.637 -34.844 1.00 23.50 17 ILE A C 20
ATOM 21103 O O . ILE A 1 17 ? 6.615 6.485 -34.955 1.00 13.53 17 ILE A O 20
ATOM 21119 N N . LEU A 1 18 ? 6.538 8.618 -35.669 1.00 70.43 18 LEU A N 20
ATOM 21120 C CA . LEU A 1 18 ? 7.459 8.394 -36.778 1.00 42.31 18 LEU A CA 20
ATOM 21121 C C . LEU A 1 18 ? 8.434 9.559 -36.919 1.00 23.20 18 LEU A C 20
ATOM 21122 O O . LEU A 1 18 ? 8.068 10.661 -37.328 1.00 24.10 18 LEU A O 20
ATOM 21138 N N . PRO A 1 19 ? 9.707 9.311 -36.575 1.00 34.54 19 PRO A N 20
ATOM 21139 C CA . PRO A 1 19 ? 10.761 10.325 -36.657 1.00 4.32 19 PRO A CA 20
ATOM 21140 C C . PRO A 1 19 ? 11.117 10.676 -38.097 1.00 51.54 19 PRO A C 20
ATOM 21141 O O . PRO A 1 19 ? 11.892 9.973 -38.744 1.00 60.04 19 PRO A O 20
ATOM 21152 N N . ALA A 1 20 ? 10.546 11.769 -38.594 1.00 13.15 20 ALA A N 20
ATOM 21153 C CA . ALA A 1 20 ? 10.805 12.215 -39.957 1.00 32.41 20 ALA A CA 20
ATOM 21154 C C . ALA A 1 20 ? 11.048 13.719 -40.006 1.00 12.20 20 ALA A C 20
ATOM 21155 O O . ALA A 1 20 ? 12.116 14.173 -40.417 1.00 24.22 20 ALA A O 20
ATOM 21162 N N . CYS A 1 21 ? 10.050 14.489 -39.585 1.00 51.12 21 CYS A N 20
ATOM 21163 C CA . CYS A 1 21 ? 10.154 15.943 -39.582 1.00 1.20 21 CYS A CA 20
ATOM 21164 C C . CYS A 1 21 ? 10.448 16.464 -38.178 1.00 44.42 21 CYS A C 20
ATOM 21165 O O . CYS A 1 21 ? 11.320 17.312 -37.990 1.00 43.22 21 CYS A O 20
ATOM 21172 N N . MET A 1 22 ? 9.715 15.950 -37.196 1.00 52.55 22 MET A N 20
ATOM 21173 C CA . MET A 1 22 ? 9.898 16.363 -35.810 1.00 22.23 22 MET A CA 20
ATOM 21174 C C . MET A 1 22 ? 8.989 15.565 -34.881 1.00 13.04 22 MET A C 20
ATOM 21175 O O . MET A 1 22 ? 9.379 14.519 -34.361 1.00 3.11 22 MET A O 20
ATOM 21189 N N . HIS A 1 23 ? 7.774 16.065 -34.675 1.00 44.32 23 HIS A N 20
ATOM 21190 C CA . HIS A 1 23 ? 6.809 15.398 -33.808 1.00 43.34 23 HIS A CA 20
ATOM 21191 C C . HIS A 1 23 ? 5.558 15.007 -34.589 1.00 31.14 23 HIS A C 20
ATOM 21192 O O . HIS A 1 23 ? 4.831 15.867 -35.084 1.00 74.11 23 HIS A O 20
ATOM 21206 N N . GLU A 1 24 ? 5.315 13.704 -34.694 1.00 1.14 24 GLU A N 20
ATOM 21207 C CA . GLU A 1 24 ? 4.152 13.200 -35.415 1.00 44.21 24 GLU A CA 20
ATOM 21208 C C . GLU A 1 24 ? 3.677 11.876 -34.824 1.00 11.32 24 GLU A C 20
ATOM 21209 O O . GLU A 1 24 ? 4.415 11.204 -34.102 1.00 55.21 24 GLU A O 20
ATOM 21221 N N . THR A 1 25 ? 2.438 11.507 -35.134 1.00 40.14 25 THR A N 20
ATOM 21222 C CA . THR A 1 25 ? 1.862 10.265 -34.633 1.00 42.54 25 THR A CA 20
ATOM 21223 C C . THR A 1 25 ? 0.815 9.717 -35.596 1.00 41.31 25 THR A C 20
ATOM 21224 O O . THR A 1 25 ? 0.313 10.438 -36.459 1.00 71.44 25 THR A O 20
ATOM 21235 N N . CYS A 1 26 ? 0.489 8.438 -35.442 1.00 51.35 26 CYS A N 20
ATOM 21236 C CA . CYS A 1 26 ? -0.499 7.793 -36.298 1.00 33.40 26 CYS A CA 20
ATOM 21237 C C . CYS A 1 26 ? -1.119 6.586 -35.598 1.00 53.44 26 CYS A C 20
ATOM 21238 O O . CYS A 1 26 ? -0.452 5.887 -34.837 1.00 23.50 26 CYS A O 20
ATOM 21245 N N . SER A 1 27 ? -2.400 6.350 -35.863 1.00 33.13 27 SER A N 20
ATOM 21246 C CA . SER A 1 27 ? -3.112 5.231 -35.256 1.00 61.12 27 SER A CA 20
ATOM 21247 C C . SER A 1 27 ? -4.434 4.975 -35.974 1.00 64.40 27 SER A C 20
ATOM 21248 O O . SER A 1 27 ? -5.243 5.884 -36.151 1.00 71.25 27 SER A O 20
ATOM 21256 N N . GLY A 1 28 ? -4.645 3.728 -36.385 1.00 65.22 28 GLY A N 20
ATOM 21257 C CA . GLY A 1 28 ? -5.869 3.373 -37.079 1.00 64.42 28 GLY A CA 20
ATOM 21258 C C . GLY A 1 28 ? -6.289 1.940 -36.817 1.00 12.23 28 GLY A C 20
ATOM 21259 O O . GLY A 1 28 ? -6.321 1.118 -37.731 1.00 60.31 28 GLY A O 20
ATOM 21263 N N . GLY A 1 29 ? -6.612 1.640 -35.562 1.00 63.12 29 GLY A N 20
ATOM 21264 C CA . GLY A 1 29 ? -7.026 0.296 -35.204 1.00 71.02 29 GLY A CA 20
ATOM 21265 C C . GLY A 1 29 ? -8.001 0.280 -34.043 1.00 63.33 29 GLY A C 20
ATOM 21266 O O . GLY A 1 29 ? -8.961 -0.490 -34.041 1.00 34.45 29 GLY A O 20
ATOM 21270 N N . PHE A 1 30 ? -7.753 1.130 -33.053 1.00 11.41 30 PHE A N 20
ATOM 21271 C CA . PHE A 1 30 ? -8.615 1.209 -31.879 1.00 40.02 30 PHE A CA 20
ATOM 21272 C C . PHE A 1 30 ? -8.616 2.620 -31.298 1.00 44.15 30 PHE A C 20
ATOM 21273 O O . PHE A 1 30 ? -8.992 2.828 -30.145 1.00 53.12 30 PHE A O 20
ATOM 21290 N N . SER A 1 31 ? -8.190 3.586 -32.106 1.00 52.22 31 SER A N 20
ATOM 21291 C CA . SER A 1 31 ? -8.137 4.977 -31.672 1.00 50.32 31 SER A CA 20
ATOM 21292 C C . SER A 1 31 ? -8.453 5.920 -32.830 1.00 22.14 31 SER A C 20
ATOM 21293 O O . SER A 1 31 ? -9.175 6.904 -32.665 1.00 74.21 31 SER A O 20
ATOM 21301 N N . LEU A 1 32 ? -7.906 5.612 -34.001 1.00 13.24 32 LEU A N 20
ATOM 21302 C CA . LEU A 1 32 ? -8.129 6.431 -35.187 1.00 63.14 32 LEU A CA 20
ATOM 21303 C C . LEU A 1 32 ? -7.697 7.873 -34.943 1.00 11.33 32 LEU A C 20
ATOM 21304 O O . LEU A 1 32 ? -8.523 8.787 -34.932 1.00 65.33 32 LEU A O 20
ATOM 21320 N N . LYS A 1 33 ? -6.398 8.072 -34.748 1.00 22.40 33 LYS A N 20
ATOM 21321 C CA . LYS A 1 33 ? -5.854 9.403 -34.507 1.00 32.11 33 LYS A CA 20
ATOM 21322 C C . LYS A 1 33 ? -4.453 9.534 -35.096 1.00 74.42 33 LYS A C 20
ATOM 21323 O O . LYS A 1 33 ? -3.891 8.565 -35.604 1.00 60.43 33 LYS A O 20
ATOM 21342 N N . ASN A 1 34 ? -3.895 10.738 -35.023 1.00 75.30 34 ASN A N 20
ATOM 21343 C CA . ASN A 1 34 ? -2.560 10.994 -35.549 1.00 5.23 34 ASN A CA 20
ATOM 21344 C C . ASN A 1 34 ? -2.093 12.401 -35.186 1.00 72.03 34 ASN A C 20
ATOM 21345 O O . ASN A 1 34 ? -2.899 13.261 -34.830 1.00 73.23 34 ASN A O 20
ATOM 21356 N N . ASP A 1 35 ? -0.788 12.628 -35.280 1.00 63.02 35 ASP A N 20
ATOM 21357 C CA . ASP A 1 35 ? -0.214 13.931 -34.964 1.00 65.31 35 ASP A CA 20
ATOM 21358 C C . ASP A 1 35 ? 0.481 14.529 -36.184 1.00 20.34 35 ASP A C 20
ATOM 21359 O O . ASP A 1 35 ? 1.382 13.918 -36.760 1.00 54.02 35 ASP A O 20
ATOM 21368 N N . CYS A 1 36 ? 0.056 15.726 -36.572 1.00 51.22 36 CYS A N 20
ATOM 21369 C CA . CYS A 1 36 ? 0.635 16.407 -37.724 1.00 10.11 36 CYS A CA 20
ATOM 21370 C C . CYS A 1 36 ? 2.152 16.507 -37.591 1.00 31.21 36 CYS A C 20
ATOM 21371 O O . CYS A 1 36 ? 2.727 16.076 -36.592 1.00 21.44 36 CYS A O 20
ATOM 21378 N N . TRP A 1 37 ? 2.792 17.078 -38.604 1.00 65.23 37 TRP A N 20
ATOM 21379 C CA . TRP A 1 37 ? 4.243 17.234 -38.601 1.00 14.53 37 TRP A CA 20
ATOM 21380 C C . TRP A 1 37 ? 4.633 18.686 -38.346 1.00 54.32 37 TRP A C 20
ATOM 21381 O O . TRP A 1 37 ? 3.775 19.539 -38.114 1.00 74.45 37 TRP A O 20
ATOM 21402 N N . CYS A 1 38 ? 5.932 18.962 -38.391 1.00 13.01 38 CYS A N 20
ATOM 21403 C CA . CYS A 1 38 ? 6.436 20.311 -38.165 1.00 12.21 38 CYS A CA 20
ATOM 21404 C C . CYS A 1 38 ? 6.369 21.139 -39.445 1.00 75.54 38 CYS A C 20
ATOM 21405 O O . CYS A 1 38 ? 6.447 20.601 -40.550 1.00 63.42 38 CYS A O 20
ATOM 21412 N N . CYS A 1 39 ? 6.223 22.450 -39.289 1.00 33.03 39 CYS A N 20
ATOM 21413 C CA . CYS A 1 39 ? 6.144 23.353 -40.431 1.00 5.04 39 CYS A CA 20
ATOM 21414 C C . CYS A 1 39 ? 7.462 23.371 -41.201 1.00 75.11 39 CYS A C 20
ATOM 21415 O O . CYS A 1 39 ? 8.386 22.619 -40.890 1.00 2.04 39 CYS A O 20
ATOM 21422 N N . LEU A 1 40 ? 7.540 24.234 -42.208 1.00 13.12 40 LEU A N 20
ATOM 21423 C CA . LEU A 1 40 ? 8.743 24.351 -43.024 1.00 4.14 40 LEU A CA 20
ATOM 21424 C C . LEU A 1 40 ? 9.984 24.491 -42.147 1.00 12.40 40 LEU A C 20
ATOM 21425 O O . LEU A 1 40 ? 10.861 23.628 -42.153 1.00 44.04 40 LEU A O 20
ATOM 21441 N N . ARG A 1 41 ? 10.048 25.584 -41.392 1.00 63.54 41 ARG A N 20
ATOM 21442 C CA . ARG A 1 41 ? 11.181 25.836 -40.509 1.00 54.34 41 ARG A CA 20
ATOM 21443 C C . ARG A 1 41 ? 10.806 26.833 -39.417 1.00 11.33 41 ARG A C 20
ATOM 21444 O O . ARG A 1 41 ? 10.202 27.872 -39.689 1.00 63.23 41 ARG A O 20
ATOM 21465 N N . LEU A 1 42 ? 11.167 26.511 -38.180 1.00 21.42 42 LEU A N 20
ATOM 21466 C CA . LEU A 1 42 ? 10.869 27.377 -37.045 1.00 12.41 42 LEU A CA 20
ATOM 21467 C C . LEU A 1 42 ? 11.978 27.308 -36.000 1.00 43.35 42 LEU A C 20
ATOM 21468 O O . LEU A 1 42 ? 12.541 26.243 -35.746 1.00 11.12 42 LEU A O 20
ATOM 21484 N N . LYS A 1 43 ? 12.287 28.451 -35.397 1.00 22.25 43 LYS A N 20
ATOM 21485 C CA . LYS A 1 43 ? 13.327 28.521 -34.376 1.00 73.15 43 LYS A CA 20
ATOM 21486 C C . LYS A 1 43 ? 12.717 28.530 -32.978 1.00 42.12 43 LYS A C 20
ATOM 21487 O O . LYS A 1 43 ? 13.359 28.128 -32.007 1.00 12.32 43 LYS A O 20
ATOM 21506 N N . THR A 1 44 ? 11.473 28.990 -32.883 1.00 24.24 44 THR A N 20
ATOM 21507 C CA . THR A 1 44 ? 10.777 29.051 -31.604 1.00 23.24 44 THR A CA 20
ATOM 21508 C C . THR A 1 44 ? 9.522 28.186 -31.619 1.00 52.42 44 THR A C 20
ATOM 21509 O O . THR A 1 44 ? 9.228 27.482 -30.653 1.00 63.33 44 THR A O 20
ATOM 21520 N N . LYS A 1 45 ? 8.783 28.244 -32.722 1.00 41.02 45 LYS A N 20
ATOM 21521 C CA . LYS A 1 45 ? 7.559 27.465 -32.865 1.00 61.25 45 LYS A CA 20
ATOM 21522 C C . LYS A 1 45 ? 6.875 27.765 -34.196 1.00 5.14 45 LYS A C 20
ATOM 21523 O O . LYS A 1 45 ? 6.248 26.890 -34.792 1.00 13.54 45 LYS A O 20
ATOM 21542 N N . GLN A 1 46 ? 7.003 29.006 -34.655 1.00 24.23 46 GLN A N 20
ATOM 21543 C CA . GLN A 1 46 ? 6.398 29.420 -35.915 1.00 61.30 46 GLN A CA 20
ATOM 21544 C C . GLN A 1 46 ? 7.383 30.230 -36.752 1.00 13.14 46 GLN A C 20
ATOM 21545 O O . GLN A 1 46 ? 8.315 30.832 -36.220 1.00 41.11 46 GLN A O 20
ATOM 21559 N N . ALA A 1 47 ? 7.169 30.240 -38.063 1.00 52.22 47 ALA A N 20
ATOM 21560 C CA . ALA A 1 47 ? 8.036 30.978 -38.973 1.00 64.10 47 ALA A CA 20
ATOM 21561 C C . ALA A 1 47 ? 7.580 30.816 -40.419 1.00 61.20 47 ALA A C 20
ATOM 21562 O O . ALA A 1 47 ? 6.962 31.715 -40.989 1.00 42.13 47 ALA A O 20
ATOM 21569 N N . ARG A 1 48 ? 7.889 29.665 -41.007 1.00 22.43 48 ARG A N 20
ATOM 21570 C CA . ARG A 1 48 ? 7.512 29.386 -42.387 1.00 43.12 48 ARG A CA 20
ATOM 21571 C C . ARG A 1 48 ? 6.636 28.140 -42.471 1.00 33.13 48 ARG A C 20
ATOM 21572 O O . ARG A 1 48 ? 7.048 27.050 -42.072 1.00 53.11 48 ARG A O 20
ATOM 21593 N N . CYS A 1 49 ? 5.425 28.309 -42.991 1.00 34.52 49 CYS A N 20
ATOM 21594 C CA . CYS A 1 49 ? 4.489 27.199 -43.126 1.00 73.02 49 CYS A CA 20
ATOM 21595 C C . CYS A 1 49 ? 3.475 27.475 -44.233 1.00 34.43 49 CYS A C 20
ATOM 21596 O O . CYS A 1 49 ? 3.389 28.590 -44.746 1.00 12.21 49 CYS A O 20
ATOM 21603 N N . TRP A 1 50 ? 2.710 26.451 -44.594 1.00 54.12 50 TRP A N 20
ATOM 21604 C CA . TRP A 1 50 ? 1.701 26.583 -45.640 1.00 20.23 50 TRP A CA 20
ATOM 21605 C C . TRP A 1 50 ? 0.315 26.240 -45.105 1.00 70.32 50 TRP A C 20
ATOM 21606 O O . TRP A 1 50 ? 0.109 25.174 -44.524 1.00 75.14 50 TRP A O 20
ATOM 21627 N N . LYS A 1 51 ? -0.633 27.149 -45.305 1.00 31.02 51 LYS A N 20
ATOM 21628 C CA . LYS A 1 51 ? -2.001 26.942 -44.844 1.00 51.43 51 LYS A CA 20
ATOM 21629 C C . LYS A 1 51 ? -2.706 25.886 -45.689 1.00 50.35 51 LYS A C 20
ATOM 21630 O O . LYS A 1 51 ? -2.594 25.883 -46.915 1.00 3.22 51 LYS A O 20
ATOM 21649 N N . GLU A 1 52 ? -3.433 24.993 -45.026 1.00 72.42 52 GLU A N 20
ATOM 21650 C CA . GLU A 1 52 ? -4.157 23.932 -45.718 1.00 44.33 52 GLU A CA 20
ATOM 21651 C C . GLU A 1 52 ? -5.237 24.513 -46.626 1.00 1.51 52 GLU A C 20
ATOM 21652 O O . GLU A 1 52 ? -5.685 23.865 -47.572 1.00 23.12 52 GLU A O 20
ATOM 21664 N N . LYS A 1 53 ? -5.652 25.741 -46.331 1.00 21.32 53 LYS A N 20
ATOM 21665 C CA . LYS A 1 53 ? -6.679 26.412 -47.119 1.00 21.22 53 LYS A CA 20
ATOM 21666 C C . LYS A 1 53 ? -6.115 26.890 -48.453 1.00 11.20 53 LYS A C 20
ATOM 21667 O O . LYS A 1 53 ? -6.783 26.810 -49.483 1.00 60.02 53 LYS A O 20
ATOM 21686 N N . GLU A 1 54 ? -4.882 27.386 -48.426 1.00 1.14 54 GLU A N 20
ATOM 21687 C CA . GLU A 1 54 ? -4.229 27.876 -49.634 1.00 54.20 54 GLU A CA 20
ATOM 21688 C C . GLU A 1 54 ? -3.344 26.797 -50.250 1.00 61.02 54 GLU A C 20
ATOM 21689 O O . GLU A 1 54 ? -2.843 26.951 -51.364 1.00 62.42 54 GLU A O 20
ATOM 21701 N N . PHE A 1 55 ? -3.155 25.705 -49.517 1.00 31.12 55 PHE A N 20
ATOM 21702 C CA . PHE A 1 55 ? -2.329 24.600 -49.989 1.00 50.03 55 PHE A CA 20
ATOM 21703 C C . PHE A 1 55 ? -2.973 23.258 -49.655 1.00 72.34 55 PHE A C 20
ATOM 21704 O O . PHE A 1 55 ? -3.093 22.870 -48.493 1.00 63.20 55 PHE A O 20
ATOM 21721 N N . PRO A 1 56 ? -3.399 22.531 -50.699 1.00 35.31 56 PRO A N 20
ATOM 21722 C CA . PRO A 1 56 ? -4.039 21.221 -50.543 1.00 21.13 56 PRO A CA 20
ATOM 21723 C C . PRO A 1 56 ? -3.060 20.151 -50.071 1.00 74.33 56 PRO A C 20
ATOM 21724 O O . PRO A 1 56 ? -3.450 19.186 -49.415 1.00 71.10 56 PRO A O 20
ATOM 21735 N N . ASN A 1 57 ? -1.788 20.328 -50.410 1.00 44.53 57 ASN A N 20
ATOM 21736 C CA . ASN A 1 57 ? -0.753 19.377 -50.021 1.00 41.13 57 ASN A CA 20
ATOM 21737 C C . ASN A 1 57 ? -0.657 19.269 -48.503 1.00 30.55 57 ASN A C 20
ATOM 21738 O O . ASN A 1 57 ? -0.344 18.207 -47.965 1.00 2.05 57 ASN A O 20
ATOM 21749 N N . ALA A 1 58 ? -0.929 20.374 -47.817 1.00 55.24 58 ALA A N 20
ATOM 21750 C CA . ALA A 1 58 ? -0.877 20.403 -46.361 1.00 23.10 58 ALA A CA 20
ATOM 21751 C C . ALA A 1 58 ? -1.805 19.354 -45.757 1.00 43.32 58 ALA A C 20
ATOM 21752 O O . ALA A 1 58 ? -1.403 18.581 -44.888 1.00 65.41 58 ALA A O 20
ATOM 21759 N N . LYS A 1 59 ? -3.049 19.334 -46.223 1.00 11.15 59 LYS A N 20
ATOM 21760 C CA . LYS A 1 59 ? -4.035 18.380 -45.729 1.00 55.34 59 LYS A CA 20
ATOM 21761 C C . LYS A 1 59 ? -3.681 16.960 -46.159 1.00 10.14 59 LYS A C 20
ATOM 21762 O O . LYS A 1 59 ? -3.849 16.011 -45.393 1.00 50.35 59 LYS A O 20
ATOM 21781 N N . GLU A 1 60 ? -3.189 16.823 -47.386 1.00 0.00 60 GLU A N 20
ATOM 21782 C CA . GLU A 1 60 ? -2.811 15.518 -47.915 1.00 65.01 60 GLU A CA 20
ATOM 21783 C C . GLU A 1 60 ? -1.658 14.919 -47.114 1.00 0.42 60 GLU A C 20
ATOM 21784 O O . GLU A 1 60 ? -1.693 13.748 -46.734 1.00 12.21 60 GLU A O 20
ATOM 21796 N N . LEU A 1 61 ? -0.637 15.731 -46.861 1.00 31.10 61 LEU A N 20
ATOM 21797 C CA . LEU A 1 61 ? 0.528 15.283 -46.105 1.00 75.33 61 LEU A CA 20
ATOM 21798 C C . LEU A 1 61 ? 0.150 14.961 -44.663 1.00 32.20 61 LEU A C 20
ATOM 21799 O O . LEU A 1 61 ? 0.514 13.910 -44.134 1.00 71.12 61 LEU A O 20
ATOM 21815 N N . CYS A 1 62 ? -0.584 15.871 -44.032 1.00 12.02 62 CYS A N 20
ATOM 21816 C CA . CYS A 1 62 ? -1.014 15.684 -42.651 1.00 44.42 62 CYS A CA 20
ATOM 21817 C C . CYS A 1 62 ? -1.825 14.400 -42.503 1.00 2.54 62 CYS A C 20
ATOM 21818 O O . CYS A 1 62 ? -1.619 13.628 -41.566 1.00 51.11 62 CYS A O 20
ATOM 21825 N N . PHE A 1 63 ? -2.747 14.179 -43.433 1.00 52.03 63 PHE A N 20
ATOM 21826 C CA . PHE A 1 63 ? -3.590 12.989 -43.406 1.00 53.42 63 PHE A CA 20
ATOM 21827 C C . PHE A 1 63 ? -2.803 11.755 -43.835 1.00 23.22 63 PHE A C 20
ATOM 21828 O O . PHE A 1 63 ? -3.121 10.634 -43.439 1.00 11.01 63 PHE A O 20
ATOM 21845 N N . ALA A 1 64 ? -1.773 11.970 -44.647 1.00 71.33 64 ALA A N 20
ATOM 21846 C CA . ALA A 1 64 ? -0.939 10.876 -45.129 1.00 22.10 64 ALA A CA 20
ATOM 21847 C C . ALA A 1 64 ? 0.115 10.493 -44.096 1.00 3.34 64 ALA A C 20
ATOM 21848 O O . ALA A 1 64 ? 0.693 9.409 -44.157 1.00 44.22 64 ALA A O 20
ATOM 21855 N N . ASN A 1 65 ? 0.361 11.391 -43.147 1.00 52.41 65 ASN A N 20
ATOM 21856 C CA . ASN A 1 65 ? 1.347 11.148 -42.101 1.00 20.23 65 ASN A CA 20
ATOM 21857 C C . ASN A 1 65 ? 1.126 9.785 -41.451 1.00 71.04 65 ASN A C 20
ATOM 21858 O O . ASN A 1 65 ? 0.003 9.433 -41.088 1.00 23.11 65 ASN A O 20
ATOM 21869 N N . CYS A 1 66 ? 2.204 9.022 -41.308 1.00 44.12 66 CYS A N 20
ATOM 21870 C CA . CYS A 1 66 ? 2.130 7.698 -40.703 1.00 21.12 66 CYS A CA 20
ATOM 21871 C C . CYS A 1 66 ? 3.503 7.033 -40.679 1.00 23.11 66 CYS A C 20
ATOM 21872 O O . CYS A 1 66 ? 4.381 7.334 -41.488 1.00 74.15 66 CYS A O 20
ATOM 21879 N N . PRO A 1 67 ? 3.695 6.106 -39.728 1.00 43.14 67 PRO A N 20
ATOM 21880 C CA . PRO A 1 67 ? 4.959 5.378 -39.576 1.00 54.41 67 PRO A CA 20
ATOM 21881 C C . PRO A 1 67 ? 5.205 4.399 -40.719 1.00 32.15 67 PRO A C 20
ATOM 21882 O O . PRO A 1 67 ? 4.313 4.097 -41.512 1.00 45.04 67 PRO A O 20
ATOM 21893 N N . PRO A 1 68 ? 6.442 3.889 -40.806 1.00 4.22 68 PRO A N 20
ATOM 21894 C CA . PRO A 1 68 ? 6.834 2.935 -41.848 1.00 10.15 68 PRO A CA 20
ATOM 21895 C C . PRO A 1 68 ? 6.179 1.571 -41.660 1.00 25.34 68 PRO A C 20
ATOM 21896 O O . PRO A 1 68 ? 5.331 1.393 -40.784 1.00 62.23 68 PRO A O 20
ATOM 21907 N N . LEU A 1 69 ? 6.578 0.610 -42.486 1.00 23.35 69 LEU A N 20
ATOM 21908 C CA . LEU A 1 69 ? 6.031 -0.740 -42.410 1.00 35.31 69 LEU A CA 20
ATOM 21909 C C . LEU A 1 69 ? 6.786 -1.578 -41.383 1.00 44.15 69 LEU A C 20
ATOM 21910 O O . LEU A 1 69 ? 7.488 -2.525 -41.737 1.00 75.32 69 LEU A O 20
ATOM 21926 N N . GLU A 1 70 ? 6.637 -1.223 -40.111 1.00 54.32 70 GLU A N 20
ATOM 21927 C CA . GLU A 1 70 ? 7.305 -1.943 -39.034 1.00 35.32 70 GLU A CA 20
ATOM 21928 C C . GLU A 1 70 ? 6.290 -2.665 -38.151 1.00 41.21 70 GLU A C 20
ATOM 21929 O O . GLU A 1 70 ? 5.388 -3.338 -38.648 1.00 63.15 70 GLU A O 20
#

GO terms:
  GO:0010098 suspensor development (P, IMP)
  GO:0000578 embryonic axis specification (P, IMP)

Foldseek 3Di:
DPDDDDDDDQPPWPKDFAPDAHTKIATDDRPGDMGFHAAPDDDPRDDHHDDCVRPVVRVVRRVVDDHDPD

Radius of gyration: 15.83 Å; Cα contacts (8 Å, |Δi|>4): 101; chains: 1; bounding box: 25×32×48 Å

B-factor: mean 37.46, std 22.89, range [0.03, 75.52]

Solvent-accessible surface area: 6678 Å² total; per-residue (Å²): 119,114,151,185,156,161,127,172,132,152,39,185,34,89,84,93,106,44,107,86,93,75,152,8,29,12,6,62,77,158,57,136,119,36,67,58,96,21,30,63,134,74,178,114,150,137,61,145,60,80,91,100,174,114,109,99,83,8,85,115,63,16,122,69,18,74,30,94,170,218

Nearest PDB structures (foldseek):
  2ru1-assembly1_A  TM=8.210E-01  e=4.843E-12  Arabidopsis thaliana
  2ru1-assembly1_A  TM=8.455E-01  e=2.942E-12  Arabidopsis thaliana
  2ru1-assembly1_A  TM=7.967E-01  e=2.277E-11  Arabidopsis thaliana
  2ru1-assembly1_A  TM=7.595E-01  e=2.363E-11  Arabidopsis thaliana
  2ru1-assembly1_A  TM=8.308E-01  e=8.561E-12  Arabidopsis thaliana

Organism: Arabidopsis thaliana (NCBI:txid3702)

Secondary structure (DSSP, 8-state):
--------TT--S--EE--SSS--EEB-SSS-B------SB-SSS-SB---TTT-HHHHHHHHH------

InterPro domains:
  IPR041608 Embryo surrounding factor 1, brassicaceae [PF18209] (5-88)

Sequence (70 aa):
GPEKMEVKEIGRSSKIILPACMHETCSGGFSLKNDCWCCLRLKTKQARCWKEKEFPNAKELCFANCPPLEGPEKMEVKEIGRSSKIILPACMHETCSGGFSLKNDCWCCLRLKTKQARCWKEKEFPNAKELCFANCPPLEGPEKMEVKEIGRSSKIILPACMHETCSGGFSLKNDCWCCLRLKTKQARCWKEKEFPNAKELCFANCPPLEGPEKMEVKEIGRSSKIILPACMHETCSGGFSLKNDCWCCLRLKTKQARCWKEKEFPNAKELCFANCPPLEGPEKMEVKEIGRSSKIILPACMHETCSGGFSLKNDCWCCLRLKTKQARCWKEKEFPNAKELCFANCPPLEGPEKMEVKEIGRSSKIILPACMHETCSGGFSLKNDCWCCLRLKTKQARCWKEKEFPNAKELCFANCPPLEGPEKMEVKEIGRSSKIILPACMHETCSGGFSLKNDCWCCLRLKTKQARCWKEKEFPNAKELCFANCPPLEGPEKMEVKEIGRSSKIILPACMHETCSGGFSLKNDCWCCLRLKTKQARCWKEKEFPNAKELCFANCPPLEGPEKMEVKEIGRSSKIILPACMHETCSGGFSLKNDCWCCLRLKTKQARCWKEKEFPNAKELCFANCPPLEGPEKMEVKEIGRSSKIILPACMHETCSGGFSLKNDCWCCLRLKTKQARCWKEKEFPNAKELCFANCPPLEGPEKMEVKEIGRSSKIILPACMHETCSGGFSLKNDCWCCLRLKTKQARCWKEKEFPNAKELCFANCPPLEGPEKMEVKEIGRSSKIILPACMHETCSGGFSLKNDCWCCLRLKTKQARCWKEKEFPNAKELCFANCPPLEGPEKMEVKEIGRSSKIILPACMHETCSGGFSLKNDCWCCLRLKTKQARCWKEKEFPNAKELCFANCPPLEGPEKMEVKEIGRSSKIILPACMHETCSGGFSLKNDCWCCLRLKTKQARCWKEKEFPNAKELCFANCPPLEGPEKMEVKEIGRSSKIILPACMHETCSGGFSLKNDCWCCLRLKTKQARCWKEKEFPNAKELCFANCPPLEGPEKMEVKEIGRSSKIILPACMHETCSGGFSLKNDCWCCLRLKTKQARCWKEKEFPNAKELCFANCPPLEGPEKMEVKEIGRSSKIILPACMHETCSGGFSLKNDCWCCLRLKTKQARCWKEKEFPNAKELCFANCPPLEGPEKMEVKEIGRSSKIILPACMHETCSGGFSLKNDCWCCLRLKTKQARCWKEKEFPNAKELCFANCPPLEGPEKMEVKEIGRSSKIILPACMHETCSGGFSLKNDCWCCLRLKTKQARCWKEKEFPNAKELCFANCPPLEGPEKMEVKEIGRSSKIILPACMHETCSGGFSLKNDCWCCLRLKTKQARCWKEKEFPNAKELCFANCPPLE